Protein 8QLM (pdb70)

Solvent-accessible surface area: 47325 Å² total; per-residue (Å²): 125,100,46,18,33,30,12,16,18,35,19,13,63,21,0,17,2,0,22,23,12,22,8,7,2,11,70,6,0,0,0,0,0,1,0,0,2,4,3,23,47,49,24,16,67,43,64,0,0,0,72,67,30,47,16,15,152,90,14,51,26,13,22,0,106,3,38,163,85,2,75,1,8,35,12,127,20,99,100,80,26,71,4,32,0,92,5,2,18,16,0,3,63,24,0,0,66,105,114,7,82,8,13,51,5,0,37,100,5,1,27,26,0,59,62,29,16,69,59,153,48,111,73,21,72,75,0,8,1,83,35,99,83,94,36,24,0,43,1,52,4,94,44,38,9,151,22,0,14,4,8,0,2,7,11,3,4,2,0,3,14,46,101,15,27,179,92,73,42,126,80,8,2,108,53,72,27,59,5,1,6,0,2,0,1,0,7,3,89,22,30,80,81,85,51,17,4,54,6,65,37,1,96,96,8,45,6,17,158,35,5,82,0,38,41,0,99,14,66,43,16,41,2,55,57,28,65,14,0,23,122,41,0,51,84,55,47,21,10,17,0,27,2,18,16,84,22,115,41,21,156,46,18,111,118,120,9,124,96,22,18,2,79,32,68,48,52,14,14,0,3,0,3,0,1,4,4,16,8,123,27,49,121,43,34,53,11,124,41,103,81,47,45,122,3,3,38,67,0,1,32,22,94,27,0,3,2,0,1,0,2,0,2,28,0,54,36,13,0,15,42,19,4,2,178,128,0,1,47,83,10,0,3,0,0,1,0,5,7,82,8,14,58,10,104,58,34,39,0,2,29,13,0,18,68,37,0,39,143,70,18,153,39,1,114,60,21,68,3,18,23,28,49,33,33,1,79,49,48,116,67,0,95,57,37,8,65,100,0,58,122,74,2,87,81,148,48,10,99,41,40,0,32,0,0,9,8,1,14,67,41,7,92,29,4,21,90,4,1,41,6,7,65,128,10,1,30,83,8,10,21,64,99,22,0,21,1,17,44,23,91,8,69,32,111,59,32,37,61,4,5,19,45,1,146,51,3,48,84,6,3,1,3,3,20,18,0,0,1,5,7,9,17,82,1,0,4,5,0,0,46,4,1,14,10,82,45,6,18,0,1,50,4,1,6,7,86,64,35,161,16,62,112,63,1,97,66,11,15,0,41,72,0,8,106,50,8,88,94,2,56,137,31,95,56,56,23,122,10,36,72,80,1,0,44,2,0,0,41,0,0,5,4,0,2,0,2,0,0,1,1,84,18,4,26,0,13,0,42,38,21,47,27,45,10,28,5,68,20,48,11,13,8,9,2,116,47,6,34,5,17,20,63,22,53,130,109,44,2,28,58,102,64,14,26,116,27,39,32,135,19,11,70,64,33,7,85,27,38,94,141,33,118,131,84,76,76,150,10,74,130,139,92,56,18,33,29,13,19,22,35,19,13,63,13,0,17,2,0,22,23,12,19,9,6,2,9,68,7,0,0,0,0,0,1,0,0,3,4,4,24,54,53,23,18,67,41,64,0,0,0,86,70,28,43,17,15,157,89,15,48,25,13,22,0,84,3,33,162,79,2,68,1,6,25,15,93,20,126,82,23,27,72,3,31,0,94,6,3,22,19,0,3,31,24,0,0,9,56,101,6,76,7,14,50,5,0,32,89,5,1,28,26,0,58,63,25,20,67,60,151,50,66,61,19,108,72,6,14,11,127,30,82,80,98,38,9,0,40,1,50,4,95,47,60,8,150,25,0,14,5,6,0,3,5,12,2,4,2,0,5,13,46,38,5,24,137,19,19,18,38,74,5,0,105,50,65,27,20,3,2,7,0,2,0,1,0,6,1,82,23,27,77,78,84,51,13,2,60,5,88,46,1,99,94,10,39,8,17,149,41,4,71,0,45,40,1,89,11,49,44,15,41,4,51,58,26,57,16,0,26,120,44,0,60,84,54,47,20,11,17,0,18,1,17,26,88,16,116,46,20,112,50,15,79,119,131,8,128,91,21,21,3,72,32,76,46,52,14,16,0,2,0,3,0,1,4,2,15,9,124,26,49,124,45,34,62,6,127,41,122,86,39,51,123,2,4,54,37,0,1,28,19,92,18,0,2,0,0,0,0,3,0,2,28,0,35,27,13,0,10,48,20,4,5,141,173,1,1,49,88,9,0,3,0,0,0,0,4,13,111,8,16,60,15,190,76,92,39,0,4,94,9,0,31,56,46,1,109,110,46,25,183,23,4,149,71,23,90,3,46,50,27,55,34,35,1,80,48,45,128,62,0,86,57,22,7,58,89,0,60,173,86,3,102,93,127,54,8,72,31,36,0,39,0,0,9,8,1,13,69,38,6,92,30,3,27,95,4,1,40,8,8,62,105,5,1,32,71,12,11,17,63,99,19,0,22,2,20,45,25,97,8,72,32,108,59,37,37,63,4,5,27,43,1,139,52,4,48,76,5,3,1,2,5,22,18,1,0,2,5,7,8,16,84,1,0,4,5,0,0,46,4,0,14,10,84,40,6,16,0,1,48,5,1,5,8,85,70,33,164,16,62,115,60,2,104,64,11,13,0,48,74,0,8,114,46,8,85,106,1,53,122,27,118,59,61,24,110,12,35,77,84,0,0,41,2,0,0,38,0,0,4,4,0,2,0,3,0,0,1,1,70,17,3,25,0,13,0,46,38,17,48,30,49,12,28,5,61,20,47,10,11,6,9,3,116,48,6,33,5,16,19,72,19,53,130,114,46,2,32,55,116,70,13,32,158,18,60,103,106,18,67,118,58,40,97,60,18,40,119,138,30,124,133,85,67,77,171,20,74,142,24,15,18,20,22,16,20,4,25,19,36,20,17,12,18,23,16,22,2,22,21,42

Secondary structure (DSSP, 8-state):
--EEEEEE----S---TTT--BHHHHHHHTTT---SEEE-TTS-EEESSEEEEEE-TTS-EEEEEE-TT-EEE-TTS-EEEE--THHHHHHHHHHHHTT-TTGGGTTTTBTTHHHHHHTS---GGGSSEEEEETTEEEEEBSS--TTHHHHTTSGGGS---HHHHHHHGGGTT-SSGGGS-B-SSEEEEEEETTTEEEEEE-TTSTTGGG---SEEEEEE--SS-THHHHHHHHTTS-SEEE--TTSTTHHHHHHHTTTT-EEPPP-S-EEEEEE-TT----SS----SHHHHHHHHHHTT-HHHHHHHHHH--HHHHHHHHHHHHHGGGGB--SSS-TTSSEETTEEHHHHHHHHHGGG-GGGTT----TTS-SS--HHHHHHHHHHHHHHHHTTT--SSEEEEEEEETT-HHHHHHHHHHHHHHHHHH-TTTEEEEEEEE-HHHHHHHTTT-SSGGG---SEEEEEE--SSSSTHHHHGGG-TTT-TTSGGGT--SSS--HHHHHTTHHHHHHHHHHHHT--SHHHHHHHHHHHHHHHHHHTSEEEEEES---EEEE-BPTT-S---SSSSSSTT--SS--B-SSPPPHHHHHHHHHHHHHHHHHHHHHHHHHHGGGB-/--EEEEEE----S---TTT--BHHHHHHHTTT---SEEE-TTS-EEESSEEEEEE-TTS-EEEEEE-TT-EEE-TTS-EEEE--THHHHHHHHHHHHTT-TTGGGTTTTBTTHHHHHTTS---GGGSSEEEEETTEEEEEBSS--TTHHHHTTSGGG----HHHHHHHGGGTT-SSGGGS-B-SSEEEEEEETTTEEEEEE-TTSTTGGG---SEEEEEE--SS-TTHHHHHHHTTS-SEEE--TTSTTHHHHHHHTTTT-EEPPP-S-EEEEEE-SS----SS-S--SHHHHHHHHHHHT-HHHHHHHHHH--HHHHHHHHHTTTTGGGGB--SSS-TTSSEETTEEHHHHHHHHGGGG-GGGTT----TTS-SS--HHHHHHHHHHHHHHHHTTT--SSEEEEEEEETT-HHHHHHHHHHHHHHHHHT-TTTEEEEEEEE-HHHHHHHTTT-SSGGG---SEEEEEE---SSSTHHHHGGG-TTT-TTSGGGT--SSS--HHHHHTTHHHHHHHHHHHHT--SHHHHHHHHHHHHHHHHHHTSEEEEEES---EEEE-BPTT-S---SSSSSSTT--SS--B-SSPPPHHHHHHHHHHHHHHHHHHHHHHHHHGGGGB-/-EE-SSSSS--/-EE-SSSSS--

Foldseek 3Di:
DFEAEAADAAADQWLPLQAEPDCNNLLVCLFFFAFQWFFALQFFTAGDQFNFWFAAPQQFKIKTFGDFQFFWAFLVQHTDGHQWLVQQLVLLVVSLVNVHLPCVLPCQWFFPNVCCSVVVDVDSVRTAWDRPDGGMIMTGTPHHDPFNSLLRLRSSRTGADVVLCVVCPPLATGQDQRNGIGRHQWRWPDRDPQFKTKTAGNCSHPVPVQFAHGMYIHTHDNQQCLVVQVVCVVVVNHQKHFDFCVDPVNVVVCVVFVFFKAFWAFAFKFKWKFFQQAEQDAPFFPDDDVLLVVLLNVQSLFQLSLLLLLQLFDQQQLQCLRFNNVLSQLFWFFFQGGQQLDAFVNHTLQVLLLVCQVVLDVVSPPAHGHGRDDRRHDLVSSQVSLVVSCVVSVVVVRADQREWEDEDEQSNVSVVSSVVSSQVRSCVRNNRRHYGYHYGHDHPVGVCCQADPPPALNSNHTGMYMDIDAASIRDLCSRLVLLAQQSRSCVSRNSHDHDDQDVSCVSLPNPVLNVLSVVLVPDDDRNSSSSSVSNSRSVCVSSSSINIHGGPTRGIMKRQKDASQFGDHSHHCNTPSYSRRIHGHDDTATNVNNVVVVVVSVVVSVVVVVVSVVVNVVSHD/DFEAEAADAAADQWLLLQAEPDCNNLLVCLAFFAFQWFFALQAFTAGDQFNFWFAAPQQFKIKGFGDFLFFWAFLVQHTDGHQFLVQQLVLLVVSLVSVHLPCVLPCQWFFPNVCCSVVVDPDSVRTAWDRPDGGMIMTGTPHHDPFNSLLRLRSSRTGADPVLCVVCPVLAGGQDQRNGIGRHQWRWDDRDPQFKTKTAGNCSRPVVVQFAHGMYIHTHDNQQCLVVQVVCVVVVNHQKGFDFCPDPCNVVVCVVFVFFKAFWAFAFKFKWKFFQQAEADAPFDPDDDPLLVVLLNVLNLFLLSLLLLLQLFDLLLLQCLGFNNVLSQLFFFFFQGGQQLDAFPNHGLQNLLLVQLVVLHPLSPPAGGHGRDDRRHDLVSSQVSLVVSCVVRVVVVHADQREWEDEDELSNVSVVSSLVSSQVRSCVSNNNRHYGYHYGHDHPVLVCCQADPPPALNSNHTGMYMDIDAASIRDLCSRLVLCAQQSRSCVSNNSHDHDPQDPSCVSLCSPVLNVLSVVLVVDDDVNSSSSSVSNSSSVCVSSSSINIHGGPTRGIMKRQKDASQFTDHSHHNNTPSYSRRIHGHDDTDTNVNNVVVVVVSVVVSVVVVVVSVVVNVVNHD/DDDDDPPDPDD/DDDDDPPDPDD

Sequence (1264 aa):
SKTYNYVYSSSDPSSLNYLAENRAATSDIVANLVDGLLENDQYGNIIPSLAEDWTTVSQDGLTYTYKLRKDAKWFTSEGEEYAPVTAQDFVTGLQYAADKKSEALYLVQDSVAGLDDYITGKTSDFSTVGVKALDDQTVQYTLVKPELYWNSKTLATILFPVNADFLKSKGDDFGKADPSSILYNGPFLMKALVSKSAIEYKKNPNYWDAKNVFVDDVKLTYYDGSDQESLERNFTAGAYTTARRLFPNSSSYEGIKEKYKNNIIYSMQNSTSYFFNFNLDRKSSYNYTSKTSDIEKKSTQEAVLNKNFRQAINFAFDRTSYGAQSEGKEGATKILRNLVVPPNFVSIKGKDFGEVVASKMVNYGKEWQGINFADGQDPYYNPEKAKAKFAEAKKELEAKGVQFPIHLDKTVEVTDKVGIQGVSSSSIKQSSIESVLGSDNVVIDIQQLTSSDEFDSSGYFAQTAAQKDYDLYHGGWGPDYQDPSTYLDIFNTNSGGFLQNLGLEPGEANDKAKAVGLDVYTQMLEEANKEQDPAKRYEKYADIQAWLIDSSLVLPSVSRGGTPSLRRTVPFAAAYGLTGTKGVESYKYLKVVQDKIVTTDDEYAKAREKWLKEKEESNKKAQEELAKHVKSKTYNYVYSSDPSSLNYLAENRAATSDIVANLVDGLLENDQYGNIIPSLAEDWTTVSQDGLTYTYKLRKDAKWFTSEGEEYAPVTAQDFVTGLQYAADKKSEALYLVQDSVAGLDDYITGKTSDFSTVGVKALDDQTVQYTLVKPELYWNSKTLATILFPVNADFLKSKGDDFGKADPSSILYNGPFLMKALVSKSAIEYKKNPNYWDAKNVFVDDVKLTYYDGSDQESLERNFTAGAYTTARRLFPNSSSYEGIKEK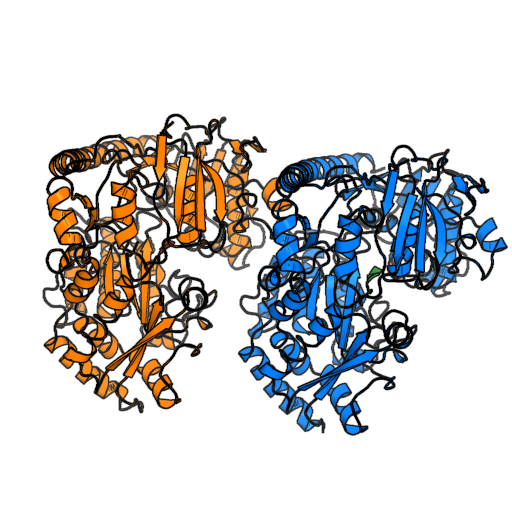YKNNIIYSMQNSTSYFFNFNLDRKSSYNYTSKTSDIEKKSTQEAVLNKNFRQAINFAFDRTSYGAQSEGKEGATKILRNLVVPPNFVSIKGKDFGEVVASKMVNYGKEWQGINFADGQDPYYNPEKAKAKFAEAKKELEAKGVQFPIHLDKTVEVTDKVGIQGVSSSSIKQQSSIESVLGSDNVVIDIQQLTSDEFDSSGYFAQTAAQKDYDLYHGGWGPDYQDPSTYLDIFNTNSGGFLQNLGLEPGEANDKAKAVGLDVYTQMLEEANKEQDPAKRYEKYADIQAWLIDSSLVLPSVSRGGTPSLRRTVPFAAAYGLTGTTKGVESYKYLKVVQDKIVTTDEYAKAREKWLKEKEESSNKKAQEELAKHVKPIVGGHEGAGVPIVGGHEGAGV

Nearest PDB structures (foldseek):
  8qlv-assembly1_A  TM=1.001E+00  e=0.000E+00  Streptococcus pneumoniae
  8qlg-assembly2_B  TM=9.903E-01  e=1.459E-97  Streptococcus pneumoniae
  8qlh-assembly1_A-2  TM=5.417E-01  e=5.094E-88  Streptococcus pneumoniae
  5kzt-assembly1_A  TM=8.736E-01  e=6.458E-39  Listeria monocytogenes 10403S
  4faj-assembly1_A  TM=8.588E-01  e=8.721E-36  Enterococcus faecalis

InterPro domains:
  IPR000914 Solute-binding protein family 5 domain [PF00496] (76-519)
  IPR023765 Solute-binding protein family 5, conserved site [PS01040] (81-103)
  IPR030678 Peptide/nickel binding protein, MppA-type [PIRSF002741] (32-581)
  IPR039424 Solute-binding protein family 5 [PTHR30290] (1-581)

Structure (mmCIF, N/CA/C/O backbone):
data_8QLM
#
_entry.id   8QLM
#
_cell.length_a   64.204
_cell.length_b   108.837
_cell.length_c   86.643
_cell.angle_alpha   90.000
_cell.angle_beta   100.050
_cell.angle_gamma   90.000
#
_symmetry.space_group_name_H-M   'P 1 21 1'
#
loop_
_entity.id
_entity.type
_entity.pdbx_description
1 polymer 'Oligopeptide-binding protein AliB'
2 polymer PRO-ILE-VAL-GLY-GLY-HIS-GLU-GLY-ALA-GLY-VAL
3 water water
#
loop_
_atom_site.group_PDB
_atom_site.id
_atom_site.type_symbol
_atom_site.label_atom_id
_atom_site.label_alt_id
_atom_site.label_comp_id
_atom_site.label_asym_id
_atom_site.label_entity_id
_atom_site.label_seq_id
_atom_site.pdbx_PDB_ins_code
_atom_site.Cartn_x
_atom_site.Cartn_y
_atom_site.Cartn_z
_atom_site.occupancy
_atom_site.B_iso_or_equiv
_atom_site.auth_seq_id
_atom_site.auth_comp_id
_atom_site.auth_asym_id
_atom_site.auth_atom_id
_atom_site.pdbx_PDB_model_num
ATOM 1 N N . SER A 1 6 ? 35.685 29.469 19.598 1.00 42.44 32 SER A N 1
ATOM 2 C CA . SER A 1 6 ? 34.485 29.123 20.360 1.00 49.18 32 SER A CA 1
ATOM 3 C C . SER A 1 6 ? 34.869 28.165 21.491 1.00 54.47 32 SER A C 1
ATOM 4 O O . SER A 1 6 ? 35.958 27.583 21.451 1.00 53.62 32 SER A O 1
ATOM 7 N N . LYS A 1 7 ? 34.001 28.009 22.498 1.00 37.33 33 LYS A N 1
ATOM 8 C CA . LYS A 1 7 ? 34.264 27.078 23.585 1.00 31.78 33 LYS A CA 1
ATOM 9 C C . LYS A 1 7 ? 33.159 26.037 23.668 1.00 22.73 33 LYS A C 1
ATOM 10 O O . LYS A 1 7 ? 32.014 26.280 23.271 1.00 22.14 33 LYS A O 1
ATOM 16 N N . THR A 1 8 ? 33.537 24.855 24.167 1.00 25.12 34 THR A N 1
ATOM 17 C CA . THR A 1 8 ? 32.707 23.663 24.048 1.00 24.56 34 THR A CA 1
ATOM 18 C C . THR A 1 8 ? 32.659 22.909 25.374 1.00 24.39 34 THR A C 1
ATOM 19 O O . THR A 1 8 ? 33.670 22.797 26.072 1.00 28.32 34 THR A O 1
ATOM 23 N N . TYR A 1 9 ? 31.477 22.409 25.729 1.00 20.05 35 TYR A N 1
ATOM 24 C CA . TYR A 1 9 ? 31.317 21.501 26.850 1.00 18.77 35 TYR A CA 1
ATOM 25 C C . TYR A 1 9 ? 31.028 20.129 26.263 1.00 22.88 35 TYR A C 1
ATOM 26 O O . TYR A 1 9 ? 30.113 19.994 25.443 1.00 24.49 35 TYR A O 1
ATOM 35 N N . ASN A 1 10 ? 31.812 19.122 26.659 1.00 21.62 36 ASN A N 1
ATOM 36 C CA . ASN A 1 10 ? 31.649 17.754 26.171 1.00 22.69 36 ASN A CA 1
ATOM 37 C C . ASN A 1 10 ? 31.523 16.805 27.355 1.00 24.39 36 ASN A C 1
ATOM 38 O O . ASN A 1 10 ? 32.416 16.749 28.207 1.00 24.85 36 ASN A O 1
ATOM 43 N N . TYR A 1 11 ? 30.443 16.039 27.392 1.00 20.28 37 TYR A N 1
ATOM 44 C CA . TYR A 1 11 ? 30.338 14.991 28.402 1.00 27.02 37 TYR A CA 1
ATOM 45 C C . TYR A 1 11 ? 29.429 13.888 27.870 1.00 22.97 37 TYR A C 1
ATOM 46 O O . TYR A 1 11 ? 29.518 13.549 26.685 1.00 23.88 37 TYR A O 1
ATOM 55 N N . VAL A 1 12 ? 28.577 13.317 28.728 1.00 24.02 38 VAL A N 1
ATOM 56 C CA . VAL A 1 12 ? 27.784 12.136 28.391 1.00 24.15 38 VAL A CA 1
ATOM 57 C C . VAL A 1 12 ? 26.346 12.317 28.862 1.00 26.87 38 VAL A C 1
ATOM 58 O O . VAL A 1 12 ? 26.011 13.214 29.639 1.00 23.99 38 VAL A O 1
ATOM 62 N N . TYR A 1 13 ? 25.480 11.435 28.374 1.00 23.77 39 TYR A N 1
ATOM 63 C CA . TYR A 1 13 ? 24.115 11.349 28.861 1.00 22.04 39 TYR A CA 1
ATOM 64 C C . TYR A 1 13 ? 23.743 9.877 28.838 1.00 20.97 39 TYR A C 1
ATOM 65 O O . TYR A 1 13 ? 24.382 9.079 28.155 1.00 21.48 39 TYR A O 1
ATOM 74 N N . SER A 1 14 ? 22.692 9.530 29.577 1.00 23.81 40 SER A N 1
ATOM 75 C CA A SER A 1 14 ? 22.281 8.135 29.677 0.63 29.25 40 SER A CA 1
ATOM 76 C CA B SER A 1 14 ? 22.276 8.136 29.695 0.37 29.39 40 SER A CA 1
ATOM 77 C C . SER A 1 14 ? 20.812 7.918 29.324 1.00 27.54 40 SER A C 1
ATOM 78 O O . SER A 1 14 ? 20.428 6.817 28.923 1.00 31.81 40 SER A O 1
ATOM 83 N N . SER A 1 15 ? 19.979 8.937 29.460 1.00 25.55 41 SER A N 1
ATOM 84 C CA . SER A 1 15 ? 18.538 8.779 29.241 1.00 31.01 41 SER A CA 1
ATOM 85 C C . SER A 1 15 ? 18.125 9.477 27.952 1.00 24.46 41 SER A C 1
ATOM 86 O O . SER A 1 15 ? 18.136 10.713 27.882 1.00 24.14 41 SER A O 1
ATOM 89 N N . ASP A 1 16 ? 17.716 8.682 26.965 1.00 23.22 42 ASP A N 1
ATOM 90 C CA . ASP A 1 16 ? 17.013 9.208 25.803 1.00 25.45 42 ASP A CA 1
ATOM 91 C C . ASP A 1 16 ? 15.596 9.620 26.190 1.00 21.30 42 ASP A C 1
ATOM 92 O O . ASP A 1 16 ? 14.906 8.879 26.897 1.00 24.71 42 ASP A O 1
ATOM 97 N N . PRO A 1 17 ? 15.129 10.773 25.726 1.00 21.81 43 PRO A N 1
ATOM 98 C CA . PRO A 1 17 ? 13.749 11.178 26.011 1.00 21.23 43 PRO A CA 1
ATOM 99 C C . PRO A 1 17 ? 12.746 10.336 25.239 1.00 19.71 43 PRO A C 1
ATOM 100 O O . PRO A 1 17 ? 12.997 9.916 24.106 1.00 25.17 43 PRO A O 1
ATOM 104 N N . SER A 1 18 ? 11.577 10.112 25.852 1.00 18.87 44 SER A N 1
ATOM 105 C CA . SER A 1 18 ? 10.483 9.529 25.091 1.00 23.01 44 SER A CA 1
ATOM 106 C C . SER A 1 18 ? 9.848 10.545 24.149 1.00 24.37 44 SER A C 1
ATOM 107 O O . SER A 1 18 ? 9.295 10.155 23.118 1.00 23.67 44 SER A O 1
ATOM 110 N N . SER A 1 19 ? 9.956 11.835 24.456 1.00 23.24 45 SER A N 1
ATOM 111 C CA . SER A 1 19 ? 9.437 12.900 23.600 1.00 21.89 45 SER A CA 1
ATOM 112 C C . SER A 1 19 ? 10.048 14.199 24.086 1.00 21.37 45 SER A C 1
ATOM 113 O O . SER A 1 19 ? 10.690 14.242 25.138 1.00 17.92 45 SER A O 1
ATOM 116 N N . LEU A 1 20 ? 9.824 15.266 23.318 1.00 16.87 46 LEU A N 1
ATOM 117 C CA . LEU A 1 20 ? 10.186 16.605 23.745 1.00 15.23 46 LEU A CA 1
ATOM 118 C C . LEU A 1 20 ? 8.978 17.389 24.231 1.00 15.60 46 LEU A C 1
ATOM 119 O O . LEU A 1 20 ? 9.024 18.624 24.266 1.00 17.37 46 LEU A O 1
ATOM 124 N N . ASN A 1 21 ? 7.901 16.700 24.586 1.00 15.10 47 ASN A N 1
ATOM 125 C CA . ASN A 1 21 ? 6.657 17.381 24.914 1.00 13.62 47 ASN A CA 1
ATOM 126 C C . ASN A 1 21 ? 6.733 17.878 26.348 1.00 17.48 47 ASN A C 1
ATOM 127 O O . ASN A 1 21 ? 6.322 17.208 27.299 1.00 17.48 47 ASN A O 1
ATOM 132 N N . TYR A 1 22 ? 7.266 19.090 26.498 1.00 15.88 48 TYR A N 1
ATOM 133 C CA . TYR A 1 22 ? 7.438 19.673 27.821 1.00 14.03 48 TYR A CA 1
ATOM 134 C C . TYR A 1 22 ? 6.110 20.032 28.486 1.00 19.24 48 TYR A C 1
ATOM 135 O O . TYR A 1 22 ? 6.083 20.230 29.708 1.00 17.48 48 TYR A O 1
ATOM 144 N N . LEU A 1 23 ? 5.005 20.083 27.737 1.00 13.53 49 LEU A N 1
ATOM 145 C CA . LEU A 1 23 ? 3.712 20.385 28.339 1.00 14.58 49 LEU A CA 1
ATOM 146 C C . LEU A 1 23 ? 3.000 19.141 28.829 1.00 16.38 49 LEU A C 1
ATOM 147 O O . LEU A 1 23 ? 2.152 19.253 29.712 1.00 20.32 49 LEU A O 1
ATOM 152 N N . ALA A 1 24 ? 3.366 17.960 28.319 1.00 16.78 50 ALA A N 1
ATOM 153 C CA . ALA A 1 24 ? 2.682 16.726 28.665 1.00 14.51 50 ALA A CA 1
ATOM 154 C C . ALA A 1 24 ? 3.479 15.757 29.539 1.00 16.33 50 ALA A C 1
ATOM 155 O O . ALA A 1 24 ? 2.858 14.908 30.187 1.00 17.36 50 ALA A O 1
ATOM 157 N N . GLU A 1 25 ? 4.810 15.858 29.576 1.00 16.70 51 GLU A N 1
ATOM 158 C CA . GLU A 1 25 ? 5.630 14.874 30.276 1.00 13.04 51 GLU A CA 1
ATOM 159 C C . GLU A 1 25 ? 5.954 15.352 31.680 1.00 17.32 51 GLU A C 1
ATOM 160 O O . GLU A 1 25 ? 6.190 16.544 31.901 1.00 21.61 51 GLU A O 1
ATOM 166 N N . ASN A 1 26 ? 6.047 14.403 32.623 1.00 16.68 52 ASN A N 1
ATOM 167 C CA . ASN A 1 26 ? 6.651 14.695 33.922 1.00 15.52 52 ASN A CA 1
ATOM 168 C C . ASN A 1 26 ? 7.964 13.948 34.158 1.00 19.43 52 ASN A C 1
ATOM 169 O O . ASN A 1 26 ? 8.450 13.930 35.287 1.00 18.41 52 ASN A O 1
ATOM 174 N N . ARG A 1 27 ? 8.552 13.330 33.129 1.00 16.65 53 ARG A N 1
ATOM 175 C CA . ARG A 1 27 ? 9.843 12.661 33.266 1.00 16.43 53 ARG A CA 1
ATOM 176 C C . ARG A 1 27 ? 10.985 13.644 33.043 1.00 19.43 53 ARG A C 1
ATOM 177 O O . ARG A 1 27 ? 10.949 14.455 32.101 1.00 19.17 53 ARG A O 1
ATOM 185 N N . ALA A 1 28 ? 12.018 13.552 33.904 1.00 15.13 54 ALA A N 1
ATOM 186 C CA . ALA A 1 28 ? 13.193 14.409 33.741 1.00 13.91 54 ALA A CA 1
ATOM 187 C C . ALA A 1 28 ? 13.934 14.105 32.455 1.00 15.67 54 ALA A C 1
ATOM 188 O O . ALA A 1 28 ? 14.689 14.952 31.986 1.00 17.33 54 ALA A O 1
ATOM 190 N N . ALA A 1 29 ? 13.698 12.927 31.849 1.00 16.96 55 ALA A N 1
ATOM 191 C CA . ALA A 1 29 ? 14.325 12.633 30.565 1.00 18.70 55 ALA A CA 1
ATOM 192 C C . ALA A 1 29 ? 13.925 13.660 29.522 1.00 18.76 55 ALA A C 1
ATOM 193 O O . ALA A 1 29 ? 14.712 13.961 28.618 1.00 21.53 55 ALA A O 1
ATOM 195 N N . THR A 1 30 ? 12.741 14.256 29.669 1.00 14.50 56 THR A N 1
ATOM 196 C CA . THR A 1 30 ? 12.323 15.325 28.773 1.00 17.53 56 THR A CA 1
ATOM 197 C C . THR A 1 30 ? 12.758 16.696 29.282 1.00 15.58 56 THR A C 1
ATOM 198 O O . THR A 1 30 ? 13.299 17.484 28.509 1.00 17.57 56 THR A O 1
ATOM 202 N N . SER A 1 31 ? 12.491 17.017 30.556 1.00 15.64 57 SER A N 1
ATOM 203 C CA . SER A 1 31 ? 12.719 18.394 30.990 1.00 15.40 57 SER A CA 1
ATOM 204 C C . SER A 1 31 ? 14.206 18.700 31.105 1.00 17.27 57 SER A C 1
ATOM 205 O O . SER A 1 31 ? 14.584 19.856 30.975 1.00 17.28 57 SER A O 1
ATOM 208 N N . ASP A 1 32 ? 15.059 17.694 31.349 1.00 15.49 58 ASP A N 1
ATOM 209 C CA . ASP A 1 32 ? 16.507 17.939 31.364 1.00 15.93 58 ASP A CA 1
ATOM 210 C C . ASP A 1 32 ? 16.997 18.475 30.025 1.00 17.08 58 ASP A C 1
ATOM 211 O O . ASP A 1 32 ? 17.993 19.215 29.970 1.00 19.41 58 ASP A O 1
ATOM 216 N N . ILE A 1 33 ? 16.342 18.082 28.939 1.00 14.39 59 ILE A N 1
ATOM 217 C CA . ILE A 1 33 ? 16.670 18.596 27.620 1.00 13.96 59 ILE A CA 1
ATOM 218 C C . ILE A 1 33 ? 16.009 19.946 27.397 1.00 11.99 59 ILE A C 1
ATOM 219 O O . ILE A 1 33 ? 16.660 20.910 26.989 1.00 15.18 59 ILE A O 1
ATOM 224 N N . VAL A 1 34 ? 14.696 20.025 27.602 1.00 16.86 60 VAL A N 1
ATOM 225 C CA . VAL A 1 34 ? 13.973 21.230 27.198 1.00 14.42 60 VAL A CA 1
ATOM 226 C C . VAL A 1 34 ? 14.390 22.445 28.026 1.00 18.82 60 VAL A C 1
ATOM 227 O O . VAL A 1 34 ? 14.275 23.586 27.563 1.00 14.78 60 VAL A O 1
ATOM 231 N N . ALA A 1 35 ? 14.866 22.219 29.253 1.00 18.06 61 ALA A N 1
ATOM 232 C CA . ALA A 1 35 ? 15.485 23.286 30.054 1.00 17.24 61 ALA A CA 1
ATOM 233 C C . ALA A 1 35 ? 16.431 24.157 29.243 1.00 14.48 61 ALA A C 1
ATOM 234 O O . ALA A 1 35 ? 16.564 25.350 29.525 1.00 15.35 61 ALA A O 1
ATOM 236 N N . ASN A 1 36 ? 17.145 23.574 28.279 1.00 15.50 62 ASN A N 1
ATOM 237 C CA . ASN A 1 36 ? 18.122 24.307 27.462 1.00 14.51 62 ASN A CA 1
ATOM 238 C C . ASN A 1 36 ? 17.518 24.948 26.225 1.00 15.57 62 ASN A C 1
ATOM 239 O O . ASN A 1 36 ? 18.208 25.719 25.548 1.00 15.09 62 ASN A O 1
ATOM 244 N N . LEU A 1 37 ? 16.260 24.643 25.916 1.00 15.71 63 LEU A N 1
ATOM 245 C CA . LEU A 1 37 ? 15.643 24.998 24.652 1.00 14.77 63 LEU A CA 1
ATOM 246 C C . LEU A 1 37 ? 14.471 25.943 24.779 1.00 15.11 63 LEU A C 1
ATOM 247 O O . LEU A 1 37 ? 14.169 26.648 23.819 1.00 16.51 63 LEU A O 1
ATOM 252 N N . VAL A 1 38 ? 13.797 25.962 25.923 1.00 14.16 64 VAL A N 1
ATOM 253 C CA . VAL A 1 38 ? 12.568 26.720 26.109 1.00 14.98 64 VAL A CA 1
ATOM 254 C C . VAL A 1 38 ? 12.681 27.376 27.469 1.00 17.84 64 VAL A C 1
ATOM 255 O O . VAL A 1 38 ? 13.006 26.702 28.450 1.00 19.50 64 VAL A O 1
ATOM 259 N N . ASP A 1 39 ? 12.436 28.689 27.520 1.00 13.11 65 ASP A N 1
ATOM 260 C CA . ASP A 1 39 ? 12.351 29.447 28.761 1.00 11.52 65 ASP A CA 1
ATOM 261 C C . ASP A 1 39 ? 10.887 29.635 29.168 1.00 16.96 65 ASP A C 1
ATOM 262 O O . ASP A 1 39 ? 9.985 29.673 28.322 1.00 18.27 65 ASP A O 1
ATOM 267 N N . GLY A 1 40 ? 10.670 29.784 30.479 1.00 15.85 66 GLY A N 1
ATOM 268 C CA . GLY A 1 40 ? 9.415 30.221 31.028 1.00 16.21 66 GLY A CA 1
ATOM 269 C C . GLY A 1 40 ? 9.510 31.632 31.580 1.00 13.92 66 GLY A C 1
ATOM 270 O O . GLY A 1 40 ? 10.389 32.427 31.201 1.00 15.46 66 GLY A O 1
ATOM 271 N N . LEU A 1 41 ? 8.616 31.933 32.532 1.00 13.85 67 LEU A N 1
ATOM 272 C CA . LEU A 1 41 ? 8.498 33.312 33.024 1.00 11.94 67 LEU A CA 1
ATOM 273 C C . LEU A 1 41 ? 9.713 33.726 33.830 1.00 15.87 67 LEU A C 1
ATOM 274 O O . LEU A 1 41 ? 10.200 34.868 33.700 1.00 16.51 67 LEU A O 1
ATOM 279 N N . LEU A 1 42 ? 10.203 32.825 34.690 1.00 13.26 68 LEU A N 1
ATOM 280 C CA . LEU A 1 42 ? 11.279 33.134 35.634 1.00 11.70 68 LEU A CA 1
ATOM 281 C C . LEU A 1 42 ? 12.356 32.057 35.551 1.00 14.01 68 LEU A C 1
ATOM 282 O O . LEU A 1 42 ? 12.133 30.986 34.992 1.00 16.29 68 LEU A O 1
ATOM 287 N N . GLU A 1 43 ? 13.549 32.348 36.075 1.00 14.61 69 GLU A N 1
ATOM 288 C CA . GLU A 1 43 ? 14.616 31.333 36.078 1.00 12.27 69 GLU A CA 1
ATOM 289 C C . GLU A 1 43 ? 15.431 31.509 37.356 1.00 14.72 69 GLU A C 1
ATOM 290 O O . GLU A 1 43 ? 14.976 32.145 38.307 1.00 14.62 69 GLU A O 1
ATOM 296 N N . ASN A 1 44 ? 16.603 30.855 37.426 1.00 13.69 70 ASN A N 1
ATOM 297 C CA . ASN A 1 44 ? 17.497 30.951 38.578 1.00 17.86 70 ASN A CA 1
ATOM 298 C C . ASN A 1 44 ? 18.777 31.714 38.257 1.00 16.35 70 ASN A C 1
ATOM 299 O O . ASN A 1 44 ? 19.299 31.653 37.142 1.00 17.34 70 ASN A O 1
ATOM 304 N N . ASP A 1 45 ? 19.324 32.375 39.268 1.00 15.27 71 ASP A N 1
ATOM 305 C CA . ASP A 1 45 ? 20.715 32.800 39.184 1.00 13.84 71 ASP A CA 1
ATOM 306 C C . ASP A 1 45 ? 21.621 31.732 39.812 1.00 15.91 71 ASP A C 1
ATOM 307 O O . ASP A 1 45 ? 21.178 30.635 40.146 1.00 18.25 71 ASP A O 1
ATOM 312 N N . GLN A 1 46 ? 22.901 32.058 40.001 1.00 15.42 72 GLN A N 1
ATOM 313 C CA . GLN A 1 46 ? 23.850 31.108 40.580 1.00 16.36 72 GLN A CA 1
ATOM 314 C C . GLN A 1 46 ? 23.553 30.774 42.043 1.00 19.02 72 GLN A C 1
ATOM 315 O O . GLN A 1 46 ? 24.166 29.845 42.588 1.00 19.67 72 GLN A O 1
ATOM 321 N N . TYR A 1 47 ? 22.666 31.515 42.701 1.00 21.23 73 TYR A N 1
ATOM 322 C CA . TYR A 1 47 ? 22.458 31.376 44.133 1.00 18.92 73 TYR A CA 1
ATOM 323 C C . TYR A 1 47 ? 21.115 30.780 44.506 1.00 19.49 73 TYR A C 1
ATOM 324 O O . TYR A 1 47 ? 20.792 30.717 45.698 1.00 19.55 73 TYR A O 1
ATOM 333 N N . GLY A 1 48 ? 20.319 30.364 43.530 1.00 17.94 74 GLY A N 1
ATOM 334 C CA . GLY A 1 48 ? 19.002 29.834 43.808 1.00 17.92 74 GLY A CA 1
ATOM 335 C C . GLY A 1 48 ? 17.908 30.861 43.954 1.00 15.80 74 GLY A C 1
ATOM 336 O O . GLY A 1 48 ? 16.770 30.489 44.245 1.00 18.75 74 GLY A O 1
ATOM 337 N N . ASN A 1 49 ? 18.207 32.141 43.751 1.00 17.63 75 ASN A N 1
ATOM 338 C CA . ASN A 1 49 ? 17.149 33.129 43.665 1.00 14.68 75 ASN A CA 1
ATOM 339 C C . ASN A 1 49 ? 16.342 32.915 42.395 1.00 16.58 75 ASN A C 1
ATOM 340 O O . ASN A 1 49 ? 16.876 32.471 41.373 1.00 16.68 75 ASN A O 1
ATOM 345 N N . ILE A 1 50 ? 15.060 33.271 42.465 1.00 18.08 76 ILE A N 1
ATOM 346 C CA . ILE A 1 50 ? 14.163 33.293 41.318 1.00 16.45 76 ILE A CA 1
ATOM 347 C C . ILE A 1 50 ? 14.255 34.672 40.682 1.00 17.46 76 ILE A C 1
ATOM 348 O O . ILE A 1 50 ? 14.007 35.685 41.343 1.00 21.32 76 ILE A O 1
ATOM 353 N N . ILE A 1 51 ? 14.624 34.711 39.405 1.00 15.81 77 ILE A N 1
ATOM 354 C CA . ILE A 1 51 ? 14.988 35.959 38.736 1.00 19.95 77 ILE A CA 1
ATOM 355 C C . ILE A 1 51 ? 14.241 36.063 37.408 1.00 15.98 77 ILE A C 1
ATOM 356 O O . ILE A 1 51 ? 13.700 35.064 36.921 1.00 16.87 77 ILE A O 1
ATOM 361 N N . PRO A 1 52 ? 14.207 37.236 36.778 1.00 18.36 78 PRO A N 1
ATOM 362 C CA . PRO A 1 52 ? 13.500 37.369 35.495 1.00 16.47 78 PRO A CA 1
ATOM 363 C C . PRO A 1 52 ? 14.037 36.438 34.419 1.00 20.25 78 PRO A C 1
ATOM 364 O O . PRO A 1 52 ? 15.243 36.188 34.311 1.00 17.80 78 PRO A O 1
ATOM 368 N N . SER A 1 53 ? 13.114 35.845 33.679 1.00 15.01 79 SER A N 1
ATOM 369 C CA . SER A 1 53 ? 13.425 35.131 32.449 1.00 13.59 79 SER A CA 1
ATOM 370 C C . SER A 1 53 ? 12.663 35.808 31.313 1.00 17.68 79 SER A C 1
ATOM 371 O O . SER A 1 53 ? 12.953 36.960 31.000 1.00 17.40 79 SER A O 1
ATOM 374 N N . LEU A 1 54 ? 11.660 35.143 30.718 1.00 15.90 80 LEU A N 1
ATOM 375 C CA . LEU A 1 54 ? 10.843 35.851 29.738 1.00 14.82 80 LEU A CA 1
ATOM 376 C C . LEU A 1 54 ? 10.115 37.027 30.373 1.00 16.71 80 LEU A C 1
ATOM 377 O O . LEU A 1 54 ? 9.889 38.052 29.716 1.00 20.81 80 LEU A O 1
ATOM 382 N N . ALA A 1 55 ? 9.730 36.902 31.641 1.00 17.82 81 ALA A N 1
ATOM 383 C CA . ALA A 1 55 ? 9.101 38.012 32.351 1.00 16.60 81 ALA A CA 1
ATOM 384 C C . ALA A 1 55 ? 10.163 38.945 32.905 1.00 15.28 81 ALA A C 1
ATOM 385 O O . ALA A 1 55 ? 11.005 38.517 33.707 1.00 21.27 81 ALA A O 1
ATOM 387 N N . GLU A 1 56 ? 10.124 40.220 32.496 1.00 15.02 82 GLU A N 1
ATOM 388 C CA . GLU A 1 56 ? 11.087 41.181 33.011 1.00 22.76 82 GLU A CA 1
ATOM 389 C C . GLU A 1 56 ? 10.650 41.754 34.353 1.00 25.28 82 GLU A C 1
ATOM 390 O O . GLU A 1 56 ? 11.466 42.337 35.068 1.00 24.21 82 GLU A O 1
ATOM 396 N N . ASP A 1 57 ? 9.390 41.585 34.715 1.00 20.33 83 ASP A N 1
ATOM 397 C CA . ASP A 1 57 ? 8.846 42.120 35.957 1.00 20.17 83 ASP A CA 1
ATOM 398 C C . ASP A 1 57 ? 7.549 41.373 36.222 1.00 23.70 83 ASP A C 1
ATOM 399 O O . ASP A 1 57 ? 6.993 40.740 35.321 1.00 19.16 83 ASP A O 1
ATOM 404 N N . TRP A 1 58 ? 7.085 41.447 37.469 1.00 22.70 84 TRP A N 1
ATOM 405 C CA . TRP A 1 58 ? 5.877 40.745 37.878 1.00 24.57 84 TRP A CA 1
ATOM 406 C C . TRP A 1 58 ? 5.343 41.404 39.139 1.00 23.62 84 TRP A C 1
ATOM 407 O O . TRP A 1 58 ? 6.070 42.110 39.845 1.00 24.84 84 TRP A O 1
ATOM 418 N N . THR A 1 59 ? 4.068 41.158 39.417 1.00 22.14 85 THR A N 1
ATOM 419 C CA A THR A 1 59 ? 3.437 41.634 40.645 1.00 21.46 85 THR A CA 1
ATOM 420 C CA B THR A 1 59 ? 3.446 41.630 40.643 0.00 24.62 85 THR A CA 1
ATOM 421 C C . THR A 1 59 ? 2.471 40.574 41.140 1.00 22.77 85 THR A C 1
ATOM 422 O O . THR A 1 59 ? 2.038 39.695 40.387 1.00 22.09 85 THR A O 1
ATOM 429 N N . VAL A 1 60 ? 2.134 40.669 42.428 1.00 23.28 86 VAL A N 1
ATOM 430 C CA . VAL A 1 60 ? 1.123 39.820 43.041 1.00 22.11 86 VAL A CA 1
ATOM 431 C C . VAL A 1 60 ? 0.130 40.717 43.781 1.00 26.44 86 VAL A C 1
ATOM 432 O O . VAL A 1 60 ? 0.504 41.765 44.323 1.00 26.41 86 VAL A O 1
ATOM 436 N N . SER A 1 61 ? -1.148 40.350 43.752 1.00 20.51 87 SER A N 1
ATOM 437 C CA . SER A 1 61 ? -2.136 41.171 44.442 1.00 22.90 87 SER A CA 1
ATOM 438 C C . SER A 1 61 ? -1.997 41.014 45.955 1.00 21.44 87 SER A C 1
ATOM 439 O O . SER A 1 61 ? -1.444 40.029 46.462 1.00 25.37 87 SER A O 1
ATOM 442 N N . GLN A 1 62 ? -2.541 41.995 46.683 1.00 25.92 88 GLN A N 1
ATOM 443 C CA . GLN A 1 62 ? -2.456 41.955 48.138 1.00 32.04 88 GLN A CA 1
ATOM 444 C C . GLN A 1 62 ? -3.127 40.724 48.729 1.00 29.31 88 GLN A C 1
ATOM 445 O O . GLN A 1 62 ? -2.726 40.272 49.803 1.00 29.86 88 GLN A O 1
ATOM 451 N N . ASP A 1 63 ? -4.151 40.170 48.067 1.00 32.49 89 ASP A N 1
ATOM 452 C CA . ASP A 1 63 ? -4.765 38.955 48.590 1.00 23.75 89 ASP A CA 1
ATOM 453 C C . ASP A 1 63 ? -4.042 37.688 48.148 1.00 23.72 89 ASP A C 1
ATOM 454 O O . ASP A 1 63 ? -4.466 36.591 48.533 1.00 26.72 89 ASP A O 1
ATOM 459 N N . GLY A 1 64 ? -2.981 37.824 47.355 1.00 26.63 90 GLY A N 1
ATOM 460 C CA . GLY A 1 64 ? -2.158 36.714 46.919 1.00 24.32 90 GLY A CA 1
ATOM 461 C C . GLY A 1 64 ? -2.782 35.810 45.880 1.00 18.77 90 GLY A C 1
ATOM 462 O O . GLY A 1 64 ? -2.254 34.719 45.636 1.00 23.45 90 GLY A O 1
ATOM 463 N N . LEU A 1 65 ? -3.889 36.217 45.256 1.00 22.41 91 LEU A N 1
ATOM 464 C CA . LEU A 1 65 ? -4.542 35.346 44.292 1.00 17.39 91 LEU A CA 1
ATOM 465 C C . LEU A 1 65 ? -4.182 35.669 42.848 1.00 21.63 91 LEU A C 1
ATOM 466 O O . LEU A 1 65 ? -4.343 34.804 41.983 1.00 24.24 91 LEU A O 1
ATOM 471 N N . THR A 1 66 ? -3.682 36.869 42.554 1.00 16.80 92 THR A N 1
ATOM 472 C CA . THR A 1 66 ? -3.492 37.286 41.167 1.00 17.53 92 THR A CA 1
ATOM 473 C C . THR A 1 66 ? -2.022 37.609 40.918 1.00 24.34 92 THR A C 1
ATOM 474 O O . THR A 1 66 ? -1.457 38.480 41.587 1.00 21.85 92 THR A O 1
ATOM 478 N N . TYR A 1 67 ? -1.395 36.879 39.986 1.00 17.87 93 TYR A N 1
ATOM 479 C CA . TYR A 1 67 ? -0.014 37.133 39.579 1.00 17.50 93 TYR A CA 1
ATOM 480 C C . TYR A 1 67 ? -0.022 37.688 38.169 1.00 21.07 93 TYR A C 1
ATOM 481 O O . TYR A 1 67 ? -0.685 37.132 37.287 1.00 19.04 93 TYR A O 1
ATOM 490 N N . THR A 1 68 ? 0.683 38.795 37.959 1.00 17.30 94 THR A N 1
ATOM 491 C CA . THR A 1 68 ? 0.733 39.437 36.657 1.00 20.95 94 THR A CA 1
ATOM 492 C C . THR A 1 68 ? 2.187 39.549 36.221 1.00 17.37 94 THR A C 1
ATOM 493 O O . THR A 1 68 ? 3.036 39.985 37.005 1.00 22.27 94 THR A O 1
ATOM 497 N N . TYR A 1 69 ? 2.478 39.158 34.979 1.00 21.67 95 TYR A N 1
ATOM 498 C CA . TYR A 1 69 ? 3.848 39.105 34.470 1.00 18.96 95 TYR A CA 1
ATOM 499 C C . TYR A 1 69 ? 3.971 39.961 33.219 1.00 21.90 95 TYR A C 1
ATOM 500 O O . TYR A 1 69 ? 3.097 39.910 32.345 1.00 21.12 95 TYR A O 1
ATOM 509 N N . LYS A 1 70 ? 5.042 40.767 33.152 1.00 17.86 96 LYS A N 1
ATOM 510 C CA . LYS A 1 70 ? 5.337 41.601 31.989 1.00 18.70 96 LYS A CA 1
ATOM 511 C C . LYS A 1 70 ? 6.463 40.955 31.188 1.00 20.37 96 LYS A C 1
ATOM 512 O O . LYS A 1 70 ? 7.589 40.807 31.687 1.00 21.18 96 LYS A O 1
ATOM 518 N N . LEU A 1 71 ? 6.143 40.553 29.957 1.00 17.99 97 LEU A N 1
ATOM 519 C CA . LEU A 1 71 ? 7.093 39.862 29.091 1.00 20.17 97 LEU A CA 1
ATOM 520 C C . LEU A 1 71 ? 8.002 40.858 28.380 1.00 22.42 97 LEU A C 1
ATOM 521 O O . LEU A 1 71 ? 7.549 41.906 27.915 1.00 24.51 97 LEU A O 1
ATOM 526 N N . ARG A 1 72 ? 9.295 40.527 28.290 1.00 18.62 98 ARG A N 1
ATOM 527 C CA . ARG A 1 72 ? 10.215 41.412 27.584 1.00 21.23 98 ARG A CA 1
ATOM 528 C C . ARG A 1 72 ? 9.914 41.391 26.091 1.00 22.89 98 ARG A C 1
ATOM 529 O O . ARG A 1 72 ? 9.577 40.352 25.517 1.00 23.68 98 ARG A O 1
ATOM 537 N N . LYS A 1 73 ? 10.029 42.560 25.463 1.00 24.41 99 LYS A N 1
ATOM 538 C CA . LYS A 1 73 ? 9.619 42.725 24.078 1.00 29.70 99 LYS A CA 1
ATOM 539 C C . LYS A 1 73 ? 10.532 42.030 23.080 1.00 26.71 99 LYS A C 1
ATOM 540 O O . LYS A 1 73 ? 10.100 41.761 21.957 1.00 30.26 99 LYS A O 1
ATOM 546 N N . ASP A 1 74 ? 11.774 41.736 23.448 1.00 23.55 100 ASP A N 1
ATOM 547 C CA . ASP A 1 74 ? 12.756 41.235 22.501 1.00 27.16 100 ASP A CA 1
ATOM 548 C C . ASP A 1 74 ? 12.912 39.721 22.554 1.00 29.09 100 ASP A C 1
ATOM 549 O O . ASP A 1 74 ? 13.872 39.194 21.983 1.00 34.65 100 ASP A O 1
ATOM 554 N N . ALA A 1 75 ? 11.986 39.001 23.208 1.00 21.81 101 ALA A N 1
ATOM 555 C CA . ALA A 1 75 ? 12.072 37.549 23.248 1.00 26.56 101 ALA A CA 1
ATOM 556 C C . ALA A 1 75 ? 11.302 36.968 22.071 1.00 23.03 101 ALA A C 1
ATOM 557 O O . ALA A 1 75 ? 10.139 37.330 21.831 1.00 21.21 101 ALA A O 1
ATOM 559 N N . LYS A 1 76 ? 11.951 36.064 21.340 1.00 18.93 102 LYS A N 1
ATOM 560 C CA . LYS A 1 76 ? 11.356 35.467 20.156 1.00 17.91 102 LYS A CA 1
ATOM 561 C C . LYS A 1 76 ? 11.418 33.950 20.219 1.00 19.11 102 LYS A C 1
ATOM 562 O O . LYS A 1 76 ? 12.270 33.360 20.894 1.00 16.31 102 LYS A O 1
ATOM 568 N N . TRP A 1 77 ? 10.472 33.337 19.499 1.00 17.14 103 TRP A N 1
ATOM 569 C CA . TRP A 1 77 ? 10.571 31.936 19.098 1.00 16.32 103 TRP A CA 1
ATOM 570 C C . TRP A 1 77 ? 11.412 31.769 17.830 1.00 16.35 103 TRP A C 1
ATOM 571 O O . TRP A 1 77 ? 11.312 32.566 16.894 1.00 19.84 103 TRP A O 1
ATOM 582 N N . PHE A 1 78 ? 12.192 30.681 17.782 1.00 16.24 104 PHE A N 1
ATOM 583 C CA . PHE A 1 78 ? 12.936 30.295 16.594 1.00 17.05 104 PHE A CA 1
ATOM 584 C C . PHE A 1 78 ? 12.664 28.839 16.236 1.00 17.18 104 PHE A C 1
ATOM 585 O O . PHE A 1 78 ? 12.361 28.029 17.105 1.00 17.57 104 PHE A O 1
ATOM 593 N N . THR A 1 79 ? 12.870 28.491 14.962 1.00 19.49 105 THR A N 1
ATOM 594 C CA . THR A 1 79 ? 12.829 27.081 14.576 1.00 22.30 105 THR A CA 1
ATOM 595 C C . THR A 1 79 ? 14.121 26.363 15.004 1.00 20.72 105 THR A C 1
ATOM 596 O O . THR A 1 79 ? 15.124 26.979 15.361 1.00 18.78 105 THR A O 1
ATOM 600 N N . SER A 1 80 ? 14.104 25.027 14.936 1.00 22.70 106 SER A N 1
ATOM 601 C CA . SER A 1 80 ? 15.308 24.274 15.298 1.00 21.03 106 SER A CA 1
ATOM 602 C C . SER A 1 80 ? 16.499 24.623 14.414 1.00 24.97 106 SER A C 1
ATOM 603 O O . SER A 1 80 ? 17.651 24.426 14.827 1.00 23.95 106 SER A O 1
ATOM 606 N N . GLU A 1 81 ? 16.264 25.163 13.225 1.00 23.01 107 GLU A N 1
ATOM 607 C CA . GLU A 1 81 ? 17.362 25.576 12.364 1.00 27.53 107 GLU A CA 1
ATOM 608 C C . GLU A 1 81 ? 17.841 26.989 12.661 1.00 28.19 107 GLU A C 1
ATOM 609 O O . GLU A 1 81 ? 18.806 27.448 12.038 1.00 28.07 107 GLU A O 1
ATOM 615 N N . GLY A 1 82 ? 17.187 27.680 13.583 1.00 23.28 108 GLY A N 1
ATOM 616 C CA . GLY A 1 82 ? 17.593 28.993 14.027 1.00 24.45 108 GLY A CA 1
ATOM 617 C C . GLY A 1 82 ? 16.800 30.140 13.438 1.00 24.81 108 GLY A C 1
ATOM 618 O O . GLY A 1 82 ? 17.013 31.293 13.849 1.00 24.21 108 GLY A O 1
ATOM 619 N N . GLU A 1 83 ? 15.918 29.878 12.477 1.00 22.71 109 GLU A N 1
ATOM 620 C CA . GLU A 1 83 ? 15.176 30.971 11.860 1.00 21.63 109 GLU A CA 1
ATOM 621 C C . GLU A 1 83 ? 14.146 31.545 12.816 1.00 20.30 109 GLU A C 1
ATOM 622 O O . GLU A 1 83 ? 13.564 30.846 13.636 1.00 19.83 109 GLU A O 1
ATOM 628 N N . GLU A 1 84 ? 13.885 32.834 12.660 1.00 22.74 110 GLU A N 1
ATOM 629 C CA . GLU A 1 84 ? 12.870 33.466 13.484 1.00 23.55 110 GLU A CA 1
ATOM 630 C C . GLU A 1 84 ? 11.476 32.953 13.104 1.00 20.19 110 GLU A C 1
ATOM 631 O O . GLU A 1 84 ? 11.149 32.794 11.923 1.00 22.91 110 GLU A O 1
ATOM 637 N N . TYR A 1 85 ? 10.672 32.649 14.118 1.00 19.78 111 TYR A N 1
ATOM 638 C CA . TYR A 1 85 ? 9.292 32.233 13.911 1.00 21.27 111 TYR A CA 1
ATOM 639 C C . TYR A 1 85 ? 8.310 33.346 14.255 1.00 22.54 111 TYR A C 1
ATOM 640 O O . TYR A 1 85 ? 7.576 33.806 13.388 1.00 24.17 111 TYR A O 1
ATOM 649 N N . ALA A 1 86 ? 8.317 33.815 15.497 1.00 23.06 112 ALA A N 1
ATOM 650 C CA . ALA A 1 86 ? 7.443 34.890 15.943 1.00 26.37 112 ALA A CA 1
ATOM 651 C C . ALA A 1 86 ? 7.961 35.396 17.287 1.00 20.21 112 ALA A C 1
ATOM 652 O O . ALA A 1 86 ? 8.671 34.678 17.984 1.00 20.96 112 ALA A O 1
ATOM 654 N N . PRO A 1 87 ? 7.633 36.626 17.663 1.00 20.47 113 PRO A N 1
ATOM 655 C CA . PRO A 1 87 ? 7.890 37.048 19.041 1.00 18.25 113 PRO A CA 1
ATOM 656 C C . PRO A 1 87 ? 7.071 36.210 20.015 1.00 22.41 113 PRO A C 1
ATOM 657 O O . PRO A 1 87 ? 5.975 35.734 19.694 1.00 21.97 113 PRO A O 1
ATOM 661 N N . VAL A 1 88 ? 7.624 36.028 21.214 1.00 19.42 114 VAL A N 1
ATOM 662 C CA . VAL A 1 88 ? 6.856 35.439 22.311 1.00 17.19 114 VAL A CA 1
ATOM 663 C C . VAL A 1 88 ? 5.795 36.438 22.742 1.00 19.14 114 VAL A C 1
ATOM 664 O O . VAL A 1 88 ? 6.071 37.640 22.861 1.00 26.14 114 VAL A O 1
ATOM 668 N N . THR A 1 89 ? 4.570 35.955 22.986 1.00 19.48 115 THR A N 1
ATOM 669 C CA . THR A 1 89 ? 3.483 36.809 23.448 1.00 21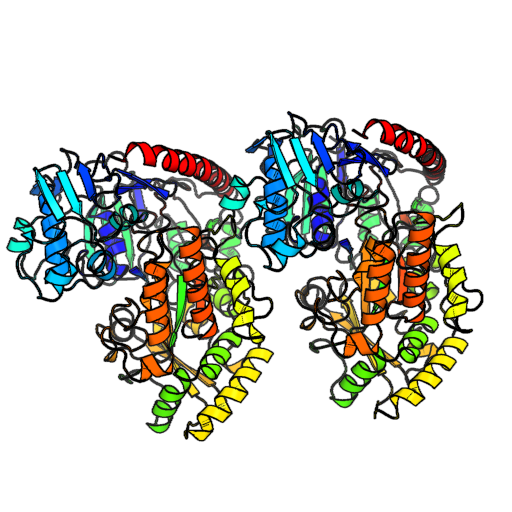.14 115 THR A CA 1
ATOM 670 C C . THR A 1 89 ? 2.817 36.184 24.669 1.00 21.18 115 THR A C 1
ATOM 671 O O . THR A 1 89 ? 2.953 34.987 24.954 1.00 17.38 115 THR A O 1
ATOM 675 N N . ALA A 1 90 ? 2.025 37.004 25.361 1.00 21.54 116 ALA A N 1
ATOM 676 C CA . ALA A 1 90 ? 1.323 36.492 26.533 1.00 18.75 116 ALA A CA 1
ATOM 677 C C . ALA A 1 90 ? 0.325 35.397 26.167 1.00 20.69 116 ALA A C 1
ATOM 678 O O . ALA A 1 90 ? 0.017 34.550 27.009 1.00 19.27 116 ALA A O 1
ATOM 680 N N . GLN A 1 91 ? -0.195 35.402 24.937 1.00 18.71 117 GLN A N 1
ATOM 681 C CA . GLN A 1 91 ? -1.156 34.372 24.539 1.00 16.95 117 GLN A CA 1
ATOM 682 C C . GLN A 1 91 ? -0.512 33.001 24.568 1.00 17.73 117 GLN A C 1
ATOM 683 O O . GLN A 1 91 ? -1.197 31.992 24.791 1.00 18.62 117 GLN A O 1
ATOM 689 N N . ASP A 1 92 ? 0.807 32.945 24.357 1.00 15.91 118 ASP A N 1
ATOM 690 C CA . ASP A 1 92 ? 1.497 31.653 24.369 1.00 16.92 118 ASP A CA 1
ATOM 691 C C . ASP A 1 92 ? 1.375 30.970 25.723 1.00 16.19 118 ASP A C 1
ATOM 692 O O . ASP A 1 92 ? 1.549 29.747 25.819 1.00 16.62 118 ASP A O 1
ATOM 697 N N . PHE A 1 93 ? 1.127 31.729 26.781 1.00 13.12 119 PHE A N 1
ATOM 698 C CA . PHE A 1 93 ? 0.979 31.097 28.083 1.00 15.70 119 PHE A CA 1
ATOM 699 C C . PHE A 1 93 ? -0.439 30.610 28.304 1.00 19.61 119 PHE A C 1
ATOM 700 O O . PHE A 1 93 ? -0.650 29.615 29.009 1.00 17.55 119 PHE A O 1
ATOM 708 N N . VAL A 1 94 ? -1.408 31.310 27.733 1.00 16.68 120 VAL A N 1
ATOM 709 C CA . VAL A 1 94 ? -2.768 30.778 27.714 1.00 13.54 120 VAL A CA 1
ATOM 710 C C . VAL A 1 94 ? -2.802 29.479 26.915 1.00 20.64 120 VAL A C 1
ATOM 711 O O . VAL A 1 94 ? -3.417 28.485 27.326 1.00 21.52 120 VAL A O 1
ATOM 715 N N . THR A 1 95 ? -2.130 29.481 25.760 1.00 19.77 121 THR A N 1
ATOM 716 C CA . THR A 1 95 ? -2.084 28.320 24.885 1.00 15.93 121 THR A CA 1
ATOM 717 C C . THR A 1 95 ? -1.422 27.151 25.589 1.00 15.88 121 THR A C 1
ATOM 718 O O . THR A 1 95 ? -1.890 26.008 25.484 1.00 17.58 121 THR A O 1
ATOM 722 N N . GLY A 1 96 ? -0.308 27.420 26.285 1.00 16.23 122 GLY A N 1
ATOM 723 C CA . GLY A 1 96 ? 0.404 26.343 26.956 1.00 16.96 122 GLY A CA 1
ATOM 724 C C . GLY A 1 96 ? -0.449 25.650 27.998 1.00 17.84 122 GLY A C 1
ATOM 725 O O . GLY A 1 96 ? -0.452 24.414 28.099 1.00 15.99 122 GLY A O 1
ATOM 726 N N . LEU A 1 97 ? -1.168 26.431 28.803 1.00 15.47 123 LEU A N 1
ATOM 727 C CA . LEU A 1 97 ? -1.919 25.821 29.885 1.00 14.51 123 LEU A CA 1
ATOM 728 C C . LEU A 1 97 ? -3.104 25.057 29.332 1.00 17.02 123 LEU A C 1
ATOM 729 O O . LEU A 1 97 ? -3.426 23.974 29.829 1.00 17.72 123 LEU A O 1
ATOM 734 N N . GLN A 1 98 ? -3.751 25.598 28.287 1.00 16.02 124 GLN A N 1
ATOM 735 C CA . GLN A 1 98 ? -4.878 24.884 27.697 1.00 17.26 124 GLN A CA 1
ATOM 736 C C . GLN A 1 98 ? -4.421 23.590 27.043 1.00 19.81 124 GLN A C 1
ATOM 737 O O . GLN A 1 98 ? -5.120 22.577 27.121 1.00 18.24 124 GLN A O 1
ATOM 743 N N . TYR A 1 99 ? -3.242 23.596 26.410 1.00 15.45 125 TYR A N 1
ATOM 744 C CA . TYR A 1 99 ? -2.756 22.365 25.800 1.00 17.36 125 TYR A CA 1
ATOM 745 C C . TYR A 1 99 ? -2.434 21.341 26.880 1.00 16.40 125 TYR A C 1
ATOM 746 O O . TYR A 1 99 ? -2.782 20.158 26.754 1.00 16.63 125 TYR A O 1
ATOM 755 N N . ALA A 1 100 ? -1.767 21.781 27.947 1.00 16.63 126 ALA A N 1
ATOM 756 C CA . ALA A 1 100 ? -1.469 20.850 29.037 1.00 17.62 126 ALA A CA 1
ATOM 757 C C . ALA A 1 100 ? -2.763 20.225 29.558 1.00 17.08 126 ALA A C 1
ATOM 758 O O . ALA A 1 100 ? -2.816 19.028 29.850 1.00 15.58 126 ALA A O 1
ATOM 760 N N . ALA A 1 101 ? -3.829 21.024 29.650 1.00 15.19 127 ALA A N 1
ATOM 761 C CA . ALA A 1 101 ? -5.105 20.520 30.150 1.00 20.51 127 ALA A CA 1
ATOM 762 C C . ALA A 1 101 ? -5.764 19.556 29.157 1.00 19.96 127 ALA A C 1
ATOM 763 O O . ALA A 1 101 ? -6.225 18.469 29.537 1.00 18.41 127 ALA A O 1
ATOM 765 N N . ASP A 1 102 ? -5.842 19.961 27.879 1.00 17.25 128 ASP A N 1
ATOM 766 C CA . ASP A 1 102 ? -6.445 19.132 26.841 1.00 15.95 128 ASP A CA 1
ATOM 767 C C . ASP A 1 102 ? -5.733 17.799 26.680 1.00 18.46 128 ASP A C 1
ATOM 768 O O . ASP A 1 102 ? -6.377 16.780 26.384 1.00 21.84 128 ASP A O 1
ATOM 773 N N . LYS A 1 103 ? -4.401 17.800 26.795 1.00 17.22 129 LYS A N 1
ATOM 774 C CA . LYS A 1 103 ? -3.629 16.582 26.610 1.00 17.64 129 LYS A CA 1
ATOM 775 C C . LYS A 1 103 ? -3.499 15.760 27.883 1.00 20.71 129 LYS A C 1
ATOM 776 O O . LYS A 1 103 ? -2.828 14.711 27.862 1.00 22.57 129 LYS A O 1
ATOM 782 N N . LYS A 1 104 ? -4.130 16.192 28.974 1.00 19.46 130 LYS A N 1
ATOM 783 C CA . LYS A 1 104 ? -4.052 15.494 30.262 1.00 20.51 130 LYS A CA 1
ATOM 784 C C . LYS A 1 104 ? -2.592 15.284 30.671 1.00 22.87 130 LYS A C 1
ATOM 785 O O . LYS A 1 104 ? -2.132 14.158 30.898 1.00 24.11 130 LYS A O 1
ATOM 791 N N . SER A 1 105 ? -1.853 16.396 30.755 1.00 19.06 131 SER A N 1
ATOM 792 C CA . SER A 1 105 ? -0.430 16.324 30.998 1.00 17.68 131 SER A CA 1
ATOM 793 C C . SER A 1 105 ? -0.176 15.523 32.263 1.00 17.26 131 SER A C 1
ATOM 794 O O . SER A 1 105 ? -0.924 15.617 33.242 1.00 15.90 131 SER A O 1
ATOM 797 N N . GLU A 1 106 ? 0.914 14.759 32.244 1.00 15.94 132 GLU A N 1
ATOM 798 C CA . GLU A 1 106 ? 1.280 13.992 33.425 1.00 22.91 132 GLU A CA 1
ATOM 799 C C . GLU A 1 106 ? 1.713 14.865 34.594 1.00 17.16 132 GLU A C 1
ATOM 800 O O . GLU A 1 106 ? 1.826 14.349 35.713 1.00 18.37 132 GLU A O 1
ATOM 806 N N . ALA A 1 107 ? 1.967 16.154 34.379 1.00 14.59 133 ALA A N 1
ATOM 807 C CA . ALA A 1 107 ? 2.357 17.051 35.468 1.00 13.35 133 ALA A CA 1
ATOM 808 C C . ALA A 1 107 ? 1.219 17.986 35.865 1.00 16.54 133 ALA A C 1
ATOM 809 O O . ALA A 1 107 ? 1.461 19.021 36.492 1.00 15.95 133 ALA A O 1
ATOM 811 N N . LEU A 1 108 ? -0.023 17.628 35.534 1.00 14.49 134 LEU A N 1
ATOM 812 C CA . LEU A 1 108 ? -1.138 18.543 35.812 1.00 15.34 134 LEU A CA 1
ATOM 813 C C . LEU A 1 108 ? -1.314 18.815 37.307 1.00 15.10 134 LEU A C 1
ATOM 814 O O . LEU A 1 108 ? -1.891 19.850 37.665 1.00 15.39 134 LEU A O 1
ATOM 819 N N . TYR A 1 109 ? -0.822 17.929 38.196 1.00 12.24 135 TYR A N 1
ATOM 820 C CA . TYR A 1 109 ? -0.980 18.192 39.627 1.00 14.91 135 TYR A CA 1
ATOM 821 C C . TYR A 1 109 ? -0.363 19.521 40.026 1.00 14.77 135 TYR A C 1
ATOM 822 O O . TYR A 1 109 ? -0.754 20.074 41.063 1.00 19.48 135 TYR A O 1
ATOM 831 N N . LEU A 1 110 ? 0.590 20.047 39.226 1.00 15.71 136 LEU A N 1
ATOM 832 C CA . LEU A 1 110 ? 1.235 21.324 39.542 1.00 13.58 136 LEU A CA 1
ATOM 833 C C . LEU A 1 110 ? 0.253 22.485 39.448 1.00 16.19 136 LEU A C 1
ATOM 834 O O . LEU A 1 110 ? 0.435 23.492 40.134 1.00 16.86 136 LEU A O 1
ATOM 839 N N . VAL A 1 111 ? -0.776 22.364 38.612 1.00 15.16 137 VAL A N 1
ATOM 840 C CA . VAL A 1 111 ? -1.679 23.491 38.348 1.00 14.06 137 VAL A CA 1
ATOM 841 C C . VAL A 1 111 ? -3.153 23.168 38.522 1.00 15.78 137 VAL A C 1
ATOM 842 O O . VAL A 1 111 ? -3.962 24.102 38.723 1.00 17.88 137 VAL A O 1
ATOM 846 N N . GLN A 1 112 ? -3.584 21.909 38.415 1.00 15.96 138 GLN A N 1
ATOM 847 C CA . GLN A 1 112 ? -5.016 21.614 38.315 1.00 17.71 138 GLN A CA 1
ATOM 848 C C . GLN A 1 112 ? -5.806 22.094 39.526 1.00 17.24 138 GLN A C 1
ATOM 849 O O . GLN A 1 112 ? -6.990 22.461 39.396 1.00 21.26 138 GLN A O 1
ATOM 855 N N . ASP A 1 113 ? -5.189 22.076 40.704 1.00 18.60 139 ASP A N 1
ATOM 856 C CA . ASP A 1 113 ? -5.840 22.480 41.942 1.00 19.17 139 ASP A CA 1
ATOM 857 C C . ASP A 1 113 ? -5.471 23.889 42.353 1.00 22.56 139 ASP A C 1
ATOM 858 O O . ASP A 1 113 ? -5.993 24.385 43.356 1.00 30.64 139 ASP A O 1
ATOM 863 N N . SER A 1 114 ? -4.591 24.544 41.597 1.00 18.46 140 SER A N 1
ATOM 864 C CA . SER A 1 114 ? -4.097 25.876 41.923 1.00 17.65 140 SER A CA 1
ATOM 865 C C . SER A 1 114 ? -4.734 26.969 41.069 1.00 16.20 140 SER A C 1
ATOM 866 O O . SER A 1 114 ? -5.112 28.012 41.587 1.00 19.46 140 SER A O 1
ATOM 869 N N . VAL A 1 115 ? -4.805 26.776 39.763 1.00 15.61 141 VAL A N 1
ATOM 870 C CA . VAL A 1 115 ? -5.321 27.816 38.872 1.00 15.44 141 VAL A CA 1
ATOM 871 C C . VAL A 1 115 ? -6.847 27.775 38.883 1.00 16.31 141 VAL A C 1
ATOM 872 O O . VAL A 1 115 ? -7.452 26.716 38.686 1.00 18.38 141 VAL A O 1
ATOM 876 N N . ALA A 1 116 ? -7.477 28.923 39.129 1.00 14.57 142 ALA A N 1
ATOM 877 C CA . ALA A 1 116 ? -8.946 28.969 39.198 1.00 16.50 142 ALA A CA 1
ATOM 878 C C . ALA A 1 116 ? -9.591 28.459 37.912 1.00 16.94 142 ALA A C 1
ATOM 879 O O . ALA A 1 116 ? -9.127 28.754 36.807 1.00 18.69 142 ALA A O 1
ATOM 881 N N . GLY A 1 117 ? -10.682 27.689 38.057 1.00 18.57 143 GLY A N 1
ATOM 882 C CA . GLY A 1 117 ? -11.403 27.163 36.907 1.00 15.63 143 GLY A CA 1
ATOM 883 C C . GLY A 1 117 ? -10.739 26.006 36.179 1.00 19.58 143 GLY A C 1
ATOM 884 O O . GLY A 1 117 ? -11.380 25.385 35.321 1.00 15.39 143 GLY A O 1
ATOM 885 N N . LEU A 1 118 ? -9.477 25.700 36.476 1.00 18.59 144 LEU A N 1
ATOM 886 C CA . LEU A 1 118 ? -8.752 24.727 35.669 1.00 19.94 144 LEU A CA 1
ATOM 887 C C . LEU A 1 118 ? -9.245 23.306 35.926 1.00 19.16 144 LEU A C 1
ATOM 888 O O . LEU A 1 118 ? -9.423 22.519 34.985 1.00 16.53 144 LEU A O 1
ATOM 893 N N . ASP A 1 119 ? -9.470 22.950 37.189 1.00 19.64 145 ASP A N 1
ATOM 894 C CA . ASP A 1 119 ? -10.000 21.614 37.473 1.00 17.44 145 ASP A CA 1
ATOM 895 C C . ASP A 1 119 ? -11.362 21.391 36.800 1.00 17.47 145 ASP A C 1
ATOM 896 O O . ASP A 1 119 ? -11.612 20.312 36.237 1.00 20.25 145 ASP A O 1
ATOM 901 N N . ASP A 1 120 ? -12.241 22.406 36.799 1.00 18.06 146 ASP A N 1
ATOM 902 C CA . ASP A 1 120 ? -13.520 22.269 36.100 1.00 22.23 146 ASP A CA 1
ATOM 903 C C . ASP A 1 120 ? -13.294 22.013 34.620 1.00 17.26 146 ASP A C 1
ATOM 904 O O . ASP A 1 120 ? -13.967 21.177 34.017 1.00 17.90 146 ASP A O 1
ATOM 909 N N . TYR A 1 121 ? -12.308 22.690 34.028 1.00 16.90 147 TYR A N 1
ATOM 910 C CA . TYR A 1 121 ? -12.092 22.533 32.595 1.00 19.51 147 TYR A CA 1
ATOM 911 C C . TYR A 1 121 ? -11.516 21.158 32.275 1.00 21.12 147 TYR A C 1
ATOM 912 O O . TYR A 1 121 ? -12.036 20.455 31.394 1.00 19.88 147 TYR A O 1
ATOM 921 N N . ILE A 1 122 ? -10.496 20.733 33.029 1.00 21.82 148 ILE A N 1
ATOM 922 C CA . ILE A 1 122 ? -9.848 19.442 32.784 1.00 20.79 148 ILE A CA 1
ATOM 923 C C . ILE A 1 122 ? -10.860 18.312 32.908 1.00 23.75 148 ILE A C 1
ATOM 924 O O . ILE A 1 122 ? -10.873 17.382 32.089 1.00 23.29 148 ILE A O 1
ATOM 929 N N . THR A 1 123 ? -11.703 18.352 33.951 1.00 18.25 149 THR A N 1
ATOM 930 C CA . THR A 1 123 ? -12.615 17.237 34.210 1.00 21.91 149 THR A CA 1
ATOM 931 C C . THR A 1 123 ? -13.927 17.335 33.439 1.00 24.30 149 THR A C 1
ATOM 932 O O . THR A 1 123 ? -14.788 16.459 33.598 1.00 26.57 149 THR A O 1
ATOM 936 N N . GLY A 1 124 ? -14.106 18.349 32.592 1.00 23.36 150 GLY A N 1
ATOM 937 C CA . GLY A 1 124 ? -15.305 18.432 31.777 1.00 24.07 150 GLY A CA 1
ATOM 938 C C . GLY A 1 124 ? -16.496 19.081 32.438 1.00 23.80 150 GLY A C 1
ATOM 939 O O . GLY A 1 124 ? -17.595 19.031 31.871 1.00 30.86 150 GLY A O 1
ATOM 940 N N . LYS A 1 125 ? -16.326 19.685 33.620 1.00 23.95 151 LYS A N 1
ATOM 941 C CA . LYS A 1 125 ? -17.444 20.410 34.215 1.00 20.41 151 LYS A CA 1
ATOM 942 C C . LYS A 1 125 ? -17.787 21.641 33.395 1.00 22.26 151 LYS A C 1
ATOM 943 O O . LYS A 1 125 ? -18.948 22.063 33.349 1.00 24.47 151 LYS A O 1
ATOM 949 N N . THR A 1 126 ? -16.787 22.242 32.771 1.00 20.65 152 THR A N 1
ATOM 950 C CA . THR A 1 126 ? -16.950 23.359 31.856 1.00 20.61 152 THR A CA 1
ATOM 951 C C . THR A 1 126 ? -16.231 23.015 30.561 1.00 23.61 152 THR A C 1
ATOM 952 O O . THR A 1 126 ? -15.353 22.146 30.532 1.00 29.10 152 THR A O 1
ATOM 956 N N . SER A 1 127 ? -16.575 23.729 29.494 1.00 23.19 153 SER A N 1
ATOM 957 C CA . SER A 1 127 ? -15.945 23.493 28.205 1.00 23.38 153 SER A CA 1
ATOM 958 C C . SER A 1 127 ? -15.242 24.730 27.683 1.00 31.71 153 SER A C 1
ATOM 959 O O . SER A 1 127 ? -14.640 24.675 26.611 1.00 30.10 153 SER A O 1
ATOM 962 N N . ASP A 1 128 ? -15.313 25.834 28.414 1.00 27.09 154 ASP A N 1
ATOM 963 C CA . ASP A 1 128 ? -14.907 27.162 27.963 1.00 27.44 154 ASP A CA 1
ATOM 964 C C . ASP A 1 128 ? -13.617 27.553 28.674 1.00 19.99 154 ASP A C 1
ATOM 965 O O . ASP A 1 128 ? -13.648 27.880 29.867 1.00 19.97 154 ASP A O 1
ATOM 970 N N . PHE A 1 129 ? -12.481 27.534 27.952 1.00 19.67 155 PHE A N 1
ATOM 971 C CA . PHE A 1 129 ? -11.221 27.921 28.582 1.00 17.03 155 PHE A CA 1
ATOM 972 C C . PHE A 1 129 ? -11.175 29.392 28.971 1.00 16.46 155 PHE A C 1
ATOM 973 O O . PHE A 1 129 ? -10.351 29.757 29.803 1.00 19.42 155 PHE A O 1
ATOM 981 N N . SER A 1 130 ? -12.108 30.214 28.493 1.00 19.03 156 SER A N 1
ATOM 982 C CA . SER A 1 130 ? -12.123 31.567 29.018 1.00 23.74 156 SER A CA 1
ATOM 983 C C . SER A 1 130 ? -12.540 31.631 30.487 1.00 17.94 156 SER A C 1
ATOM 984 O O . SER A 1 130 ? -12.331 32.668 31.124 1.00 21.34 156 SER A O 1
ATOM 987 N N . THR A 1 131 ? -13.041 30.544 31.063 1.00 17.11 157 THR A N 1
ATOM 988 C CA . THR A 1 131 ? -13.311 30.506 32.495 1.00 20.95 157 THR A CA 1
ATOM 989 C C . THR A 1 131 ? -12.104 30.063 33.331 1.00 20.99 157 THR A C 1
ATOM 990 O O . THR A 1 131 ? -12.231 29.912 34.553 1.00 19.65 157 THR A O 1
ATOM 994 N N . VAL A 1 132 ? -10.954 29.839 32.717 1.00 15.67 158 VAL A N 1
ATOM 995 C CA . VAL A 1 132 ? -9.766 29.371 33.423 1.00 15.07 158 VAL A CA 1
ATOM 996 C C . VAL A 1 132 ? -8.885 30.576 33.707 1.00 16.24 158 VAL A C 1
ATOM 997 O O . VAL A 1 132 ? -8.773 31.494 32.873 1.00 18.58 158 VAL A O 1
ATOM 1001 N N . GLY A 1 133 ? -8.248 30.567 34.885 1.00 21.26 159 GLY A N 1
ATOM 1002 C CA . GLY A 1 133 ? -7.487 31.699 35.373 1.00 20.10 159 GLY A CA 1
ATOM 1003 C C . GLY A 1 133 ? -6.114 31.913 34.770 1.00 19.00 159 GLY A C 1
ATOM 1004 O O . GLY A 1 133 ? -5.142 32.099 35.507 1.00 19.10 159 GLY A O 1
ATOM 1005 N N . VAL A 1 134 ? -6.008 31.906 33.441 1.00 16.10 160 VAL A N 1
ATOM 1006 C CA . VAL A 1 134 ? -4.849 32.481 32.762 1.00 16.74 160 VAL A CA 1
ATOM 1007 C C . VAL A 1 134 ? -5.370 33.343 31.627 1.00 15.68 160 VAL A C 1
ATOM 1008 O O . VAL A 1 134 ? -6.290 32.936 30.906 1.00 19.94 160 VAL A O 1
ATOM 1012 N N . LYS A 1 135 ? -4.841 34.564 31.514 1.00 17.11 161 LYS A N 1
ATOM 1013 C CA . LYS A 1 135 ? -5.357 35.532 30.556 1.00 16.06 161 LYS A CA 1
ATOM 1014 C C . LYS A 1 135 ? -4.197 36.339 29.992 1.00 19.75 161 LYS A C 1
ATOM 1015 O O . LYS A 1 135 ? -3.285 36.717 30.728 1.00 21.21 161 LYS A O 1
ATOM 1021 N N . ALA A 1 136 ? -4.236 36.592 28.689 1.00 17.73 162 ALA A N 1
ATOM 1022 C CA . ALA A 1 136 ? -3.332 37.564 28.069 1.00 18.17 162 ALA A CA 1
ATOM 1023 C C . ALA A 1 136 ? -4.023 38.921 28.124 1.00 21.47 162 ALA A C 1
ATOM 1024 O O . ALA A 1 136 ? -4.975 39.185 27.366 1.00 22.51 162 ALA A O 1
ATOM 1026 N N . LEU A 1 137 ? -3.597 39.786 29.048 1.00 19.48 163 LEU A N 1
ATOM 1027 C CA . LEU A 1 137 ? -4.282 41.082 29.135 1.00 22.79 163 LEU A CA 1
ATOM 1028 C C . LEU A 1 137 ? -3.923 41.968 27.952 1.00 25.46 163 LEU A C 1
ATOM 1029 O O . LEU A 1 137 ? -4.727 42.804 27.530 1.00 22.08 163 LEU A O 1
ATOM 1034 N N . ASP A 1 138 ? -2.700 41.839 27.450 1.00 23.67 164 ASP A N 1
ATOM 1035 C CA . ASP A 1 138 ? -2.299 42.339 26.146 1.00 26.66 164 ASP A CA 1
ATOM 1036 C C . ASP A 1 138 ? -1.148 41.455 25.681 1.00 23.02 164 ASP A C 1
ATOM 1037 O O . ASP A 1 138 ? -0.864 40.420 26.290 1.00 24.01 164 ASP A O 1
ATOM 1042 N N . ASP A 1 139 ? -0.467 41.862 24.611 1.00 23.21 165 ASP A N 1
ATOM 1043 C CA . ASP A 1 139 ? 0.566 40.988 24.059 1.00 21.60 165 ASP A CA 1
ATOM 1044 C C . ASP A 1 139 ? 1.745 40.778 25.007 1.00 20.33 165 ASP A C 1
ATOM 1045 O O . ASP A 1 139 ? 2.416 39.742 24.924 1.00 24.43 165 ASP A O 1
ATOM 1050 N N . GLN A 1 140 ? 2.033 41.731 25.905 1.00 21.66 166 GLN A N 1
ATOM 1051 C CA . GLN A 1 140 ? 3.164 41.570 26.813 1.00 24.10 166 GLN A CA 1
ATOM 1052 C C . GLN A 1 140 ? 2.767 41.206 28.239 1.00 21.63 166 GLN A C 1
ATOM 1053 O O . GLN A 1 140 ? 3.633 41.172 29.104 1.00 22.38 166 GLN A O 1
ATOM 1059 N N . THR A 1 141 ? 1.498 40.926 28.524 1.00 19.28 167 THR A N 1
ATOM 1060 C CA . THR A 1 141 ? 1.070 40.811 29.917 1.00 16.73 167 THR A CA 1
ATOM 1061 C C . THR A 1 141 ? 0.209 39.570 30.120 1.00 17.45 167 THR A C 1
ATOM 1062 O O . THR A 1 141 ? -0.900 39.491 29.577 1.00 18.95 167 THR A O 1
ATOM 1066 N N . VAL A 1 142 ? 0.714 38.624 30.949 1.00 18.63 168 VAL A N 1
ATOM 1067 C CA . VAL A 1 142 ? 0.008 37.406 31.360 1.00 16.76 168 VAL A CA 1
ATOM 1068 C C . VAL A 1 142 ? -0.472 37.573 32.788 1.00 22.15 168 VAL A C 1
ATOM 1069 O O . VAL A 1 142 ? 0.291 37.987 33.669 1.00 21.54 168 VAL A O 1
ATOM 1073 N N . GLN A 1 143 ? -1.706 37.166 33.048 1.00 15.85 169 GLN A N 1
ATOM 1074 C CA . GLN A 1 143 ? -2.207 37.214 34.409 1.00 15.24 169 GLN A CA 1
ATOM 1075 C C . GLN A 1 143 ? -2.782 35.863 34.797 1.00 17.32 169 GLN A C 1
ATOM 1076 O O . GLN A 1 143 ? -3.673 35.341 34.118 1.00 19.90 169 GLN A O 1
ATOM 1082 N N . TYR A 1 144 ? -2.309 35.321 35.912 1.00 18.82 170 TYR A N 1
ATOM 1083 C CA . TYR A 1 144 ? -2.845 34.086 36.466 1.00 16.48 170 TYR A CA 1
ATOM 1084 C C . TYR A 1 144 ? -3.682 34.397 37.691 1.00 18.30 170 TYR A C 1
ATOM 1085 O O . TYR A 1 144 ? -3.314 35.262 38.498 1.00 20.02 170 TYR A O 1
ATOM 1094 N N . THR A 1 145 ? -4.794 33.684 37.827 1.00 16.91 171 THR A N 1
ATOM 1095 C CA . THR A 1 145 ? -5.670 33.795 38.988 1.00 18.11 171 THR A CA 1
ATOM 1096 C C . THR A 1 145 ? -5.752 32.444 39.686 1.00 20.72 171 THR A C 1
ATOM 1097 O O . THR A 1 145 ? -6.114 31.442 39.058 1.00 19.11 171 THR A O 1
ATOM 1101 N N . LEU A 1 146 ? -5.450 32.430 40.982 1.00 19.73 172 LEU A N 1
ATOM 1102 C CA . LEU A 1 146 ? -5.358 31.210 41.776 1.00 18.79 172 LEU A CA 1
ATOM 1103 C C . LEU A 1 146 ? -6.577 31.027 42.680 1.00 18.67 172 LEU A C 1
ATOM 1104 O O . LEU A 1 146 ? -7.313 31.968 42.999 1.00 20.34 172 LEU A O 1
ATOM 1109 N N . VAL A 1 147 ? -6.770 29.768 43.090 1.00 21.07 173 VAL A N 1
ATOM 1110 C CA . VAL A 1 147 ? -7.856 29.401 43.990 1.00 23.15 173 VAL A CA 1
ATOM 1111 C C . VAL A 1 147 ? -7.554 29.852 45.419 1.00 21.41 173 VAL A C 1
ATOM 1112 O O . VAL A 1 147 ? -8.446 30.308 46.150 1.00 23.41 173 VAL A O 1
ATOM 1116 N N . LYS A 1 148 ? -6.298 29.757 45.829 1.00 24.54 174 LYS A N 1
ATOM 1117 C CA . LYS A 1 148 ? -5.852 30.187 47.144 1.00 24.90 174 LYS A CA 1
ATOM 1118 C C . LYS A 1 148 ? -4.407 30.658 47.014 1.00 20.97 174 LYS A C 1
ATOM 1119 O O . LYS A 1 148 ? -3.715 30.293 46.053 1.00 20.35 174 LYS A O 1
ATOM 1125 N N . PRO A 1 149 ? -3.914 31.442 47.968 1.00 18.31 175 PRO A N 1
ATOM 1126 C CA . PRO A 1 149 ? -2.528 31.907 47.875 1.00 18.23 175 PRO A CA 1
ATOM 1127 C C . PRO A 1 149 ? -1.536 30.754 47.925 1.00 21.58 175 PRO A C 1
ATOM 1128 O O . PRO A 1 149 ? -1.729 29.756 48.634 1.00 21.71 175 PRO A O 1
ATOM 1132 N N . GLU A 1 150 ? -0.454 30.911 47.159 1.00 19.93 176 GLU A N 1
ATOM 1133 C CA . GLU A 1 150 ? 0.653 29.951 47.144 1.00 22.10 176 GLU A CA 1
ATOM 1134 C C . GLU A 1 150 ? 1.937 30.775 47.148 1.00 18.66 176 GLU A C 1
ATOM 1135 O O . GLU A 1 150 ? 2.303 31.353 46.119 1.00 19.66 176 GLU A O 1
ATOM 1141 N N . LEU A 1 151 ? 2.602 30.862 48.306 1.00 22.03 177 LEU A N 1
ATOM 1142 C CA . LEU A 1 151 ? 3.896 31.545 48.351 1.00 21.13 177 LEU A CA 1
ATOM 1143 C C . LEU A 1 151 ? 4.915 30.903 47.418 1.00 22.65 177 LEU A C 1
ATOM 1144 O O . LEU A 1 151 ? 5.873 31.564 46.999 1.00 23.84 177 LEU A O 1
ATOM 1149 N N . TYR A 1 152 ? 4.721 29.636 47.084 1.00 19.09 178 TYR A N 1
ATOM 1150 C CA . TYR A 1 152 ? 5.580 28.898 46.183 1.00 16.00 178 TYR A CA 1
ATOM 1151 C C . TYR A 1 152 ? 5.103 28.953 44.738 1.00 16.32 178 TYR A C 1
ATOM 1152 O O . TYR A 1 152 ? 5.654 28.240 43.902 1.00 18.61 178 TYR A O 1
ATOM 1161 N N . TRP A 1 153 ? 4.095 29.790 44.417 1.00 12.81 179 TRP A N 1
ATOM 1162 C CA . TRP A 1 153 ? 3.603 29.846 43.042 1.00 15.91 179 TRP A CA 1
ATOM 1163 C C . TRP A 1 153 ? 4.709 30.251 42.062 1.00 16.79 179 TRP A C 1
ATOM 1164 O O . TRP A 1 153 ? 4.894 29.609 41.018 1.00 16.36 179 TRP A O 1
ATOM 1175 N N . ASN A 1 154 ? 5.463 31.321 42.365 1.00 14.96 180 ASN A N 1
ATOM 1176 C CA . ASN A 1 154 ? 6.495 31.715 41.409 1.00 13.36 180 ASN A CA 1
ATOM 1177 C C . ASN A 1 154 ? 7.510 30.603 41.178 1.00 13.20 180 ASN A C 1
ATOM 1178 O O . ASN A 1 154 ? 7.978 30.427 40.052 1.00 15.19 180 ASN A O 1
ATOM 1183 N N . SER A 1 155 ? 7.815 29.804 42.200 1.00 11.76 181 SER A N 1
ATOM 1184 C CA . SER A 1 155 ? 8.764 28.724 41.944 1.00 16.54 181 SER A CA 1
ATOM 1185 C C . SER A 1 155 ? 8.189 27.706 40.957 1.00 15.91 181 SER A C 1
ATOM 1186 O O . SER A 1 155 ? 8.952 27.056 40.228 1.00 14.22 181 SER A O 1
ATOM 1189 N N . LYS A 1 156 ? 6.852 27.568 40.889 1.00 17.51 182 LYS A N 1
ATOM 1190 C CA . LYS A 1 156 ? 6.256 26.643 39.926 1.00 12.92 182 LYS A CA 1
ATOM 1191 C C . LYS A 1 156 ? 6.475 27.062 38.478 1.00 13.25 182 LYS A C 1
ATOM 1192 O O . LYS A 1 156 ? 6.395 26.206 37.581 1.00 13.95 182 LYS A O 1
ATOM 1198 N N . THR A 1 157 ? 6.745 28.351 38.221 1.00 12.72 183 THR A N 1
ATOM 1199 C CA . THR A 1 157 ? 6.931 28.804 36.840 1.00 14.46 183 THR A CA 1
ATOM 1200 C C . THR A 1 157 ? 8.249 28.291 36.257 1.00 17.04 183 THR A C 1
ATOM 1201 O O . THR A 1 157 ? 8.477 28.409 35.041 1.00 16.06 183 THR A O 1
ATOM 1205 N N . LEU A 1 158 ? 9.105 27.695 37.091 1.00 13.02 184 LEU A N 1
ATOM 1206 C CA . LEU A 1 158 ? 10.336 27.064 36.658 1.00 16.94 184 LEU A CA 1
ATOM 1207 C C . LEU A 1 158 ? 10.109 25.606 36.265 1.00 17.67 184 LEU A C 1
ATOM 1208 O O . LEU A 1 158 ? 11.070 24.921 35.907 1.00 17.85 184 LEU A O 1
ATOM 1213 N N . ALA A 1 159 ? 8.867 25.125 36.320 1.00 15.30 185 ALA A N 1
ATOM 1214 C CA . ALA A 1 159 ? 8.537 23.792 35.834 1.00 16.93 185 ALA A CA 1
ATOM 1215 C C . ALA A 1 159 ? 7.905 23.886 34.451 1.00 12.99 185 ALA A C 1
ATOM 1216 O O . ALA A 1 159 ? 7.199 24.849 34.133 1.00 15.24 185 ALA A O 1
ATOM 1218 N N . THR A 1 160 ? 8.174 22.882 33.598 1.00 15.07 186 THR A N 1
ATOM 1219 C CA . THR A 1 160 ? 7.881 23.083 32.173 1.00 13.36 186 THR A CA 1
ATOM 1220 C C . THR A 1 160 ? 6.387 23.112 31.840 1.00 17.88 186 THR A C 1
ATOM 1221 O O . THR A 1 160 ? 6.018 23.606 30.767 1.00 15.60 186 THR A O 1
ATOM 1225 N N . ILE A 1 161 ? 5.509 22.619 32.713 1.00 13.63 187 ILE A N 1
ATOM 1226 C CA . ILE A 1 161 ? 4.087 22.704 32.389 1.00 13.06 187 ILE A CA 1
ATOM 1227 C C . ILE A 1 161 ? 3.603 24.149 32.366 1.00 10.84 187 ILE A C 1
ATOM 1228 O O . ILE A 1 161 ? 2.547 24.428 31.799 1.00 18.05 187 ILE A O 1
ATOM 1233 N N . LEU A 1 162 ? 4.362 25.088 32.957 1.00 13.19 188 LEU A N 1
ATOM 1234 C CA . LEU A 1 162 ? 4.023 26.510 32.866 1.00 11.31 188 LEU A CA 1
ATOM 1235 C C . LEU A 1 162 ? 4.848 27.256 31.822 1.00 16.20 188 LEU A C 1
ATOM 1236 O O . LEU A 1 162 ? 4.853 28.500 31.808 1.00 14.00 188 LEU A O 1
ATOM 1241 N N . PHE A 1 163 ? 5.523 26.531 30.921 1.00 14.05 189 PHE A N 1
ATOM 1242 C CA . PHE A 1 163 ? 6.224 27.175 29.814 1.00 15.03 189 PHE A CA 1
ATOM 1243 C C . PHE A 1 163 ? 5.267 27.489 28.670 1.00 15.12 189 PHE A C 1
ATOM 1244 O O . PHE A 1 163 ? 4.212 26.861 28.523 1.00 14.73 189 PHE A O 1
ATOM 1252 N N . PRO A 1 164 ? 5.613 28.451 27.824 1.00 13.42 190 PRO A N 1
ATOM 1253 C CA . PRO A 1 164 ? 4.701 28.866 26.754 1.00 14.15 190 PRO A CA 1
ATOM 1254 C C . PRO A 1 164 ? 4.850 27.974 25.525 1.00 16.84 190 PRO A C 1
ATOM 1255 O O . PRO A 1 164 ? 5.827 27.230 25.375 1.00 14.78 190 PRO A O 1
ATOM 1259 N N . VAL A 1 165 ? 3.848 28.066 24.650 1.00 15.11 191 VAL A N 1
ATOM 1260 C CA . VAL A 1 165 ? 3.900 27.472 23.319 1.00 13.35 191 VAL A CA 1
ATOM 1261 C C . VAL A 1 165 ? 3.082 28.328 22.364 1.00 15.33 191 VAL A C 1
ATOM 1262 O O . VAL A 1 165 ? 2.029 28.875 22.728 1.00 18.10 191 VAL A O 1
ATOM 1266 N N . ASN A 1 166 ? 3.557 28.420 21.116 1.00 16.54 192 ASN A N 1
ATOM 1267 C CA . ASN A 1 166 ? 2.881 29.235 20.113 1.00 18.70 192 ASN A CA 1
ATOM 1268 C C . ASN A 1 166 ? 1.703 28.471 19.509 1.00 18.96 192 ASN A C 1
ATOM 1269 O O . ASN A 1 166 ? 1.859 27.349 19.016 1.00 20.55 192 ASN A O 1
ATOM 1274 N N . ALA A 1 167 ? 0.512 29.081 19.556 1.00 18.69 193 ALA A N 1
ATOM 1275 C CA . ALA A 1 167 ? -0.703 28.375 19.149 1.00 22.25 193 ALA A CA 1
ATOM 1276 C C . ALA A 1 167 ? -0.706 28.041 17.659 1.00 24.23 193 ALA A C 1
ATOM 1277 O O . ALA A 1 167 ? -1.236 27.003 17.252 1.00 24.06 193 ALA A O 1
ATOM 1279 N N . ASP A 1 168 ? -0.158 28.924 16.823 1.00 22.64 194 ASP A N 1
ATOM 1280 C CA . ASP A 1 168 ? -0.132 28.634 15.391 1.00 24.90 194 ASP A CA 1
ATOM 1281 C C . ASP A 1 168 ? 0.780 27.454 15.092 1.00 24.90 194 ASP A C 1
ATOM 1282 O O . ASP A 1 168 ? 0.438 26.592 14.273 1.00 24.05 194 ASP A O 1
ATOM 1287 N N . PHE A 1 169 ? 1.957 27.406 15.733 1.00 19.11 195 PHE A N 1
ATOM 1288 C CA . PHE A 1 169 ? 2.830 26.243 15.598 1.00 18.75 195 PHE A CA 1
ATOM 1289 C C . PHE A 1 169 ? 2.134 24.973 16.077 1.00 24.16 195 PHE A C 1
ATOM 1290 O O . PHE A 1 169 ? 2.100 23.956 15.370 1.00 25.14 195 PHE A O 1
ATOM 1298 N N . LEU A 1 170 ? 1.559 25.028 17.280 1.00 24.31 196 LEU A N 1
ATOM 1299 C CA . LEU A 1 170 ? 0.841 23.893 17.846 1.00 25.72 196 LEU A CA 1
ATOM 1300 C C . LEU A 1 170 ? -0.204 23.360 16.877 1.00 24.63 196 LEU A C 1
ATOM 1301 O O . LEU A 1 170 ? -0.252 22.156 16.600 1.00 34.94 196 LEU A O 1
ATOM 1306 N N . LYS A 1 171 ? -1.054 24.245 16.344 1.00 25.42 197 LYS A N 1
ATOM 1307 C CA . LYS A 1 171 ? -2.073 23.818 15.390 1.00 31.67 197 LYS A CA 1
ATOM 1308 C C . LYS A 1 171 ? -1.447 23.291 14.102 1.00 36.23 197 LYS A C 1
ATOM 1309 O O . LYS A 1 171 ? -1.929 22.303 13.527 1.00 38.01 197 LYS A O 1
ATOM 1315 N N . SER A 1 172 ? -0.376 23.937 13.631 1.00 28.19 198 SER A N 1
ATOM 1316 C CA . SER A 1 172 ? 0.272 23.493 12.403 1.00 27.16 198 SER A CA 1
ATOM 1317 C C . SER A 1 172 ? 0.814 22.082 12.550 1.00 26.57 198 SER A C 1
ATOM 1318 O O . SER A 1 172 ? 0.787 21.296 11.593 1.00 33.76 198 SER A O 1
ATOM 1321 N N . LYS A 1 173 ? 1.339 21.755 13.726 1.00 24.80 199 LYS A N 1
ATOM 1322 C CA . LYS A 1 173 ? 2.043 20.493 13.936 1.00 27.00 199 LYS A CA 1
ATOM 1323 C C . LYS A 1 173 ? 1.112 19.348 14.282 1.00 30.88 199 LYS A C 1
ATOM 1324 O O . LYS A 1 173 ? 1.467 18.192 14.033 1.00 29.23 199 LYS A O 1
ATOM 1330 N N . GLY A 1 174 ? -0.048 19.640 14.859 1.00 27.22 200 GLY A N 1
ATOM 1331 C CA . GLY A 1 174 ? -0.967 18.580 15.245 1.00 35.58 200 GLY A CA 1
ATOM 1332 C C . GLY A 1 174 ? -0.308 17.587 16.182 1.00 30.45 200 GLY A C 1
ATOM 1333 O O . GLY A 1 174 ? 0.384 17.956 17.140 1.00 30.50 200 GLY A O 1
ATOM 1334 N N . ASP A 1 175 ? -0.493 16.298 15.884 1.00 28.17 201 ASP A N 1
ATOM 1335 C CA . ASP A 1 175 ? 0.069 15.253 16.730 1.00 30.42 201 ASP A CA 1
ATOM 1336 C C . ASP A 1 175 ? 1.574 15.080 16.551 1.00 28.09 201 ASP A C 1
ATOM 1337 O O . ASP A 1 175 ? 2.173 14.309 17.302 1.00 31.14 201 ASP A O 1
ATOM 1342 N N . ASP A 1 176 ? 2.186 15.746 15.571 1.00 26.73 202 ASP A N 1
ATOM 1343 C CA . ASP A 1 176 ? 3.639 15.761 15.452 1.00 28.22 202 ASP A CA 1
ATOM 1344 C C . ASP A 1 176 ? 4.306 16.676 16.472 1.00 25.41 202 ASP A C 1
ATOM 1345 O O . ASP A 1 176 ? 5.538 16.654 16.583 1.00 25.69 202 ASP A O 1
ATOM 1350 N N . PHE A 1 177 ? 3.550 17.501 17.193 1.00 25.43 203 PHE A N 1
ATOM 1351 C CA . PHE A 1 177 ? 4.173 18.405 18.157 1.00 23.86 203 PHE A CA 1
ATOM 1352 C C . PHE A 1 177 ? 4.831 17.619 19.285 1.00 23.13 203 PHE A C 1
ATOM 1353 O O . PHE A 1 177 ? 4.230 16.697 19.848 1.00 20.78 203 PHE A O 1
ATOM 1361 N N . GLY A 1 178 ? 6.062 17.992 19.626 1.00 22.47 204 GLY A N 1
ATOM 1362 C CA . GLY A 1 178 ? 6.749 17.426 20.769 1.00 24.27 204 GLY A CA 1
ATOM 1363 C C . GLY A 1 178 ? 7.278 16.014 20.625 1.00 23.22 204 GLY A C 1
ATOM 1364 O O . GLY A 1 178 ? 7.679 15.428 21.632 1.00 24.11 204 GLY A O 1
ATOM 1365 N N . LYS A 1 179 ? 7.320 15.452 19.422 1.00 22.17 205 LYS A N 1
ATOM 1366 C CA . LYS A 1 179 ? 7.969 14.159 19.261 1.00 22.03 205 LYS A CA 1
ATOM 1367 C C . LYS A 1 179 ? 9.484 14.286 19.455 1.00 25.69 205 LYS A C 1
ATOM 1368 O O . LYS A 1 179 ? 10.029 15.383 19.591 1.00 23.83 205 LYS A O 1
ATOM 1374 N N . ALA A 1 180 ? 10.174 13.139 19.491 1.00 27.34 206 ALA A N 1
ATOM 1375 C CA . ALA A 1 180 ? 11.624 13.113 19.734 1.00 25.81 206 ALA A CA 1
ATOM 1376 C C . ALA A 1 180 ? 12.365 13.381 18.421 1.00 25.47 206 ALA A C 1
ATOM 1377 O O . ALA A 1 180 ? 12.972 12.506 17.800 1.00 29.88 206 ALA A O 1
ATOM 1379 N N . ASP A 1 181 ? 12.296 14.633 18.009 1.00 26.77 207 ASP A N 1
ATOM 1380 C CA . ASP A 1 181 ? 12.835 15.169 16.764 1.00 26.49 207 ASP A CA 1
ATOM 1381 C C . ASP A 1 181 ? 12.951 16.671 16.991 1.00 20.68 207 ASP A C 1
ATOM 1382 O O . ASP A 1 181 ? 11.972 17.294 17.419 1.00 22.61 207 ASP A O 1
ATOM 1387 N N . PRO A 1 182 ? 14.124 17.278 16.760 1.00 20.99 208 PRO A N 1
ATOM 1388 C CA . PRO A 1 182 ? 14.292 18.707 17.100 1.00 20.83 208 PRO A CA 1
ATOM 1389 C C . PRO A 1 182 ? 13.271 19.624 16.440 1.00 22.49 208 PRO A C 1
ATOM 1390 O O . PRO A 1 182 ? 12.929 20.664 17.011 1.00 22.86 208 PRO A O 1
ATOM 1394 N N . SER A 1 183 ? 12.767 19.271 15.264 1.00 19.46 209 SER A N 1
ATOM 1395 C CA . SER A 1 183 ? 11.828 20.130 14.555 1.00 20.85 209 SER A CA 1
ATOM 1396 C C . SER A 1 183 ? 10.410 20.108 15.136 1.00 21.95 209 SER A C 1
ATOM 1397 O O . SER A 1 183 ? 9.540 20.839 14.632 1.00 25.13 209 SER A O 1
ATOM 1400 N N . SER A 1 184 ? 10.163 19.344 16.215 1.00 21.34 210 SER A N 1
ATOM 1401 C CA . SER A 1 184 ? 8.822 19.151 16.762 1.00 24.25 210 SER A CA 1
ATOM 1402 C C . SER A 1 184 ? 8.397 20.242 17.733 1.00 17.01 210 SER A C 1
ATOM 1403 O O . SER A 1 184 ? 7.248 20.255 18.172 1.00 17.87 210 SER A O 1
ATOM 1406 N N . ILE A 1 185 ? 9.293 21.144 18.109 1.00 16.46 211 ILE A N 1
ATOM 1407 C CA . ILE A 1 185 ? 8.993 22.228 19.039 1.00 15.62 211 ILE A CA 1
ATOM 1408 C C . ILE A 1 185 ? 9.667 23.473 18.487 1.00 18.72 211 ILE A C 1
ATOM 1409 O O . ILE A 1 185 ? 10.522 23.387 17.602 1.00 18.51 211 ILE A O 1
ATOM 1414 N N . LEU A 1 186 ? 9.271 24.635 19.016 1.00 16.33 212 LEU A N 1
ATOM 1415 C CA . LEU A 1 186 ? 10.012 25.871 18.787 1.00 17.27 212 LEU A CA 1
ATOM 1416 C C . LEU A 1 186 ? 10.873 26.226 19.992 1.00 17.62 212 LEU A C 1
ATOM 1417 O O . LEU A 1 186 ? 10.671 25.745 21.116 1.00 17.55 212 LEU A O 1
ATOM 1422 N N . TYR A 1 187 ? 11.826 27.115 19.744 1.00 15.46 213 TYR A N 1
ATOM 1423 C CA . TYR A 1 187 ? 12.929 27.386 20.661 1.00 16.86 213 TYR A CA 1
ATOM 1424 C C . TYR A 1 187 ? 12.897 28.847 21.079 1.00 14.86 213 TYR A C 1
ATOM 1425 O O . TYR A 1 187 ? 12.917 29.724 20.226 1.00 19.46 213 TYR A O 1
ATOM 1434 N N . ASN A 1 188 ? 12.863 29.118 22.383 1.00 15.85 214 ASN A N 1
ATOM 1435 C CA . ASN A 1 188 ? 13.081 30.495 22.816 1.00 16.06 214 ASN A CA 1
ATOM 1436 C C . ASN A 1 188 ? 14.127 30.582 23.925 1.00 15.94 214 ASN A C 1
ATOM 1437 O O . ASN A 1 188 ? 14.272 31.651 24.552 1.00 18.90 214 ASN A O 1
ATOM 1442 N N . GLY A 1 189 ? 14.866 29.498 24.164 1.00 13.27 215 GLY A N 1
ATOM 1443 C CA . GLY A 1 189 ? 15.843 29.419 25.228 1.00 16.10 215 GLY A CA 1
ATOM 1444 C C . GLY A 1 189 ? 17.273 29.596 24.747 1.00 14.11 215 GLY A C 1
ATOM 1445 O O . GLY A 1 189 ? 17.533 30.029 23.616 1.00 16.22 215 GLY A O 1
ATOM 1446 N N . PRO A 1 190 ? 18.234 29.261 25.614 1.00 16.45 216 PRO A N 1
ATOM 1447 C CA . PRO A 1 190 ? 19.641 29.572 25.295 1.00 13.78 216 PRO A CA 1
ATOM 1448 C C . PRO A 1 190 ? 20.219 28.788 24.122 1.00 15.15 216 PRO A C 1
ATOM 1449 O O . PRO A 1 190 ? 21.132 29.300 23.456 1.00 18.00 216 PRO A O 1
ATOM 1453 N N . PHE A 1 191 ? 19.697 27.588 23.829 1.00 17.55 217 PHE A N 1
ATOM 1454 C CA . PHE A 1 191 ? 20.289 26.715 22.827 1.00 17.69 217 PHE A CA 1
ATOM 1455 C C . PHE A 1 191 ? 19.251 26.270 21.809 1.00 16.17 217 PHE A C 1
ATOM 1456 O O . PHE A 1 191 ? 18.047 26.240 22.075 1.00 17.89 217 PHE A O 1
ATOM 1464 N N . LEU A 1 192 ? 19.755 25.934 20.629 1.00 16.90 218 LEU A N 1
ATOM 1465 C CA . LEU A 1 192 ? 19.007 25.155 19.656 1.00 16.88 218 LEU A CA 1
ATOM 1466 C C . LEU A 1 192 ? 19.516 23.724 19.729 1.00 24.48 218 LEU A C 1
ATOM 1467 O O . LEU A 1 192 ? 20.682 23.479 20.063 1.00 20.05 218 LEU A O 1
ATOM 1472 N N . MET A 1 193 ? 18.644 22.781 19.413 1.00 19.31 219 MET A N 1
ATOM 1473 C CA . MET A 1 193 ? 19.031 21.377 19.427 1.00 26.36 219 MET A CA 1
ATOM 1474 C C . MET A 1 193 ? 19.466 20.950 18.030 1.00 28.41 219 MET A C 1
ATOM 1475 O O . MET A 1 193 ? 18.634 20.809 17.124 1.00 28.05 219 MET A O 1
ATOM 1480 N N . LYS A 1 194 ? 20.763 20.715 17.870 1.00 22.41 220 LYS A N 1
ATOM 1481 C CA . LYS A 1 194 ? 21.320 20.380 16.568 1.00 27.59 220 LYS A CA 1
ATOM 1482 C C . LYS A 1 194 ? 21.370 18.886 16.307 1.00 29.96 220 LYS A C 1
ATOM 1483 O O . LYS A 1 194 ? 21.398 18.478 15.136 1.00 30.81 220 LYS A O 1
ATOM 1489 N N . ALA A 1 195 ? 21.397 18.062 17.353 1.00 23.92 221 ALA A N 1
ATOM 1490 C CA . ALA A 1 195 ? 21.392 16.618 17.142 1.00 27.53 221 ALA A CA 1
ATOM 1491 C C . ALA A 1 195 ? 20.650 15.949 18.282 1.00 21.94 221 ALA A C 1
ATOM 1492 O O . ALA A 1 195 ? 20.880 16.263 19.452 1.00 23.66 221 ALA A O 1
ATOM 1494 N N . LEU A 1 196 ? 19.783 15.005 17.943 1.00 23.26 222 LEU A N 1
ATOM 1495 C CA . LEU A 1 196 ? 19.121 14.183 18.953 1.00 18.61 222 LEU A CA 1
ATOM 1496 C C . LEU A 1 196 ? 19.064 12.791 18.342 1.00 27.08 222 LEU A C 1
ATOM 1497 O O . LEU A 1 196 ? 18.133 12.470 17.600 1.00 26.23 222 LEU A O 1
ATOM 1502 N N . VAL A 1 197 ? 20.063 11.972 18.639 1.00 20.97 223 VAL A N 1
ATOM 1503 C CA . VAL A 1 197 ? 20.164 10.647 18.036 1.00 25.96 223 VAL A CA 1
ATOM 1504 C C . VAL A 1 197 ? 20.114 9.610 19.148 1.00 24.51 223 VAL A C 1
ATOM 1505 O O . VAL A 1 197 ? 20.978 9.602 20.034 1.00 23.86 223 VAL A O 1
ATOM 1509 N N . SER A 1 198 ? 19.114 8.727 19.082 1.00 21.32 224 SER A N 1
ATOM 1510 C CA . SER A 1 198 ? 18.889 7.716 20.110 1.00 23.70 224 SER A CA 1
ATOM 1511 C C . SER A 1 198 ? 20.122 6.840 20.323 1.00 25.86 224 SER A C 1
ATOM 1512 O O . SER A 1 198 ? 20.771 6.416 19.363 1.00 28.07 224 SER A O 1
ATOM 1515 N N . LYS A 1 199 ? 20.439 6.570 21.599 1.00 22.87 225 LYS A N 1
ATOM 1516 C CA . LYS A 1 199 ? 21.597 5.744 21.984 1.00 22.10 225 LYS A CA 1
ATOM 1517 C C . LYS A 1 199 ? 22.884 6.214 21.300 1.00 23.03 225 LYS A C 1
ATOM 1518 O O . LYS A 1 199 ? 23.755 5.418 20.928 1.00 26.51 225 LYS A O 1
ATOM 1524 N N . SER A 1 200 ? 23.020 7.533 21.139 1.00 22.56 226 SER A N 1
ATOM 1525 C CA . SER A 1 200 ? 24.189 8.074 20.460 1.00 25.93 226 SER A CA 1
ATOM 1526 C C . SER A 1 200 ? 24.581 9.473 20.926 1.00 23.01 226 SER A C 1
ATOM 1527 O O . SER A 1 200 ? 25.679 9.663 21.458 1.00 24.75 226 SER A O 1
ATOM 1530 N N . ALA A 1 201 ? 23.710 10.468 20.755 1.00 24.64 227 ALA A N 1
ATOM 1531 C CA . ALA A 1 201 ? 24.180 11.824 20.985 1.00 18.61 227 ALA A CA 1
ATOM 1532 C C . ALA A 1 201 ? 23.037 12.786 21.271 1.00 23.70 227 ALA A C 1
ATOM 1533 O O . ALA A 1 201 ? 21.947 12.653 20.713 1.00 24.39 227 ALA A O 1
ATOM 1535 N N . ILE A 1 202 ? 23.307 13.761 22.137 1.00 20.35 228 ILE A N 1
ATOM 1536 C CA . ILE A 1 202 ? 22.488 14.964 22.253 1.00 22.54 228 ILE A CA 1
ATOM 1537 C C . ILE A 1 202 ? 23.435 16.132 22.035 1.00 21.00 228 ILE A C 1
ATOM 1538 O O . ILE A 1 202 ? 24.483 16.190 22.680 1.00 23.32 228 ILE A O 1
ATOM 1543 N N . GLU A 1 203 ? 23.119 17.019 21.086 1.00 19.83 229 GLU A N 1
ATOM 1544 C CA . GLU A 1 203 ? 24.018 18.139 20.818 1.00 19.94 229 GLU A CA 1
ATOM 1545 C C . GLU A 1 203 ? 23.243 19.444 20.754 1.00 20.22 229 GLU A C 1
ATOM 1546 O O . GLU A 1 203 ? 22.215 19.530 20.073 1.00 22.57 229 GLU A O 1
ATOM 1552 N N . TYR A 1 204 ? 23.745 20.448 21.473 1.00 22.56 230 TYR A N 1
ATOM 1553 C CA . TYR A 1 204 ? 23.184 21.791 21.508 1.00 17.78 230 TYR A CA 1
ATOM 1554 C C . TYR A 1 204 ? 24.137 22.788 20.876 1.00 24.56 230 TYR A C 1
ATOM 1555 O O . TYR A 1 204 ? 25.362 22.676 21.021 1.00 20.97 230 TYR A O 1
ATOM 1564 N N . LYS A 1 205 ? 23.570 23.807 20.226 1.00 18.20 231 LYS A N 1
ATOM 1565 C CA . LYS A 1 205 ? 24.364 24.929 19.732 1.00 19.88 231 LYS A CA 1
ATOM 1566 C C . LYS A 1 205 ? 23.796 26.211 20.331 1.00 15.46 231 LYS A C 1
ATOM 1567 O O . LYS A 1 205 ? 22.578 26.380 20.405 1.00 17.56 231 LYS A O 1
ATOM 1573 N N . LYS A 1 206 ? 24.675 27.096 20.781 1.00 17.45 232 LYS A N 1
ATOM 1574 C CA . LYS A 1 206 ? 24.199 28.365 21.317 1.00 18.42 232 LYS A CA 1
ATOM 1575 C C . LYS A 1 206 ? 23.366 29.065 20.259 1.00 17.85 232 LYS A C 1
ATOM 1576 O O . LYS A 1 206 ? 23.777 29.143 19.097 1.00 21.02 232 LYS A O 1
ATOM 1582 N N . ASN A 1 207 ? 22.207 29.594 20.675 1.00 16.95 233 ASN A N 1
ATOM 1583 C CA . ASN A 1 207 ? 21.354 30.434 19.835 1.00 19.12 233 ASN A CA 1
ATOM 1584 C C . ASN A 1 207 ? 21.854 31.870 19.936 1.00 14.96 233 ASN A C 1
ATOM 1585 O O . ASN A 1 207 ? 21.645 32.518 20.970 1.00 20.13 233 ASN A O 1
ATOM 1590 N N . PRO A 1 208 ? 22.500 32.404 18.895 1.00 17.44 234 PRO A N 1
ATOM 1591 C CA . PRO A 1 208 ? 23.100 33.733 19.030 1.00 22.93 234 PRO A CA 1
ATOM 1592 C C . PRO A 1 208 ? 22.065 34.827 19.145 1.00 21.87 234 PRO A C 1
ATOM 1593 O O . PRO A 1 208 ? 22.416 35.945 19.555 1.00 22.58 234 PRO A O 1
ATOM 1597 N N . ASN A 1 209 ? 20.813 34.536 18.792 1.00 22.56 235 ASN A N 1
ATOM 1598 C CA . ASN A 1 209 ? 19.728 35.510 18.795 1.00 22.37 235 ASN A CA 1
ATOM 1599 C C . ASN A 1 209 ? 18.813 35.381 20.004 1.00 18.61 235 ASN A C 1
ATOM 1600 O O . ASN A 1 209 ? 17.812 36.106 20.086 1.00 26.62 235 ASN A O 1
ATOM 1605 N N . TYR A 1 210 ? 19.136 34.487 20.940 1.00 19.49 236 TYR A N 1
ATOM 1606 C CA . TYR A 1 210 ? 18.431 34.377 22.214 1.00 18.13 236 TYR A CA 1
ATOM 1607 C C . TYR A 1 210 ? 18.470 35.710 22.961 1.00 17.31 236 TYR A C 1
ATOM 1608 O O . TYR A 1 210 ? 19.468 36.423 22.902 1.00 22.10 236 TYR A O 1
ATOM 1617 N N . TRP A 1 211 ? 17.374 36.046 23.673 1.00 23.11 237 TRP A N 1
ATOM 1618 C CA . TRP A 1 211 ? 17.318 37.338 24.371 1.00 23.89 237 TRP A CA 1
ATOM 1619 C C . TRP A 1 211 ? 18.471 37.517 25.368 1.00 27.90 237 TRP A C 1
ATOM 1620 O O . TRP A 1 211 ? 18.937 38.644 25.579 1.00 27.42 237 TRP A O 1
ATOM 1631 N N . ASP A 1 212 ? 18.964 36.438 25.978 1.00 19.77 238 ASP A N 1
ATOM 1632 C CA . ASP A 1 212 ? 20.040 36.519 26.968 1.00 18.25 238 ASP A CA 1
ATOM 1633 C C . ASP A 1 212 ? 21.299 35.786 26.484 1.00 15.34 238 ASP A C 1
ATOM 1634 O O . ASP A 1 212 ? 22.005 35.138 27.261 1.00 18.30 238 ASP A O 1
ATOM 1639 N N . ALA A 1 213 ? 21.614 35.914 25.188 1.00 19.49 239 ALA A N 1
ATOM 1640 C CA . ALA A 1 213 ? 22.819 35.276 24.647 1.00 19.42 239 ALA A CA 1
ATOM 1641 C C . ALA A 1 213 ? 24.087 35.689 25.387 1.00 24.08 239 ALA A C 1
ATOM 1642 O O . ALA A 1 213 ? 25.054 34.913 25.456 1.00 20.23 239 ALA A O 1
ATOM 1644 N N . LYS A 1 214 ? 24.113 36.903 25.949 1.00 20.94 240 LYS A N 1
ATOM 1645 C CA . LYS A 1 214 ? 25.283 37.373 26.666 1.00 16.67 240 LYS A CA 1
ATOM 1646 C C . LYS A 1 214 ? 25.632 36.526 27.883 1.00 17.29 240 LYS A C 1
ATOM 1647 O O . LYS A 1 214 ? 26.768 36.620 28.376 1.00 20.25 240 LYS A O 1
ATOM 1653 N N . ASN A 1 215 ? 24.701 35.691 28.354 1.00 16.75 241 ASN A N 1
ATOM 1654 C CA . ASN A 1 215 ? 24.924 34.825 29.502 1.00 14.49 241 ASN A CA 1
ATOM 1655 C C . ASN A 1 215 ? 25.100 33.373 29.091 1.00 16.16 241 ASN A C 1
ATOM 1656 O O . ASN A 1 215 ? 24.978 32.480 29.938 1.00 18.06 241 ASN A O 1
ATOM 1661 N N . VAL A 1 216 ? 25.359 33.125 27.809 1.00 13.85 242 VAL A N 1
ATOM 1662 C CA . VAL A 1 216 ? 25.668 31.782 27.312 1.00 15.81 242 VAL A CA 1
ATOM 1663 C C . VAL A 1 216 ? 27.136 31.770 26.887 1.00 19.71 242 VAL A C 1
ATOM 1664 O O . VAL A 1 216 ? 27.532 32.442 25.927 1.00 19.99 242 VAL A O 1
ATOM 1668 N N . PHE A 1 217 ? 27.959 31.016 27.611 1.00 17.57 243 PHE A N 1
ATOM 1669 C CA . PHE A 1 217 ? 29.406 31.097 27.478 1.00 18.31 243 PHE A CA 1
ATOM 1670 C C . PHE A 1 217 ? 30.006 29.868 26.813 1.00 18.55 243 PHE A C 1
ATOM 1671 O O . PHE A 1 217 ? 31.227 29.799 26.651 1.00 20.21 243 PHE A O 1
ATOM 1679 N N . VAL A 1 218 ? 29.192 28.893 26.432 1.00 15.20 244 VAL A N 1
ATOM 1680 C CA . VAL A 1 218 ? 29.656 27.809 25.579 1.00 21.93 244 VAL A CA 1
ATOM 1681 C C . VAL A 1 218 ? 28.875 27.881 24.280 1.00 24.39 244 VAL A C 1
ATOM 1682 O O . VAL A 1 218 ? 27.655 28.113 24.276 1.00 22.72 244 VAL A O 1
ATOM 1686 N N . ASP A 1 219 ? 29.585 27.705 23.169 1.00 20.68 245 ASP A N 1
ATOM 1687 C CA . ASP A 1 219 ? 28.924 27.722 21.871 1.00 19.99 245 ASP A CA 1
ATOM 1688 C C . ASP A 1 219 ? 28.375 26.368 21.477 1.00 19.37 245 ASP A C 1
ATOM 1689 O O . ASP A 1 219 ? 27.423 26.307 20.691 1.00 21.56 245 ASP A O 1
ATOM 1694 N N . ASP A 1 220 ? 28.932 25.289 22.020 1.00 16.29 246 ASP A N 1
ATOM 1695 C CA . ASP A 1 220 ? 28.491 23.950 21.672 1.00 22.08 246 ASP A CA 1
ATOM 1696 C C . ASP A 1 220 ? 28.476 23.089 22.921 1.00 22.08 246 ASP A C 1
ATOM 1697 O O . ASP A 1 220 ? 29.344 23.232 23.780 1.00 20.63 246 ASP A O 1
ATOM 1702 N N . VAL A 1 221 ? 27.479 22.216 23.022 1.00 18.69 247 VAL A N 1
ATOM 1703 C CA . VAL A 1 221 ? 27.380 21.220 24.081 1.00 20.76 247 VAL A CA 1
ATOM 1704 C C . VAL A 1 221 ? 27.191 19.878 23.386 1.00 22.14 247 VAL A C 1
ATOM 1705 O O . VAL A 1 221 ? 26.256 19.714 22.595 1.00 22.56 247 VAL A O 1
ATOM 1709 N N . LYS A 1 222 ? 28.096 18.934 23.637 1.00 21.96 248 LYS A N 1
ATOM 1710 C CA . LYS A 1 222 ? 28.001 17.615 23.017 1.00 23.18 248 LYS A CA 1
ATOM 1711 C C . LYS A 1 222 ? 27.955 16.561 24.115 1.00 19.82 248 LYS A C 1
ATOM 1712 O O . LYS A 1 222 ? 28.899 16.455 24.908 1.00 25.89 248 LYS A O 1
ATOM 1718 N N . LEU A 1 223 ? 26.866 15.780 24.150 1.00 19.82 249 LEU A N 1
ATOM 1719 C CA . LEU A 1 223 ? 26.702 14.684 25.107 1.00 21.90 249 LEU A CA 1
ATOM 1720 C C . LEU A 1 223 ? 26.707 13.344 24.368 1.00 28.34 249 LEU A C 1
ATOM 1721 O O . LEU A 1 223 ? 25.887 13.116 23.472 1.00 22.08 249 LEU A O 1
ATOM 1726 N N . THR A 1 224 ? 27.647 12.472 24.735 1.00 22.19 250 THR A N 1
ATOM 1727 C CA . THR A 1 224 ? 27.775 11.145 24.140 1.00 22.58 250 THR A CA 1
ATOM 1728 C C . THR A 1 224 ? 26.986 10.160 24.975 1.00 24.82 250 THR A C 1
ATOM 1729 O O . THR A 1 224 ? 27.030 10.225 26.203 1.00 22.21 250 THR A O 1
ATOM 1733 N N . TYR A 1 225 ? 26.274 9.242 24.311 1.00 21.54 251 TYR A N 1
ATOM 1734 C CA . TYR A 1 225 ? 25.515 8.225 25.031 1.00 27.18 251 TYR A CA 1
ATOM 1735 C C . TYR A 1 225 ? 26.428 7.312 25.841 1.00 23.59 251 TYR A C 1
ATOM 1736 O O . TYR A 1 225 ? 27.430 6.810 25.335 1.00 28.30 251 TYR A O 1
ATOM 1745 N N . TYR A 1 226 ? 26.020 7.050 27.088 1.00 23.50 252 TYR A N 1
ATOM 1746 C CA . TYR A 1 226 ? 26.786 6.283 28.073 1.00 22.70 252 TYR A CA 1
ATOM 1747 C C . TYR A 1 226 ? 25.856 5.226 28.658 1.00 23.21 252 TYR A C 1
ATOM 1748 O O . TYR A 1 226 ? 24.897 5.565 29.360 1.00 26.82 252 TYR A O 1
ATOM 1757 N N . ASP A 1 227 ? 26.122 3.954 28.364 1.00 25.45 253 ASP A N 1
ATOM 1758 C CA . ASP A 1 227 ? 25.234 2.873 28.788 1.00 22.32 253 ASP A CA 1
ATOM 1759 C C . ASP A 1 227 ? 25.694 2.197 30.074 1.00 30.68 253 ASP A C 1
ATOM 1760 O O . ASP A 1 227 ? 25.026 1.273 30.539 1.00 24.71 253 ASP A O 1
ATOM 1765 N N . GLY A 1 228 ? 26.835 2.601 30.628 1.00 28.51 254 GLY A N 1
ATOM 1766 C CA . GLY A 1 228 ? 27.288 2.093 31.900 1.00 26.44 254 GLY A CA 1
ATOM 1767 C C . GLY A 1 228 ? 28.264 0.948 31.794 1.00 29.56 254 GLY A C 1
ATOM 1768 O O . GLY A 1 228 ? 28.795 0.507 32.823 1.00 28.35 254 GLY A O 1
ATOM 1769 N N . SER A 1 229 ? 28.538 0.472 30.581 1.00 28.13 255 SER A N 1
ATOM 1770 C CA . SER A 1 229 ? 29.416 -0.667 30.373 1.00 31.28 255 SER A CA 1
ATOM 1771 C C . SER A 1 229 ? 30.887 -0.286 30.358 1.00 33.68 255 SER A C 1
ATOM 1772 O O . SER A 1 229 ? 31.733 -1.182 30.366 1.00 33.20 255 SER A O 1
ATOM 1775 N N . ASP A 1 230 ? 31.215 1.019 30.337 1.00 28.37 256 ASP A N 1
ATOM 1776 C CA . ASP A 1 230 ? 32.602 1.464 30.224 1.00 32.98 256 ASP A CA 1
ATOM 1777 C C . ASP A 1 230 ? 32.791 2.667 31.154 1.00 31.31 256 ASP A C 1
ATOM 1778 O O . ASP A 1 230 ? 32.983 3.805 30.725 1.00 30.02 256 ASP A O 1
ATOM 1783 N N . GLN A 1 231 ? 32.713 2.401 32.463 1.00 28.13 257 GLN A N 1
ATOM 1784 C CA . GLN A 1 231 ? 32.802 3.482 33.438 1.00 27.37 257 GLN A CA 1
ATOM 1785 C C . GLN A 1 231 ? 34.158 4.178 33.369 1.00 34.17 257 GLN A C 1
ATOM 1786 O O . GLN A 1 231 ? 34.250 5.388 33.619 1.00 30.67 257 GLN A O 1
ATOM 1792 N N . GLU A 1 232 ? 35.212 3.436 33.006 1.00 33.44 258 GLU A N 1
ATOM 1793 C CA . GLU A 1 232 ? 36.546 4.016 32.899 1.00 32.35 258 GLU A CA 1
ATOM 1794 C C . GLU A 1 232 ? 36.663 5.000 31.746 1.00 34.29 258 GLU A C 1
ATOM 1795 O O . GLU A 1 232 ? 37.604 5.796 31.739 1.00 31.99 258 GLU A O 1
ATOM 1801 N N . SER A 1 233 ? 35.733 4.968 30.783 1.00 29.38 259 SER A N 1
ATOM 1802 C CA . SER A 1 233 ? 35.801 5.886 29.643 1.00 29.41 259 SER A CA 1
ATOM 1803 C C . SER A 1 233 ? 35.667 7.339 30.062 1.00 29.87 259 SER A C 1
ATOM 1804 O O . SER A 1 233 ? 36.185 8.230 29.373 1.00 30.68 259 SER A O 1
ATOM 1807 N N . LEU A 1 234 ? 34.951 7.614 31.154 1.00 25.66 260 LEU A N 1
ATOM 1808 C CA . LEU A 1 234 ? 34.774 8.999 31.576 1.00 21.20 260 LEU A CA 1
ATOM 1809 C C . LEU A 1 234 ? 36.125 9.642 31.860 1.00 23.66 260 LEU A C 1
ATOM 1810 O O . LEU A 1 234 ? 36.489 10.656 31.250 1.00 28.23 260 LEU A O 1
ATOM 1815 N N . GLU A 1 235 ? 36.904 9.035 32.762 1.00 27.31 261 GLU A N 1
ATOM 1816 C CA . GLU A 1 235 ? 38.235 9.566 33.050 1.00 25.36 261 GLU A CA 1
ATOM 1817 C C . GLU A 1 235 ? 39.148 9.461 31.837 1.00 27.39 261 GLU A C 1
ATOM 1818 O O . GLU A 1 235 ? 39.949 10.364 31.585 1.00 29.32 261 GLU A O 1
ATOM 1824 N N . ARG A 1 236 ? 39.075 8.351 31.095 1.00 28.68 262 ARG A N 1
ATOM 1825 C CA . ARG A 1 236 ? 39.901 8.202 29.900 1.00 31.41 262 ARG A CA 1
ATOM 1826 C C . ARG A 1 236 ? 39.705 9.372 28.941 1.00 32.00 262 ARG A C 1
ATOM 1827 O O . ARG A 1 236 ? 40.679 9.980 28.474 1.00 33.21 262 ARG A O 1
ATOM 1835 N N . ASN A 1 237 ? 38.446 9.711 28.642 1.00 26.97 263 ASN A N 1
ATOM 1836 C CA . ASN A 1 237 ? 38.200 10.783 27.687 1.00 30.40 263 ASN A CA 1
ATOM 1837 C C . ASN A 1 237 ? 38.544 12.146 28.280 1.00 26.99 263 ASN A C 1
ATOM 1838 O O . ASN A 1 237 ? 39.034 13.028 27.567 1.00 32.41 263 ASN A O 1
ATOM 1843 N N . PHE A 1 238 ? 38.289 12.341 29.577 1.00 24.78 264 PHE A N 1
ATOM 1844 C CA . PHE A 1 238 ? 38.692 13.586 30.223 1.00 25.00 264 PHE A CA 1
ATOM 1845 C C . PHE A 1 238 ? 40.202 13.783 30.123 1.00 24.82 264 PHE A C 1
ATOM 1846 O O . PHE A 1 238 ? 40.676 14.865 29.751 1.00 32.39 264 PHE A O 1
ATOM 1854 N N . THR A 1 239 ? 40.980 12.748 30.461 1.00 23.76 265 THR A N 1
ATOM 1855 C CA . THR A 1 239 ? 42.427 12.914 30.396 1.00 25.99 265 THR A CA 1
ATOM 1856 C C . THR A 1 239 ? 42.914 13.158 28.969 1.00 37.27 265 THR A C 1
ATOM 1857 O O . THR A 1 239 ? 43.900 13.881 28.771 1.00 39.17 265 THR A O 1
ATOM 1861 N N . ALA A 1 240 ? 42.247 12.586 27.964 1.00 31.84 266 ALA A N 1
ATOM 1862 C CA . ALA A 1 240 ? 42.626 12.830 26.575 1.00 30.41 266 ALA A CA 1
ATOM 1863 C C . ALA A 1 240 ? 42.157 14.184 26.062 1.00 34.43 266 ALA A C 1
ATOM 1864 O O . ALA A 1 240 ? 42.379 14.499 24.886 1.00 38.33 266 ALA A O 1
ATOM 1866 N N . GLY A 1 241 ? 41.538 14.998 26.907 1.00 31.44 267 GLY A N 1
ATOM 1867 C CA . GLY A 1 241 ? 41.052 16.291 26.474 1.00 30.69 267 GLY A CA 1
ATOM 1868 C C . GLY A 1 241 ? 39.708 16.267 25.772 1.00 33.58 267 GLY A C 1
ATOM 1869 O O . GLY A 1 241 ? 39.262 17.313 25.294 1.00 32.29 267 GLY A O 1
ATOM 1870 N N . ALA A 1 242 ? 39.051 15.111 25.692 1.00 31.22 268 ALA A N 1
ATOM 1871 C CA . ALA A 1 242 ? 37.802 14.965 24.958 1.00 30.74 268 ALA A CA 1
ATOM 1872 C C . ALA A 1 242 ? 36.568 15.305 25.784 1.00 32.52 268 ALA A C 1
ATOM 1873 O O . ALA A 1 242 ? 35.551 15.725 25.219 1.00 40.13 268 ALA A O 1
ATOM 1875 N N . TYR A 1 243 ? 36.608 15.104 27.097 1.00 23.56 269 TYR A N 1
ATOM 1876 C CA . TYR A 1 243 ? 35.509 15.492 27.967 1.00 21.64 269 TYR A CA 1
ATOM 1877 C C . TYR A 1 243 ? 35.913 16.645 28.874 1.00 19.17 269 TYR A C 1
ATOM 1878 O O . TYR A 1 243 ? 37.072 16.760 29.293 1.00 24.03 269 TYR A O 1
ATOM 1887 N N . THR A 1 244 ? 34.909 17.478 29.205 1.00 18.30 270 THR A N 1
ATOM 1888 C CA . THR A 1 244 ? 35.100 18.623 30.088 1.00 24.85 270 THR A CA 1
ATOM 1889 C C . THR A 1 244 ? 35.061 18.218 31.544 1.00 25.35 270 THR A C 1
ATOM 1890 O O . THR A 1 244 ? 35.585 18.948 32.393 1.00 24.42 270 THR A O 1
ATOM 1894 N N . THR A 1 245 ? 34.479 17.059 31.848 1.00 20.54 271 THR A N 1
ATOM 1895 C CA . THR A 1 245 ? 34.399 16.600 33.224 1.00 21.70 271 THR A CA 1
ATOM 1896 C C . THR A 1 245 ? 34.385 15.083 33.223 1.00 27.03 271 THR A C 1
ATOM 1897 O O . THR A 1 245 ? 34.265 14.448 32.172 1.00 24.30 271 THR A O 1
ATOM 1901 N N . ALA A 1 246 ? 34.498 14.501 34.419 1.00 23.74 272 ALA A N 1
ATOM 1902 C CA . ALA A 1 246 ? 34.481 13.046 34.527 1.00 18.95 272 ALA A CA 1
ATOM 1903 C C . ALA A 1 246 ? 34.128 12.631 35.946 1.00 22.64 272 ALA A C 1
ATOM 1904 O O . ALA A 1 246 ? 34.814 13.024 36.893 1.00 24.36 272 ALA A O 1
ATOM 1906 N N . ARG A 1 247 ? 33.087 11.817 36.097 1.00 21.63 273 ARG A N 1
ATOM 1907 C CA A ARG A 1 247 ? 32.827 11.179 37.378 0.57 22.92 273 ARG A CA 1
ATOM 1908 C CA B ARG A 1 247 ? 32.832 11.183 37.381 0.43 23.26 273 ARG A CA 1
ATOM 1909 C C . ARG A 1 247 ? 33.840 10.061 37.605 1.00 23.05 273 ARG A C 1
ATOM 1910 O O . ARG A 1 247 ? 34.173 9.306 36.683 1.00 25.29 273 ARG A O 1
ATOM 1925 N N . LEU A 1 248 ? 34.353 9.967 38.835 1.00 24.33 274 LEU A N 1
ATOM 1926 C CA . LEU A 1 248 ? 35.335 8.953 39.205 1.00 27.33 274 LEU A CA 1
ATOM 1927 C C . LEU A 1 248 ? 34.649 7.823 39.944 1.00 26.90 274 LEU A C 1
ATOM 1928 O O . LEU A 1 248 ? 33.666 8.048 40.652 1.00 24.14 274 LEU A O 1
ATOM 1933 N N . PHE A 1 249 ? 35.183 6.611 39.770 1.00 29.06 275 PHE A N 1
ATOM 1934 C CA . PHE A 1 249 ? 34.646 5.386 40.370 1.00 23.38 275 PHE A CA 1
ATOM 1935 C C . PHE A 1 249 ? 35.731 4.730 41.209 1.00 22.80 275 PHE A C 1
ATOM 1936 O O . PHE A 1 249 ? 36.517 3.929 40.694 1.00 29.50 275 PHE A O 1
ATOM 1944 N N . PRO A 1 250 ? 35.786 5.015 42.508 1.00 27.98 276 PRO A N 1
ATOM 1945 C CA . PRO A 1 250 ? 36.902 4.511 43.328 1.00 28.17 276 PRO A CA 1
ATOM 1946 C C . PRO A 1 250 ? 37.000 2.991 43.416 1.00 31.13 276 PRO A C 1
ATOM 1947 O O . PRO A 1 250 ? 38.085 2.480 43.710 1.00 37.22 276 PRO A O 1
ATOM 1951 N N . ASN A 1 251 ? 35.920 2.251 43.160 1.00 34.43 277 ASN A N 1
ATOM 1952 C CA . ASN A 1 251 ? 36.000 0.793 43.190 1.00 37.62 277 ASN A CA 1
ATOM 1953 C C . ASN A 1 251 ? 36.879 0.229 42.081 1.00 39.50 277 ASN A C 1
ATOM 1954 O O . ASN A 1 251 ? 37.381 -0.892 42.209 1.00 51.54 277 ASN A O 1
ATOM 1959 N N . SER A 1 252 ? 37.059 0.967 40.994 1.00 43.56 278 SER A N 1
ATOM 1960 C CA . SER A 1 252 ? 37.694 0.417 39.810 1.00 42.57 278 SER A CA 1
ATOM 1961 C C . SER A 1 252 ? 39.150 0.049 40.092 1.00 50.81 278 SER A C 1
ATOM 1962 O O . SER A 1 252 ? 39.795 0.597 40.992 1.00 40.07 278 SER A O 1
ATOM 1965 N N . SER A 1 253 ? 39.655 -0.922 39.328 1.00 51.46 279 SER A N 1
ATOM 1966 C CA . SER A 1 253 ? 41.086 -1.195 39.327 1.00 54.37 279 SER A CA 1
ATOM 1967 C C . SER A 1 253 ? 41.875 -0.004 38.808 1.00 57.89 279 SER A C 1
ATOM 1968 O O . SER A 1 253 ? 43.051 0.149 39.153 1.00 55.98 279 SER A O 1
ATOM 1971 N N . SER A 1 254 ? 41.240 0.841 38.002 1.00 42.94 280 SER A N 1
ATOM 1972 C CA . SER A 1 254 ? 41.834 2.044 37.457 1.00 44.83 280 SER A CA 1
ATOM 1973 C C . SER A 1 254 ? 42.090 3.109 38.518 1.00 46.87 280 SER A C 1
ATOM 1974 O O . SER A 1 254 ? 42.939 3.982 38.300 1.00 43.61 280 SER A O 1
ATOM 1977 N N . TYR A 1 255 ? 41.408 3.046 39.666 1.00 40.76 281 TYR A N 1
ATOM 1978 C CA . TYR A 1 255 ? 41.387 4.197 40.562 1.00 42.34 281 TYR A CA 1
ATOM 1979 C C . TYR A 1 255 ? 42.740 4.447 41.211 1.00 37.50 281 TYR A C 1
ATOM 1980 O O . TYR A 1 255 ? 43.088 5.606 41.464 1.00 33.56 281 TYR A O 1
ATOM 1989 N N . GLU A 1 256 ? 43.486 3.376 41.511 1.00 38.94 282 GLU A N 1
ATOM 1990 C CA . GLU A 1 256 ? 44.828 3.493 42.068 1.00 42.20 282 GLU A CA 1
ATOM 1991 C C . GLU A 1 256 ? 45.645 4.550 41.340 1.00 40.78 282 GLU A C 1
ATOM 1992 O O . GLU A 1 256 ? 46.132 5.512 41.948 1.00 42.06 282 GLU A O 1
ATOM 1998 N N . GLY A 1 257 ? 45.828 4.368 40.030 1.00 42.38 283 GLY A N 1
ATOM 1999 C CA . GLY A 1 257 ? 46.694 5.258 39.278 1.00 41.37 283 GLY A CA 1
ATOM 2000 C C . GLY A 1 257 ? 46.075 6.608 39.034 1.00 41.84 283 GLY A C 1
ATOM 2001 O O . GLY A 1 257 ? 46.793 7.613 38.891 1.00 34.15 283 GLY A O 1
ATOM 2002 N N . ILE A 1 258 ? 44.743 6.651 38.979 1.00 29.07 284 ILE A N 1
ATOM 2003 C CA . ILE A 1 258 ? 44.040 7.907 38.768 1.00 28.35 284 ILE A CA 1
ATOM 2004 C C . ILE A 1 258 ? 44.228 8.827 39.961 1.00 33.95 284 ILE A C 1
ATOM 2005 O O . ILE A 1 258 ? 44.507 10.022 39.808 1.00 36.09 284 ILE A O 1
ATOM 2010 N N . LYS A 1 259 ? 44.069 8.293 41.169 1.00 32.42 285 LYS A N 1
ATOM 2011 C CA . LYS A 1 259 ? 44.246 9.135 42.342 1.00 38.40 285 LYS A CA 1
ATOM 2012 C C . LYS A 1 259 ? 45.697 9.565 42.484 1.00 41.68 285 LYS A C 1
ATOM 2013 O O . LYS A 1 259 ? 45.966 10.664 42.978 1.00 45.45 285 LYS A O 1
ATOM 2019 N N . GLU A 1 260 ? 46.643 8.741 42.021 1.00 34.11 286 GLU A N 1
ATOM 2020 C CA . GLU A 1 260 ? 48.019 9.204 41.921 1.00 41.47 286 GLU A CA 1
ATOM 2021 C C . GLU A 1 260 ? 48.115 10.372 40.949 1.00 43.83 286 GLU A C 1
ATOM 2022 O O . GLU A 1 260 ? 48.626 11.439 41.293 1.00 44.46 286 GLU A O 1
ATOM 2028 N N . LYS A 1 261 ? 47.586 10.199 39.741 1.00 32.45 287 LYS A N 1
ATOM 2029 C CA . LYS A 1 261 ? 47.719 11.231 38.728 1.00 29.06 287 LYS A CA 1
ATOM 2030 C C . LYS A 1 261 ? 46.986 12.508 39.135 1.00 30.65 287 LYS A C 1
ATOM 2031 O O . LYS A 1 261 ? 47.456 13.613 38.829 1.00 35.11 287 LYS A O 1
ATOM 2037 N N . TYR A 1 262 ? 45.877 12.375 39.869 1.00 32.04 288 TYR A N 1
ATOM 2038 C CA . TYR A 1 262 ? 44.997 13.496 40.195 1.00 29.93 288 TYR A CA 1
ATOM 2039 C C . TYR A 1 262 ? 44.877 13.725 41.703 1.00 34.39 288 TYR A C 1
ATOM 2040 O O . TYR A 1 262 ? 43.833 14.175 42.187 1.00 31.21 288 TYR A O 1
ATOM 2049 N N . LYS A 1 263 ? 45.955 13.450 42.443 1.00 42.20 289 LYS A N 1
ATOM 2050 C CA . LYS A 1 263 ? 45.994 13.621 43.895 1.00 51.51 289 LYS A CA 1
ATOM 2051 C C . LYS A 1 263 ? 45.318 14.913 44.335 1.00 53.30 289 LYS A C 1
ATOM 2052 O O . LYS A 1 263 ? 44.490 14.916 45.256 1.00 53.55 289 LYS A O 1
ATOM 2058 N N . ASN A 1 264 ? 45.633 16.016 43.653 1.00 39.97 290 ASN A N 1
ATOM 2059 C CA . ASN A 1 264 ? 45.172 17.338 44.047 1.00 34.58 290 ASN A CA 1
ATOM 2060 C C . ASN A 1 264 ? 43.998 17.852 43.216 1.00 31.14 290 ASN A C 1
ATOM 2061 O O . ASN A 1 264 ? 43.717 19.049 43.263 1.00 29.78 290 ASN A O 1
ATOM 2066 N N . ASN A 1 265 ? 43.299 16.983 42.470 1.00 24.18 291 ASN A N 1
ATOM 2067 C CA . ASN A 1 265 ? 42.206 17.438 41.605 1.00 26.42 291 ASN A CA 1
ATOM 2068 C C . ASN A 1 265 ? 40.854 16.798 41.897 1.00 23.70 291 ASN A C 1
ATOM 2069 O O . ASN A 1 265 ? 39.868 17.153 41.240 1.00 27.05 291 ASN A O 1
ATOM 2074 N N . ILE A 1 266 ? 40.766 15.865 42.833 1.00 26.00 292 ILE A N 1
ATOM 2075 C CA . ILE A 1 266 ? 39.497 15.181 43.060 1.00 31.59 292 ILE A CA 1
ATOM 2076 C C . ILE A 1 266 ? 38.568 16.109 43.824 1.00 23.32 292 ILE A C 1
ATOM 2077 O O . ILE A 1 266 ? 38.925 16.626 44.893 1.00 31.37 292 ILE A O 1
ATOM 2082 N N . ILE A 1 267 ? 37.387 16.338 43.262 1.00 21.62 293 ILE A N 1
ATOM 2083 C CA . ILE A 1 267 ? 36.391 17.278 43.775 1.00 19.82 293 ILE A CA 1
ATOM 2084 C C . ILE A 1 267 ? 35.121 16.508 44.108 1.00 25.85 293 ILE A C 1
ATOM 2085 O O . ILE A 1 267 ? 34.618 15.746 43.274 1.00 24.92 293 ILE A O 1
ATOM 2090 N N . TYR A 1 268 ? 34.599 16.726 45.314 1.00 21.93 294 TYR A N 1
ATOM 2091 C CA . TYR A 1 268 ? 33.341 16.133 45.751 1.00 23.91 294 TYR A CA 1
ATOM 2092 C C . TYR A 1 268 ? 32.228 17.171 45.697 1.00 26.30 294 TYR A C 1
ATOM 2093 O O . TYR A 1 268 ? 32.396 18.299 46.171 1.00 28.91 294 TYR A O 1
ATOM 2102 N N . SER A 1 269 ? 31.104 16.790 45.126 1.00 23.55 295 SER A N 1
ATOM 2103 C CA . SER A 1 269 ? 29.974 17.706 45.031 1.00 22.00 295 SER A CA 1
ATOM 2104 C C . SER A 1 269 ? 29.150 17.642 46.315 1.00 22.61 295 SER A C 1
ATOM 2105 O O . SER A 1 269 ? 29.257 16.703 47.102 1.00 23.37 295 SER A O 1
ATOM 2108 N N . MET A 1 270 ? 28.326 18.664 46.520 1.00 21.02 296 MET A N 1
ATOM 2109 C CA . MET A 1 270 ? 27.349 18.633 47.599 1.00 25.20 296 MET A CA 1
ATOM 2110 C C . MET A 1 270 ? 26.180 17.739 47.224 1.00 19.99 296 MET A C 1
ATOM 2111 O O . MET A 1 270 ? 25.786 17.657 46.057 1.00 19.89 296 MET A O 1
ATOM 2116 N N . GLN A 1 271 ? 25.599 17.084 48.227 1.00 17.27 297 GLN A N 1
ATOM 2117 C CA . GLN A 1 271 ? 24.311 16.423 47.985 1.00 17.01 297 GLN A CA 1
ATOM 2118 C C . GLN A 1 271 ? 23.229 17.441 47.630 1.00 19.61 297 GLN A C 1
ATOM 2119 O O . GLN A 1 271 ? 23.206 18.558 48.147 1.00 21.74 297 GLN A O 1
ATOM 2125 N N . ASN A 1 272 ? 22.338 17.073 46.725 1.00 16.29 298 ASN A N 1
ATOM 2126 C CA . ASN A 1 272 ? 21.340 18.054 46.286 1.00 14.24 298 ASN A CA 1
ATOM 2127 C C . ASN A 1 272 ? 19.926 17.563 46.624 1.00 13.09 298 ASN A C 1
ATOM 2128 O O . ASN A 1 272 ? 19.744 16.586 47.340 1.00 15.61 298 ASN A O 1
ATOM 2133 N N . SER A 1 273 ? 18.929 18.287 46.128 1.00 17.48 299 SER A N 1
ATOM 2134 C CA . SER A 1 273 ? 17.543 18.069 46.542 1.00 16.95 299 SER A CA 1
ATOM 2135 C C . SER A 1 273 ? 16.852 16.943 45.796 1.00 15.99 299 SER A C 1
ATOM 2136 O O . SER A 1 273 ? 15.671 16.673 46.068 1.00 15.02 299 SER A O 1
ATOM 2139 N N . THR A 1 274 ? 17.534 16.250 44.886 1.00 14.55 300 THR A N 1
ATOM 2140 C CA . THR A 1 274 ? 16.908 15.092 44.258 1.00 12.84 300 THR A CA 1
ATOM 2141 C C . THR A 1 274 ? 17.085 13.889 45.175 1.00 13.62 300 THR A C 1
ATOM 2142 O O . THR A 1 274 ? 18.203 13.598 45.619 1.00 16.83 300 THR A O 1
ATOM 2146 N N . SER A 1 275 ? 15.970 13.232 45.509 1.00 16.65 301 SER A N 1
ATOM 2147 C CA . SER A 1 275 ? 15.949 12.139 46.479 1.00 17.68 301 SER A CA 1
ATOM 2148 C C . SER A 1 275 ? 15.543 10.837 45.822 1.00 14.88 301 SER A C 1
ATOM 2149 O O . SER A 1 275 ? 14.503 10.777 45.168 1.00 15.19 301 SER A O 1
ATOM 2152 N N . TYR A 1 276 ? 16.314 9.783 46.072 1.00 14.51 302 TYR A N 1
ATOM 2153 C CA . TYR A 1 276 ? 15.969 8.451 45.598 1.00 14.96 302 TYR A CA 1
ATOM 2154 C C . TYR A 1 276 ? 15.507 7.569 46.749 1.00 15.95 302 TYR A C 1
ATOM 2155 O O . TYR A 1 276 ? 15.861 7.800 47.908 1.00 16.04 302 TYR A O 1
ATOM 2164 N N . PHE A 1 277 ? 14.704 6.554 46.424 1.00 13.74 303 PHE A N 1
ATOM 2165 C CA . PHE A 1 277 ? 14.177 5.647 47.437 1.00 15.55 303 PHE A CA 1
ATOM 2166 C C . PHE A 1 277 ? 13.741 4.378 46.723 1.00 14.93 303 PHE A C 1
ATOM 2167 O O . PHE A 1 277 ? 13.416 4.418 45.539 1.00 16.60 303 PHE A O 1
ATOM 2175 N N . PHE A 1 278 ? 13.756 3.255 47.439 1.00 14.37 304 PHE A N 1
ATOM 2176 C CA . PHE A 1 278 ? 13.149 2.036 46.928 1.00 14.77 304 PHE A CA 1
ATOM 2177 C C . PHE A 1 278 ? 11.665 2.018 47.270 1.00 21.36 304 PHE A C 1
ATOM 2178 O O . PHE A 1 278 ? 11.242 2.504 48.321 1.00 20.48 304 PHE A O 1
ATOM 2186 N N . ASN A 1 279 ? 10.875 1.401 46.403 1.00 17.30 305 ASN A N 1
ATOM 2187 C CA . ASN A 1 279 ? 9.482 1.173 46.747 1.00 14.63 305 ASN A CA 1
ATOM 2188 C C . ASN A 1 279 ? 9.088 -0.211 46.263 1.00 16.75 305 ASN A C 1
ATOM 2189 O O . ASN A 1 279 ? 9.826 -0.879 45.520 1.00 15.46 305 ASN A O 1
ATOM 2194 N N . PHE A 1 280 ? 7.934 -0.661 46.732 1.00 14.85 306 PHE A N 1
ATOM 2195 C CA . PHE A 1 280 ? 7.398 -1.950 46.331 1.00 16.13 306 PHE A CA 1
ATOM 2196 C C . PHE A 1 280 ? 6.315 -1.783 45.284 1.00 19.77 306 PHE A C 1
ATOM 2197 O O . PHE A 1 280 ? 5.617 -0.766 45.248 1.00 17.61 306 PHE A O 1
ATOM 2205 N N . ASN A 1 281 ? 6.179 -2.797 44.432 1.00 16.89 307 ASN A N 1
ATOM 2206 C CA . ASN A 1 281 ? 5.039 -2.882 43.527 1.00 17.36 307 ASN A CA 1
ATOM 2207 C C . ASN A 1 281 ? 3.861 -3.493 44.289 1.00 18.02 307 ASN A C 1
ATOM 2208 O O . ASN A 1 281 ? 3.854 -4.690 44.582 1.00 19.12 307 ASN A O 1
ATOM 2213 N N . LEU A 1 282 ? 2.883 -2.663 44.643 1.00 14.48 308 LEU A N 1
ATOM 2214 C CA . LEU A 1 282 ? 1.778 -3.094 45.494 1.00 17.33 308 LEU A CA 1
ATOM 2215 C C . LEU A 1 282 ? 0.676 -3.818 44.737 1.00 19.05 308 LEU A C 1
ATOM 2216 O O . LEU A 1 282 ? -0.243 -4.345 45.376 1.00 21.59 308 LEU A O 1
ATOM 2221 N N . ASP A 1 283 ? 0.716 -3.842 43.407 1.00 21.09 309 ASP A N 1
ATOM 2222 C CA . ASP A 1 283 ? -0.355 -4.514 42.660 1.00 18.26 309 ASP A CA 1
ATOM 2223 C C . ASP A 1 283 ? 0.207 -5.027 41.335 1.00 20.87 309 ASP A C 1
ATOM 2224 O O . ASP A 1 283 ? -0.199 -4.641 40.254 1.00 21.16 309 ASP A O 1
ATOM 2229 N N . ARG A 1 284 ? 1.169 -5.945 41.408 1.00 17.36 310 ARG A N 1
ATOM 2230 C CA . ARG A 1 284 ? 1.883 -6.369 40.207 1.00 19.16 310 ARG A CA 1
ATOM 2231 C C . ARG A 1 284 ? 0.969 -7.127 39.257 1.00 20.28 310 ARG A C 1
ATOM 2232 O O . ARG A 1 2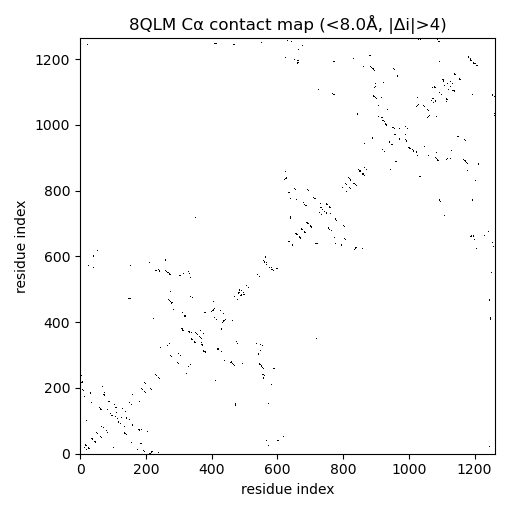84 ? 0.251 -8.043 39.666 1.00 22.65 310 ARG A O 1
ATOM 2240 N N . LYS A 1 285 ? 1.048 -6.782 37.971 1.00 19.18 311 LYS A N 1
ATOM 2241 C CA . LYS A 1 285 ? 0.302 -7.468 36.923 1.00 19.33 311 LYS A CA 1
ATOM 2242 C C . LYS A 1 285 ? 1.162 -8.143 35.860 1.00 27.98 311 LYS A C 1
ATOM 2243 O O . LYS A 1 285 ? 0.664 -9.054 35.188 1.00 30.75 311 LYS A O 1
ATOM 2249 N N . SER A 1 286 ? 2.422 -7.732 35.685 1.00 22.65 312 SER A N 1
ATOM 2250 C CA A SER A 1 286 ? 3.278 -8.220 34.609 0.48 20.22 312 SER A CA 1
ATOM 2251 C CA B SER A 1 286 ? 3.283 -8.212 34.608 0.52 20.26 312 SER A CA 1
ATOM 2252 C C . SER A 1 286 ? 4.445 -9.011 35.184 1.00 19.97 312 SER A C 1
ATOM 2253 O O . SER A 1 286 ? 5.182 -8.503 36.045 1.00 22.01 312 SER A O 1
ATOM 2258 N N . TYR A 1 287 ? 4.622 -10.237 34.677 1.00 20.49 313 TYR A N 1
ATOM 2259 C CA . TYR A 1 287 ? 5.627 -11.194 35.153 1.00 22.26 313 TYR A CA 1
ATOM 2260 C C . TYR A 1 287 ? 6.515 -11.687 34.018 1.00 25.47 313 TYR A C 1
ATOM 2261 O O . TYR A 1 287 ? 6.946 -12.842 34.001 1.00 25.87 313 TYR A O 1
ATOM 2270 N N . ASN A 1 288 ? 6.828 -10.817 33.055 1.00 22.89 314 ASN A N 1
ATOM 2271 C CA . ASN A 1 288 ? 7.796 -11.202 32.028 1.00 28.61 314 ASN A CA 1
ATOM 2272 C C . ASN A 1 288 ? 9.209 -11.364 32.583 1.00 26.67 314 ASN A C 1
ATOM 2273 O O . ASN A 1 288 ? 10.014 -12.093 31.995 1.00 24.33 314 ASN A O 1
ATOM 2278 N N . TYR A 1 289 ? 9.550 -10.677 33.669 1.00 19.80 315 TYR A N 1
ATOM 2279 C CA . TYR A 1 289 ? 10.902 -10.711 34.236 1.00 19.78 315 TYR A CA 1
ATOM 2280 C C . TYR A 1 289 ? 10.832 -11.147 35.698 1.00 21.79 315 TYR A C 1
ATOM 2281 O O . TYR A 1 289 ? 10.697 -10.330 36.611 1.00 23.16 315 TYR A O 1
ATOM 2290 N N . THR A 1 290 ? 10.919 -12.453 35.925 1.00 20.20 316 THR A N 1
ATOM 2291 C CA . THR A 1 290 ? 10.769 -12.956 37.279 1.00 20.02 316 THR A CA 1
ATOM 2292 C C . THR A 1 290 ? 11.521 -14.266 37.388 1.00 23.10 316 THR A C 1
ATOM 2293 O O . THR A 1 290 ? 11.737 -14.959 36.389 1.00 25.18 316 THR A O 1
ATOM 2297 N N . SER A 1 291 ? 11.959 -14.567 38.601 1.00 20.70 317 SER A N 1
ATOM 2298 C CA . SER A 1 291 ? 12.525 -15.871 38.900 1.00 21.40 317 SER A CA 1
ATOM 2299 C C . SER A 1 291 ? 11.540 -16.756 39.640 1.00 24.71 317 SER A C 1
ATOM 2300 O O . SER A 1 291 ? 11.867 -17.912 39.950 1.00 27.27 317 SER A O 1
ATOM 2303 N N . LYS A 1 292 ? 10.335 -16.258 39.904 1.00 22.95 318 LYS A N 1
ATOM 2304 C CA . LYS A 1 292 ? 9.310 -17.092 40.507 1.00 22.47 318 LYS A CA 1
ATOM 2305 C C . LYS A 1 292 ? 8.771 -18.073 39.467 1.00 28.56 318 LYS A C 1
ATOM 2306 O O . LYS A 1 292 ? 8.609 -17.738 38.289 1.00 27.94 318 LYS A O 1
ATOM 2312 N N . THR A 1 293 ? 8.507 -19.299 39.906 1.00 23.98 319 THR A N 1
ATOM 2313 C CA . THR A 1 293 ? 8.123 -20.367 38.999 1.00 26.01 319 THR A CA 1
ATOM 2314 C C . THR A 1 293 ? 6.690 -20.848 39.190 1.00 29.81 319 THR A C 1
ATOM 2315 O O . THR A 1 293 ? 6.269 -21.791 38.509 1.00 32.30 319 THR A O 1
ATOM 2319 N N . SER A 1 294 ? 5.925 -20.232 40.087 1.00 25.92 320 SER A N 1
ATOM 2320 C CA . SER A 1 294 ? 4.597 -20.737 40.374 1.00 27.82 320 SER A CA 1
ATOM 2321 C C . SER A 1 294 ? 3.708 -19.577 40.765 1.00 25.87 320 SER A C 1
ATOM 2322 O O . SER A 1 294 ? 4.175 -18.509 41.173 1.00 25.01 320 SER A O 1
ATOM 2325 N N . ASP A 1 295 ? 2.403 -19.817 40.666 1.00 32.00 321 ASP A N 1
ATOM 2326 C CA . ASP A 1 295 ? 1.474 -18.775 41.069 1.00 28.44 321 ASP A CA 1
ATOM 2327 C C . ASP A 1 295 ? 1.441 -18.616 42.583 1.00 23.72 321 ASP A C 1
ATOM 2328 O O . ASP A 1 295 ? 1.172 -17.521 43.079 1.00 26.56 321 ASP A O 1
ATOM 2333 N N . ILE A 1 296 ? 1.736 -19.676 43.338 1.00 24.77 322 ILE A N 1
ATOM 2334 C CA . ILE A 1 296 ? 1.746 -19.502 44.789 1.00 24.68 322 ILE A CA 1
ATOM 2335 C C . ILE A 1 296 ? 2.892 -18.588 45.218 1.00 27.13 322 ILE A C 1
ATOM 2336 O O . ILE A 1 296 ? 2.734 -17.788 46.149 1.00 23.40 322 ILE A O 1
ATOM 2341 N N . GLU A 1 297 ? 4.050 -18.653 44.549 1.00 22.49 323 GLU A N 1
ATOM 2342 C CA . GLU A 1 297 ? 5.113 -17.703 44.894 1.00 21.43 323 GLU A CA 1
ATOM 2343 C C . GLU A 1 297 ? 4.684 -16.278 44.572 1.00 21.67 323 GLU A C 1
ATOM 2344 O O . GLU A 1 297 ? 4.947 -15.349 45.347 1.00 22.12 323 GLU A O 1
ATOM 2350 N N . LYS A 1 298 ? 4.026 -16.083 43.427 1.00 23.39 324 LYS A N 1
ATOM 2351 C CA . LYS A 1 298 ? 3.600 -14.741 43.027 1.00 24.02 324 LYS A CA 1
ATOM 2352 C C . LYS A 1 298 ? 2.544 -14.185 43.976 1.00 20.91 324 LYS A C 1
ATOM 2353 O O . LYS A 1 298 ? 2.602 -13.004 44.363 1.00 23.33 324 LYS A O 1
ATOM 2359 N N . LYS A 1 299 ? 1.558 -15.009 44.361 1.00 20.46 325 LYS A N 1
ATOM 2360 C CA . LYS A 1 299 ? 0.588 -14.521 45.339 1.00 20.99 325 LYS A CA 1
ATOM 2361 C C . LYS A 1 299 ? 1.228 -14.297 46.704 1.00 21.84 325 LYS A C 1
ATOM 2362 O O . LYS A 1 299 ? 0.823 -13.381 47.426 1.00 23.18 325 LYS A O 1
ATOM 2368 N N . SER A 1 300 ? 2.232 -15.102 47.076 1.00 24.99 326 SER A N 1
ATOM 2369 C CA . SER A 1 300 ? 2.898 -14.873 48.356 1.00 19.20 326 SER A CA 1
ATOM 2370 C C . SER A 1 300 ? 3.587 -13.512 48.378 1.00 22.01 326 SER A C 1
ATOM 2371 O O . SER A 1 300 ? 3.529 -12.790 49.386 1.00 19.13 326 SER A O 1
ATOM 2374 N N . THR A 1 301 ? 4.270 -13.154 47.291 1.00 19.03 327 THR A N 1
ATOM 2375 C CA . THR A 1 301 ? 4.932 -11.855 47.267 1.00 17.77 327 THR A CA 1
ATOM 2376 C C . THR A 1 301 ? 3.913 -10.726 47.240 1.00 20.53 327 THR A C 1
ATOM 2377 O O . THR A 1 301 ? 4.117 -9.684 47.880 1.00 17.90 327 THR A O 1
ATOM 2381 N N . GLN A 1 302 ? 2.814 -10.915 46.507 1.00 21.75 328 GLN A N 1
ATOM 2382 C CA . GLN A 1 302 ? 1.743 -9.918 46.475 1.00 22.99 328 GLN A CA 1
ATOM 2383 C C . GLN A 1 302 ? 1.207 -9.618 47.870 1.00 23.38 328 GLN A C 1
ATOM 2384 O O . GLN A 1 302 ? 0.914 -8.461 48.192 1.00 21.69 328 GLN A O 1
ATOM 2390 N N . GLU A 1 303 ? 1.053 -10.649 48.702 1.00 21.45 329 GLU A N 1
ATOM 2391 C CA . GLU A 1 303 ? 0.619 -10.451 50.082 1.00 22.33 329 GLU A CA 1
ATOM 2392 C C . GLU A 1 303 ? 1.702 -9.803 50.931 1.00 19.74 329 GLU A C 1
ATOM 2393 O O . GLU A 1 303 ? 1.414 -8.924 51.755 1.00 19.40 329 GLU A O 1
ATOM 2399 N N . ALA A 1 304 ? 2.949 -10.267 50.788 1.00 17.30 330 ALA A N 1
ATOM 2400 C CA . ALA A 1 304 ? 4.040 -9.759 51.621 1.00 18.35 330 ALA A CA 1
ATOM 2401 C C . ALA A 1 304 ? 4.219 -8.247 51.487 1.00 18.38 330 ALA A C 1
ATOM 2402 O O . ALA A 1 304 ? 4.374 -7.545 52.490 1.00 17.71 330 ALA A O 1
ATOM 2404 N N . VAL A 1 305 ? 4.184 -7.719 50.264 1.00 16.62 331 VAL A N 1
ATOM 2405 C CA . VAL A 1 305 ? 4.494 -6.298 50.108 1.00 17.70 331 VAL A CA 1
ATOM 2406 C C . VAL A 1 305 ? 3.393 -5.436 50.708 1.00 23.15 331 VAL A C 1
ATOM 2407 O O . VAL A 1 305 ? 3.626 -4.256 50.989 1.00 20.03 331 VAL A O 1
ATOM 2411 N N . LEU A 1 306 ? 2.204 -6.000 50.940 1.00 16.33 332 LEU A N 1
ATOM 2412 C CA . LEU A 1 306 ? 1.135 -5.264 51.597 1.00 17.20 332 LEU A CA 1
ATOM 2413 C C . LEU A 1 306 ? 1.234 -5.304 53.117 1.00 20.79 332 LEU A C 1
ATOM 2414 O O . LEU A 1 306 ? 0.429 -4.640 53.786 1.00 26.23 332 LEU A O 1
ATOM 2419 N N . ASN A 1 307 ? 2.183 -6.074 53.670 1.00 17.38 333 ASN A N 1
ATOM 2420 C CA . ASN A 1 307 ? 2.323 -6.260 55.111 1.00 16.58 333 ASN A CA 1
ATOM 2421 C C . ASN A 1 307 ? 3.332 -5.251 55.657 1.00 22.37 333 ASN A C 1
ATOM 2422 O O . ASN A 1 307 ? 4.471 -5.197 55.194 1.00 15.85 333 ASN A O 1
ATOM 2427 N N . LYS A 1 308 ? 2.899 -4.437 56.624 1.00 17.65 334 LYS A N 1
ATOM 2428 C CA . LYS A 1 308 ? 3.762 -3.368 57.124 1.00 17.14 334 LYS A CA 1
ATOM 2429 C C . LYS A 1 308 ? 5.006 -3.919 57.820 1.00 19.67 334 LYS A C 1
ATOM 2430 O O . LYS A 1 308 ? 6.105 -3.394 57.630 1.00 18.13 334 LYS A O 1
ATOM 2436 N N . ASN A 1 309 ? 4.853 -4.961 58.649 1.00 19.64 335 ASN A N 1
ATOM 2437 C CA . ASN A 1 309 ? 6.021 -5.541 59.312 1.00 19.46 335 ASN A CA 1
ATOM 2438 C C . ASN A 1 309 ? 7.037 -6.044 58.302 1.00 16.69 335 ASN A C 1
ATOM 2439 O O . ASN A 1 309 ? 8.251 -5.933 58.525 1.00 17.35 335 ASN A O 1
ATOM 2444 N N . PHE A 1 310 ? 6.565 -6.606 57.184 1.00 16.49 336 PHE A N 1
ATOM 2445 C CA . PHE A 1 310 ? 7.475 -7.112 56.161 1.00 17.92 336 PHE A CA 1
ATOM 2446 C C . PHE A 1 310 ? 8.272 -5.976 55.526 1.00 15.35 336 PHE A C 1
ATOM 2447 O O . PHE A 1 310 ? 9.502 -6.054 55.406 1.00 15.85 336 PHE A O 1
ATOM 2455 N N . ARG A 1 311 ? 7.584 -4.909 55.099 1.00 14.78 337 ARG A N 1
ATOM 2456 C CA . ARG A 1 311 ? 8.300 -3.764 54.545 1.00 16.91 337 ARG A CA 1
ATOM 2457 C C . ARG A 1 311 ? 9.288 -3.180 55.547 1.00 17.12 337 ARG A C 1
ATOM 2458 O O . ARG A 1 311 ? 10.386 -2.749 55.168 1.00 15.54 337 ARG A O 1
ATOM 2466 N N . GLN A 1 312 ? 8.901 -3.090 56.819 1.00 17.27 338 GLN A N 1
ATOM 2467 C CA . GLN A 1 312 ? 9.835 -2.567 57.819 1.00 16.29 338 GLN A CA 1
ATOM 2468 C C . GLN A 1 312 ? 11.043 -3.480 57.979 1.00 18.46 338 GLN A C 1
ATOM 2469 O O . GLN A 1 312 ? 12.175 -3.003 58.161 1.00 17.02 338 GLN A O 1
ATOM 2475 N N . ALA A 1 313 ? 10.816 -4.793 57.941 1.00 17.54 339 ALA A N 1
ATOM 2476 C CA . ALA A 1 313 ? 11.933 -5.727 58.010 1.00 18.98 339 ALA A CA 1
ATOM 2477 C C . ALA A 1 313 ? 12.909 -5.504 56.868 1.00 19.63 339 ALA A C 1
ATOM 2478 O O . ALA A 1 313 ? 14.130 -5.525 57.083 1.00 18.13 339 ALA A O 1
ATOM 2480 N N . ILE A 1 314 ? 12.399 -5.318 55.644 1.00 15.09 340 ILE A N 1
ATOM 2481 C CA . ILE A 1 314 ? 13.288 -5.026 54.518 1.00 15.60 340 ILE A CA 1
ATOM 2482 C C . ILE A 1 314 ? 14.054 -3.741 54.785 1.00 17.65 340 ILE A C 1
ATOM 2483 O O . ILE A 1 314 ? 15.266 -3.660 54.548 1.00 16.33 340 ILE A O 1
ATOM 2488 N N . ASN A 1 315 ? 13.344 -2.708 55.261 1.00 16.46 341 ASN A N 1
ATOM 2489 C CA . ASN A 1 315 ? 13.955 -1.410 55.541 1.00 16.31 341 ASN A CA 1
ATOM 2490 C C . ASN A 1 315 ? 15.150 -1.542 56.483 1.00 17.24 341 ASN A C 1
ATOM 2491 O O . ASN A 1 315 ? 16.235 -1.007 56.206 1.00 19.05 341 ASN A O 1
ATOM 2496 N N . PHE A 1 316 ? 14.983 -2.269 57.602 1.00 15.22 342 PHE A N 1
ATOM 2497 C CA . PHE A 1 316 ? 16.077 -2.386 58.574 1.00 16.07 342 PHE A CA 1
ATOM 2498 C C . PHE A 1 316 ? 17.162 -3.342 58.123 1.00 16.91 342 PHE A C 1
ATOM 2499 O O . PHE A 1 316 ? 18.264 -3.315 58.680 1.00 16.07 342 PHE A O 1
ATOM 2507 N N . ALA A 1 317 ? 16.883 -4.177 57.131 1.00 18.81 343 ALA A N 1
ATOM 2508 C CA . ALA A 1 317 ? 17.879 -5.124 56.658 1.00 14.63 343 ALA A CA 1
ATOM 2509 C C . ALA A 1 317 ? 18.712 -4.570 55.516 1.00 19.75 343 ALA A C 1
ATOM 2510 O O . ALA A 1 317 ? 19.723 -5.184 55.145 1.00 19.04 343 ALA A O 1
ATOM 2512 N N . PHE A 1 318 ? 18.334 -3.412 54.987 1.00 16.18 344 PHE A N 1
ATOM 2513 C CA . PHE A 1 318 ? 18.947 -2.822 53.807 1.00 17.65 344 PHE A CA 1
ATOM 2514 C C . PHE A 1 318 ? 20.127 -1.956 54.253 1.00 18.26 344 PHE A C 1
ATOM 2515 O O . PHE A 1 318 ? 19.953 -0.863 54.803 1.00 18.71 344 PHE A O 1
ATOM 2523 N N . ASP A 1 319 ? 21.329 -2.444 54.000 1.00 17.48 345 ASP A N 1
ATOM 2524 C CA . ASP A 1 319 ? 22.560 -1.781 54.426 1.00 14.73 345 ASP A CA 1
ATOM 2525 C C . ASP A 1 319 ? 22.900 -0.688 53.421 1.00 17.07 345 ASP A C 1
ATOM 2526 O O . ASP A 1 319 ? 23.438 -0.973 52.347 1.00 20.30 345 ASP A O 1
ATOM 2531 N N . ARG A 1 320 ? 22.587 0.579 53.771 1.00 17.69 346 ARG A N 1
ATOM 2532 C CA . ARG A 1 320 ? 22.828 1.685 52.840 1.00 17.45 346 ARG A CA 1
ATOM 2533 C C . ARG A 1 320 ? 24.317 1.957 52.653 1.00 17.39 346 ARG A C 1
ATOM 2534 O O . ARG A 1 320 ? 24.742 2.382 51.571 1.00 18.58 346 ARG A O 1
ATOM 2542 N N . THR A 1 321 ? 25.116 1.743 53.696 1.00 15.47 347 THR A N 1
ATOM 2543 C CA . THR A 1 321 ? 26.566 1.952 53.566 1.00 22.23 347 THR A CA 1
ATOM 2544 C C . THR A 1 321 ? 27.173 1.020 52.523 1.00 19.04 347 THR A C 1
ATOM 2545 O O . THR A 1 321 ? 27.897 1.457 51.625 1.00 19.62 347 THR A O 1
ATOM 2549 N N . SER A 1 322 ? 26.890 -0.278 52.631 1.00 20.39 348 SER A N 1
ATOM 2550 C CA . SER A 1 322 ? 27.405 -1.224 51.656 1.00 20.94 348 SER A CA 1
ATOM 2551 C C . SER A 1 322 ? 26.934 -0.883 50.249 1.00 18.95 348 SER A C 1
ATOM 2552 O O . SER A 1 322 ? 27.707 -1.005 49.291 1.00 19.78 348 SER A O 1
ATOM 2555 N N . TYR A 1 323 ? 25.666 -0.457 50.104 1.00 17.22 349 TYR A N 1
ATOM 2556 C CA . TYR A 1 323 ? 25.128 -0.077 48.797 1.00 15.69 349 TYR A CA 1
ATOM 2557 C C . TYR A 1 323 ? 25.881 1.116 48.216 1.00 19.57 349 TYR A C 1
ATOM 2558 O O . TYR A 1 323 ? 26.304 1.098 47.055 1.00 20.38 349 TYR A O 1
ATOM 2567 N N . GLY A 1 324 ? 26.027 2.180 49.003 1.00 17.76 350 GLY A N 1
ATOM 2568 C CA . GLY A 1 324 ? 26.775 3.337 48.530 1.00 17.44 350 GLY A CA 1
ATOM 2569 C C . GLY A 1 324 ? 28.218 3.005 48.198 1.00 21.73 350 GLY A C 1
ATOM 2570 O O . GLY A 1 324 ? 28.799 3.577 47.268 1.00 23.06 350 GLY A O 1
ATOM 2571 N N . ALA A 1 325 ? 28.816 2.064 48.931 1.00 21.56 351 ALA A N 1
ATOM 2572 C CA . ALA A 1 325 ? 30.210 1.729 48.669 1.00 20.91 351 ALA A CA 1
ATOM 2573 C C . ALA A 1 325 ? 30.411 1.162 47.272 1.00 24.02 351 ALA A C 1
ATOM 2574 O O . ALA A 1 325 ? 31.519 1.252 46.732 1.00 25.19 351 ALA A O 1
ATOM 2576 N N . GLN A 1 326 ? 29.363 0.584 46.674 1.00 22.53 352 GLN A N 1
ATOM 2577 C CA . GLN A 1 326 ? 29.536 -0.045 45.369 1.00 26.46 352 GLN A CA 1
ATOM 2578 C C . GLN A 1 326 ? 29.863 0.970 44.280 1.00 25.50 352 GLN A C 1
ATOM 2579 O O . GLN A 1 326 ? 30.544 0.630 43.303 1.00 28.94 352 GLN A O 1
ATOM 2585 N N . SER A 1 327 ? 29.382 2.203 44.416 1.00 25.69 353 SER A N 1
ATOM 2586 C CA . SER A 1 327 ? 29.720 3.241 43.453 1.00 20.49 353 SER A CA 1
ATOM 2587 C C . SER A 1 327 ? 30.722 4.254 43.992 1.00 27.68 353 SER A C 1
ATOM 2588 O O . SER A 1 327 ? 31.457 4.843 43.200 1.00 31.59 353 SER A O 1
ATOM 2591 N N . GLU A 1 328 ? 30.792 4.449 45.314 1.00 22.44 354 GLU A N 1
ATOM 2592 C CA . GLU A 1 328 ? 31.648 5.489 45.899 1.00 19.47 354 GLU A CA 1
ATOM 2593 C C . GLU A 1 328 ? 32.918 4.960 46.540 1.00 23.61 354 GLU A C 1
ATOM 2594 O O . GLU A 1 328 ? 33.768 5.764 46.946 1.00 25.03 354 GLU A O 1
ATOM 2600 N N . GLY A 1 329 ? 33.074 3.648 46.644 1.00 25.28 355 GLY A N 1
ATOM 2601 C CA . GLY A 1 329 ? 34.138 3.069 47.428 1.00 27.69 355 GLY A CA 1
ATOM 2602 C C . GLY A 1 329 ? 33.860 3.111 48.921 1.00 25.53 355 GLY A C 1
ATOM 2603 O O . GLY A 1 329 ? 32.972 3.818 49.420 1.00 21.07 355 GLY A O 1
ATOM 2604 N N . LYS A 1 330 ? 34.685 2.336 49.640 1.00 35.45 356 LYS A N 1
ATOM 2605 C CA . LYS A 1 330 ? 34.624 2.239 51.098 1.00 39.29 356 LYS A CA 1
ATOM 2606 C C . LYS A 1 330 ? 34.680 3.607 51.755 1.00 32.80 356 LYS A C 1
ATOM 2607 O O . LYS A 1 330 ? 33.873 3.917 52.639 1.00 40.20 356 LYS A O 1
ATOM 2613 N N . GLU A 1 331 ? 35.626 4.438 51.333 1.00 34.02 357 GLU A N 1
ATOM 2614 C CA . GLU A 1 331 ? 35.851 5.712 52.001 1.00 41.54 357 GLU A CA 1
ATOM 2615 C C . GLU A 1 331 ? 34.626 6.604 51.888 1.00 41.66 357 GLU A C 1
ATOM 2616 O O . GLU A 1 331 ? 34.148 7.157 52.886 1.00 42.04 357 GLU A O 1
ATOM 2622 N N . GLY A 1 332 ? 34.096 6.738 50.680 1.00 30.35 358 GLY A N 1
ATOM 2623 C CA . GLY A 1 332 ? 33.035 7.663 50.384 1.00 22.98 358 GLY A CA 1
ATOM 2624 C C . GLY A 1 332 ? 31.640 7.069 50.409 1.00 22.87 358 GLY A C 1
ATOM 2625 O O . GLY A 1 332 ? 30.703 7.741 49.975 1.00 26.48 358 GLY A O 1
ATOM 2626 N N . ALA A 1 333 ? 31.476 5.844 50.919 1.00 21.22 359 ALA A N 1
ATOM 2627 C CA . ALA A 1 333 ? 30.196 5.134 50.806 1.00 22.97 359 ALA A CA 1
ATOM 2628 C C . ALA A 1 333 ? 29.027 5.955 51.328 1.00 25.70 359 ALA A C 1
ATOM 2629 O O . ALA A 1 333 ? 27.919 5.904 50.767 1.00 24.19 359 ALA A O 1
ATOM 2631 N N . THR A 1 334 ? 29.240 6.696 52.417 1.00 21.47 360 THR A N 1
ATOM 2632 C CA . THR A 1 334 ? 28.126 7.377 53.055 1.00 18.54 360 THR A CA 1
ATOM 2633 C C . THR A 1 334 ? 27.878 8.767 52.489 1.00 21.70 360 THR A C 1
ATOM 2634 O O . THR A 1 334 ? 26.859 9.376 52.831 1.00 23.54 360 THR A O 1
ATOM 2638 N N . LYS A 1 335 ? 28.747 9.263 51.600 1.00 18.38 361 LYS A N 1
ATOM 2639 C CA . LYS A 1 335 ? 28.621 10.641 51.121 1.00 17.92 361 LYS A CA 1
ATOM 2640 C C . LYS A 1 335 ? 27.341 10.895 50.314 1.00 22.57 361 LYS A C 1
ATOM 2641 O O . LYS A 1 335 ? 26.999 12.062 50.068 1.00 21.42 361 LYS A O 1
ATOM 2647 N N . ILE A 1 336 ? 26.637 9.849 49.881 1.00 18.07 362 ILE A N 1
ATOM 2648 C CA . ILE A 1 336 ? 25.474 10.020 49.016 1.00 18.31 362 ILE A CA 1
ATOM 2649 C C . ILE A 1 336 ? 24.161 9.671 49.720 1.00 16.66 362 ILE A C 1
ATOM 2650 O O . ILE A 1 336 ? 23.089 9.752 49.090 1.00 19.55 362 ILE A O 1
ATOM 2655 N N . LEU A 1 337 ? 24.191 9.342 51.011 1.00 17.18 363 LEU A N 1
ATOM 2656 C CA . LEU A 1 337 ? 23.005 8.783 51.654 1.00 15.59 363 LEU A CA 1
ATOM 2657 C C . LEU A 1 337 ? 21.950 9.855 51.969 1.00 18.59 363 LEU A C 1
ATOM 2658 O O . LEU A 1 337 ? 22.260 10.941 52.461 1.00 18.17 363 LEU A O 1
ATOM 2663 N N . ARG A 1 338 ? 20.691 9.516 51.715 1.00 14.31 364 ARG A N 1
ATOM 2664 C CA . ARG A 1 338 ? 19.586 10.434 51.916 1.00 12.37 364 ARG A CA 1
ATOM 2665 C C . ARG A 1 338 ? 18.490 9.656 52.628 1.00 20.65 364 ARG A C 1
ATOM 2666 O O . ARG A 1 338 ? 18.107 8.575 52.167 1.00 16.41 364 ARG A O 1
ATOM 2674 N N . ASN A 1 339 ? 18.016 10.163 53.773 1.00 16.09 365 ASN A N 1
ATOM 2675 C CA . ASN A 1 339 ? 17.203 9.327 54.650 1.00 15.66 365 ASN A CA 1
ATOM 2676 C C . ASN A 1 339 ? 15.746 9.740 54.746 1.00 13.34 365 ASN A C 1
ATOM 2677 O O . ASN A 1 339 ? 14.977 9.118 55.497 1.00 16.95 365 ASN A O 1
ATOM 2682 N N . LEU A 1 340 ? 15.359 10.749 53.988 1.00 12.92 366 LEU A N 1
ATOM 2683 C CA . LEU A 1 340 ? 13.986 11.197 53.862 1.00 14.28 366 LEU A CA 1
ATOM 2684 C C . LEU A 1 340 ? 13.726 11.397 52.386 1.00 15.91 366 LEU A C 1
ATOM 2685 O O . LEU A 1 340 ? 14.667 11.444 51.584 1.00 17.20 366 LEU A O 1
ATOM 2690 N N . VAL A 1 341 ? 12.446 11.536 52.021 1.00 15.03 367 VAL A N 1
ATOM 2691 C CA . VAL A 1 341 ? 12.150 11.967 50.665 1.00 16.19 367 VAL A CA 1
ATOM 2692 C C . VAL A 1 341 ? 12.361 13.473 50.553 1.00 15.41 367 VAL A C 1
ATOM 2693 O O . VAL A 1 341 ? 13.047 13.966 49.655 1.00 13.91 367 VAL A O 1
ATOM 2697 N N . VAL A 1 342 ? 11.748 14.230 51.455 1.00 16.31 368 VAL A N 1
ATOM 2698 C CA . VAL A 1 342 ? 12.046 15.655 51.584 1.00 16.67 368 VAL A CA 1
ATOM 2699 C C . VAL A 1 342 ? 13.460 15.795 52.163 1.00 15.88 368 VAL A C 1
ATOM 2700 O O . VAL A 1 342 ? 13.741 15.263 53.243 1.00 15.39 368 VAL A O 1
ATOM 2704 N N . PRO A 1 343 ? 14.379 16.502 51.513 1.00 16.09 369 PRO A N 1
ATOM 2705 C CA . PRO A 1 343 ? 15.723 16.690 52.097 1.00 16.52 369 PRO A CA 1
ATOM 2706 C C . PRO A 1 343 ? 15.617 17.294 53.489 1.00 15.08 369 PRO A C 1
ATOM 2707 O O . PRO A 1 343 ? 14.701 18.089 53.763 1.00 16.87 369 PRO A O 1
ATOM 2711 N N . PRO A 1 344 ? 16.506 16.903 54.403 1.00 15.84 370 PRO A N 1
ATOM 2712 C CA . PRO A 1 344 ? 16.357 17.305 55.818 1.00 19.41 370 PRO A CA 1
ATOM 2713 C C . PRO A 1 344 ? 16.380 18.801 56.063 1.00 20.03 370 PRO A C 1
ATOM 2714 O O . PRO A 1 344 ? 15.816 19.251 57.068 1.00 20.02 370 PRO A O 1
ATOM 2718 N N . ASN A 1 345 ? 17.057 19.577 55.218 1.00 17.32 371 ASN A N 1
ATOM 2719 C CA . ASN A 1 345 ? 17.067 21.035 55.329 1.00 17.60 371 ASN A CA 1
ATOM 2720 C C . ASN A 1 345 ? 16.257 21.724 54.233 1.00 14.35 371 ASN A C 1
ATOM 2721 O O . ASN A 1 345 ? 16.450 22.922 53.982 1.00 17.13 371 ASN A O 1
ATOM 2726 N N . PHE A 1 346 ? 15.344 21.004 53.573 1.00 17.63 372 PHE A N 1
ATOM 2727 C CA . PHE A 1 346 ? 14.562 21.601 52.476 1.00 15.60 372 PHE A CA 1
ATOM 2728 C C . PHE A 1 346 ? 13.756 22.818 52.939 1.00 16.59 372 PHE A C 1
ATOM 2729 O O . PHE A 1 346 ? 13.633 23.810 52.210 1.00 18.98 372 PHE A O 1
ATOM 2737 N N . VAL A 1 347 ? 13.193 22.757 54.142 1.00 16.09 373 VAL A N 1
ATOM 2738 C CA . VAL A 1 347 ? 12.588 23.905 54.791 1.00 19.13 373 VAL A CA 1
ATOM 2739 C C . VAL A 1 347 ? 12.979 23.846 56.253 1.00 18.87 373 VAL A C 1
ATOM 2740 O O . VAL A 1 347 ? 13.523 22.855 56.731 1.00 20.50 373 VAL A O 1
ATOM 2744 N N . SER A 1 348 ? 12.690 24.926 56.962 1.00 18.60 374 SER A N 1
ATOM 2745 C CA . SER A 1 348 ? 12.880 24.932 58.397 1.00 20.07 374 SER A CA 1
ATOM 2746 C C . SER A 1 348 ? 11.598 25.405 59.071 1.00 21.19 374 SER A C 1
ATOM 2747 O O . SER A 1 348 ? 10.734 26.036 58.458 1.00 20.68 374 SER A O 1
ATOM 2750 N N . ILE A 1 349 ? 11.483 25.055 60.349 1.00 22.44 375 ILE A N 1
ATOM 2751 C CA . ILE A 1 349 ? 10.308 25.327 61.166 1.00 19.95 375 ILE A CA 1
ATOM 2752 C C . ILE A 1 349 ? 10.827 25.993 62.422 1.00 23.74 375 ILE A C 1
ATOM 2753 O O . ILE A 1 349 ? 11.414 25.317 63.279 1.00 21.42 375 ILE A O 1
ATOM 2758 N N . LYS A 1 350 ? 10.619 27.310 62.536 1.00 22.18 376 LYS A N 1
ATOM 2759 C CA . LYS A 1 350 ? 11.131 28.091 63.663 1.00 25.50 376 LYS A CA 1
ATOM 2760 C C . LYS A 1 350 ? 12.613 27.802 63.895 1.00 27.65 376 LYS A C 1
ATOM 2761 O O . LYS A 1 350 ? 13.055 27.609 65.029 1.00 25.63 376 LYS A O 1
ATOM 2767 N N . GLY A 1 351 ? 13.380 27.755 62.798 1.00 23.49 377 GLY A N 1
ATOM 2768 C CA . GLY A 1 351 ? 14.805 27.523 62.857 1.00 28.23 377 GLY A CA 1
ATOM 2769 C C . GLY A 1 351 ? 15.209 26.071 62.906 1.00 30.06 377 GLY A C 1
ATOM 2770 O O . GLY A 1 351 ? 16.396 25.770 62.753 1.00 30.66 377 GLY A O 1
ATOM 2771 N N . LYS A 1 352 ? 14.267 25.151 63.097 1.00 20.39 378 LYS A N 1
ATOM 2772 C CA . LYS A 1 352 ? 14.608 23.739 63.189 1.00 19.94 378 LYS A CA 1
ATOM 2773 C C . LYS A 1 352 ? 14.467 23.100 61.818 1.00 21.72 378 LYS A C 1
ATOM 2774 O O . LYS A 1 352 ? 13.449 23.296 61.149 1.00 22.06 378 LYS A O 1
ATOM 2780 N N . ASP A 1 353 ? 15.479 22.329 61.400 1.00 19.61 379 ASP A N 1
ATOM 2781 C CA . ASP A 1 353 ? 15.387 21.703 60.085 1.00 19.82 379 ASP A CA 1
ATOM 2782 C C . ASP A 1 353 ? 14.204 20.731 60.027 1.00 18.67 379 ASP A C 1
ATOM 2783 O O . ASP A 1 353 ? 13.866 20.060 61.011 1.00 20.45 379 ASP A O 1
ATOM 2788 N N . PHE A 1 354 ? 13.573 20.668 58.849 1.00 17.00 380 PHE A N 1
ATOM 2789 C CA . PHE A 1 354 ? 12.479 19.730 58.621 1.00 15.83 380 PHE A CA 1
ATOM 2790 C C . PHE A 1 354 ? 12.836 18.324 59.109 1.00 17.36 380 PHE A C 1
ATOM 2791 O O . PHE A 1 354 ? 12.034 17.659 59.782 1.00 19.86 380 PHE A O 1
ATOM 2799 N N . GLY A 1 355 ? 14.036 17.852 58.784 1.00 18.20 381 GLY A N 1
ATOM 2800 C CA . GLY A 1 355 ? 14.387 16.486 59.153 1.00 18.55 381 GLY A CA 1
ATOM 2801 C C . GLY A 1 355 ? 14.502 16.269 60.652 1.00 21.34 381 GLY A C 1
ATOM 2802 O O . GLY A 1 355 ? 14.238 15.169 61.150 1.00 19.26 381 GLY A O 1
ATOM 2803 N N . GLU A 1 356 ? 14.890 17.300 61.400 1.00 19.77 382 GLU A N 1
ATOM 2804 C CA . GLU A 1 356 ? 14.914 17.143 62.849 1.00 25.55 382 GLU A CA 1
ATOM 2805 C C . GLU A 1 356 ? 13.504 17.128 63.418 1.00 21.95 382 GLU A C 1
ATOM 2806 O O . GLU A 1 356 ? 13.252 16.453 64.425 1.00 25.24 382 GLU A O 1
ATOM 2812 N N . VAL A 1 357 ? 12.573 17.859 62.793 1.00 21.22 383 VAL A N 1
ATOM 2813 C CA . VAL A 1 357 ? 11.172 17.774 63.209 1.00 20.95 383 VAL A CA 1
ATOM 2814 C C . VAL A 1 357 ? 10.610 16.385 62.914 1.00 24.58 383 VAL A C 1
ATOM 2815 O O . VAL A 1 357 ? 9.952 15.783 63.769 1.00 22.42 383 VAL A O 1
ATOM 2819 N N . VAL A 1 358 ? 10.871 15.847 61.713 1.00 21.08 384 VAL A N 1
ATOM 2820 C CA . VAL A 1 358 ? 10.405 14.488 61.418 1.00 17.26 384 VAL A CA 1
ATOM 2821 C C . VAL A 1 358 ? 10.985 13.515 62.433 1.00 22.02 384 VAL A C 1
ATOM 2822 O O . VAL A 1 358 ? 10.276 12.648 62.967 1.00 22.06 384 VAL A O 1
ATOM 2826 N N . ALA A 1 359 ? 12.289 13.634 62.708 1.00 18.76 385 ALA A N 1
ATOM 2827 C CA . ALA A 1 359 ? 12.923 12.734 63.676 1.00 17.80 385 ALA A CA 1
ATOM 2828 C C . ALA A 1 359 ? 12.229 12.813 65.027 1.00 27.16 385 ALA A C 1
ATOM 2829 O O . ALA A 1 359 ? 12.000 11.783 65.677 1.00 27.42 385 ALA A O 1
ATOM 2831 N N . SER A 1 360 ? 11.867 14.029 65.457 1.00 24.30 386 SER A N 1
ATOM 2832 C CA . SER A 1 360 ? 11.226 14.188 66.749 1.00 25.89 386 SER A CA 1
ATOM 2833 C C . SER A 1 360 ? 9.842 13.554 66.775 1.00 33.25 386 SER A C 1
ATOM 2834 O O . SER A 1 360 ? 9.331 13.274 67.863 1.00 33.51 386 SER A O 1
ATOM 2837 N N . LYS A 1 361 ? 9.244 13.287 65.605 1.00 27.69 387 LYS A N 1
ATOM 2838 C CA . LYS A 1 361 ? 7.914 12.696 65.532 1.00 27.62 387 LYS A CA 1
ATOM 2839 C C . LYS A 1 361 ? 7.913 11.178 65.347 1.00 24.23 387 LYS A C 1
ATOM 2840 O O . LYS A 1 361 ? 6.835 10.581 65.360 1.00 27.58 387 LYS A O 1
ATOM 2846 N N . MET A 1 362 ? 9.081 10.536 65.226 1.00 21.72 388 MET A N 1
ATOM 2847 C CA . MET A 1 362 ? 9.112 9.117 64.851 1.00 23.46 388 MET A CA 1
ATOM 2848 C C . MET A 1 362 ? 8.795 8.177 66.013 1.00 27.28 388 MET A C 1
ATOM 2849 O O . MET A 1 362 ? 8.087 7.181 65.817 1.00 25.71 388 MET A O 1
ATOM 2854 N N . VAL A 1 363 ? 9.332 8.441 67.212 1.00 29.43 389 VAL A N 1
ATOM 2855 C CA . VAL A 1 363 ? 9.130 7.520 68.338 1.00 33.90 389 VAL A CA 1
ATOM 2856 C C . VAL A 1 363 ? 7.648 7.318 68.609 1.00 35.35 389 VAL A C 1
ATOM 2857 O O . VAL A 1 363 ? 7.220 6.230 69.012 1.00 33.84 389 VAL A O 1
ATOM 2861 N N . ASN A 1 364 ? 6.845 8.357 68.370 1.00 29.09 390 ASN A N 1
ATOM 2862 C CA . ASN A 1 364 ? 5.394 8.256 68.459 1.00 32.01 390 ASN A CA 1
ATOM 2863 C C . ASN A 1 364 ? 4.827 7.120 67.601 1.00 33.84 390 ASN A C 1
ATOM 2864 O O . ASN A 1 364 ? 3.789 6.539 67.949 1.00 31.01 390 ASN A O 1
ATOM 2869 N N . TYR A 1 365 ? 5.482 6.792 66.478 1.00 25.50 391 TYR A N 1
ATOM 2870 C CA . TYR A 1 365 ? 4.999 5.739 65.589 1.00 27.77 391 TYR A CA 1
ATOM 2871 C C . TYR A 1 365 ? 5.447 4.354 66.021 1.00 33.57 391 TYR A C 1
ATOM 2872 O O . TYR A 1 365 ? 4.883 3.362 65.546 1.00 31.81 391 TYR A O 1
ATOM 2881 N N . GLY A 1 366 ? 6.434 4.264 66.910 1.00 30.12 392 GLY A N 1
ATOM 2882 C CA . GLY A 1 366 ? 6.849 2.988 67.454 1.00 29.00 392 GLY A CA 1
ATOM 2883 C C . GLY A 1 366 ? 8.236 3.076 68.047 1.00 35.24 392 GLY A C 1
ATOM 2884 O O . GLY A 1 366 ? 9.072 3.865 67.589 1.00 31.39 392 GLY A O 1
ATOM 2885 N N . LYS A 1 367 ? 8.496 2.269 69.072 1.00 31.98 393 LYS A N 1
ATOM 2886 C CA . LYS A 1 367 ? 9.782 2.352 69.748 1.00 34.99 393 LYS A CA 1
ATOM 2887 C C . LYS A 1 367 ? 10.938 1.878 68.878 1.00 29.89 393 LYS A C 1
ATOM 2888 O O . LYS A 1 367 ? 12.093 2.180 69.202 1.00 31.55 393 LYS A O 1
ATOM 2894 N N . GLU A 1 368 ? 10.667 1.174 67.780 1.00 27.09 394 GLU A N 1
ATOM 2895 C CA . GLU A 1 368 ? 11.743 0.777 66.878 1.00 30.29 394 GLU A CA 1
ATOM 2896 C C . GLU A 1 368 ? 12.448 1.970 66.251 1.00 34.16 394 GLU A C 1
ATOM 2897 O O . GLU A 1 368 ? 13.547 1.808 65.700 1.00 33.80 394 GLU A O 1
ATOM 2903 N N . TRP A 1 369 ? 11.841 3.156 66.315 1.00 30.68 395 TRP A N 1
ATOM 2904 C CA . TRP A 1 369 ? 12.410 4.357 65.726 1.00 29.67 395 TRP A CA 1
ATOM 2905 C C . TRP A 1 369 ? 13.184 5.203 66.728 1.00 29.55 395 TRP A C 1
ATOM 2906 O O . TRP A 1 369 ? 13.707 6.253 66.349 1.00 27.09 395 TRP A O 1
ATOM 2917 N N . GLN A 1 370 ? 13.260 4.780 67.987 1.00 23.00 396 GLN A N 1
ATOM 2918 C CA . GLN A 1 370 ? 13.896 5.591 69.014 1.00 32.20 396 GLN A CA 1
ATOM 2919 C C . GLN A 1 370 ? 15.303 5.991 68.588 1.00 30.44 396 GLN A C 1
ATOM 2920 O O . GLN A 1 370 ? 16.098 5.152 68.156 1.00 29.15 396 GLN A O 1
ATOM 2926 N N . GLY A 1 371 ? 15.586 7.287 68.683 1.00 31.95 397 GLY A N 1
ATOM 2927 C CA . GLY A 1 371 ? 16.893 7.824 68.384 1.00 37.83 397 GLY A CA 1
ATOM 2928 C C . GLY A 1 371 ? 17.219 8.009 66.918 1.00 34.89 397 GLY A C 1
ATOM 2929 O O . GLY A 1 371 ? 18.368 8.348 66.604 1.00 28.80 397 GLY A O 1
ATOM 2930 N N . ILE A 1 372 ? 16.258 7.810 66.010 1.00 25.73 398 ILE A N 1
ATOM 2931 C CA . ILE A 1 372 ? 16.575 7.884 64.588 1.00 25.52 398 ILE A CA 1
ATOM 2932 C C . ILE A 1 372 ? 17.029 9.302 64.237 1.00 24.65 398 ILE A C 1
ATOM 2933 O O . ILE A 1 372 ? 16.507 10.297 64.754 1.00 28.20 398 ILE A O 1
ATOM 2938 N N . ASN A 1 373 ? 18.046 9.392 63.386 1.00 25.26 399 ASN A N 1
ATOM 2939 C CA . ASN A 1 373 ? 18.631 10.655 62.943 1.00 22.53 399 ASN A CA 1
ATOM 2940 C C . ASN A 1 373 ? 18.515 10.674 61.430 1.00 20.64 399 ASN A C 1
ATOM 2941 O O . ASN A 1 373 ? 18.958 9.733 60.769 1.00 24.09 399 ASN A O 1
ATOM 2946 N N . PHE A 1 374 ? 17.877 11.708 60.876 1.00 20.59 400 PHE A N 1
ATOM 2947 C CA . PHE A 1 374 ? 17.625 11.737 59.442 1.00 22.29 400 PHE A CA 1
ATOM 2948 C C . PHE A 1 374 ? 18.635 12.577 58.667 1.00 18.80 400 PHE A C 1
ATOM 2949 O O . PHE A 1 374 ? 18.407 12.851 57.482 1.00 19.32 400 PHE A O 1
ATOM 2957 N N . ALA A 1 375 ? 19.745 12.993 59.295 1.00 19.36 401 ALA A N 1
ATOM 2958 C CA . ALA A 1 375 ? 20.743 13.768 58.571 1.00 19.34 401 ALA A CA 1
ATOM 2959 C C . ALA A 1 375 ? 21.266 13.035 57.338 1.00 20.55 401 ALA A C 1
ATOM 2960 O O . ALA A 1 375 ? 21.471 11.814 57.343 1.00 21.36 401 ALA A O 1
ATOM 2962 N N . ASP A 1 376 ? 21.507 13.797 56.276 1.00 18.81 402 ASP A N 1
ATOM 2963 C CA . ASP A 1 376 ? 22.233 13.268 55.127 1.00 20.26 402 ASP A CA 1
ATOM 2964 C C . ASP A 1 376 ? 23.553 12.647 55.569 1.00 24.65 402 ASP A C 1
ATOM 2965 O O . ASP A 1 376 ? 24.144 13.037 56.585 1.00 20.66 402 ASP A O 1
ATOM 2970 N N . GLY A 1 377 ? 24.030 11.680 54.789 1.00 17.90 403 GLY A N 1
ATOM 2971 C CA . GLY A 1 377 ? 25.418 11.248 54.901 1.00 20.41 403 GLY A CA 1
ATOM 2972 C C . GLY A 1 377 ? 25.724 10.221 55.967 1.00 24.56 403 GLY A C 1
ATOM 2973 O O . GLY A 1 377 ? 26.885 10.108 56.388 1.00 22.92 403 GLY A O 1
ATOM 2974 N N . GLN A 1 378 ? 24.727 9.461 56.408 1.00 19.87 404 GLN A N 1
ATOM 2975 C CA . GLN A 1 378 ? 24.893 8.404 57.393 1.00 18.25 404 GLN A CA 1
ATOM 2976 C C . GLN A 1 378 ? 23.700 7.461 57.239 1.00 20.28 404 GLN A C 1
ATOM 2977 O O . GLN A 1 378 ? 22.688 7.836 56.656 1.00 21.94 404 GLN A O 1
ATOM 2983 N N . ASP A 1 379 ? 23.837 6.214 57.732 1.00 21.49 405 ASP A N 1
ATOM 2984 C CA . ASP A 1 379 ? 22.757 5.223 57.613 1.00 21.27 405 ASP A CA 1
ATOM 2985 C C . ASP A 1 379 ? 22.105 4.998 58.971 1.00 20.19 405 ASP A C 1
ATOM 2986 O O . ASP A 1 379 ? 22.672 4.289 59.822 1.00 19.52 405 ASP A O 1
ATOM 2991 N N . PRO A 1 380 ? 20.923 5.565 59.215 1.00 17.87 406 PRO A N 1
ATOM 2992 C CA . PRO A 1 380 ? 20.206 5.349 60.475 1.00 17.30 406 PRO A CA 1
ATOM 2993 C C . PRO A 1 380 ? 19.240 4.175 60.437 1.00 20.21 406 PRO A C 1
ATOM 2994 O O . PRO A 1 380 ? 18.648 3.858 61.473 1.00 21.66 406 PRO A O 1
ATOM 2998 N N . TYR A 1 381 ? 19.087 3.517 59.285 1.00 18.78 407 TYR A N 1
ATOM 2999 C CA . TYR A 1 381 ? 18.091 2.453 59.130 1.00 18.11 407 TYR A CA 1
ATOM 3000 C C . TYR A 1 381 ? 18.659 1.078 59.450 1.00 16.93 407 TYR A C 1
ATOM 3001 O O . TYR A 1 381 ? 18.046 0.315 60.198 1.00 19.45 407 TYR A O 1
ATOM 3010 N N . TYR A 1 382 ? 19.844 0.763 58.913 1.00 20.95 408 TYR A N 1
ATOM 3011 C CA . TYR A 1 382 ? 20.368 -0.600 58.998 1.00 18.21 408 TYR A CA 1
ATOM 3012 C C . TYR A 1 382 ? 20.499 -1.069 60.444 1.00 21.97 408 TYR A C 1
ATOM 3013 O O . TYR A 1 382 ? 21.212 -0.473 61.250 1.00 20.95 408 TYR A O 1
ATOM 3022 N N . ASN A 1 383 ? 19.813 -2.143 60.764 1.00 21.31 409 ASN A N 1
ATOM 3023 C CA . ASN A 1 383 ? 19.839 -2.690 62.107 1.00 19.75 409 ASN A CA 1
ATOM 3024 C C . ASN A 1 383 ? 19.355 -4.130 62.023 1.00 17.07 409 ASN A C 1
ATOM 3025 O O . ASN A 1 383 ? 18.146 -4.383 61.990 1.00 18.99 409 ASN A O 1
ATOM 3030 N N . PRO A 1 384 ? 20.276 -5.096 61.985 1.00 20.34 410 PRO A N 1
ATOM 3031 C CA . PRO A 1 384 ? 19.852 -6.492 61.809 1.00 17.54 410 PRO A CA 1
ATOM 3032 C C . PRO A 1 384 ? 18.936 -7.003 62.900 1.00 18.70 410 PRO A C 1
ATOM 3033 O O . PRO A 1 384 ? 18.005 -7.769 62.604 1.00 20.38 410 PRO A O 1
ATOM 3037 N N . GLU A 1 385 ? 19.138 -6.605 64.153 1.00 21.00 411 GLU A N 1
ATOM 3038 C CA . GLU A 1 385 ? 18.277 -7.169 65.185 1.00 22.05 411 GLU A CA 1
ATOM 3039 C C . GLU A 1 385 ? 16.845 -6.653 65.059 1.00 20.76 411 GLU A C 1
ATOM 3040 O O . GLU A 1 385 ? 15.895 -7.424 65.238 1.00 22.76 411 GLU A O 1
ATOM 3046 N N . LYS A 1 386 ? 16.671 -5.364 64.740 1.00 18.56 412 LYS A N 1
ATOM 3047 C CA . LYS A 1 386 ? 15.331 -4.832 64.501 1.00 21.11 412 LYS A CA 1
ATOM 3048 C C . LYS A 1 386 ? 14.695 -5.486 63.283 1.00 21.44 412 LYS A C 1
ATOM 3049 O O . LYS A 1 386 ? 13.497 -5.792 63.287 1.00 21.09 412 LYS A O 1
ATOM 3055 N N . ALA A 1 387 ? 15.484 -5.696 62.228 1.00 19.70 413 ALA A N 1
ATOM 3056 C CA . ALA A 1 387 ? 14.971 -6.329 61.021 1.00 19.97 413 ALA A CA 1
ATOM 3057 C C . ALA A 1 387 ? 14.470 -7.737 61.307 1.00 19.09 413 ALA A C 1
ATOM 3058 O O . ALA A 1 387 ? 13.378 -8.113 60.864 1.00 20.09 413 ALA A O 1
ATOM 3060 N N . LYS A 1 388 ? 15.260 -8.533 62.032 1.00 17.62 414 LYS A N 1
ATOM 3061 C CA . LYS A 1 388 ? 14.841 -9.906 62.309 1.00 20.16 414 LYS A CA 1
ATOM 3062 C C . LYS A 1 388 ? 13.572 -9.932 63.153 1.00 24.35 414 LYS A C 1
ATOM 3063 O O . LYS A 1 388 ? 12.712 -10.814 62.979 1.00 19.17 414 LYS A O 1
ATOM 3069 N N . ALA A 1 389 ? 13.443 -8.985 64.090 1.00 23.72 415 ALA A N 1
ATOM 3070 C CA . ALA A 1 389 ? 12.260 -8.975 64.948 1.00 23.83 415 ALA A CA 1
ATOM 3071 C C . ALA A 1 389 ? 11.016 -8.588 64.161 1.00 23.82 415 ALA A C 1
ATOM 3072 O O . ALA A 1 389 ? 9.953 -9.194 64.353 1.00 25.64 415 ALA A O 1
ATOM 3074 N N . LYS A 1 390 ? 11.127 -7.582 63.279 1.00 22.99 416 LYS A N 1
ATOM 3075 C CA . LYS A 1 390 ? 10.003 -7.233 62.413 1.00 20.17 416 LYS A CA 1
ATOM 3076 C C . LYS A 1 390 ? 9.646 -8.395 61.503 1.00 23.57 416 LYS A C 1
ATOM 3077 O O . LYS A 1 390 ? 8.463 -8.666 61.263 1.00 20.47 416 LYS A O 1
ATOM 3083 N N . PHE A 1 391 ? 10.658 -9.106 60.987 1.00 18.26 417 PHE A N 1
ATOM 3084 C CA . PHE A 1 391 ? 10.336 -10.178 60.057 1.00 20.04 417 PHE A CA 1
ATOM 3085 C C . PHE A 1 391 ? 9.595 -11.308 60.753 1.00 23.80 417 PHE A C 1
ATOM 3086 O O . PHE A 1 391 ? 8.705 -11.927 60.154 1.00 21.12 417 PHE A O 1
ATOM 3094 N N . ALA A 1 392 ? 9.977 -11.625 61.997 1.00 21.00 418 ALA A N 1
ATOM 3095 C CA . ALA A 1 392 ? 9.307 -12.698 62.716 1.00 22.85 418 ALA A CA 1
ATOM 3096 C C . ALA A 1 392 ? 7.832 -12.382 62.908 1.00 20.25 418 ALA A C 1
ATOM 3097 O O . ALA A 1 392 ? 6.988 -13.284 62.874 1.00 23.10 418 ALA A O 1
ATOM 3099 N N . GLU A 1 393 ? 7.500 -11.106 63.105 1.00 21.58 419 GLU A N 1
ATOM 3100 C CA . GLU A 1 393 ? 6.096 -10.742 63.237 1.00 24.55 419 GLU A CA 1
ATOM 3101 C C . GLU A 1 393 ? 5.381 -10.797 61.889 1.00 24.28 419 GLU A C 1
ATOM 3102 O O . GLU A 1 393 ? 4.225 -11.248 61.811 1.00 26.46 419 GLU A O 1
ATOM 3108 N N . ALA A 1 394 ? 6.058 -10.359 60.821 1.00 19.01 420 ALA A N 1
ATOM 3109 C CA . ALA A 1 394 ? 5.506 -10.463 59.470 1.00 20.11 420 ALA A CA 1
ATOM 3110 C C . ALA A 1 394 ? 5.213 -11.910 59.115 1.00 20.44 420 ALA A C 1
ATOM 3111 O O . ALA A 1 394 ? 4.140 -12.237 58.588 1.00 25.51 420 ALA A O 1
ATOM 3113 N N . LYS A 1 395 ? 6.163 -12.804 59.417 1.00 21.07 421 LYS A N 1
ATOM 3114 C CA . LYS A 1 395 ? 6.014 -14.190 58.994 1.00 25.18 421 LYS A CA 1
ATOM 3115 C C . LYS A 1 395 ? 4.823 -14.849 59.672 1.00 28.80 421 LYS A C 1
ATOM 3116 O O . LYS A 1 395 ? 4.090 -15.621 59.040 1.00 26.42 421 LYS A O 1
ATOM 3122 N N . LYS A 1 396 ? 4.602 -14.561 60.958 1.00 21.21 422 LYS A N 1
ATOM 3123 C CA . LYS A 1 396 ? 3.423 -15.133 61.609 1.00 25.44 422 LYS A CA 1
ATOM 3124 C C . LYS A 1 396 ? 2.132 -14.595 60.998 1.00 25.20 422 LYS A C 1
ATOM 3125 O O . LYS A 1 396 ? 1.176 -15.358 60.789 1.00 29.14 422 LYS A O 1
ATOM 3131 N N . GLU A 1 397 ? 2.083 -13.288 60.711 1.00 22.45 423 GLU A N 1
ATOM 3132 C CA . GLU A 1 397 ? 0.879 -12.710 60.107 1.00 25.34 423 GLU A CA 1
ATOM 3133 C C . GLU A 1 397 ? 0.630 -13.289 58.717 1.00 24.16 423 GLU A C 1
ATOM 3134 O O . GLU A 1 397 ? -0.506 -13.641 58.371 1.00 25.33 423 GLU A O 1
ATOM 3140 N N . LEU A 1 398 ? 1.693 -13.416 57.922 1.00 22.16 424 LEU A N 1
ATOM 3141 C CA . LEU A 1 398 ? 1.575 -13.844 56.534 1.00 22.86 424 LEU A CA 1
ATOM 3142 C C . LEU A 1 398 ? 1.306 -15.345 56.433 1.00 24.38 424 LEU A C 1
ATOM 3143 O O . LEU A 1 398 ? 0.439 -15.773 55.661 1.00 27.02 424 LEU A O 1
ATOM 3148 N N . GLU A 1 399 ? 2.022 -16.166 57.214 1.00 25.02 425 GLU A N 1
ATOM 3149 C CA . GLU A 1 399 ? 1.785 -17.609 57.166 1.00 27.69 425 GLU A CA 1
ATOM 3150 C C . GLU A 1 399 ? 0.316 -17.950 57.400 1.00 29.68 425 GLU A C 1
ATOM 3151 O O . GLU A 1 399 ? -0.207 -18.899 56.804 1.00 26.31 425 GLU A O 1
ATOM 3157 N N . ALA A 1 400 ? -0.366 -17.197 58.272 1.00 26.77 426 ALA A N 1
ATOM 3158 C CA . ALA A 1 400 ? -1.775 -17.478 58.548 1.00 27.72 426 ALA A CA 1
ATOM 3159 C C . ALA A 1 400 ? -2.675 -17.203 57.344 1.00 24.90 426 ALA A C 1
ATOM 3160 O O . ALA A 1 400 ? -3.805 -17.726 57.295 1.00 26.57 426 ALA A O 1
ATOM 3162 N N . LYS A 1 401 ? -2.198 -16.428 56.378 1.00 26.05 427 LYS A N 1
ATOM 3163 C CA . LYS A 1 401 ? -2.902 -16.157 55.131 1.00 28.19 427 LYS A CA 1
ATOM 3164 C C . LYS A 1 401 ? -2.513 -17.120 54.017 1.00 29.77 427 LYS A C 1
ATOM 3165 O O . LYS A 1 401 ? -2.945 -16.933 52.878 1.00 32.82 427 LYS A O 1
ATOM 3171 N N . GLY A 1 402 ? -1.709 -18.136 54.318 1.00 27.44 428 GLY A N 1
ATOM 3172 C CA . GLY A 1 402 ? -1.268 -19.090 53.326 1.00 32.04 428 GLY A CA 1
ATOM 3173 C C . GLY A 1 402 ? -0.007 -18.699 52.599 1.00 25.25 428 GLY A C 1
ATOM 3174 O O . GLY A 1 402 ? 0.402 -19.405 51.667 1.00 29.42 428 GLY A O 1
ATOM 3175 N N . VAL A 1 403 ? 0.655 -17.624 53.029 1.00 24.96 429 VAL A N 1
ATOM 3176 C CA . VAL A 1 403 ? 1.831 -17.142 52.335 1.00 24.66 429 VAL A CA 1
ATOM 3177 C C . VAL A 1 403 ? 2.986 -18.114 52.517 1.00 25.72 429 VAL A C 1
ATOM 3178 O O . VAL A 1 403 ? 3.252 -18.599 53.628 1.00 27.01 429 VAL A O 1
ATOM 3182 N N . GLN A 1 404 ? 3.708 -18.374 51.430 1.00 24.79 430 GLN A N 1
ATOM 3183 C CA . GLN A 1 404 ? 4.823 -19.306 51.450 1.00 25.00 430 GLN A CA 1
ATOM 3184 C C . GLN A 1 404 ? 6.143 -18.548 51.395 1.00 26.09 430 GLN A C 1
ATOM 3185 O O . GLN A 1 404 ? 6.258 -17.507 50.736 1.00 23.25 430 GLN A O 1
ATOM 3191 N N . PHE A 1 405 ? 7.146 -19.101 52.073 1.00 23.84 431 PHE A N 1
ATOM 3192 C CA . PHE A 1 405 ? 8.441 -18.450 52.200 1.00 25.96 431 PHE A CA 1
ATOM 3193 C C . PHE A 1 405 ? 9.527 -19.333 51.596 1.00 25.58 431 PHE A C 1
ATOM 3194 O O . PHE A 1 405 ? 9.384 -20.556 51.588 1.00 28.96 431 PHE A O 1
ATOM 3202 N N . PRO A 1 406 ? 10.634 -18.755 51.086 1.00 21.97 432 PRO A N 1
ATOM 3203 C CA . PRO A 1 406 ? 10.984 -17.329 51.102 1.00 18.81 432 PRO A CA 1
ATOM 3204 C C . PRO A 1 406 ? 10.093 -16.494 50.207 1.00 21.55 432 PRO A C 1
ATOM 3205 O O . PRO A 1 406 ? 9.522 -16.985 49.235 1.00 23.38 432 PRO A O 1
ATOM 3209 N N . ILE A 1 407 ? 9.978 -15.219 50.566 1.00 17.81 433 ILE A N 1
ATOM 3210 C CA . ILE A 1 407 ? 9.408 -14.217 49.679 1.00 18.86 433 ILE A CA 1
ATOM 3211 C C . ILE A 1 407 ? 10.452 -13.839 48.639 1.00 18.52 433 ILE A C 1
ATOM 3212 O O . ILE A 1 407 ? 11.506 -13.294 48.983 1.00 20.25 433 ILE A O 1
ATOM 3217 N N . HIS A 1 408 ? 10.142 -14.085 47.365 1.00 18.84 434 HIS A N 1
ATOM 3218 C CA . HIS A 1 408 ? 10.989 -13.654 46.257 1.00 17.07 434 HIS A CA 1
ATOM 3219 C C . HIS A 1 408 ? 10.609 -12.246 45.830 1.00 19.50 434 HIS A C 1
ATOM 3220 O O . HIS A 1 408 ? 9.432 -11.978 45.595 1.00 19.42 434 HIS A O 1
ATOM 3227 N N . LEU A 1 409 ? 11.605 -11.356 45.709 1.00 15.44 435 LEU A N 1
ATOM 3228 C CA . LEU A 1 409 ? 11.386 -9.988 45.246 1.00 14.92 435 LEU A CA 1
ATOM 3229 C C . LEU A 1 409 ? 12.252 -9.736 44.020 1.00 20.77 435 LEU A C 1
ATOM 3230 O O . LEU A 1 409 ? 13.487 -9.768 44.107 1.00 18.89 435 LEU A O 1
ATOM 3235 N N . ASP A 1 410 ? 11.616 -9.433 42.894 1.00 15.37 436 ASP A N 1
ATOM 3236 C CA . ASP A 1 410 ? 12.356 -9.121 41.673 1.00 19.80 436 ASP A CA 1
ATOM 3237 C C . ASP A 1 410 ? 12.811 -7.672 41.677 1.00 17.90 436 ASP A C 1
ATOM 3238 O O . ASP A 1 410 ? 12.019 -6.769 41.952 1.00 18.29 436 ASP A O 1
ATOM 3243 N N . LYS A 1 411 ? 14.073 -7.459 41.335 1.00 16.74 437 LYS A N 1
ATOM 3244 C CA . LYS A 1 411 ? 14.641 -6.125 41.124 1.00 16.08 437 LYS A CA 1
ATOM 3245 C C . LYS A 1 411 ? 15.310 -6.119 39.763 1.00 16.61 437 LYS A C 1
ATOM 3246 O O . LYS A 1 411 ? 16.103 -7.018 39.465 1.00 18.32 437 LYS A O 1
ATOM 3252 N N . THR A 1 412 ? 14.984 -5.138 38.927 1.00 16.87 438 THR A N 1
ATOM 3253 C CA . THR A 1 412 ? 15.614 -5.081 37.617 1.00 18.53 438 THR A CA 1
ATOM 3254 C C . THR A 1 412 ? 16.887 -4.240 37.658 1.00 22.41 438 THR A C 1
ATOM 3255 O O . THR A 1 412 ? 17.109 -3.429 38.554 1.00 20.69 438 THR A O 1
ATOM 3259 N N . VAL A 1 413 ? 17.709 -4.439 36.636 1.00 19.04 439 VAL A N 1
ATOM 3260 C CA . VAL A 1 413 ? 18.897 -3.630 36.405 1.00 17.22 439 VAL A CA 1
ATOM 3261 C C . VAL A 1 413 ? 19.233 -3.788 34.936 1.00 17.50 439 VAL A C 1
ATOM 3262 O O . VAL A 1 413 ? 18.950 -4.821 34.333 1.00 18.93 439 VAL A O 1
ATOM 3266 N N . GLU A 1 414 ? 19.830 -2.755 34.349 1.00 19.36 440 GLU A N 1
ATOM 3267 C CA . GLU A 1 414 ? 20.306 -2.881 32.977 1.00 23.73 440 GLU A CA 1
ATOM 3268 C C . GLU A 1 414 ? 21.558 -3.754 32.907 1.00 21.94 440 GLU A C 1
ATOM 3269 O O . GLU A 1 414 ? 22.485 -3.608 33.708 1.00 24.47 440 GLU A O 1
ATOM 3275 N N . VAL A 1 415 ? 21.598 -4.648 31.909 1.00 20.01 441 VAL A N 1
ATOM 3276 C CA . VAL A 1 415 ? 22.712 -5.586 31.768 1.00 20.40 441 VAL A CA 1
ATOM 3277 C C . VAL A 1 415 ? 24.029 -4.862 31.508 1.00 26.57 441 VAL A C 1
ATOM 3278 O O . VAL A 1 415 ? 25.100 -5.380 31.839 1.00 24.71 441 VAL A O 1
ATOM 3282 N N . THR A 1 416 ? 23.983 -3.672 30.915 1.00 24.07 442 THR A N 1
ATOM 3283 C CA . THR A 1 416 ? 25.209 -2.926 30.655 1.00 27.73 442 THR A CA 1
ATOM 3284 C C . THR A 1 416 ? 25.661 -2.088 31.843 1.00 30.05 442 THR A C 1
ATOM 3285 O O . THR A 1 416 ? 26.802 -1.599 31.840 1.00 26.46 442 THR A O 1
ATOM 3289 N N . ASP A 1 417 ? 24.800 -1.923 32.848 1.00 20.58 443 ASP A N 1
ATOM 3290 C CA . ASP A 1 417 ? 25.041 -1.001 33.961 1.00 19.58 443 ASP A CA 1
ATOM 3291 C C . ASP A 1 417 ? 25.862 -1.720 35.034 1.00 21.48 443 ASP A C 1
ATOM 3292 O O . ASP A 1 417 ? 25.355 -2.142 36.074 1.00 21.79 443 ASP A O 1
ATOM 3297 N N . LYS A 1 418 ? 27.168 -1.815 34.787 1.00 21.48 444 LYS A N 1
ATOM 3298 C CA . LYS A 1 418 ? 28.029 -2.603 35.672 1.00 23.49 444 LYS A CA 1
ATOM 3299 C C . LYS A 1 418 ? 28.014 -2.082 37.111 1.00 24.57 444 LYS A C 1
ATOM 3300 O O . LYS A 1 418 ? 27.965 -2.876 38.058 1.00 24.12 444 LYS A O 1
ATOM 3306 N N . VAL A 1 419 ? 28.069 -0.759 37.310 1.00 20.00 445 VAL A N 1
ATOM 3307 C CA . VAL A 1 419 ? 28.029 -0.246 38.679 1.00 24.24 445 VAL A CA 1
ATOM 3308 C C . VAL A 1 419 ? 26.672 -0.528 39.310 1.00 25.91 445 VAL A C 1
ATOM 3309 O O . VAL A 1 419 ? 26.575 -0.924 40.483 1.00 22.10 445 VAL A O 1
ATOM 3313 N N . GLY A 1 420 ? 25.598 -0.336 38.539 1.00 20.02 446 GLY A N 1
ATOM 3314 C CA . GLY A 1 420 ? 24.272 -0.628 39.048 1.00 18.28 446 GLY A CA 1
ATOM 3315 C C . GLY A 1 420 ? 24.120 -2.080 39.447 1.00 19.08 446 GLY A C 1
ATOM 3316 O O . GLY A 1 420 ? 23.450 -2.392 40.436 1.00 21.09 446 GLY A O 1
ATOM 3317 N N . ILE A 1 421 ? 24.778 -2.973 38.710 1.00 18.69 447 ILE A N 1
ATOM 3318 C CA . ILE A 1 421 ? 24.682 -4.394 39.025 1.00 17.42 447 ILE A CA 1
ATOM 3319 C C . ILE A 1 421 ? 25.353 -4.679 40.360 1.00 20.09 447 ILE A C 1
ATOM 3320 O O . ILE A 1 421 ? 24.853 -5.477 41.162 1.00 24.52 447 ILE A O 1
ATOM 3325 N N . GLN A 1 422 ? 26.470 -4.001 40.643 1.00 22.85 448 GLN A N 1
ATOM 3326 C CA . GLN A 1 422 ? 27.111 -4.181 41.940 1.00 23.44 448 GLN A CA 1
ATOM 3327 C C . GLN A 1 422 ? 26.228 -3.627 43.049 1.00 22.74 448 GLN A C 1
ATOM 3328 O O . GLN A 1 422 ? 26.129 -4.225 44.127 1.00 23.21 448 GLN A O 1
ATOM 3334 N N . GLY A 1 423 ? 25.557 -2.499 42.790 1.00 21.63 449 GLY A N 1
ATOM 3335 C CA . GLY A 1 423 ? 24.629 -1.952 43.769 1.00 21.38 449 GLY A CA 1
ATOM 3336 C C . GLY A 1 423 ? 23.496 -2.907 44.109 1.00 20.12 449 GLY A C 1
ATOM 3337 O O . GLY A 1 423 ? 23.174 -3.119 45.282 1.00 21.30 449 GLY A O 1
ATOM 3338 N N . VAL A 1 424 ? 22.844 -3.471 43.092 1.00 19.65 450 VAL A N 1
ATOM 3339 C CA . VAL A 1 424 ? 21.713 -4.351 43.423 1.00 20.91 450 VAL A CA 1
ATOM 3340 C C . VAL A 1 424 ? 22.221 -5.659 44.024 1.00 17.50 450 VAL A C 1
ATOM 3341 O O . VAL A 1 424 ? 21.541 -6.257 44.872 1.00 19.03 450 VAL A O 1
ATOM 3345 N N . SER A 1 425 ? 23.440 -6.085 43.657 1.00 19.97 451 SER A N 1
ATOM 3346 C CA . SER A 1 425 ? 24.046 -7.251 44.299 1.00 19.29 451 SER A CA 1
ATOM 3347 C C . SER A 1 425 ? 24.251 -7.017 45.787 1.00 20.97 451 SER A C 1
ATOM 3348 O O . SER A 1 425 ? 24.077 -7.936 46.596 1.00 20.88 451 SER A O 1
ATOM 3351 N N . SER A 1 426 ? 24.633 -5.791 46.165 1.00 19.86 452 SER A N 1
ATOM 3352 C CA A SER A 1 426 ? 24.826 -5.479 47.577 0.35 20.42 452 SER A CA 1
ATOM 3353 C CA B SER A 1 426 ? 24.824 -5.461 47.575 0.63 20.10 452 SER A CA 1
ATOM 3354 C CA C SER A 1 426 ? 24.826 -5.473 47.577 0.02 20.65 452 SER A CA 1
ATOM 3355 C C . SER A 1 426 ? 23.509 -5.508 48.350 1.00 19.30 452 SER A C 1
ATOM 3356 O O . SER A 1 426 ? 23.471 -5.958 49.504 1.00 20.86 452 SER A O 1
ATOM 3363 N N . ILE A 1 427 ? 22.421 -5.014 47.748 1.00 18.12 453 ILE A N 1
ATOM 3364 C CA . ILE A 1 427 ? 21.123 -5.079 48.404 1.00 17.28 453 ILE A CA 1
ATOM 3365 C C . ILE A 1 427 ? 20.691 -6.523 48.611 1.00 17.20 453 ILE A C 1
ATOM 3366 O O . ILE A 1 427 ? 20.188 -6.883 49.683 1.00 19.52 453 ILE A O 1
ATOM 3371 N N . LYS A 1 428 ? 20.868 -7.366 47.588 1.00 17.50 454 LYS A N 1
ATOM 3372 C CA . LYS A 1 428 ? 20.606 -8.798 47.730 1.00 17.75 454 LYS A CA 1
ATOM 3373 C C . LYS A 1 428 ? 21.411 -9.387 48.882 1.00 19.71 454 LYS A C 1
ATOM 3374 O O . LYS A 1 428 ? 20.867 -10.043 49.778 1.00 20.33 454 LYS A O 1
ATOM 3380 N N . GLN A 1 429 ? 22.710 -9.115 48.899 1.00 17.67 455 GLN A N 1
ATOM 3381 C CA . GLN A 1 429 ? 23.562 -9.673 49.935 1.00 20.91 455 GLN A CA 1
ATOM 3382 C C . GLN A 1 429 ? 23.152 -9.206 51.331 1.00 20.56 455 GLN A C 1
ATOM 3383 O O . GLN A 1 429 ? 23.112 -10.010 52.266 1.00 22.85 455 GLN A O 1
ATOM 3389 N N . SER A 1 430 ? 22.867 -7.909 51.518 1.00 17.66 456 SER A N 1
ATOM 3390 C CA A SER A 1 430 ? 22.549 -7.412 52.858 0.32 21.73 456 SER A CA 1
ATOM 3391 C CA B SER A 1 430 ? 22.577 -7.463 52.878 0.68 21.00 456 SER A CA 1
ATOM 3392 C C . SER A 1 430 ? 21.215 -7.958 53.356 1.00 22.95 456 SER A C 1
ATOM 3393 O O . SER A 1 430 ? 21.104 -8.445 54.487 1.00 21.00 456 SER A O 1
ATOM 3398 N N . ILE A 1 431 ? 20.180 -7.855 52.524 1.00 16.89 457 ILE A N 1
ATOM 3399 C CA . ILE A 1 431 ? 18.856 -8.310 52.938 1.00 16.96 457 ILE A CA 1
ATOM 3400 C C . ILE A 1 431 ? 18.876 -9.801 53.257 1.00 19.68 457 ILE A C 1
ATOM 3401 O O . ILE A 1 431 ? 18.378 -10.235 54.308 1.00 20.20 457 ILE A O 1
ATOM 3406 N N . GLU A 1 432 ? 19.467 -10.607 52.367 1.00 18.86 458 GLU A N 1
ATOM 3407 C CA . GLU A 1 432 ? 19.498 -12.056 52.595 1.00 20.76 458 GLU A CA 1
ATOM 3408 C C . GLU A 1 432 ? 20.402 -12.429 53.766 1.00 20.83 458 GLU A C 1
ATOM 3409 O O . GLU A 1 432 ? 20.120 -13.401 54.479 1.00 21.75 458 GLU A O 1
ATOM 3415 N N . SER A 1 433 ? 21.498 -11.691 53.975 1.00 18.36 459 SER A N 1
ATOM 3416 C CA . SER A 1 433 ? 22.359 -11.978 55.126 1.00 20.60 459 SER A CA 1
ATOM 3417 C C . SER A 1 433 ? 21.637 -11.748 56.448 1.00 23.48 459 SER A C 1
ATOM 3418 O O . SER A 1 433 ? 21.825 -12.508 57.403 1.00 23.60 459 SER A O 1
ATOM 3421 N N . VAL A 1 434 ? 20.838 -10.682 56.530 1.00 17.79 460 VAL A N 1
ATOM 3422 C CA . VAL A 1 434 ? 20.185 -10.332 57.785 1.00 16.91 460 VAL A CA 1
ATOM 3423 C C . VAL A 1 434 ? 18.935 -11.183 58.005 1.00 17.54 460 VAL A C 1
ATOM 3424 O O . VAL A 1 434 ? 18.720 -11.713 59.101 1.00 19.84 460 VAL A O 1
ATOM 3428 N N . LEU A 1 435 ? 18.087 -11.324 56.982 1.00 16.99 461 LEU A N 1
ATOM 3429 C CA . LEU A 1 435 ? 16.796 -11.992 57.183 1.00 16.79 461 LEU A CA 1
ATOM 3430 C C . LEU A 1 435 ? 16.848 -13.477 56.897 1.00 21.77 461 LEU A C 1
ATOM 3431 O O . LEU A 1 435 ? 15.986 -14.225 57.391 1.00 20.70 461 LEU A O 1
ATOM 3436 N N . GLY A 1 436 ? 17.842 -13.918 56.138 1.00 20.79 462 GLY A N 1
ATOM 3437 C CA . GLY A 1 436 ? 17.996 -15.323 55.834 1.00 18.14 462 GLY A CA 1
ATOM 3438 C C . GLY A 1 436 ? 17.416 -15.620 54.470 1.00 20.51 462 GLY A C 1
ATOM 3439 O O . GLY A 1 436 ? 16.284 -15.209 54.156 1.00 20.93 462 GLY A O 1
ATOM 3440 N N . SER A 1 437 ? 18.170 -16.335 53.636 1.00 18.72 463 SER A N 1
ATOM 3441 C CA . SER A 1 437 ? 17.640 -16.612 52.306 1.00 20.30 463 SER A CA 1
ATOM 3442 C C . SER A 1 437 ? 16.565 -17.691 52.310 1.00 23.29 463 SER A C 1
ATOM 3443 O O . SER A 1 437 ? 16.010 -18.000 51.248 1.00 24.40 463 SER A O 1
ATOM 3446 N N . ASP A 1 438 ? 16.244 -18.261 53.469 1.00 22.90 464 ASP A N 1
ATOM 3447 C CA . ASP A 1 438 ? 15.043 -19.081 53.555 1.00 20.17 464 ASP A CA 1
ATOM 3448 C C . ASP A 1 438 ? 13.805 -18.244 53.832 1.00 22.69 464 ASP A C 1
ATOM 3449 O O . ASP A 1 438 ? 12.689 -18.777 53.821 1.00 22.37 464 ASP A O 1
ATOM 3454 N N . ASN A 1 439 ? 13.987 -16.949 54.061 1.00 20.63 465 ASN A N 1
ATOM 3455 C CA . ASN A 1 439 ? 12.913 -16.013 54.343 1.00 20.65 465 ASN A CA 1
ATOM 3456 C C . ASN A 1 439 ? 12.688 -15.009 53.231 1.00 20.80 465 ASN A C 1
ATOM 3457 O O . ASN A 1 439 ? 11.529 -14.707 52.903 1.00 20.83 465 ASN A O 1
ATOM 3462 N N . VAL A 1 440 ? 13.756 -14.460 52.660 1.00 18.71 466 VAL A N 1
ATOM 3463 C CA . VAL A 1 440 ? 13.644 -13.467 51.593 1.00 18.76 466 VAL A CA 1
ATOM 3464 C C . VAL A 1 440 ? 14.736 -13.759 50.581 1.00 23.77 466 VAL A C 1
ATOM 3465 O O . VAL A 1 440 ? 15.891 -13.969 50.957 1.00 20.19 466 VAL A O 1
ATOM 3469 N N . VAL A 1 441 ? 14.387 -13.713 49.300 1.00 18.35 467 VAL A N 1
ATOM 3470 C CA . VAL A 1 441 ? 15.353 -13.825 48.209 1.00 18.50 467 VAL A CA 1
ATOM 3471 C C . VAL A 1 441 ? 15.168 -12.628 47.300 1.00 19.61 467 VAL A C 1
ATOM 3472 O O . VAL A 1 441 ? 14.042 -12.327 46.882 1.00 22.02 467 VAL A O 1
ATOM 3476 N N . ILE A 1 442 ? 16.256 -11.908 47.034 1.00 17.23 468 ILE A N 1
ATOM 3477 C CA . ILE A 1 442 ? 16.222 -10.817 46.067 1.00 16.70 468 ILE A CA 1
ATOM 3478 C C . ILE A 1 442 ? 16.697 -11.395 44.746 1.00 20.70 468 ILE A C 1
ATOM 3479 O O . ILE A 1 442 ? 17.848 -11.838 44.641 1.00 22.57 468 ILE A O 1
ATOM 3484 N N . ASP A 1 443 ? 15.806 -11.411 43.748 1.00 17.22 469 ASP A N 1
ATOM 3485 C CA . ASP A 1 443 ? 16.088 -11.987 42.440 1.00 18.01 469 ASP A CA 1
ATOM 3486 C C . ASP A 1 443 ? 16.378 -10.852 41.469 1.00 19.21 469 ASP A C 1
ATOM 3487 O O . ASP A 1 443 ? 15.478 -10.079 41.113 1.00 19.59 469 ASP A O 1
ATOM 3492 N N . ILE A 1 444 ? 17.634 -10.760 41.055 1.00 19.89 470 ILE A N 1
ATOM 3493 C CA . ILE A 1 444 ? 18.085 -9.698 40.165 1.00 24.08 470 ILE A CA 1
ATOM 3494 C C . ILE A 1 444 ? 17.804 -10.102 38.724 1.00 22.97 470 ILE A C 1
ATOM 3495 O O . ILE A 1 444 ? 18.203 -11.183 38.275 1.00 23.25 470 ILE A O 1
ATOM 3500 N N . GLN A 1 445 ? 17.094 -9.235 37.997 1.00 20.03 471 GLN A N 1
ATOM 3501 C CA . GLN A 1 445 ? 16.742 -9.474 36.601 1.00 20.67 471 GLN A CA 1
ATOM 3502 C C . GLN A 1 445 ? 17.543 -8.510 35.740 1.00 20.58 471 GLN A C 1
ATOM 3503 O O . GLN A 1 445 ? 17.277 -7.301 35.737 1.00 21.18 471 GLN A O 1
ATOM 3509 N N . GLN A 1 446 ? 18.520 -9.037 35.002 1.00 20.02 472 GLN A N 1
ATOM 3510 C CA . GLN A 1 446 ? 19.346 -8.195 34.135 1.00 18.87 472 GLN A CA 1
ATOM 3511 C C . GLN A 1 446 ? 18.680 -8.085 32.772 1.00 21.15 472 GLN A C 1
ATOM 3512 O O . GLN A 1 446 ? 18.436 -9.097 32.111 1.00 23.36 472 GLN A O 1
ATOM 3518 N N . LEU A 1 447 ? 18.371 -6.863 32.363 1.00 22.98 473 LEU A N 1
ATOM 3519 C CA . LEU A 1 447 ? 17.503 -6.644 31.224 1.00 19.73 473 LEU A CA 1
ATOM 3520 C C . LEU A 1 447 ? 18.211 -5.842 30.146 1.00 23.65 473 LEU A C 1
ATOM 3521 O O . LEU A 1 447 ? 19.077 -5.001 30.436 1.00 21.98 473 LEU A O 1
ATOM 3526 N N . THR A 1 448 ? 17.811 -6.083 28.900 1.00 21.86 474 THR A N 1
ATOM 3527 C CA . THR A 1 448 ? 18.225 -5.195 27.828 1.00 23.38 474 THR A CA 1
ATOM 3528 C C . THR A 1 448 ? 17.667 -3.797 28.067 1.00 22.96 474 THR A C 1
ATOM 3529 O O . THR A 1 448 ? 16.836 -3.566 28.944 1.00 23.58 474 THR A O 1
ATOM 3533 N N . SER A 1 449 ? 18.150 -2.849 27.260 1.00 22.92 475 SER A N 1
ATOM 3534 C CA A SER A 1 449 ? 17.677 -1.474 27.380 0.62 25.95 475 SER A CA 1
ATOM 3535 C CA B SER A 1 449 ? 17.677 -1.478 27.391 0.38 25.89 475 SER A CA 1
ATOM 3536 C C . SER A 1 449 ? 16.180 -1.394 27.120 1.00 21.43 475 SER A C 1
ATOM 3537 O O . SER A 1 449 ? 15.433 -0.787 27.894 1.00 27.78 475 SER A O 1
ATOM 3542 N N . ASP A 1 450 ? 15.723 -2.012 26.026 1.00 29.14 476 ASP A N 1
ATOM 3543 C CA . ASP A 1 450 ? 14.296 -1.998 25.724 1.00 29.62 476 ASP A CA 1
ATOM 3544 C C . ASP A 1 450 ? 13.499 -2.663 26.841 1.00 28.70 476 ASP A C 1
ATOM 3545 O O . ASP A 1 450 ? 12.444 -2.162 27.241 1.00 30.57 476 ASP A O 1
ATOM 3550 N N . GLU A 1 451 ? 13.993 -3.794 27.357 1.00 27.16 477 GLU A N 1
ATOM 3551 C CA . GLU A 1 451 ? 13.306 -4.474 28.455 1.00 24.66 477 GLU A CA 1
ATOM 3552 C C . GLU A 1 451 ? 13.255 -3.618 29.712 1.00 27.99 477 GLU A C 1
ATOM 3553 O O . GLU A 1 451 ? 12.218 -3.555 30.389 1.00 21.69 477 GLU A O 1
ATOM 3559 N N . PHE A 1 452 ? 14.385 -2.993 30.059 1.00 20.95 478 PHE A N 1
ATOM 3560 C CA . PHE A 1 452 ? 14.488 -2.194 31.272 1.00 22.24 478 PHE A CA 1
ATOM 3561 C C . PHE A 1 452 ? 13.617 -0.947 31.183 1.00 20.14 478 PHE A C 1
ATOM 3562 O O . PHE A 1 452 ? 12.959 -0.569 32.163 1.00 20.12 478 PHE A O 1
ATOM 3570 N N . ASP A 1 453 ? 13.623 -0.289 30.019 1.00 19.11 479 ASP A N 1
ATOM 3571 C CA . ASP A 1 453 ? 12.800 0.909 29.833 1.00 19.89 479 ASP A CA 1
ATOM 3572 C C . ASP A 1 453 ? 11.307 0.591 29.933 1.00 25.94 479 ASP A C 1
ATOM 3573 O O . ASP A 1 453 ? 10.543 1.315 30.592 1.00 22.95 479 ASP A O 1
ATOM 3578 N N . SER A 1 454 ? 10.863 -0.456 29.236 1.00 29.18 480 SER A N 1
ATOM 3579 C CA . SER A 1 454 ? 9.436 -0.720 29.095 1.00 26.55 480 SER A CA 1
ATOM 3580 C C . SER A 1 454 ? 8.810 -1.283 30.362 1.00 23.15 480 SER A C 1
ATOM 3581 O O . SER A 1 454 ? 7.590 -1.186 30.530 1.00 27.44 480 SER A O 1
ATOM 3584 N N . SER A 1 455 ? 9.613 -1.859 31.253 1.00 20.41 481 SER A N 1
ATOM 3585 C CA . SER A 1 455 ? 9.116 -2.430 32.494 1.00 24.73 481 SER A CA 1
ATOM 3586 C C . SER A 1 455 ? 9.203 -1.474 33.671 1.00 21.44 481 SER A C 1
ATOM 3587 O O . SER A 1 455 ? 8.727 -1.809 34.766 1.00 19.66 481 SER A O 1
ATOM 3590 N N . GLY A 1 456 ? 9.801 -0.301 33.474 1.00 19.68 482 GLY A N 1
ATOM 3591 C CA . GLY A 1 456 ? 10.043 0.602 34.574 1.00 21.02 482 GLY A CA 1
ATOM 3592 C C . GLY A 1 456 ? 9.796 2.044 34.201 1.00 17.03 482 GLY A C 1
ATOM 3593 O O . GLY A 1 456 ? 8.638 2.466 34.088 1.00 18.87 482 GLY A O 1
ATOM 3594 N N . TYR A 1 457 ? 10.875 2.805 33.984 1.00 17.62 483 TYR A N 1
ATOM 3595 C CA . TYR A 1 457 ? 10.754 4.254 33.892 1.00 19.52 483 TYR A CA 1
ATOM 3596 C C . TYR A 1 457 ? 9.815 4.677 32.779 1.00 19.58 483 TYR A C 1
ATOM 3597 O O . TYR A 1 457 ? 9.050 5.636 32.943 1.00 20.95 483 TYR A O 1
ATOM 3606 N N . PHE A 1 458 ? 9.852 3.986 31.637 1.00 20.60 484 PHE A N 1
ATOM 3607 C CA . PHE A 1 458 ? 9.036 4.379 30.493 1.00 21.37 484 PHE A CA 1
ATOM 3608 C C . PHE A 1 458 ? 7.786 3.525 30.323 1.00 21.22 484 PHE A C 1
ATOM 3609 O O . PHE A 1 458 ? 7.116 3.621 29.290 1.00 26.83 484 PHE A O 1
ATOM 3617 N N . ALA A 1 459 ? 7.466 2.683 31.297 1.00 20.74 485 ALA A N 1
ATOM 3618 C CA . ALA A 1 459 ? 6.178 2.002 31.276 1.00 19.44 485 ALA A CA 1
ATOM 3619 C C . ALA A 1 459 ? 5.077 3.051 31.339 1.00 22.41 485 ALA A C 1
ATOM 3620 O O . ALA A 1 459 ? 5.189 4.044 32.066 1.00 22.19 485 ALA A O 1
ATOM 3622 N N . GLN A 1 460 ? 4.018 2.842 30.568 1.00 23.90 486 GLN A N 1
ATOM 3623 C CA . GLN A 1 460 ? 2.965 3.844 30.489 1.00 33.27 486 GLN A CA 1
ATOM 3624 C C . GLN A 1 460 ? 1.769 3.540 31.384 1.00 29.53 486 GLN A C 1
ATOM 3625 O O . GLN A 1 460 ? 0.872 4.384 31.506 1.00 27.97 486 GLN A O 1
ATOM 3631 N N . THR A 1 461 ? 1.716 2.365 32.005 1.00 21.46 487 THR A N 1
ATOM 3632 C CA . THR A 1 461 ? 0.636 2.063 32.934 1.00 24.74 487 THR A CA 1
ATOM 3633 C C . THR A 1 461 ? 1.219 1.319 34.124 1.00 19.88 487 THR A C 1
ATOM 3634 O O . THR A 1 461 ? 2.296 0.724 34.044 1.00 23.15 487 THR A O 1
ATOM 3638 N N . ALA A 1 462 ? 0.489 1.361 35.237 1.00 19.15 488 ALA A N 1
ATOM 3639 C CA . ALA A 1 462 ? 0.860 0.552 36.394 1.00 20.87 488 ALA A CA 1
ATOM 3640 C C . ALA A 1 462 ? 0.912 -0.933 36.043 1.00 21.85 488 ALA A C 1
ATOM 3641 O O . ALA A 1 462 ? 1.786 -1.663 36.530 1.00 17.63 488 ALA A O 1
ATOM 3643 N N . ALA A 1 463 ? -0.021 -1.407 35.213 1.00 23.31 489 ALA A N 1
ATOM 3644 C CA . ALA A 1 463 ? -0.026 -2.838 34.923 1.00 25.96 489 ALA A CA 1
ATOM 3645 C C . ALA A 1 463 ? 1.229 -3.292 34.179 1.00 25.99 489 ALA A C 1
ATOM 3646 O O . ALA A 1 463 ? 1.580 -4.480 34.244 1.00 24.14 489 ALA A O 1
ATOM 3648 N N . GLN A 1 464 ? 1.904 -2.392 33.473 1.00 21.70 490 GLN A N 1
ATOM 3649 C CA . GLN A 1 464 ? 3.122 -2.748 32.740 1.00 24.65 490 GLN A CA 1
ATOM 3650 C C . GLN A 1 464 ? 4.364 -2.811 33.624 1.00 22.03 490 GLN A C 1
ATOM 3651 O O . GLN A 1 464 ? 5.417 -3.256 33.149 1.00 24.47 490 GLN A O 1
ATOM 3657 N N . LYS A 1 465 ? 4.291 -2.355 34.872 1.00 20.03 491 LYS A N 1
ATOM 3658 C CA . LYS A 1 465 ? 5.462 -2.385 35.744 1.00 17.28 491 LYS A CA 1
ATOM 3659 C C . LYS A 1 465 ? 5.769 -3.831 36.092 1.00 18.63 491 LYS A C 1
ATOM 3660 O O . LYS A 1 465 ? 4.879 -4.577 36.514 1.00 27.33 491 LYS A O 1
ATOM 3666 N N . ASP A 1 466 ? 7.022 -4.242 35.872 1.00 17.78 492 ASP A N 1
ATOM 3667 C CA . ASP A 1 466 ? 7.390 -5.658 35.858 1.00 16.65 492 ASP A CA 1
ATOM 3668 C C . ASP A 1 466 ? 8.570 -5.817 36.814 1.00 20.14 492 ASP A C 1
ATOM 3669 O O . ASP A 1 466 ? 9.733 -5.879 36.397 1.00 20.87 492 ASP A O 1
ATOM 3674 N N . TYR A 1 467 ? 8.252 -5.864 38.105 1.00 19.30 493 TYR A N 1
ATOM 3675 C CA . TYR A 1 467 ? 9.225 -5.921 39.193 1.00 15.89 493 TYR A CA 1
ATOM 3676 C C . TYR A 1 467 ? 8.418 -5.972 40.482 1.00 19.28 493 TYR A C 1
ATOM 3677 O O . TYR A 1 467 ? 7.225 -5.655 40.495 1.00 17.75 493 TYR A O 1
ATOM 3686 N N . ASP A 1 468 ? 9.094 -6.322 41.575 1.00 16.27 494 ASP A N 1
ATOM 3687 C CA . ASP A 1 468 ? 8.538 -6.191 42.919 1.00 14.67 494 ASP A CA 1
ATOM 3688 C C . ASP A 1 468 ? 9.140 -5.037 43.698 1.00 15.94 494 ASP A C 1
ATOM 3689 O O . ASP A 1 468 ? 8.483 -4.492 44.595 1.00 17.00 494 ASP A O 1
ATOM 3694 N N . LEU A 1 469 ? 10.379 -4.675 43.367 1.00 17.29 495 LEU A N 1
ATOM 3695 C CA . LEU A 1 469 ? 11.145 -3.608 43.996 1.00 15.91 495 LEU A CA 1
ATOM 3696 C C . LEU A 1 469 ? 11.577 -2.635 42.909 1.00 17.00 495 LEU A C 1
ATOM 3697 O O . LEU A 1 469 ? 11.987 -3.046 41.821 1.00 21.36 495 LEU A O 1
ATOM 3702 N N . TYR A 1 470 ? 11.482 -1.352 43.198 1.00 20.32 496 TYR A N 1
ATOM 3703 C CA . TYR A 1 470 ? 11.812 -0.324 42.230 1.00 16.84 496 TYR A CA 1
ATOM 3704 C C . TYR A 1 470 ? 12.686 0.695 42.924 1.00 14.65 496 TYR A C 1
ATOM 3705 O O . TYR A 1 470 ? 12.499 0.958 44.113 1.00 17.38 496 TYR A O 1
ATOM 3714 N N . HIS A 1 471 ? 13.626 1.279 42.183 1.00 17.35 497 HIS A N 1
ATOM 3715 C CA . HIS A 1 471 ? 14.504 2.324 42.731 1.00 13.76 497 HIS A CA 1
ATOM 3716 C C . HIS A 1 471 ? 14.352 3.567 41.864 1.00 17.71 497 HIS A C 1
ATOM 3717 O O . HIS A 1 471 ? 14.945 3.663 40.791 1.00 26.64 497 HIS A O 1
ATOM 3724 N N . GLY A 1 472 ? 13.539 4.509 42.298 1.00 20.63 498 GLY A N 1
ATOM 3725 C CA . GLY A 1 472 ? 13.390 5.687 41.486 1.00 22.69 498 GLY A CA 1
ATOM 3726 C C . GLY A 1 472 ? 13.605 6.892 42.356 1.00 16.24 498 GLY A C 1
ATOM 3727 O O . GLY A 1 472 ? 13.993 6.758 43.525 1.00 16.64 498 GLY A O 1
ATOM 3728 N N . GLY A 1 473 ? 13.337 8.069 41.814 1.00 16.66 499 GLY A N 1
ATOM 3729 C CA . GLY A 1 473 ? 13.572 9.253 42.605 1.00 16.24 499 GLY A CA 1
ATOM 3730 C C . GLY A 1 473 ? 12.691 10.389 42.162 1.00 19.81 499 GLY A C 1
ATOM 3731 O O . GLY A 1 473 ? 11.963 10.306 41.164 1.00 17.07 499 GLY A O 1
ATOM 3732 N N . TRP A 1 474 ? 12.770 11.460 42.939 1.00 14.33 500 TRP A N 1
ATOM 3733 C CA . TRP A 1 474 ? 11.961 12.639 42.692 1.00 11.34 500 TRP A CA 1
ATOM 3734 C C . TRP A 1 474 ? 12.842 13.874 42.750 1.00 17.90 500 TRP A C 1
ATOM 3735 O O . TRP A 1 474 ? 13.603 14.074 43.707 1.00 18.79 500 TRP A O 1
ATOM 3746 N N . GLY A 1 475 ? 12.750 14.694 41.715 1.00 17.06 501 GLY A N 1
ATOM 3747 C CA . GLY A 1 475 ? 13.358 16.007 41.776 1.00 15.35 501 GLY A CA 1
ATOM 3748 C C . GLY A 1 475 ? 12.249 17.015 42.024 1.00 16.79 501 GLY A C 1
ATOM 3749 O O . GLY A 1 475 ? 11.205 17.001 41.365 1.00 17.12 501 GLY A O 1
ATOM 3750 N N . PRO A 1 476 ? 12.434 17.894 43.001 1.00 14.93 502 PRO A N 1
ATOM 3751 C CA . PRO A 1 476 ? 11.341 18.811 43.379 1.00 13.29 502 PRO A CA 1
ATOM 3752 C C . PRO A 1 476 ? 10.980 19.779 42.266 1.00 17.73 502 PRO A C 1
ATOM 3753 O O . PRO A 1 476 ? 11.848 20.329 41.584 1.00 14.66 502 PRO A O 1
ATOM 3757 N N . ASP A 1 477 ? 9.670 20.017 42.122 1.00 14.66 503 ASP A N 1
ATOM 3758 C CA . ASP A 1 477 ? 9.145 20.916 41.099 1.00 16.23 503 ASP A CA 1
ATOM 3759 C C . ASP A 1 477 ? 8.904 22.342 41.596 1.00 17.60 503 ASP A C 1
ATOM 3760 O O . ASP A 1 477 ? 8.878 23.274 40.770 1.00 15.00 503 ASP A O 1
ATOM 3765 N N . TYR A 1 478 ? 8.744 22.534 42.909 1.00 13.05 504 TYR A N 1
ATOM 3766 C CA . TYR A 1 478 ? 8.452 23.842 43.480 1.00 13.97 504 TYR A CA 1
ATOM 3767 C C . TYR A 1 478 ? 8.755 23.800 44.974 1.00 14.92 504 TYR A C 1
ATOM 3768 O O . TYR A 1 478 ? 8.938 22.730 45.564 1.00 16.93 504 TYR A O 1
ATOM 3777 N N . GLN A 1 479 ? 8.803 24.984 45.594 1.00 15.40 505 GLN A N 1
ATOM 3778 C CA . GLN A 1 479 ? 9.464 25.124 46.896 1.00 16.33 505 GLN A CA 1
ATOM 3779 C C . GLN A 1 479 ? 8.468 24.934 48.032 1.00 16.90 505 GLN A C 1
ATOM 3780 O O . GLN A 1 479 ? 8.067 25.877 48.710 1.00 18.07 505 GLN A O 1
ATOM 3786 N N . ASP A 1 480 ? 8.081 23.667 48.258 1.00 14.19 506 ASP A N 1
ATOM 3787 C CA . ASP A 1 480 ? 7.148 23.308 49.331 1.00 14.33 506 ASP A CA 1
ATOM 3788 C C . ASP A 1 480 ? 7.226 21.808 49.535 1.00 14.87 506 ASP A C 1
ATOM 3789 O O . ASP A 1 480 ? 7.382 21.091 48.544 1.00 14.80 506 ASP A O 1
ATOM 3794 N N . PRO A 1 481 ? 7.137 21.282 50.792 1.00 16.15 507 PRO A N 1
ATOM 3795 C CA . PRO A 1 481 ? 7.284 19.833 50.992 1.00 13.16 507 PRO A CA 1
ATOM 3796 C C . PRO A 1 481 ? 6.314 19.003 50.169 1.00 15.02 507 PRO A C 1
ATOM 3797 O O . PRO A 1 481 ? 6.593 17.847 49.852 1.00 14.56 507 PRO A O 1
ATOM 3801 N N . SER A 1 482 ? 5.193 19.609 49.787 1.00 14.55 508 SER A N 1
ATOM 3802 C CA . SER A 1 482 ? 4.184 18.863 49.048 1.00 14.62 508 SER A CA 1
ATOM 3803 C C . SER A 1 482 ? 4.679 18.389 47.686 1.00 15.19 508 SER A C 1
ATOM 3804 O O . SER A 1 482 ? 4.173 17.390 47.176 1.00 15.53 508 SER A O 1
ATOM 3807 N N . THR A 1 483 ? 5.670 19.061 47.079 1.00 15.04 509 THR A N 1
ATOM 3808 C CA . THR A 1 483 ? 6.165 18.557 45.795 1.00 12.82 509 THR A CA 1
ATOM 3809 C C . THR A 1 483 ? 6.638 17.113 45.921 1.00 16.42 509 THR A C 1
ATOM 3810 O O . THR A 1 483 ? 6.391 16.296 45.028 1.00 14.18 509 THR A O 1
ATOM 3814 N N . TYR A 1 484 ? 7.279 16.779 47.030 1.00 15.35 510 TYR A N 1
ATOM 3815 C CA . TYR A 1 484 ? 7.705 15.401 47.268 1.00 13.88 510 TYR A CA 1
ATOM 3816 C C . TYR A 1 484 ? 6.557 14.573 47.811 1.00 14.69 510 TYR A C 1
ATOM 3817 O O . TYR A 1 484 ? 6.328 13.437 47.384 1.00 19.15 510 TYR A O 1
ATOM 3826 N N . LEU A 1 485 ? 5.902 15.073 48.840 1.00 12.62 511 LEU A N 1
ATOM 3827 C CA . LEU A 1 485 ? 5.036 14.155 49.562 1.00 16.31 511 LEU A CA 1
ATOM 3828 C C . LEU A 1 485 ? 3.732 13.882 48.804 1.00 14.40 511 LEU A C 1
ATOM 3829 O O . LEU A 1 485 ? 3.092 12.844 49.035 1.00 15.66 511 LEU A O 1
ATOM 3834 N N . ASP A 1 486 ? 3.346 14.745 47.863 1.00 15.34 512 ASP A N 1
ATOM 3835 C CA . ASP A 1 486 ? 2.131 14.480 47.098 1.00 16.67 512 ASP A CA 1
ATOM 3836 C C . ASP A 1 486 ? 2.255 13.288 46.147 1.00 16.00 512 ASP A C 1
ATOM 3837 O O . ASP A 1 486 ? 1.222 12.793 45.672 1.00 18.40 512 ASP A O 1
ATOM 3842 N N . ILE A 1 487 ? 3.463 12.799 45.864 1.00 15.55 513 ILE A N 1
ATOM 3843 C CA . ILE A 1 487 ? 3.622 11.891 44.726 1.00 15.39 513 ILE A CA 1
ATOM 3844 C C . ILE A 1 487 ? 3.039 10.512 44.991 1.00 13.76 513 ILE A C 1
ATOM 3845 O O . ILE A 1 487 ? 2.900 9.717 44.054 1.00 15.67 513 ILE A O 1
ATOM 3850 N N . PHE A 1 488 ? 2.650 10.261 46.228 1.00 14.20 514 PHE A N 1
ATOM 3851 C CA . PHE A 1 488 ? 2.072 8.962 46.634 1.00 15.69 514 PHE A CA 1
ATOM 3852 C C . PHE A 1 488 ? 0.572 9.092 46.920 1.00 19.43 514 PHE A C 1
ATOM 3853 O O . PHE A 1 488 ? -0.023 8.152 47.360 1.00 17.89 514 PHE A O 1
ATOM 3861 N N . ASN A 1 489 ? 0.004 10.257 46.649 1.00 19.24 515 ASN A N 1
ATOM 3862 C CA . ASN A 1 489 ? -1.446 10.451 46.904 1.00 19.49 515 ASN A CA 1
ATOM 3863 C C . ASN A 1 489 ? -2.283 9.648 45.901 1.00 17.65 515 ASN A C 1
ATOM 3864 O O . ASN A 1 489 ? -1.941 9.583 44.776 1.00 17.59 515 ASN A O 1
ATOM 3869 N N . THR A 1 490 ? -3.393 9.089 46.364 1.00 19.38 516 THR A N 1
ATOM 3870 C CA . THR A 1 490 ? -4.160 8.187 45.508 1.00 18.20 516 THR A CA 1
ATOM 3871 C C . THR A 1 490 ? -4.980 8.903 44.441 1.00 21.22 516 THR A C 1
ATOM 3872 O O . THR A 1 490 ? -5.339 8.268 43.450 1.00 23.62 516 THR A O 1
ATOM 3876 N N . ASN A 1 491 ? -5.259 10.204 44.592 1.00 18.38 517 ASN A N 1
ATOM 3877 C CA . ASN A 1 491 ? -6.019 10.916 43.563 1.00 22.84 517 ASN A CA 1
ATOM 3878 C C . ASN A 1 491 ? -5.180 11.203 42.324 1.00 23.77 517 ASN A C 1
ATOM 3879 O O . ASN A 1 491 ? -5.678 11.108 41.188 1.00 20.32 517 ASN A O 1
ATOM 3884 N N . SER A 1 492 ? -3.932 11.622 42.526 1.00 15.20 518 SER A N 1
ATOM 3885 C CA . SER A 1 492 ? -3.144 12.165 41.424 1.00 18.92 518 SER A CA 1
ATOM 3886 C C . SER A 1 492 ? -1.630 12.035 41.596 1.00 18.11 518 SER A C 1
ATOM 3887 O O . SER A 1 492 ? -0.892 12.674 40.832 1.00 19.76 518 SER A O 1
ATOM 3890 N N . GLY A 1 493 ? -1.137 11.233 42.541 1.00 14.86 519 GLY A N 1
ATOM 3891 C CA . GLY A 1 493 ? 0.289 11.117 42.825 1.00 17.24 519 GLY A CA 1
ATOM 3892 C C . GLY A 1 493 ? 1.100 10.733 41.602 1.00 20.79 519 GLY A C 1
ATOM 3893 O O . GLY A 1 493 ? 0.816 9.738 40.927 1.00 18.53 519 GLY A O 1
ATOM 3894 N N . GLY A 1 494 ? 2.111 11.535 41.304 1.00 17.13 520 GLY A N 1
ATOM 3895 C CA . GLY A 1 494 ? 2.976 11.300 40.159 1.00 14.06 520 GLY A CA 1
ATOM 3896 C C . GLY A 1 494 ? 3.769 10.007 40.219 1.00 18.01 520 GLY A C 1
ATOM 3897 O O . GLY A 1 494 ? 4.146 9.480 39.172 1.00 19.97 520 GLY A O 1
ATOM 3898 N N . PHE A 1 495 ? 3.927 9.460 41.429 1.00 15.09 521 PHE A N 1
ATOM 3899 C CA . PHE A 1 495 ? 4.694 8.201 41.621 1.00 16.52 521 PHE A CA 1
ATOM 3900 C C . PHE A 1 495 ? 3.761 7.029 41.961 1.00 16.64 521 PHE A C 1
ATOM 3901 O O . PHE A 1 495 ? 4.259 6.038 42.530 1.00 18.92 521 PHE A O 1
ATOM 3909 N N . LEU A 1 496 ? 2.466 7.126 41.633 1.00 17.30 522 LEU A N 1
ATOM 3910 C CA . LEU A 1 496 ? 1.560 6.015 41.925 1.00 18.80 522 LEU A CA 1
ATOM 3911 C C . LEU A 1 496 ? 1.825 4.834 41.008 1.00 18.28 522 LEU A C 1
ATOM 3912 O O . LEU A 1 496 ? 1.844 3.690 41.464 1.00 20.26 522 LEU A O 1
ATOM 3917 N N . GLN A 1 497 ? 2.042 5.081 39.715 1.00 16.00 523 GLN A N 1
ATOM 3918 C CA . GLN A 1 497 ? 2.184 3.946 38.805 1.00 16.53 523 GLN A CA 1
ATOM 3919 C C . GLN A 1 497 ? 3.407 3.097 39.135 1.00 15.23 523 GLN A C 1
ATOM 3920 O O . GLN A 1 497 ? 3.377 1.883 38.941 1.00 17.99 523 GLN A O 1
ATOM 3926 N N . ASN A 1 498 ? 4.462 3.706 39.689 1.00 15.57 524 ASN A N 1
ATOM 3927 C CA . ASN A 1 498 ? 5.639 2.953 40.116 1.00 13.08 524 ASN A CA 1
ATOM 3928 C C . ASN A 1 498 ? 5.361 2.071 41.317 1.00 16.00 524 ASN A C 1
ATOM 3929 O O . ASN A 1 498 ? 6.116 1.123 41.570 1.00 17.78 524 ASN A O 1
ATOM 3934 N N . LEU A 1 499 ? 4.334 2.388 42.089 1.00 17.02 525 LEU A N 1
ATOM 3935 C CA . LEU A 1 499 ? 3.855 1.498 43.133 1.00 16.80 525 LEU A CA 1
ATOM 3936 C C . LEU A 1 499 ? 2.798 0.517 42.629 1.00 15.31 525 LEU A C 1
ATOM 3937 O O . LEU A 1 499 ? 2.199 -0.185 43.440 1.00 18.65 525 LEU A O 1
ATOM 3942 N N . GLY A 1 500 ? 2.541 0.461 41.323 1.00 17.60 526 GLY A N 1
ATOM 3943 C CA . GLY A 1 500 ? 1.524 -0.459 40.804 1.00 18.74 526 GLY A CA 1
ATOM 3944 C C . GLY A 1 500 ? 0.091 0.013 40.926 1.00 18.90 526 GLY A C 1
ATOM 3945 O O . GLY A 1 500 ? -0.838 -0.770 40.666 1.00 20.26 526 GLY A O 1
ATOM 3946 N N . LEU A 1 501 ? -0.115 1.275 41.290 1.00 19.98 527 LEU A N 1
ATOM 3947 C CA . LEU A 1 501 ? -1.416 1.871 41.524 1.00 22.70 527 LEU A CA 1
ATOM 3948 C C . LEU A 1 501 ? -1.715 2.904 40.443 1.00 20.78 527 LEU A C 1
ATOM 3949 O O . LEU A 1 501 ? -0.806 3.492 39.849 1.00 23.14 527 LEU A O 1
ATOM 3954 N N . GLU A 1 502 ? -2.996 3.106 40.191 1.00 22.81 528 GLU A N 1
ATOM 3955 C CA . GLU A 1 502 ? -3.422 4.120 39.233 1.00 25.14 528 GLU A CA 1
ATOM 3956 C C . GLU A 1 502 ? -4.131 5.258 39.950 1.00 28.06 528 GLU A C 1
ATOM 3957 O O . GLU A 1 502 ? -4.988 5.013 40.812 1.00 27.15 528 GLU A O 1
ATOM 3963 N N . PRO A 1 503 ? -3.803 6.508 39.630 1.00 29.41 529 PRO A N 1
ATOM 3964 C CA . PRO A 1 503 ? -4.567 7.626 40.197 1.00 29.38 529 PRO A CA 1
ATOM 3965 C C . PRO A 1 503 ? -6.054 7.479 39.901 1.00 24.84 529 PRO A C 1
ATOM 3966 O O . PRO A 1 503 ? -6.462 6.965 38.856 1.00 30.05 529 PRO A O 1
ATOM 3970 N N . GLY A 1 504 ? -6.873 7.931 40.846 1.00 26.53 530 GLY A N 1
ATOM 3971 C CA . GLY A 1 504 ? -8.307 7.681 40.799 1.00 30.26 530 GLY A CA 1
ATOM 3972 C C . GLY A 1 504 ? -8.784 7.191 42.152 1.00 30.36 530 GLY A C 1
ATOM 3973 O O . GLY A 1 504 ? -8.139 7.483 43.161 1.00 39.12 530 GLY A O 1
ATOM 3974 N N . GLU A 1 505 ? -9.882 6.449 42.233 1.00 32.97 531 GLU A N 1
ATOM 3975 C CA . GLU A 1 505 ? -10.284 5.977 43.550 1.00 39.42 531 GLU A CA 1
ATOM 3976 C C . GLU A 1 505 ? -9.304 4.911 44.029 1.00 37.85 531 GLU A C 1
ATOM 3977 O O . GLU A 1 505 ? -8.880 4.043 43.256 1.00 35.24 531 GLU A O 1
ATOM 3983 N N . ALA A 1 506 ? -8.930 5.004 45.307 1.00 30.74 532 ALA A N 1
ATOM 3984 C CA . ALA A 1 506 ? -7.987 4.056 45.896 1.00 30.35 532 ALA A CA 1
ATOM 3985 C C . ALA A 1 506 ? -8.583 2.656 45.914 1.00 32.37 532 ALA A C 1
ATOM 3986 O O . ALA A 1 506 ? -9.701 2.458 46.394 1.00 30.55 532 ALA A O 1
ATOM 3988 N N . ASN A 1 507 ? -7.825 1.671 45.414 1.00 27.72 533 ASN A N 1
ATOM 3989 C CA . ASN A 1 507 ? -8.366 0.319 45.369 1.00 27.21 533 ASN A CA 1
ATOM 3990 C C . ASN A 1 507 ? -8.048 -0.378 46.691 1.00 27.01 533 ASN A C 1
ATOM 3991 O O . ASN A 1 507 ? -7.497 0.221 47.615 1.00 24.87 533 ASN A O 1
ATOM 3996 N N . ASP A 1 508 ? -8.416 -1.655 46.804 1.00 27.87 534 ASP A N 1
ATOM 3997 C CA . ASP A 1 508 ? -8.288 -2.296 48.106 1.00 29.40 534 ASP A CA 1
ATOM 3998 C C . ASP A 1 508 ? -6.825 -2.418 48.545 1.00 25.65 534 ASP A C 1
ATOM 3999 O O . ASP A 1 508 ? -6.546 -2.409 49.747 1.00 24.78 534 ASP A O 1
ATOM 4004 N N . LYS A 1 509 ? -5.884 -2.514 47.601 1.00 25.13 535 LYS A N 1
ATOM 4005 C CA . LYS A 1 509 ? -4.473 -2.593 47.976 1.00 24.60 535 LYS A CA 1
ATOM 4006 C C . LYS A 1 509 ? -3.956 -1.255 48.487 1.00 20.50 535 LYS A C 1
ATOM 4007 O O . LYS A 1 509 ? -3.177 -1.212 49.445 1.00 23.73 535 LYS A O 1
ATOM 4013 N N . ALA A 1 510 ? -4.360 -0.153 47.850 1.00 24.17 536 ALA A N 1
ATOM 4014 C CA . ALA A 1 510 ? -4.023 1.163 48.382 1.00 20.93 536 ALA A CA 1
ATOM 4015 C C . ALA A 1 510 ? -4.561 1.338 49.796 1.00 21.24 536 ALA A C 1
ATOM 4016 O O . ALA A 1 510 ? -3.892 1.910 50.662 1.00 22.47 536 ALA A O 1
ATOM 4018 N N . LYS A 1 511 ? -5.785 0.871 50.042 1.00 19.92 537 LYS A N 1
ATOM 4019 C CA . LYS A 1 511 ? -6.369 1.011 51.372 1.00 23.54 537 LYS A CA 1
ATOM 4020 C C . LYS A 1 511 ? -5.725 0.053 52.365 1.00 23.74 537 LYS A C 1
ATOM 4021 O O . LYS A 1 511 ? -5.595 0.383 53.549 1.00 26.26 537 LYS A O 1
ATOM 4027 N N . ALA A 1 512 ? -5.292 -1.119 51.901 1.00 23.52 538 ALA A N 1
ATOM 4028 C CA . ALA A 1 512 ? -4.628 -2.070 52.789 1.00 24.11 538 ALA A CA 1
ATOM 4029 C C . ALA A 1 512 ? -3.354 -1.486 53.401 1.00 23.96 538 ALA A C 1
ATOM 4030 O O . ALA A 1 512 ? -3.014 -1.793 54.547 1.00 26.61 538 ALA A O 1
ATOM 4032 N N . VAL A 1 513 ? -2.627 -0.652 52.653 1.00 20.83 539 VAL A N 1
ATOM 4033 C CA . VAL A 1 513 ? -1.394 -0.064 53.162 1.00 19.85 539 VAL A CA 1
ATOM 4034 C C . VAL A 1 513 ? -1.615 1.326 53.724 1.00 20.71 539 VAL A C 1
ATOM 4035 O O . VAL A 1 513 ? -0.651 1.968 54.159 1.00 19.93 539 VAL A O 1
ATOM 4039 N N . GLY A 1 514 ? -2.839 1.835 53.675 1.00 19.50 540 GLY A N 1
ATOM 4040 C CA . GLY A 1 514 ? -3.159 3.104 54.302 1.00 22.89 540 GLY A CA 1
ATOM 4041 C C . GLY A 1 514 ? -2.929 4.327 53.451 1.00 25.63 540 GLY A C 1
ATOM 4042 O O . GLY A 1 514 ? -2.882 5.438 53.997 1.00 21.08 540 GLY A O 1
ATOM 4043 N N . LEU A 1 515 ? -2.781 4.176 52.132 1.00 21.71 541 LEU A N 1
ATOM 4044 C CA . LEU A 1 515 ? -2.510 5.369 51.332 1.00 20.33 541 LEU A CA 1
ATOM 4045 C C . LEU A 1 515 ? -3.719 6.264 51.213 1.00 20.91 541 LEU A C 1
ATOM 4046 O O . LEU A 1 515 ? -3.555 7.446 50.880 1.00 19.31 541 LEU A O 1
ATOM 4051 N N . ASP A 1 516 ? -4.924 5.748 51.490 1.00 22.15 542 ASP A N 1
ATOM 4052 C CA . ASP A 1 516 ? -6.075 6.636 51.557 1.00 22.44 542 ASP A CA 1
ATOM 4053 C C . ASP A 1 516 ? -5.962 7.577 52.751 1.00 25.26 542 ASP A C 1
ATOM 4054 O O . ASP A 1 516 ? -6.239 8.777 52.626 1.00 23.50 542 ASP A O 1
ATOM 4059 N N . VAL A 1 517 ? -5.563 7.055 53.913 1.00 23.23 543 VAL A N 1
ATOM 4060 C CA . VAL A 1 517 ? -5.336 7.906 55.078 1.00 25.45 543 VAL A CA 1
ATOM 4061 C C . VAL A 1 517 ? -4.228 8.919 54.794 1.00 23.07 543 VAL A C 1
ATOM 4062 O O . VAL A 1 517 ? -4.340 10.096 55.152 1.00 24.42 543 VAL A O 1
ATOM 4066 N N . TYR A 1 518 ? -3.129 8.468 54.177 1.00 17.88 544 TYR A N 1
ATOM 4067 C CA . TYR A 1 518 ? -2.034 9.355 53.782 1.00 15.40 544 TYR A CA 1
ATOM 4068 C C . TYR A 1 518 ? -2.552 10.504 52.925 1.00 21.18 544 TYR A C 1
ATOM 4069 O O . TYR A 1 518 ? -2.178 11.670 53.109 1.00 18.84 544 TYR A O 1
ATOM 4078 N N . THR A 1 519 ? -3.413 10.170 51.969 1.00 19.85 545 THR A N 1
ATOM 4079 C CA . THR A 1 519 ? -3.961 11.165 51.055 1.00 17.11 545 THR A CA 1
ATOM 4080 C C . THR A 1 519 ? -4.845 12.169 51.786 1.00 20.42 545 THR A C 1
ATOM 4081 O O . THR A 1 519 ? -4.797 13.370 51.494 1.00 17.58 545 THR A O 1
ATOM 4085 N N . GLN A 1 520 ? -5.666 11.695 52.737 1.00 20.09 546 GLN A N 1
ATOM 4086 C CA . GLN A 1 520 ? -6.478 12.619 53.535 1.00 19.83 546 GLN A CA 1
ATOM 4087 C C . GLN A 1 520 ? -5.595 13.538 54.379 1.00 24.99 546 GLN A C 1
ATOM 4088 O O . GLN A 1 520 ? -5.936 14.710 54.590 1.00 25.07 546 GLN A O 1
ATOM 4094 N N . MET A 1 521 ? -4.461 13.016 54.884 1.00 17.41 547 MET A N 1
ATOM 4095 C CA . MET A 1 521 ? -3.525 13.861 55.628 1.00 20.14 547 MET A CA 1
ATOM 4096 C C . MET A 1 521 ? -2.967 14.957 54.732 1.00 23.28 547 MET A C 1
ATOM 4097 O O . MET A 1 521 ? -2.826 16.109 55.162 1.00 19.46 547 MET A O 1
ATOM 4102 N N . LEU A 1 522 ? -2.622 14.607 53.487 1.00 18.89 548 LEU A N 1
ATOM 4103 C CA . LEU A 1 522 ? -2.115 15.603 52.547 1.00 18.46 548 LEU A CA 1
ATOM 4104 C C . LEU A 1 522 ? -3.137 16.704 52.318 1.00 19.67 548 LEU A C 1
ATOM 4105 O O . LEU A 1 522 ? -2.794 17.898 52.305 1.00 19.54 548 LEU A O 1
ATOM 4110 N N . GLU A 1 523 ? -4.401 16.321 52.137 1.00 20.99 549 GLU A N 1
ATOM 4111 C CA . GLU A 1 523 ? -5.419 17.320 51.845 1.00 18.89 549 GLU A CA 1
ATOM 4112 C C . GLU A 1 523 ? -5.570 18.297 52.999 1.00 25.40 549 GLU A C 1
ATOM 4113 O O . GLU A 1 523 ? -5.751 19.501 52.779 1.00 23.30 549 GLU A O 1
ATOM 4119 N N . GLU A 1 524 ? -5.477 17.806 54.236 1.00 21.70 550 GLU A N 1
ATOM 4120 C CA . GLU A 1 524 ? -5.623 18.693 55.387 1.00 22.36 550 GLU A CA 1
ATOM 4121 C C . GLU A 1 524 ? -4.400 19.577 55.554 1.00 24.75 550 GLU A C 1
ATOM 4122 O O . GLU A 1 524 ? -4.518 20.766 55.874 1.00 23.87 550 GLU A O 1
ATOM 4128 N N . ALA A 1 525 ? -3.210 19.020 55.356 1.00 21.44 551 ALA A N 1
ATOM 4129 C CA . ALA A 1 525 ? -2.015 19.844 55.485 1.00 20.72 551 ALA A CA 1
ATOM 4130 C C . ALA A 1 525 ? -1.988 20.947 54.444 1.00 21.42 551 ALA A C 1
ATOM 4131 O O . ALA A 1 525 ? -1.525 22.062 54.722 1.00 21.82 551 ALA A O 1
ATOM 4133 N N . ASN A 1 526 ? -2.438 20.641 53.225 1.00 19.11 552 ASN A N 1
ATOM 4134 C CA . ASN A 1 526 ? -2.407 21.624 52.147 1.00 20.94 552 ASN A CA 1
ATOM 4135 C C . ASN A 1 526 ? -3.255 22.852 52.445 1.00 21.29 552 ASN A C 1
ATOM 4136 O O . ASN A 1 526 ? -3.003 23.918 51.860 1.00 22.92 552 ASN A O 1
ATOM 4141 N N . LYS A 1 527 ? -4.235 22.747 53.353 1.00 20.66 553 LYS A N 1
ATOM 4142 C CA . LYS A 1 527 ? -5.072 23.896 53.701 1.00 20.04 553 LYS A CA 1
ATOM 4143 C C . LYS A 1 527 ? -4.350 24.927 54.562 1.00 27.21 553 LYS A C 1
ATOM 4144 O O . LYS A 1 527 ? -4.821 26.066 54.670 1.00 26.68 553 LYS A O 1
ATOM 4150 N N . GLU A 1 528 ? -3.257 24.549 55.211 1.00 21.53 554 GLU A N 1
ATOM 4151 C CA . GLU A 1 528 ? -2.545 25.453 56.107 1.00 21.92 554 GLU A CA 1
ATOM 4152 C C . GLU A 1 528 ? -1.715 26.444 55.306 1.00 23.88 554 GLU A C 1
ATOM 4153 O O . GLU A 1 528 ? -0.912 26.047 54.461 1.00 27.40 554 GLU A O 1
ATOM 4159 N N . GLN A 1 529 ? -1.892 27.741 55.576 1.00 25.82 555 GLN A N 1
ATOM 4160 C CA . GLN A 1 529 ? -1.104 28.747 54.870 1.00 27.03 555 GLN A CA 1
ATOM 4161 C C . GLN A 1 529 ? 0.057 29.301 55.685 1.00 30.81 555 GLN A C 1
ATOM 4162 O O . GLN A 1 529 ? 1.028 29.787 55.087 1.00 29.82 555 GLN A O 1
ATOM 4168 N N . ASP A 1 530 ? -0.006 29.239 57.012 1.00 31.33 556 ASP A N 1
ATOM 4169 C CA . ASP A 1 530 ? 1.141 29.663 57.814 1.00 30.47 556 ASP A CA 1
ATOM 4170 C C . ASP A 1 530 ? 2.289 28.684 57.611 1.00 26.18 556 ASP A C 1
ATOM 4171 O O . ASP A 1 530 ? 2.124 27.490 57.889 1.00 29.95 556 ASP A O 1
ATOM 4176 N N . PRO A 1 531 ? 3.460 29.139 57.161 1.00 24.12 557 PRO A N 1
ATOM 4177 C CA . PRO A 1 531 ? 4.525 28.187 56.802 1.00 27.10 557 PRO A CA 1
ATOM 4178 C C . PRO A 1 531 ? 4.958 27.264 57.944 1.00 29.58 557 PRO A C 1
ATOM 4179 O O . PRO A 1 531 ? 5.133 26.059 57.713 1.00 25.80 557 PRO A O 1
ATOM 4183 N N . ALA A 1 532 ? 5.121 27.772 59.168 1.00 27.62 558 ALA A N 1
ATOM 4184 C CA . ALA A 1 532 ? 5.597 26.916 60.255 1.00 29.98 558 ALA A CA 1
ATOM 4185 C C . ALA A 1 532 ? 4.597 25.804 60.560 1.00 32.60 558 ALA A C 1
ATOM 4186 O O . ALA A 1 532 ? 4.973 24.632 60.678 1.00 26.18 558 ALA A O 1
ATOM 4188 N N . LYS A 1 533 ? 3.311 26.153 60.663 1.00 20.28 559 LYS A N 1
ATOM 4189 C CA . LYS A 1 533 ? 2.274 25.152 60.919 1.00 27.28 559 LYS A CA 1
ATOM 4190 C C . LYS A 1 533 ? 2.120 24.196 59.744 1.00 21.48 559 LYS A C 1
ATOM 4191 O O . LYS A 1 533 ? 1.900 22.993 59.937 1.00 27.77 559 LYS A O 1
ATOM 4197 N N . ARG A 1 534 ? 2.189 24.728 58.524 1.00 19.02 560 ARG A N 1
ATOM 4198 C CA . ARG A 1 534 ? 2.078 23.914 57.322 1.00 18.37 560 ARG A CA 1
ATOM 4199 C C . ARG A 1 534 ? 3.202 22.900 57.259 1.00 18.30 560 ARG A C 1
ATOM 4200 O O . ARG A 1 534 ? 2.982 21.708 57.000 1.00 18.67 560 ARG A O 1
ATOM 4208 N N . TYR A 1 535 ? 4.421 23.355 57.521 1.00 17.64 561 TYR A N 1
ATOM 4209 C CA . TYR A 1 535 ? 5.553 22.454 57.408 1.00 18.82 561 TYR A CA 1
ATOM 4210 C C . TYR A 1 535 ? 5.498 21.388 58.488 1.00 20.91 561 TYR A C 1
ATOM 4211 O O . TYR A 1 535 ? 5.890 20.242 58.248 1.00 20.07 561 TYR A O 1
ATOM 4220 N N . GLU A 1 536 ? 5.025 21.751 59.682 1.00 20.38 562 GLU A N 1
ATOM 4221 C CA . GLU A 1 536 ? 4.915 20.767 60.748 1.00 24.28 562 GLU A CA 1
ATOM 4222 C C . GLU A 1 536 ? 3.920 19.678 60.376 1.00 27.69 562 GLU A C 1
ATOM 4223 O O . GLU A 1 536 ? 4.153 18.497 60.656 1.00 21.81 562 GLU A O 1
ATOM 4229 N N . LYS A 1 537 ? 2.813 20.054 59.725 1.00 23.26 563 LYS A N 1
ATOM 4230 C CA . LYS A 1 537 ? 1.852 19.053 59.264 1.00 17.86 563 LYS A CA 1
ATOM 4231 C C . LYS A 1 537 ? 2.461 18.154 58.194 1.00 17.79 563 LYS A C 1
ATOM 4232 O O . LYS A 1 537 ? 2.225 16.944 58.190 1.00 19.90 563 LYS A O 1
ATOM 4238 N N . TYR A 1 538 ? 3.245 18.723 57.271 1.00 21.75 564 TYR A N 1
ATOM 4239 C CA . TYR A 1 538 ? 3.944 17.870 56.309 1.00 16.37 564 TYR A CA 1
ATOM 4240 C C . TYR A 1 538 ? 5.021 17.038 56.979 1.00 15.27 564 TYR A C 1
ATOM 4241 O O . TYR A 1 538 ? 5.339 15.953 56.482 1.00 16.88 564 TYR A O 1
ATOM 4250 N N . ALA A 1 539 ? 5.592 17.504 58.093 1.00 15.82 565 ALA A N 1
ATOM 4251 C CA . ALA A 1 539 ? 6.559 16.656 58.793 1.00 17.38 565 ALA A CA 1
ATOM 4252 C C . ALA A 1 539 ? 5.885 15.415 59.371 1.00 19.64 565 ALA A C 1
ATOM 4253 O O . ALA A 1 539 ? 6.484 14.328 59.372 1.00 20.88 565 ALA A O 1
ATOM 4255 N N . ASP A 1 540 ? 4.674 15.575 59.912 1.00 20.49 566 ASP A N 1
ATOM 4256 C CA . ASP A 1 540 ? 3.880 14.430 60.366 1.00 21.71 566 ASP A CA 1
ATOM 4257 C C . ASP A 1 540 ? 3.677 13.450 59.233 1.00 18.66 566 ASP A C 1
ATOM 4258 O O . ASP A 1 540 ? 3.805 12.235 59.413 1.00 20.62 566 ASP A O 1
ATOM 4263 N N . ILE A 1 541 ? 3.370 13.974 58.051 1.00 16.39 567 ILE A N 1
ATOM 4264 C CA . ILE A 1 541 ? 3.101 13.140 56.885 1.00 16.82 567 ILE A CA 1
ATOM 4265 C C . ILE A 1 541 ? 4.356 12.402 56.461 1.00 18.31 567 ILE A C 1
ATOM 4266 O O . ILE A 1 541 ? 4.305 11.207 56.161 1.00 16.91 567 ILE A O 1
ATOM 4271 N N . GLN A 1 542 ? 5.505 13.095 56.416 1.00 14.55 568 G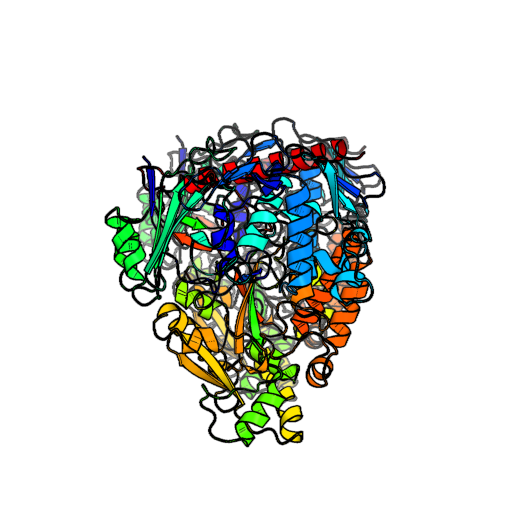LN A N 1
ATOM 4272 C CA . GLN A 1 542 ? 6.747 12.395 56.111 1.00 14.57 568 GLN A CA 1
ATOM 4273 C C . GLN A 1 542 ? 7.052 11.330 57.161 1.00 16.00 568 GLN A C 1
ATOM 4274 O O . GLN A 1 542 ? 7.480 10.233 56.813 1.00 15.95 568 GLN A O 1
ATOM 4280 N N . ALA A 1 543 ? 6.808 11.614 58.443 1.00 15.30 569 ALA A N 1
ATOM 4281 C CA . ALA A 1 543 ? 7.050 10.602 59.480 1.00 15.79 569 ALA A CA 1
ATOM 4282 C C . ALA A 1 543 ? 6.160 9.374 59.285 1.00 21.31 569 ALA A C 1
ATOM 4283 O O . ALA A 1 543 ? 6.618 8.230 59.406 1.00 20.00 569 ALA A O 1
ATOM 4285 N N . TRP A 1 544 ? 4.876 9.598 59.019 1.00 18.71 570 TRP A N 1
ATOM 4286 C CA . TRP A 1 544 ? 3.971 8.490 58.712 1.00 20.84 570 TRP A CA 1
ATOM 4287 C C . TRP A 1 544 ? 4.524 7.649 57.575 1.00 18.48 570 TRP A C 1
ATOM 4288 O O . TRP A 1 544 ? 4.484 6.407 57.613 1.00 16.88 570 TRP A O 1
ATOM 4299 N N . LEU A 1 545 ? 5.037 8.314 56.546 1.00 15.73 571 LEU A N 1
ATOM 4300 C CA . LEU A 1 545 ? 5.510 7.592 55.376 1.00 16.44 571 LEU A CA 1
ATOM 4301 C C . LEU A 1 545 ? 6.752 6.770 55.696 1.00 18.91 571 LEU A C 1
ATOM 4302 O O . LEU A 1 545 ? 6.880 5.635 55.222 1.00 16.50 571 LEU A O 1
ATOM 4307 N N . ILE A 1 546 ? 7.701 7.329 56.461 1.00 17.39 572 ILE A N 1
ATOM 4308 C CA . ILE A 1 546 ? 8.865 6.532 56.871 1.00 17.25 572 ILE A CA 1
ATOM 4309 C C . ILE A 1 546 ? 8.421 5.303 57.656 1.00 16.64 572 ILE A C 1
ATOM 4310 O O . ILE A 1 546 ? 8.868 4.181 57.397 1.00 16.64 572 ILE A O 1
ATOM 4315 N N . ASP A 1 547 ? 7.538 5.502 58.635 1.00 16.64 573 ASP A N 1
ATOM 4316 C CA . ASP A 1 547 ? 7.066 4.372 59.439 1.00 21.34 573 ASP A CA 1
ATOM 4317 C C . ASP A 1 547 ? 6.407 3.307 58.570 1.00 22.29 573 ASP A C 1
ATOM 4318 O O . ASP A 1 547 ? 6.614 2.108 58.787 1.00 20.55 573 ASP A O 1
ATOM 4323 N N . SER A 1 548 ? 5.602 3.731 57.588 1.00 17.07 574 SER A N 1
ATOM 4324 C CA . SER A 1 548 ? 4.902 2.789 56.707 1.00 16.70 574 SER A CA 1
ATOM 4325 C C . SER A 1 548 ? 5.863 1.911 55.923 1.00 17.96 574 SER A C 1
ATOM 4326 O O . SER A 1 548 ? 5.509 0.794 55.525 1.00 16.94 574 SER A O 1
ATOM 4329 N N . SER A 1 549 ? 7.069 2.417 55.679 1.00 15.47 575 SER A N 1
ATOM 4330 C CA . SER A 1 549 ? 8.096 1.747 54.892 1.00 17.50 575 SER A CA 1
ATOM 4331 C C . SER A 1 549 ? 7.587 1.420 53.484 1.00 15.61 575 SER A C 1
ATOM 4332 O O . SER A 1 549 ? 8.076 0.487 52.823 1.00 16.53 575 SER A O 1
ATOM 4335 N N . LEU A 1 550 ? 6.636 2.236 53.003 1.00 16.26 576 LEU A N 1
ATOM 4336 C CA . LEU A 1 550 ? 6.250 2.192 51.597 1.00 16.23 576 LEU A CA 1
ATOM 4337 C C . LEU A 1 550 ? 7.327 2.779 50.701 1.00 15.14 576 LEU A C 1
ATOM 4338 O O . LEU A 1 550 ? 7.343 2.487 49.495 1.00 16.16 576 LEU A O 1
ATOM 4343 N N . VAL A 1 551 ? 8.217 3.610 51.259 1.00 16.31 577 VAL A N 1
ATOM 4344 C CA . VAL A 1 551 ? 9.476 3.989 50.627 1.00 18.08 577 VAL A CA 1
ATOM 4345 C C . VAL A 1 551 ? 10.611 3.649 51.579 1.00 13.98 577 VAL A C 1
ATOM 4346 O O . VAL A 1 551 ? 10.444 3.670 52.805 1.00 17.73 577 VAL A O 1
ATOM 4350 N N . LEU A 1 552 ? 11.754 3.279 51.000 1.00 17.76 578 LEU A N 1
ATOM 4351 C CA . LEU A 1 552 ? 12.997 3.008 51.737 1.00 16.61 578 LEU A CA 1
ATOM 4352 C C . LEU A 1 552 ? 14.024 4.012 51.241 1.00 13.98 578 LEU A C 1
ATOM 4353 O O . LEU A 1 552 ? 14.604 3.816 50.164 1.00 15.21 578 LEU A O 1
ATOM 4358 N N . PRO A 1 553 ? 14.216 5.134 51.927 1.00 13.54 579 PRO A N 1
ATOM 4359 C CA . PRO A 1 553 ? 15.067 6.188 51.366 1.00 15.95 579 PRO A CA 1
ATOM 4360 C C . PRO A 1 553 ? 16.490 5.677 51.173 1.00 14.37 579 PRO A C 1
ATOM 4361 O O . PRO A 1 553 ? 17.003 4.904 51.984 1.00 17.02 579 PRO A O 1
ATOM 4365 N N . SER A 1 554 ? 17.117 6.085 50.065 1.00 13.08 580 SER A N 1
ATOM 4366 C CA . SER A 1 554 ? 18.436 5.549 49.742 1.00 14.62 580 SER A CA 1
ATOM 4367 C C . SER A 1 554 ? 19.485 6.647 49.611 1.00 16.11 580 SER A C 1
ATOM 4368 O O . SER A 1 554 ? 20.284 6.868 50.525 1.00 16.67 580 SER A O 1
ATOM 4371 N N . VAL A 1 555 ? 19.484 7.332 48.474 1.00 15.23 581 VAL A N 1
ATOM 4372 C CA . VAL A 1 555 ? 20.587 8.208 48.101 1.00 14.74 581 VAL A CA 1
ATOM 4373 C C . VAL A 1 555 ? 20.046 9.490 47.476 1.00 15.59 581 VAL A C 1
ATOM 4374 O O . VAL A 1 555 ? 18.878 9.596 47.109 1.00 16.72 581 VAL A O 1
ATOM 4378 N N . SER A 1 556 ? 20.921 10.486 47.390 1.00 14.10 582 SER A N 1
ATOM 4379 C CA . SER A 1 556 ? 20.680 11.709 46.643 1.00 15.28 582 SER A CA 1
ATOM 4380 C C . SER A 1 556 ? 21.539 11.750 45.390 1.00 14.33 582 SER A C 1
ATOM 4381 O O . SER A 1 556 ? 22.357 10.867 45.133 1.00 16.55 582 SER A O 1
ATOM 4384 N N . ARG A 1 557 ? 21.301 12.763 44.564 1.00 17.10 583 ARG A N 1
ATOM 4385 C CA . ARG A 1 557 ? 22.339 13.159 43.626 1.00 16.13 583 ARG A CA 1
ATOM 4386 C C . ARG A 1 557 ? 23.390 13.981 44.364 1.00 15.92 583 ARG A C 1
ATOM 4387 O O . ARG A 1 557 ? 23.163 14.461 45.479 1.00 18.29 583 ARG A O 1
ATOM 4395 N N . GLY A 1 558 ? 24.574 14.075 43.762 1.00 17.96 584 GLY A N 1
ATOM 4396 C CA . GLY A 1 558 ? 25.683 14.752 44.398 1.00 19.14 584 GLY A CA 1
ATOM 4397 C C . GLY A 1 558 ? 26.393 13.894 45.435 1.00 21.44 584 GLY A C 1
ATOM 4398 O O . GLY A 1 558 ? 26.034 12.749 45.702 1.00 23.22 584 GLY A O 1
ATOM 4399 N N . GLY A 1 559 ? 27.426 14.484 46.042 1.00 19.01 585 GLY A N 1
ATOM 4400 C CA . GLY A 1 559 ? 28.252 13.763 47.003 1.00 18.39 585 GLY A CA 1
ATOM 4401 C C . GLY A 1 559 ? 29.295 12.860 46.390 1.00 22.11 585 GLY A C 1
ATOM 4402 O O . GLY A 1 559 ? 29.848 12.002 47.089 1.00 23.17 585 GLY A O 1
ATOM 4403 N N . THR A 1 560 ? 29.586 13.040 45.106 1.00 17.48 586 THR A N 1
ATOM 4404 C CA . THR A 1 560 ? 30.378 12.148 44.285 1.00 19.06 586 THR A CA 1
ATOM 4405 C C . THR A 1 560 ? 31.656 12.833 43.804 1.00 19.90 586 THR A C 1
ATOM 4406 O O . THR A 1 560 ? 31.701 14.061 43.668 1.00 21.48 586 THR A O 1
ATOM 4410 N N . PRO A 1 561 ? 32.702 12.057 43.529 1.00 20.12 587 PRO A N 1
ATOM 4411 C CA . PRO A 1 561 ? 33.986 12.632 43.102 1.00 20.25 587 PRO A CA 1
ATOM 4412 C C . PRO A 1 561 ? 34.029 12.850 41.597 1.00 22.63 587 PRO A C 1
ATOM 4413 O O . PRO A 1 561 ? 33.491 12.073 40.806 1.00 20.07 587 PRO A O 1
ATOM 4417 N N . SER A 1 562 ? 34.678 13.935 41.197 1.00 20.16 588 SER A N 1
ATOM 4418 C CA . SER A 1 562 ? 34.819 14.260 39.785 1.00 18.54 588 SER A CA 1
ATOM 4419 C C . SER A 1 562 ? 36.149 14.943 39.530 1.00 22.55 588 SER A C 1
ATOM 4420 O O . SER A 1 562 ? 36.801 15.450 40.446 1.00 24.22 588 SER A O 1
ATOM 4423 N N . LEU A 1 563 ? 36.547 14.933 38.260 1.00 19.10 589 LEU A N 1
ATOM 4424 C CA . LEU A 1 563 ? 37.572 15.833 37.741 1.00 20.97 589 LEU A CA 1
ATOM 4425 C C . LEU A 1 563 ? 36.865 16.851 36.859 1.00 21.04 589 LEU A C 1
ATOM 4426 O O . LEU A 1 563 ? 35.896 16.515 36.177 1.00 20.95 589 LEU A O 1
ATOM 4431 N N . ARG A 1 564 ? 37.354 18.090 36.855 1.00 19.95 590 ARG A N 1
ATOM 4432 C CA . ARG A 1 564 ? 36.584 19.176 36.252 1.00 19.49 590 ARG A CA 1
ATOM 4433 C C . ARG A 1 564 ? 37.457 20.183 35.520 1.00 21.77 590 ARG A C 1
ATOM 4434 O O . ARG A 1 564 ? 38.513 20.586 36.014 1.00 19.06 590 ARG A O 1
ATOM 4442 N N . ARG A 1 565 ? 36.989 20.604 34.344 1.00 22.35 591 ARG A N 1
ATOM 4443 C CA . ARG A 1 565 ? 37.473 21.821 33.710 1.00 25.05 591 ARG A CA 1
ATOM 4444 C C . ARG A 1 565 ? 36.347 22.827 33.533 1.00 18.38 591 ARG A C 1
ATOM 4445 O O . ARG A 1 565 ? 36.505 23.786 32.767 1.00 21.33 591 ARG A O 1
ATOM 4453 N N . THR A 1 566 ? 35.215 22.621 34.204 1.00 17.14 592 THR A N 1
ATOM 4454 C CA . THR A 1 566 ? 34.180 23.651 34.323 1.00 17.88 592 THR A CA 1
ATOM 4455 C C . THR A 1 566 ? 34.585 24.657 35.395 1.00 23.48 592 THR A C 1
ATOM 4456 O O . THR A 1 566 ? 35.284 24.321 36.349 1.00 25.48 592 THR A O 1
ATOM 4460 N N . VAL A 1 567 ? 34.148 25.894 35.233 1.00 18.82 593 VAL A N 1
ATOM 4461 C CA . VAL A 1 567 ? 34.458 26.929 36.234 1.00 21.07 593 VAL A CA 1
ATOM 4462 C C . VAL A 1 567 ? 33.578 26.714 37.458 1.00 22.21 593 VAL A C 1
ATOM 4463 O O . VAL A 1 567 ? 32.348 26.639 37.315 1.00 20.03 593 VAL A O 1
ATOM 4467 N N . PRO A 1 568 ? 34.132 26.662 38.667 1.00 21.46 594 PRO A N 1
ATOM 4468 C CA . PRO A 1 568 ? 33.296 26.394 39.849 1.00 19.73 594 PRO A CA 1
ATOM 4469 C C . PRO A 1 568 ? 32.238 27.471 40.070 1.00 20.82 594 PRO A C 1
ATOM 4470 O O . PRO A 1 568 ? 32.526 28.676 40.031 1.00 22.03 594 PRO A O 1
ATOM 4474 N N . PHE A 1 569 ? 31.009 27.006 40.296 1.00 19.49 595 PHE A N 1
ATOM 4475 C CA . PHE A 1 569 ? 29.846 27.820 40.689 1.00 21.69 595 PHE A CA 1
ATOM 4476 C C . PHE A 1 569 ? 29.515 28.898 39.673 1.00 22.14 595 PHE A C 1
ATOM 4477 O O . PHE A 1 569 ? 28.931 29.927 40.017 1.00 25.05 595 PHE A O 1
ATOM 4485 N N . ALA A 1 570 ? 29.836 28.652 38.401 1.00 17.11 596 ALA A N 1
ATOM 4486 C CA . ALA A 1 570 ? 29.400 29.575 37.360 1.00 17.81 596 ALA A CA 1
ATOM 4487 C C . ALA A 1 570 ? 27.947 29.334 36.938 1.00 20.77 596 ALA A C 1
ATOM 4488 O O . ALA A 1 570 ? 27.254 30.285 36.548 1.00 21.22 596 ALA A O 1
ATOM 4490 N N . ALA A 1 571 ? 27.475 28.091 37.000 1.00 20.01 597 ALA A N 1
ATOM 4491 C CA . ALA A 1 571 ? 26.156 27.776 36.468 1.00 21.89 597 ALA A CA 1
ATOM 4492 C C . ALA A 1 571 ? 25.051 28.220 37.427 1.00 17.64 597 ALA A C 1
ATOM 4493 O O . ALA A 1 571 ? 25.286 28.531 38.602 1.00 19.96 597 ALA A O 1
ATOM 4495 N N . ALA A 1 572 ? 23.832 28.288 36.896 1.00 15.15 598 ALA A N 1
ATOM 4496 C CA . ALA A 1 572 ? 22.680 28.546 37.742 1.00 19.97 598 ALA A CA 1
ATOM 4497 C C . ALA A 1 572 ? 22.473 27.385 38.709 1.00 17.46 598 ALA A C 1
ATOM 4498 O O . ALA A 1 572 ? 22.889 26.249 38.453 1.00 19.93 598 ALA A O 1
ATOM 4500 N N . TYR A 1 573 ? 21.899 27.706 39.861 1.00 15.69 599 TYR A N 1
ATOM 4501 C CA . TYR A 1 573 ? 21.524 26.730 40.881 1.00 15.60 599 TYR A CA 1
ATOM 4502 C C . TYR A 1 573 ? 20.065 26.977 41.272 1.00 14.80 599 TYR A C 1
ATOM 4503 O O . TYR A 1 573 ? 19.646 28.126 41.430 1.00 16.89 599 TYR A O 1
ATOM 4512 N N . GLY A 1 574 ? 19.317 25.905 41.477 1.00 14.95 600 GLY A N 1
ATOM 4513 C CA . GLY A 1 574 ? 17.957 26.049 41.956 1.00 17.84 600 GLY A CA 1
ATOM 4514 C C . GLY A 1 574 ? 17.650 24.934 42.928 1.00 17.68 600 GLY A C 1
ATOM 4515 O O . GLY A 1 574 ? 17.952 23.769 42.660 1.00 18.47 600 GLY A O 1
ATOM 4516 N N . LEU A 1 575 ? 17.042 25.275 44.056 1.00 17.41 601 LEU A N 1
ATOM 4517 C CA . LEU A 1 575 ? 16.603 24.230 44.971 1.00 15.63 601 LEU A CA 1
ATOM 4518 C C . LEU A 1 575 ? 15.519 23.386 44.330 1.00 17.89 601 LEU A C 1
ATOM 4519 O O . LEU A 1 575 ? 15.437 22.188 44.590 1.00 17.19 601 LEU A O 1
ATOM 4524 N N . THR A 1 576 ? 14.677 23.994 43.490 1.00 13.24 602 THR A N 1
ATOM 4525 C CA . THR A 1 576 ? 13.591 23.294 42.814 1.00 12.71 602 THR A CA 1
ATOM 4526 C C . THR A 1 576 ? 13.509 23.760 41.365 1.00 17.51 602 THR A C 1
ATOM 4527 O O . THR A 1 576 ? 14.024 24.819 41.001 1.00 19.35 602 THR A O 1
ATOM 4531 N N . GLY A 1 577 ? 12.791 22.997 40.547 1.00 16.41 603 GLY A N 1
ATOM 4532 C CA . GLY A 1 577 ? 12.515 23.408 39.181 1.00 17.71 603 GLY A CA 1
ATOM 4533 C C . GLY A 1 577 ? 13.587 22.923 38.238 1.00 18.00 603 GLY A C 1
ATOM 4534 O O . GLY A 1 577 ? 14.469 22.151 38.612 1.00 21.20 603 GLY A O 1
ATOM 4535 N N . THR A 1 578 ? 13.528 23.399 36.989 1.00 15.12 604 THR A N 1
ATOM 4536 C CA . THR A 1 578 ? 14.449 22.862 35.990 1.00 16.00 604 THR A CA 1
ATOM 4537 C C . THR A 1 578 ? 15.319 23.919 35.314 1.00 14.93 604 THR A C 1
ATOM 4538 O O . THR A 1 578 ? 15.808 23.707 34.207 1.00 19.11 604 THR A O 1
ATOM 4542 N N . LYS A 1 579 ? 15.624 25.019 36.006 1.00 11.13 605 LYS A N 1
ATOM 4543 C CA . LYS A 1 579 ? 16.458 26.088 35.446 1.00 16.54 605 LYS A CA 1
ATOM 4544 C C . LYS A 1 579 ? 17.743 26.325 36.255 1.00 17.41 605 LYS A C 1
ATOM 4545 O O . LYS A 1 579 ? 18.311 27.429 36.235 1.00 21.31 605 LYS A O 1
ATOM 4551 N N . GLY A 1 580 ? 18.244 25.304 36.946 1.00 18.56 606 GLY A N 1
ATOM 4552 C CA . GLY A 1 580 ? 19.553 25.362 37.582 1.00 19.24 606 GLY A CA 1
ATOM 4553 C C . GLY A 1 580 ? 20.578 24.510 36.861 1.00 17.69 606 GLY A C 1
ATOM 4554 O O . GLY A 1 580 ? 20.947 24.795 35.716 1.00 17.93 606 GLY A O 1
ATOM 4555 N N . VAL A 1 581 ? 21.018 23.434 37.512 1.00 17.42 607 VAL A N 1
ATOM 4556 C CA . VAL A 1 581 ? 22.082 22.601 36.965 1.00 20.21 607 VAL A CA 1
ATOM 4557 C C . VAL A 1 581 ? 21.677 21.968 35.636 1.00 16.65 607 VAL A C 1
ATOM 4558 O O . VAL A 1 581 ? 22.545 21.626 34.819 1.00 19.93 607 VAL A O 1
ATOM 4562 N N . GLU A 1 582 ? 20.369 21.810 35.399 1.00 16.97 608 GLU A N 1
ATOM 4563 C CA . GLU A 1 582 ? 19.890 21.252 34.143 1.00 14.44 608 GLU A CA 1
ATOM 4564 C C . GLU A 1 582 ? 20.285 22.106 32.956 1.00 17.93 608 GLU A C 1
ATOM 4565 O O . GLU A 1 582 ? 20.398 21.599 31.830 1.00 18.33 608 GLU A O 1
ATOM 4571 N N . SER A 1 583 ? 20.430 23.406 33.169 1.00 15.57 609 SER A N 1
ATOM 4572 C CA . SER A 1 583 ? 20.651 24.335 32.071 1.00 21.59 609 SER A CA 1
ATOM 4573 C C . SER A 1 583 ? 22.147 24.573 31.855 1.00 17.82 609 SER A C 1
ATOM 4574 O O . SER A 1 583 ? 22.894 24.763 32.809 1.00 16.98 609 SER A O 1
ATOM 4577 N N . TYR A 1 584 ? 22.578 24.588 30.590 1.00 16.02 610 TYR A N 1
ATOM 4578 C CA . TYR A 1 584 ? 23.952 24.963 30.262 1.00 17.66 610 TYR A CA 1
ATOM 4579 C C . TYR A 1 584 ? 24.106 26.464 30.038 1.00 15.24 610 TYR A C 1
ATOM 4580 O O . TYR A 1 584 ? 25.213 26.918 29.684 1.00 17.93 610 TYR A O 1
ATOM 4589 N N . LYS A 1 585 ? 23.048 27.249 30.260 1.00 16.48 611 LYS A N 1
ATOM 4590 C CA . LYS A 1 585 ? 23.256 28.694 30.378 1.00 15.22 611 LYS A CA 1
ATOM 4591 C C . LYS A 1 585 ? 24.175 28.952 31.580 1.00 16.28 611 LYS A C 1
ATOM 4592 O O . LYS A 1 585 ? 24.211 28.158 32.528 1.00 17.69 611 LYS A O 1
ATOM 4598 N N . TYR A 1 586 ? 24.942 30.055 31.526 1.00 16.03 612 TYR A N 1
ATOM 4599 C CA . TYR A 1 586 ? 25.796 30.553 32.617 1.00 19.26 612 TYR A CA 1
ATOM 4600 C C . TYR A 1 586 ? 27.072 29.721 32.839 1.00 15.31 612 TYR A C 1
ATOM 4601 O O . TYR A 1 586 ? 28.097 30.268 33.241 1.00 17.77 612 TYR A O 1
ATOM 4610 N N . LEU A 1 587 ? 27.003 28.420 32.581 1.00 15.32 613 LEU A N 1
ATOM 4611 C CA . LEU A 1 587 ? 28.134 27.516 32.706 1.00 14.03 613 LEU A CA 1
ATOM 4612 C C . LEU A 1 587 ? 29.317 28.020 31.886 1.00 15.74 613 LEU A C 1
ATOM 4613 O O . LEU A 1 587 ? 29.149 28.518 30.764 1.00 17.87 613 LEU A O 1
ATOM 4618 N N . LYS A 1 588 ? 30.519 27.896 32.454 1.00 17.03 614 LYS A N 1
ATOM 4619 C CA . LYS A 1 588 ? 31.751 28.329 31.796 1.00 15.66 614 LYS A CA 1
ATOM 4620 C C . LYS A 1 588 ? 32.767 27.209 31.867 1.00 18.20 614 LYS A C 1
ATOM 4621 O O . LYS A 1 588 ? 32.765 26.419 32.809 1.00 19.25 614 LYS A O 1
ATOM 4627 N N . VAL A 1 589 ? 33.652 27.166 30.879 1.00 16.68 615 VAL A N 1
ATOM 4628 C CA A VAL A 1 589 ? 34.697 26.154 30.877 0.48 17.51 615 VAL A CA 1
ATOM 4629 C CA B VAL A 1 589 ? 34.694 26.149 30.756 0.52 16.99 615 VAL A CA 1
ATOM 4630 C C . VAL A 1 589 ? 36.034 26.862 30.780 1.00 17.70 615 VAL A C 1
ATOM 4631 O O . VAL A 1 589 ? 36.137 27.990 30.302 1.00 23.72 615 VAL A O 1
ATOM 4638 N N . GLN A 1 590 ? 37.067 26.188 31.289 1.00 21.37 616 GLN A N 1
ATOM 4639 C CA . GLN A 1 590 ? 38.380 26.806 31.376 1.00 21.43 616 GLN A CA 1
ATOM 4640 C C . GLN A 1 590 ? 39.425 25.784 30.941 1.00 24.99 616 GLN A C 1
ATOM 4641 O O . GLN A 1 590 ? 39.135 24.588 30.830 1.00 24.51 616 GLN A O 1
ATOM 4647 N N . ASP A 1 591 ? 40.661 26.261 30.691 1.00 23.00 617 ASP A N 1
ATOM 4648 C CA . ASP A 1 591 ? 41.739 25.347 30.296 1.00 23.57 617 ASP A CA 1
ATOM 4649 C C . ASP A 1 591 ? 42.277 24.524 31.466 1.00 30.54 617 ASP A C 1
ATOM 4650 O O . ASP A 1 591 ? 42.606 23.341 31.292 1.00 32.07 617 ASP A O 1
ATOM 4655 N N . LYS A 1 592 ? 42.357 25.101 32.659 1.00 24.79 618 LYS A N 1
ATOM 4656 C CA . LYS A 1 592 ? 42.991 24.418 33.781 1.00 27.15 618 LYS A CA 1
ATOM 4657 C C . LYS A 1 592 ? 42.066 23.400 34.442 1.00 20.78 618 LYS A C 1
ATOM 4658 O O . LYS A 1 592 ? 40.900 23.684 34.723 1.00 26.75 618 LYS A O 1
ATOM 4664 N N . ILE A 1 593 ? 42.620 22.225 34.740 1.00 23.71 619 ILE A N 1
ATOM 4665 C CA . ILE A 1 593 ? 41.936 21.262 35.597 1.00 20.66 619 ILE A CA 1
ATOM 4666 C C . ILE A 1 593 ? 41.877 21.845 37.005 1.00 29.88 619 ILE A C 1
ATOM 4667 O O . ILE A 1 593 ? 42.916 22.155 37.607 1.00 28.70 619 ILE A O 1
ATOM 4672 N N . VAL A 1 594 ? 40.655 22.017 37.522 1.00 23.79 620 VAL A N 1
ATOM 4673 C CA . VAL A 1 594 ? 40.447 22.651 38.819 1.00 20.94 620 VAL A CA 1
ATOM 4674 C C . VAL A 1 594 ? 41.065 21.802 39.915 1.00 21.67 620 VAL A C 1
ATOM 4675 O O . VAL A 1 594 ? 41.006 20.568 39.876 1.00 23.81 620 VAL A O 1
ATOM 4679 N N . THR A 1 595 ? 41.650 22.449 40.918 1.00 27.25 621 THR A N 1
ATOM 4680 C CA . THR A 1 595 ? 42.231 21.709 42.035 1.00 33.31 621 THR A CA 1
ATOM 4681 C C . THR A 1 595 ? 41.241 21.616 43.183 1.00 32.05 621 THR A C 1
ATOM 4682 O O . THR A 1 595 ? 40.303 22.406 43.294 1.00 27.01 621 THR A O 1
ATOM 4686 N N . THR A 1 596 ? 41.480 20.646 44.064 1.00 29.22 622 THR A N 1
ATOM 4687 C CA . THR A 1 596 ? 40.641 20.523 45.247 1.00 30.57 622 THR A CA 1
ATOM 4688 C C . THR A 1 596 ? 40.649 21.810 46.062 1.00 26.63 622 THR A C 1
ATOM 4689 O O . THR A 1 596 ? 39.591 22.296 46.479 1.00 23.77 622 THR A O 1
ATOM 4693 N N . ASP A 1 597 ? 41.839 22.391 46.280 1.00 31.00 623 ASP A N 1
ATOM 4694 C CA A ASP A 1 597 ? 41.928 23.615 47.076 0.49 32.80 623 ASP A CA 1
ATOM 4695 C CA B ASP A 1 597 ? 41.930 23.617 47.073 0.51 32.82 623 ASP A CA 1
ATOM 4696 C C . ASP A 1 597 ? 41.219 24.786 46.391 1.00 28.78 623 ASP A C 1
ATOM 4697 O O . ASP A 1 597 ? 40.529 25.570 47.053 1.00 25.93 623 ASP A O 1
ATOM 4706 N N . GLU A 1 598 ? 41.391 24.930 45.072 1.00 24.57 624 GLU A N 1
ATOM 4707 C CA . GLU A 1 598 ? 40.682 25.971 44.332 1.00 23.61 624 GLU A CA 1
ATOM 4708 C C . GLU A 1 598 ? 39.183 25.794 44.441 1.00 24.02 624 GLU A C 1
ATOM 4709 O O . GLU A 1 598 ? 38.435 26.775 44.560 1.00 26.15 624 GLU A O 1
ATOM 4715 N N . TYR A 1 599 ? 38.713 24.555 44.315 1.00 21.32 625 TYR A N 1
ATOM 4716 C CA . TYR A 1 599 ? 37.287 24.319 44.413 1.00 25.45 625 TYR A CA 1
ATOM 4717 C C . TYR A 1 599 ? 36.780 24.699 45.790 1.00 23.09 625 TYR A C 1
ATOM 4718 O O . TYR A 1 599 ? 35.734 25.353 45.918 1.00 22.18 625 TYR A O 1
ATOM 4727 N N . ALA A 1 600 ? 37.514 24.303 46.838 1.00 24.78 626 ALA A N 1
ATOM 4728 C CA . ALA A 1 600 ? 37.046 24.598 48.186 1.00 26.53 626 ALA A CA 1
ATOM 4729 C C . ALA A 1 600 ? 36.996 26.101 48.417 1.00 21.66 626 ALA A C 1
ATOM 4730 O O . ALA A 1 600 ? 36.020 26.614 48.977 1.00 26.77 626 ALA A O 1
ATOM 4732 N N . LYS A 1 601 ? 38.000 26.832 47.928 1.00 23.00 627 LYS A N 1
ATOM 4733 C CA . LYS A 1 601 ? 37.958 28.285 48.077 1.00 24.36 627 LYS A CA 1
ATOM 4734 C C . LYS A 1 601 ? 36.760 28.875 47.341 1.00 30.28 627 LYS A C 1
ATOM 4735 O O . LYS A 1 601 ? 36.057 29.747 47.870 1.00 25.99 627 LYS A O 1
ATOM 4741 N N . ALA A 1 602 ? 36.479 28.375 46.138 1.00 21.84 628 ALA A N 1
ATOM 4742 C CA . ALA A 1 602 ? 35.320 28.851 45.391 1.00 19.59 628 ALA A CA 1
ATOM 4743 C C . ALA A 1 602 ? 34.015 28.473 46.091 1.00 21.93 628 ALA A C 1
ATOM 4744 O O . ALA A 1 602 ? 33.056 29.259 46.102 1.00 21.08 628 ALA A O 1
ATOM 4746 N N . ARG A 1 603 ? 33.963 27.270 46.680 1.00 23.09 629 ARG A N 1
ATOM 4747 C CA . ARG A 1 603 ? 32.768 26.818 47.385 1.00 22.91 629 ARG A CA 1
ATOM 4748 C C . ARG A 1 603 ? 32.470 27.698 48.600 1.00 20.31 629 ARG A C 1
ATOM 4749 O O . ARG A 1 603 ? 31.324 28.123 48.807 1.00 23.35 629 ARG A O 1
ATOM 4757 N N . GLU A 1 604 ? 33.487 27.972 49.426 1.00 20.68 630 GLU A N 1
ATOM 4758 C CA . GLU A 1 604 ? 33.259 28.791 50.617 1.00 19.56 630 GLU A CA 1
ATOM 4759 C C . GLU A 1 604 ? 32.822 30.190 50.220 1.00 26.61 630 GLU A C 1
ATOM 4760 O O . GLU A 1 604 ? 31.979 30.808 50.884 1.00 24.55 630 GLU A O 1
ATOM 4766 N N . LYS A 1 605 ? 33.361 30.684 49.114 1.00 22.62 631 LYS A N 1
ATOM 4767 C CA . LYS A 1 605 ? 32.959 31.984 48.604 1.00 25.15 631 LYS A CA 1
ATOM 4768 C C . LYS A 1 605 ? 31.491 31.967 48.154 1.00 22.31 631 LYS A C 1
ATOM 4769 O O . LYS A 1 605 ? 30.705 32.852 48.517 1.00 23.45 631 LYS A O 1
ATOM 4775 N N . TRP A 1 606 ? 31.102 30.945 47.383 1.00 18.11 632 TRP A N 1
ATOM 4776 C CA . TRP A 1 606 ? 29.716 30.786 46.938 1.00 17.99 632 TRP A CA 1
ATOM 4777 C C . TRP A 1 606 ? 28.758 30.614 48.118 1.00 20.88 632 TRP A C 1
ATOM 4778 O O . TRP A 1 606 ? 27.701 31.255 48.164 1.00 19.72 632 TRP A O 1
ATOM 4789 N N . LEU A 1 607 ? 29.125 29.770 49.099 1.00 18.83 633 LEU A N 1
ATOM 4790 C CA . LEU A 1 607 ? 28.223 29.521 50.227 1.00 23.94 633 LEU A CA 1
ATOM 4791 C C . LEU A 1 607 ? 27.935 30.804 50.991 1.00 25.21 633 LEU A C 1
ATOM 4792 O O . LEU A 1 607 ? 26.790 31.065 51.381 1.00 21.64 633 LEU A O 1
ATOM 4797 N N . LYS A 1 608 ? 28.959 31.629 51.188 1.00 24.89 634 LYS A N 1
ATOM 4798 C CA . LYS A 1 608 ? 28.778 32.878 51.923 1.00 24.06 634 LYS A CA 1
ATOM 4799 C C . LYS A 1 608 ? 28.000 33.885 51.090 1.00 23.75 634 LYS A C 1
ATOM 4800 O O . LYS A 1 608 ? 27.102 34.565 51.601 1.00 24.26 634 LYS A O 1
ATOM 4806 N N . GLU A 1 609 ? 28.328 33.993 49.804 1.00 20.16 635 GLU A N 1
ATOM 4807 C CA . GLU A 1 609 ? 27.600 34.922 48.943 1.00 20.21 635 GLU A CA 1
ATOM 4808 C C . GLU A 1 609 ? 26.143 34.521 48.812 1.00 23.80 635 GLU A C 1
ATOM 4809 O O . GLU A 1 609 ? 25.268 35.387 48.666 1.00 24.14 635 GLU A O 1
ATOM 4815 N N . LYS A 1 610 ? 25.867 33.217 48.836 1.00 19.14 636 LYS A N 1
ATOM 4816 C CA . LYS A 1 610 ? 24.506 32.747 48.637 1.00 19.11 636 LYS A CA 1
ATOM 4817 C C . LYS A 1 610 ? 23.591 33.211 49.765 1.00 22.01 636 LYS A C 1
ATOM 4818 O O . LYS A 1 610 ? 22.477 33.691 49.515 1.00 21.36 636 LYS A O 1
ATOM 4824 N N . GLU A 1 611 ? 24.036 33.071 51.017 1.00 19.57 637 GLU A N 1
ATOM 4825 C CA . GLU A 1 611 ? 23.199 33.512 52.130 1.00 20.32 637 GLU A CA 1
ATOM 4826 C C . GLU A 1 611 ? 22.924 34.994 52.034 1.00 23.43 637 GLU A C 1
ATOM 4827 O O . GLU A 1 611 ? 21.781 35.427 52.207 1.00 21.71 637 GLU A O 1
ATOM 4833 N N . GLU A 1 612 ? 23.951 35.785 51.723 1.00 19.92 638 GLU A N 1
ATOM 4834 C CA . GLU A 1 612 ? 23.745 37.220 51.571 1.00 22.41 638 GLU A CA 1
ATOM 4835 C C . GLU A 1 612 ? 22.801 37.526 50.417 1.00 25.53 638 GLU A C 1
ATOM 4836 O O . GLU A 1 612 ? 21.946 38.408 50.533 1.00 26.43 638 GLU A O 1
ATOM 4842 N N . SER A 1 613 ? 22.981 36.818 49.298 1.00 22.67 639 SER A N 1
ATOM 4843 C CA . SER A 1 613 ? 22.150 37.038 48.083 1.00 22.08 639 SER A CA 1
ATOM 4844 C C . SER A 1 613 ? 20.684 36.683 48.360 1.00 21.58 639 SER A C 1
ATOM 4845 O O . SER A 1 613 ? 19.801 37.475 47.976 1.00 23.17 639 SER A O 1
ATOM 4848 N N . ASN A 1 614 ? 20.449 35.535 49.001 1.00 19.99 640 ASN A N 1
ATOM 4849 C CA . ASN A 1 614 ? 19.086 35.062 49.309 1.00 23.19 640 ASN A CA 1
ATOM 4850 C C . ASN A 1 614 ? 18.386 36.067 50.231 1.00 26.17 640 ASN A C 1
ATOM 4851 O O . ASN A 1 614 ? 17.228 36.259 50.092 1.00 25.02 640 ASN A O 1
ATOM 4856 N N . LYS A 1 615 ? 19.102 36.626 51.198 1.00 24.77 641 LYS A N 1
ATOM 4857 C CA . LYS A 1 615 ? 18.479 37.595 52.093 1.00 22.79 641 LYS A CA 1
ATOM 4858 C C . LYS A 1 615 ? 18.083 38.860 51.348 1.00 26.15 641 LYS A C 1
ATOM 4859 O O . LYS A 1 615 ? 17.033 39.447 51.624 1.00 32.26 641 LYS A O 1
ATOM 4865 N N . LYS A 1 616 ? 18.894 39.302 50.393 1.00 25.79 642 LYS A N 1
ATOM 4866 C CA . LYS A 1 616 ? 18.493 40.484 49.639 1.00 30.68 642 LYS A CA 1
ATOM 4867 C C . LYS A 1 616 ? 17.321 40.189 48.711 1.00 28.82 642 LYS A C 1
ATOM 4868 O O . LYS A 1 616 ? 16.473 41.061 48.480 1.00 29.25 642 LYS A O 1
ATOM 4874 N N . ALA A 1 617 ? 17.283 38.980 48.154 1.00 23.58 643 ALA A N 1
ATOM 4875 C CA . ALA A 1 617 ? 16.175 38.582 47.298 1.00 28.30 643 ALA A CA 1
ATOM 4876 C C . ALA A 1 617 ? 14.871 38.537 48.079 1.00 29.25 643 ALA A C 1
ATOM 4877 O O . ALA A 1 617 ? 13.811 38.908 47.556 1.00 28.62 643 ALA A O 1
ATOM 4879 N N . GLN A 1 618 ? 14.918 38.082 49.334 1.00 32.15 644 GLN A N 1
ATOM 4880 C CA . GLN A 1 618 ? 13.687 38.038 50.115 1.00 34.75 644 GLN A CA 1
ATOM 4881 C C . GLN A 1 618 ? 13.205 39.446 50.427 1.00 34.72 644 GLN A C 1
ATOM 4882 O O . GLN A 1 618 ? 11.997 39.712 50.412 1.00 42.76 644 GLN A O 1
ATOM 4888 N N . GLU A 1 619 ? 14.130 40.375 50.657 1.00 31.12 645 GLU A N 1
ATOM 4889 C CA . GLU A 1 619 ? 13.712 41.760 50.853 1.00 35.29 645 GLU A CA 1
ATOM 4890 C C . GLU A 1 619 ? 13.069 42.335 49.595 1.00 37.70 645 GLU A C 1
ATOM 4891 O O . GLU A 1 619 ? 12.073 43.065 49.682 1.00 42.22 645 GLU A O 1
ATOM 4897 N N . GLU A 1 620 ? 13.610 42.006 48.418 1.00 35.34 646 GLU A N 1
ATOM 4898 C CA . GLU A 1 620 ? 13.057 42.521 47.168 1.00 36.06 646 GLU A CA 1
ATOM 4899 C C . GLU A 1 620 ? 11.618 42.056 46.932 1.00 39.79 646 GLU A C 1
ATOM 4900 O O . GLU A 1 620 ? 10.880 42.721 46.195 1.00 37.21 646 GLU A O 1
ATOM 4906 N N . LEU A 1 621 ? 11.196 40.952 47.565 1.00 32.66 647 LEU A N 1
ATOM 4907 C CA . LEU A 1 621 ? 9.868 40.394 47.304 1.00 35.15 647 LEU A CA 1
ATOM 4908 C C . LEU A 1 621 ? 8.760 41.405 47.568 1.00 31.22 647 LEU A C 1
ATOM 4909 O O . LEU A 1 621 ? 7.808 41.501 46.787 1.00 35.30 647 LEU A O 1
ATOM 4914 N N . ALA A 1 622 ? 8.870 42.174 48.657 1.00 26.91 648 ALA A N 1
ATOM 4915 C CA . ALA A 1 622 ? 7.775 43.052 49.062 1.00 30.96 648 ALA A CA 1
ATOM 4916 C C . ALA A 1 622 ? 7.475 44.116 48.014 1.00 32.96 648 ALA A C 1
ATOM 4917 O O . ALA A 1 622 ? 6.327 44.553 47.883 1.00 32.31 648 ALA A O 1
ATOM 4919 N N . LYS A 1 623 ? 8.485 44.537 47.251 1.00 31.04 649 LYS A N 1
ATOM 4920 C CA . LYS A 1 623 ? 8.267 45.534 46.210 1.00 33.88 649 LYS A CA 1
ATOM 4921 C C . LYS A 1 623 ? 7.292 45.045 45.141 1.00 30.31 649 LYS A C 1
ATOM 4922 O O . LYS A 1 623 ? 6.699 45.865 44.439 1.00 27.10 649 LYS A O 1
ATOM 4928 N N . HIS A 1 624 ? 7.088 43.738 45.016 1.00 27.42 650 HIS A N 1
ATOM 4929 C CA . HIS A 1 624 ? 6.214 43.202 43.976 1.00 25.47 650 HIS A CA 1
ATOM 4930 C C . HIS A 1 624 ? 4.754 43.085 44.394 1.00 33.47 650 HIS A C 1
ATOM 4931 O O . HIS A 1 624 ? 3.917 42.706 43.565 1.00 26.09 650 HIS A O 1
ATOM 4938 N N . VAL A 1 625 ? 4.417 43.410 45.635 1.00 34.53 651 VAL A N 1
ATOM 4939 C CA . VAL A 1 625 ? 3.035 43.317 46.084 1.00 33.04 651 VAL A CA 1
ATOM 4940 C C . VAL A 1 625 ? 2.275 44.540 45.591 1.00 34.68 651 VAL A C 1
ATOM 4941 O O . VAL A 1 625 ? 2.622 45.680 45.925 1.00 40.54 651 VAL A O 1
ATOM 4945 N N . LYS A 1 626 ? 1.241 44.298 44.789 1.00 33.53 652 LYS A N 1
ATOM 4946 C CA . LYS A 1 626 ? 0.351 45.325 44.239 1.00 49.42 652 LYS A CA 1
ATOM 4947 C C . LYS A 1 626 ? -0.352 46.120 45.335 1.00 68.41 652 LYS A C 1
ATOM 4948 O O . LYS A 1 626 ? -1.015 47.122 45.071 1.00 77.83 652 LYS A O 1
ATOM 4955 N N . SER B 1 6 ? 60.384 32.359 63.775 1.00 53.49 32 SER B N 1
ATOM 4956 C CA . SER B 1 6 ? 59.112 31.639 64.049 1.00 49.72 32 SER B CA 1
ATOM 4957 C C . SER B 1 6 ? 59.337 30.580 65.135 1.00 49.83 32 SER B C 1
ATOM 4958 O O . SER B 1 6 ? 60.487 30.122 65.285 1.00 52.17 32 SER B O 1
ATOM 4961 N N . LYS B 1 7 ? 58.273 30.214 65.857 1.00 35.48 33 LYS B N 1
ATOM 4962 C CA . LYS B 1 7 ? 58.362 29.220 66.913 1.00 28.78 33 LYS B CA 1
ATOM 4963 C C . LYS B 1 7 ? 57.309 28.149 66.657 1.00 26.30 33 LYS B C 1
ATOM 4964 O O . LYS B 1 7 ? 56.168 28.459 66.307 1.00 22.43 33 LYS B O 1
ATOM 4970 N N . THR B 1 8 ? 57.700 26.888 66.819 1.00 28.19 34 THR B N 1
ATOM 4971 C CA . THR B 1 8 ? 56.850 25.754 66.487 1.00 21.67 34 THR B CA 1
ATOM 4972 C C . THR B 1 8 ? 56.772 24.823 67.690 1.00 21.24 34 THR B C 1
ATOM 4973 O O . THR B 1 8 ? 57.773 24.610 68.374 1.00 27.37 34 THR B O 1
ATOM 4977 N N . TYR B 1 9 ? 55.588 24.275 67.964 1.00 19.66 35 TYR B N 1
ATOM 4978 C CA . TYR B 1 9 ? 55.445 23.205 68.942 1.00 18.97 35 TYR B CA 1
ATOM 4979 C C . TYR B 1 9 ? 55.090 21.939 68.183 1.00 26.26 35 TYR B C 1
ATOM 4980 O O . TYR B 1 9 ? 54.137 21.938 67.392 1.00 23.67 35 TYR B O 1
ATOM 4989 N N . ASN B 1 10 ? 55.843 20.887 68.459 1.00 22.45 36 ASN B N 1
ATOM 4990 C CA . ASN B 1 10 ? 55.640 19.603 67.759 1.00 25.20 36 ASN B CA 1
ATOM 4991 C C . ASN B 1 10 ? 55.458 18.469 68.762 1.00 21.90 36 ASN B C 1
ATOM 4992 O O . ASN B 1 10 ? 56.256 18.341 69.596 1.00 20.10 36 ASN B O 1
ATOM 4997 N N . TYR B 1 11 ? 54.376 17.714 68.613 1.00 22.05 37 TYR B N 1
ATOM 4998 C CA . TYR B 1 11 ? 54.208 16.541 69.470 1.00 25.53 37 TYR B CA 1
ATOM 4999 C C . TYR B 1 11 ? 53.266 15.571 68.774 1.00 18.88 37 TYR B C 1
ATOM 5000 O O . TYR B 1 11 ? 53.321 15.444 67.549 1.00 22.32 37 TYR B O 1
ATOM 5009 N N . VAL B 1 12 ? 52.413 14.886 69.532 1.00 23.54 38 VAL B N 1
ATOM 5010 C CA . VAL B 1 12 ? 51.596 13.801 69.002 1.00 22.32 38 VAL B CA 1
ATOM 5011 C C . VAL B 1 12 ? 50.164 13.936 69.507 1.00 25.06 38 VAL B C 1
ATOM 5012 O O . VAL B 1 12 ? 49.860 14.676 70.442 1.00 20.19 38 VAL B O 1
ATOM 5016 N N . TYR B 1 13 ? 49.282 13.170 68.877 1.00 20.64 39 TYR B N 1
ATOM 5017 C CA . TYR B 1 13 ? 47.900 13.020 69.313 1.00 20.24 39 TYR B CA 1
ATOM 5018 C C . TYR B 1 13 ? 47.523 11.576 69.050 1.00 16.61 39 TYR B C 1
ATOM 5019 O O . TYR B 1 13 ? 48.101 10.916 68.186 1.00 19.41 39 TYR B O 1
ATOM 5028 N N . SER B 1 14 ? 46.555 11.073 69.792 1.00 24.41 40 SER B N 1
ATOM 5029 C CA . SER B 1 14 ? 46.176 9.685 69.577 1.00 25.37 40 SER B CA 1
ATOM 5030 C C . SER B 1 14 ? 44.704 9.485 69.268 1.00 28.41 40 SER B C 1
ATOM 5031 O O . SER B 1 14 ? 44.315 8.360 68.950 1.00 29.16 40 SER B O 1
ATOM 5034 N N . SER B 1 15 ? 43.882 10.527 69.329 1.00 25.57 41 SER B N 1
ATOM 5035 C CA . SER B 1 15 ? 42.442 10.395 69.168 1.00 29.43 41 SER B CA 1
ATOM 5036 C C . SER B 1 15 ? 42.001 11.236 67.978 1.00 29.09 41 SER B C 1
ATOM 5037 O O . SER B 1 15 ? 41.984 12.464 68.070 1.00 28.18 41 SER B O 1
ATOM 5040 N N . ASP B 1 16 ? 41.658 10.586 66.862 1.00 24.44 42 ASP B N 1
ATOM 5041 C CA . ASP B 1 16 ? 41.010 11.302 65.779 1.00 25.35 42 ASP B CA 1
ATOM 5042 C C . ASP B 1 16 ? 39.607 11.701 66.228 1.00 23.33 42 ASP B C 1
ATOM 5043 O O . ASP B 1 16 ? 38.918 10.906 66.865 1.00 24.32 42 ASP B O 1
ATOM 5048 N N . PRO B 1 17 ? 39.157 12.906 65.907 1.00 21.86 43 PRO B N 1
ATOM 5049 C CA . PRO B 1 17 ? 37.791 13.300 66.266 1.00 21.41 43 PRO B CA 1
ATOM 5050 C C . PRO B 1 17 ? 36.768 12.641 65.348 1.00 20.18 43 PRO B C 1
ATOM 5051 O O . PRO B 1 17 ? 37.030 12.386 64.168 1.00 25.33 43 PRO B O 1
ATOM 5055 N N . SER B 1 18 ? 35.595 12.331 65.908 1.00 16.65 44 SER B N 1
ATOM 5056 C CA . SER B 1 18 ? 34.531 11.868 65.039 1.00 19.68 44 SER B CA 1
ATOM 5057 C C . SER B 1 18 ? 33.953 13.024 64.245 1.00 19.04 44 SER B C 1
ATOM 5058 O O . SER B 1 18 ? 33.408 12.811 63.158 1.00 24.69 44 SER B O 1
ATOM 5061 N N . SER B 1 19 ? 34.083 14.235 64.764 1.00 20.55 45 SER B N 1
ATOM 5062 C CA . SER B 1 19 ? 33.546 15.426 64.116 1.00 20.93 45 SER B CA 1
ATOM 5063 C C . SER B 1 19 ? 34.173 16.621 64.811 1.00 24.30 45 SER B C 1
ATOM 5064 O O . SER B 1 19 ? 34.800 16.479 65.864 1.00 18.87 45 SER B O 1
ATOM 5067 N N . LEU B 1 20 ? 34.018 17.800 64.197 1.00 16.72 46 LEU B N 1
ATOM 5068 C CA . LEU B 1 20 ? 34.352 19.058 64.842 1.00 16.48 46 LEU B CA 1
ATOM 5069 C C . LEU B 1 20 ? 33.119 19.757 65.397 1.00 17.86 46 LEU B C 1
ATOM 5070 O O . LEU B 1 20 ? 33.151 20.978 65.591 1.00 17.65 46 LEU B O 1
ATOM 5075 N N . ASN B 1 21 ? 32.039 19.014 65.658 1.00 17.42 47 ASN B N 1
ATOM 5076 C CA . ASN B 1 21 ? 30.784 19.655 66.031 1.00 15.42 47 ASN B CA 1
ATOM 5077 C C . ASN B 1 21 ? 30.828 19.931 67.522 1.00 17.24 47 ASN B C 1
ATOM 5078 O O . ASN B 1 21 ? 30.313 19.164 68.342 1.00 17.47 47 ASN B O 1
ATOM 5083 N N . TYR B 1 22 ? 31.407 21.080 67.869 1.00 16.28 48 TYR B N 1
ATOM 5084 C CA . TYR B 1 22 ? 31.544 21.454 69.263 1.00 16.73 48 TYR B CA 1
ATOM 5085 C C . TYR B 1 22 ? 30.215 21.752 69.949 1.00 18.12 48 TYR B C 1
ATOM 5086 O O . TYR B 1 22 ? 30.163 21.804 71.187 1.00 17.61 48 TYR B O 1
ATOM 5095 N N . LEU B 1 23 ? 29.133 21.935 69.201 1.00 16.63 49 LEU B N 1
ATOM 5096 C CA . LEU B 1 23 ? 27.848 22.171 69.839 1.00 17.35 49 LEU B CA 1
ATOM 5097 C C . LEU B 1 23 ? 27.106 20.874 70.125 1.00 18.91 49 LEU B C 1
ATOM 5098 O O . LEU B 1 23 ? 26.188 20.878 70.948 1.00 22.60 49 LEU B O 1
ATOM 5103 N N . ALA B 1 24 ? 27.485 19.763 69.470 1.00 13.83 50 ALA B N 1
ATOM 5104 C CA . ALA B 1 24 ? 26.757 18.510 69.593 1.00 16.58 50 ALA B CA 1
ATOM 5105 C C . ALA B 1 24 ? 27.511 17.425 70.340 1.00 15.16 50 ALA B C 1
ATOM 5106 O O . ALA B 1 24 ? 26.871 16.486 70.832 1.00 19.64 50 ALA B O 1
ATOM 5108 N N . GLU B 1 25 ? 28.827 17.527 70.433 1.00 16.69 51 GLU B N 1
ATOM 5109 C CA . GLU B 1 25 ? 29.674 16.471 70.978 1.00 19.44 51 GLU B CA 1
ATOM 5110 C C . GLU B 1 25 ? 29.991 16.723 72.443 1.00 22.22 51 GLU B C 1
ATOM 5111 O O . GLU B 1 25 ? 30.227 17.868 72.842 1.00 23.69 51 GLU B O 1
ATOM 5117 N N . ASN B 1 26 ? 30.062 15.644 73.234 1.00 16.63 52 ASN B N 1
ATOM 5118 C CA . ASN B 1 26 ? 30.629 15.746 74.582 1.00 13.50 52 ASN B CA 1
ATOM 5119 C C . ASN B 1 26 ? 31.931 14.949 74.724 1.00 21.29 52 ASN B C 1
ATOM 5120 O O . ASN B 1 26 ? 32.392 14.709 75.847 1.00 23.90 52 ASN B O 1
ATOM 5125 N N . ARG B 1 27 ? 32.546 14.550 73.616 1.00 16.80 53 ARG B N 1
ATOM 5126 C CA . ARG B 1 27 ? 33.797 13.802 73.649 1.00 13.33 53 ARG B CA 1
ATOM 5127 C C . ARG B 1 27 ? 34.986 14.753 73.606 1.00 15.12 53 ARG B C 1
ATOM 5128 O O . ARG B 1 27 ? 35.053 15.640 72.742 1.00 16.35 53 ARG B O 1
ATOM 5136 N N . ALA B 1 28 ? 35.949 14.534 74.503 1.00 18.73 54 ALA B N 1
ATOM 5137 C CA . ALA B 1 28 ? 37.184 15.329 74.459 1.00 16.70 54 ALA B CA 1
ATOM 5138 C C . ALA B 1 28 ? 37.912 15.221 73.125 1.00 14.34 54 ALA B C 1
ATOM 5139 O O . ALA B 1 28 ? 38.691 16.116 72.794 1.00 18.78 54 ALA B O 1
ATOM 5141 N N . ALA B 1 29 ? 37.700 14.147 72.355 1.00 17.13 55 ALA B N 1
ATOM 5142 C CA . ALA B 1 29 ? 38.395 14.057 71.076 1.00 17.86 55 ALA B CA 1
ATOM 5143 C C . ALA B 1 29 ? 38.034 15.227 70.172 1.00 18.02 55 ALA B C 1
ATOM 5144 O O . ALA B 1 29 ? 38.836 15.624 69.329 1.00 18.84 55 ALA B O 1
ATOM 5146 N N . THR B 1 30 ? 36.833 15.781 70.333 1.00 16.34 56 THR B N 1
ATOM 5147 C CA . THR B 1 30 ? 36.427 16.992 69.627 1.00 16.22 56 THR B CA 1
ATOM 5148 C C . THR B 1 30 ? 36.876 18.258 70.353 1.00 15.20 56 THR B C 1
ATOM 5149 O O . THR B 1 30 ? 37.427 19.171 69.728 1.00 16.42 56 THR B O 1
ATOM 5153 N N . SER B 1 31 ? 36.600 18.365 71.657 1.00 17.95 57 SER B N 1
ATOM 5154 C CA . SER B 1 31 ? 36.877 19.641 72.318 1.00 18.28 57 SER B CA 1
ATOM 5155 C C . SER B 1 31 ? 38.370 19.899 72.474 1.00 19.57 57 SER B C 1
ATOM 5156 O O . SER B 1 31 ? 38.783 21.056 72.515 1.00 15.98 57 SER B O 1
ATOM 5159 N N . ASP B 1 32 ? 39.197 18.853 72.554 1.00 13.38 58 ASP B N 1
ATOM 5160 C CA . ASP B 1 32 ? 40.643 19.085 72.623 1.00 16.40 58 ASP B CA 1
ATOM 5161 C C . ASP B 1 32 ? 41.145 19.867 71.423 1.00 20.64 58 ASP B C 1
ATOM 5162 O O . ASP B 1 32 ? 42.092 20.651 71.542 1.00 22.88 58 ASP B O 1
ATOM 5167 N N . ILE B 1 33 ? 40.548 19.635 70.259 1.00 13.81 59 ILE B N 1
ATOM 5168 C CA . ILE B 1 33 ? 40.911 20.345 69.039 1.00 12.42 59 ILE B CA 1
ATOM 5169 C C . ILE B 1 33 ? 40.232 21.708 68.998 1.00 18.94 59 ILE B C 1
ATOM 5170 O O . ILE B 1 33 ? 40.892 22.730 68.806 1.00 17.16 59 ILE B O 1
ATOM 5175 N N . VAL B 1 34 ? 38.901 21.739 69.177 1.00 17.75 60 VAL B N 1
ATOM 5176 C CA . VAL B 1 34 ? 38.148 22.994 69.020 1.00 16.44 60 VAL B CA 1
ATOM 5177 C C . VAL B 1 34 ? 38.568 24.049 70.046 1.00 15.26 60 VAL B C 1
ATOM 5178 O O . VAL B 1 34 ? 38.473 25.255 69.772 1.00 15.52 60 VAL B O 1
ATOM 5182 N N . ALA B 1 35 ? 39.059 23.629 71.217 1.00 15.97 61 ALA B N 1
ATOM 5183 C CA . ALA B 1 35 ? 39.692 24.547 72.178 1.00 20.00 61 ALA B CA 1
ATOM 5184 C C . ALA B 1 35 ? 40.643 25.538 71.529 1.00 17.48 61 ALA B C 1
ATOM 5185 O O . ALA B 1 35 ? 40.782 26.670 71.999 1.00 16.98 61 ALA B O 1
ATOM 5187 N N . ASN B 1 36 ? 41.298 25.134 70.446 1.00 15.51 62 ASN B N 1
ATOM 5188 C CA . ASN B 1 36 ? 42.301 25.986 69.821 1.00 13.20 62 ASN B CA 1
ATOM 5189 C C . ASN B 1 36 ? 41.745 26.845 68.706 1.00 15.03 62 ASN B C 1
ATOM 5190 O O . ASN B 1 36 ? 42.478 27.695 68.184 1.00 17.31 62 ASN B O 1
ATOM 5195 N N . LEU B 1 37 ? 40.474 26.647 68.350 1.00 17.51 63 LEU B N 1
ATOM 5196 C CA . LEU B 1 37 ? 39.871 27.171 67.136 1.00 15.27 63 LEU B CA 1
ATOM 5197 C C . LEU B 1 37 ? 38.702 28.092 67.387 1.00 14.71 63 LEU B C 1
ATOM 5198 O O . LEU B 1 37 ? 38.479 29.007 66.588 1.00 17.64 63 LEU B O 1
ATOM 5203 N N . VAL B 1 38 ? 37.947 27.862 68.448 1.00 17.16 64 VAL B N 1
ATOM 5204 C CA . VAL B 1 38 ? 36.754 28.636 68.752 1.00 13.77 64 VAL B CA 1
ATOM 5205 C C . VAL B 1 38 ? 36.837 29.026 70.213 1.00 16.27 64 VAL B C 1
ATOM 5206 O O . VAL B 1 38 ? 37.120 28.179 71.069 1.00 19.13 64 VAL B O 1
ATOM 5210 N N . ASP B 1 39 ? 36.609 30.306 70.487 1.00 17.81 65 ASP B N 1
ATOM 5211 C CA . ASP B 1 39 ? 36.529 30.849 71.835 1.00 18.38 65 ASP B CA 1
ATOM 5212 C C . ASP B 1 39 ? 35.072 31.009 72.245 1.00 21.19 65 ASP B C 1
ATOM 5213 O O . ASP B 1 39 ? 34.189 31.178 71.401 1.00 22.14 65 ASP B O 1
ATOM 5218 N N . GLY B 1 40 ? 34.831 30.965 73.557 1.00 18.25 66 GLY B N 1
ATOM 5219 C CA . GLY B 1 40 ? 33.563 31.323 74.137 1.00 14.77 66 GLY B CA 1
ATOM 5220 C C . GLY B 1 40 ? 33.625 32.642 74.882 1.00 18.71 66 GLY B C 1
ATOM 5221 O O . GLY B 1 40 ? 34.523 33.470 74.664 1.00 18.40 66 GLY B O 1
ATOM 5222 N N . LEU B 1 41 ? 32.683 32.820 75.812 1.00 16.42 67 LEU B N 1
ATOM 5223 C CA . LEU B 1 41 ? 32.585 34.079 76.548 1.00 19.76 67 LEU B CA 1
ATOM 5224 C C . LEU B 1 41 ? 33.835 34.362 77.386 1.00 19.70 67 LEU B C 1
ATOM 5225 O O . LEU B 1 41 ? 34.345 35.496 77.394 1.00 19.03 67 LEU B O 1
ATOM 5230 N N . LEU B 1 42 ? 34.342 33.351 78.105 1.00 15.65 68 LEU B N 1
ATOM 5231 C CA . LEU B 1 42 ? 35.411 33.518 79.086 1.00 14.38 68 LEU B CA 1
ATOM 5232 C C . LEU B 1 42 ? 36.485 32.462 78.832 1.00 16.07 68 LEU B C 1
ATOM 5233 O O . LEU B 1 42 ? 36.295 31.529 78.047 1.00 19.59 68 LEU B O 1
ATOM 5238 N N . GLU B 1 43 ? 37.636 32.594 79.485 1.00 16.74 69 GLU B N 1
ATOM 5239 C CA . GLU B 1 43 ? 38.700 31.595 79.322 1.00 15.15 69 GLU B CA 1
ATOM 5240 C C . GLU B 1 43 ? 39.554 31.581 80.595 1.00 14.29 69 GLU B C 1
ATOM 5241 O O . GLU B 1 43 ? 39.158 32.121 81.633 1.00 17.83 69 GLU B O 1
ATOM 5247 N N . ASN B 1 44 ? 40.711 30.919 80.539 1.00 15.76 70 ASN B N 1
ATOM 5248 C CA . ASN B 1 44 ? 41.592 30.780 81.700 1.00 21.08 70 ASN B CA 1
ATOM 5249 C C . ASN B 1 44 ? 42.891 31.560 81.520 1.00 21.98 70 ASN B C 1
ATOM 5250 O O . ASN B 1 44 ? 43.404 31.687 80.405 1.00 19.18 70 ASN B O 1
ATOM 5255 N N . ASP B 1 45 ? 43.461 32.027 82.634 1.00 18.66 71 ASP B N 1
ATOM 5256 C CA . ASP B 1 45 ? 44.847 32.479 82.624 1.00 18.20 71 ASP B CA 1
ATOM 5257 C C . ASP B 1 45 ? 45.731 31.335 83.103 1.00 19.76 71 ASP B C 1
ATOM 5258 O O . ASP B 1 45 ? 45.291 30.191 83.224 1.00 24.64 71 ASP B O 1
ATOM 5263 N N . GLN B 1 46 ? 46.990 31.643 83.391 1.00 18.79 72 GLN B N 1
ATOM 5264 C CA . GLN B 1 46 ? 47.929 30.606 83.803 1.00 19.45 72 GLN B CA 1
ATOM 5265 C C . GLN B 1 46 ? 47.606 30.019 85.163 1.00 25.83 72 GLN B C 1
ATOM 5266 O O . GLN B 1 46 ? 48.187 28.990 85.517 1.00 23.85 72 GLN B O 1
ATOM 5272 N N . TYR B 1 47 ? 46.712 30.647 85.930 1.00 23.38 73 TYR B N 1
ATOM 5273 C CA . TYR B 1 47 ? 46.466 30.257 87.309 1.00 24.89 73 TYR B CA 1
ATOM 5274 C C . TYR B 1 47 ? 45.106 29.628 87.529 1.00 26.54 73 TYR B C 1
ATOM 5275 O O . TYR B 1 47 ? 44.762 29.338 88.679 1.00 25.29 73 TYR B O 1
ATOM 5284 N N . GLY B 1 48 ? 44.316 29.419 86.476 1.00 27.87 74 GLY B N 1
ATOM 5285 C CA . GLY B 1 48 ? 42.983 28.876 86.636 1.00 22.60 74 GLY B CA 1
ATOM 5286 C C . GLY B 1 48 ? 41.896 29.890 86.932 1.00 21.06 74 GLY B C 1
ATOM 5287 O O . GLY B 1 48 ? 40.763 29.489 87.205 1.00 23.14 74 GLY B O 1
ATOM 5288 N N . ASN B 1 49 ? 42.226 31.176 86.949 1.00 20.68 75 ASN B N 1
ATOM 5289 C CA . ASN B 1 49 ? 41.217 32.214 87.026 1.00 22.41 75 ASN B CA 1
ATOM 5290 C C . ASN B 1 49 ? 40.399 32.244 85.746 1.00 22.28 75 ASN B C 1
ATOM 5291 O O . ASN B 1 49 ? 40.890 31.922 84.660 1.00 20.59 75 ASN B O 1
ATOM 5296 N N . ILE B 1 50 ? 39.133 32.620 85.887 1.00 19.31 76 ILE B N 1
ATOM 5297 C CA . ILE B 1 50 ? 38.265 32.841 84.741 1.00 22.90 76 ILE B CA 1
ATOM 5298 C C . ILE B 1 50 ? 38.405 34.294 84.323 1.00 25.54 76 ILE B C 1
ATOM 5299 O O . ILE B 1 50 ? 38.169 35.209 85.123 1.00 28.18 76 ILE B O 1
ATOM 5304 N N . ILE B 1 51 ? 38.778 34.513 83.068 1.00 18.61 77 ILE B N 1
ATOM 5305 C CA . ILE B 1 51 ? 39.204 35.838 82.624 1.00 21.41 77 ILE B CA 1
ATOM 5306 C C . ILE B 1 51 ? 38.466 36.158 81.328 1.00 20.76 77 ILE B C 1
ATOM 5307 O O . ILE B 1 51 ? 37.816 35.273 80.762 1.00 19.96 77 ILE B O 1
ATOM 5312 N N . PRO B 1 52 ? 38.512 37.389 80.830 1.00 20.84 78 PRO B N 1
ATOM 5313 C CA . PRO B 1 52 ? 37.771 37.709 79.603 1.00 24.78 78 PRO B CA 1
ATOM 5314 C C . PRO B 1 52 ? 38.269 36.909 78.413 1.00 22.10 78 PRO B C 1
ATOM 5315 O O . PRO B 1 52 ? 39.462 36.659 78.262 1.00 20.87 78 PRO B O 1
ATOM 5319 N N . SER B 1 53 ? 37.324 36.467 77.590 1.00 19.89 79 SER B N 1
ATOM 5320 C CA . SER B 1 53 ? 37.666 35.918 76.286 1.00 16.98 79 SER B CA 1
ATOM 5321 C C . SER B 1 53 ? 36.866 36.734 75.270 1.00 21.65 79 SER B C 1
ATOM 5322 O O . SER B 1 53 ? 37.190 37.904 75.061 1.00 20.63 79 SER B O 1
ATOM 5325 N N . LEU B 1 54 ? 35.807 36.177 74.651 1.00 18.91 80 LEU B N 1
ATOM 5326 C CA . LEU B 1 54 ? 35.019 37.015 73.748 1.00 19.23 80 LEU B CA 1
ATOM 5327 C C . LEU B 1 54 ? 34.307 38.116 74.506 1.00 22.66 80 LEU B C 1
ATOM 5328 O O . LEU B 1 54 ? 34.150 39.224 73.986 1.00 26.50 80 LEU B O 1
ATOM 5333 N N . ALA B 1 55 ? 33.884 37.836 75.733 1.00 22.60 81 ALA B N 1
ATOM 5334 C CA . ALA B 1 55 ? 33.284 38.849 76.592 1.00 23.27 81 ALA B CA 1
ATOM 5335 C C . ALA B 1 55 ? 34.389 39.663 77.260 1.00 21.41 81 ALA B C 1
ATOM 5336 O O . ALA B 1 55 ? 35.250 39.097 77.947 1.00 24.81 81 ALA B O 1
ATOM 5338 N N . GLU B 1 56 ? 34.383 40.986 77.061 1.00 22.28 82 GLU B N 1
ATOM 5339 C CA . GLU B 1 56 ? 35.353 41.822 77.742 1.00 23.87 82 GLU B CA 1
ATOM 5340 C C . GLU B 1 56 ? 34.859 42.243 79.113 1.00 28.63 82 GLU B C 1
ATOM 5341 O O . GLU B 1 56 ? 35.658 42.725 79.918 1.00 26.48 82 GLU B O 1
ATOM 5347 N N . ASP B 1 57 ? 33.570 42.049 79.392 1.00 27.31 83 ASP B N 1
ATOM 5348 C CA . ASP B 1 57 ? 32.975 42.381 80.678 1.00 26.68 83 ASP B CA 1
ATOM 5349 C C . ASP B 1 57 ? 31.688 41.579 80.822 1.00 27.21 83 ASP B C 1
ATOM 5350 O O . ASP B 1 57 ? 31.131 41.084 79.838 1.00 25.27 83 ASP B O 1
ATOM 5355 N N . TRP B 1 58 ? 31.228 41.460 82.065 1.00 25.62 84 TRP B N 1
ATOM 5356 C CA . TRP B 1 58 ? 30.019 40.720 82.375 1.00 28.05 84 TRP B CA 1
ATOM 5357 C C . TRP B 1 58 ? 29.499 41.191 83.723 1.00 36.26 84 TRP B C 1
ATOM 5358 O O . TRP B 1 58 ? 30.248 41.725 84.547 1.00 30.49 84 TRP B O 1
ATOM 5369 N N . THR B 1 59 ? 28.196 41.005 83.924 1.00 25.67 85 THR B N 1
ATOM 5370 C CA A THR B 1 59 ? 27.547 41.276 85.196 1.00 23.97 85 THR B CA 1
ATOM 5371 C CA B THR B 1 59 ? 27.563 41.277 85.202 0.00 26.59 85 THR B CA 1
ATOM 5372 C C . THR B 1 59 ? 26.613 40.137 85.551 1.00 25.71 85 THR B C 1
ATOM 5373 O O . THR B 1 59 ? 26.164 39.378 84.684 1.00 27.04 85 THR B O 1
ATOM 5380 N N . VAL B 1 60 ? 26.324 40.021 86.842 1.00 25.96 86 VAL B N 1
ATOM 5381 C CA . VAL B 1 60 ? 25.302 39.106 87.330 1.00 25.95 86 VAL B CA 1
ATOM 5382 C C . VAL B 1 60 ? 24.364 39.916 88.210 1.00 35.31 86 VAL B C 1
ATOM 5383 O O . VAL B 1 60 ? 24.806 40.789 88.972 1.00 34.69 86 VAL B O 1
ATOM 5387 N N . SER B 1 61 ? 23.070 39.671 88.056 1.00 25.30 87 SER B N 1
ATOM 5388 C CA . SER B 1 61 ? 22.073 40.373 88.838 1.00 25.33 87 SER B CA 1
ATOM 5389 C C . SER B 1 61 ? 22.191 39.992 90.312 1.00 28.12 87 SER B C 1
ATOM 5390 O O . SER B 1 61 ? 22.745 38.954 90.673 1.00 26.97 87 SER B O 1
ATOM 5393 N N . GLN B 1 62 ? 21.652 40.862 91.170 1.00 34.02 88 GLN B N 1
ATOM 5394 C CA . GLN B 1 62 ? 21.698 40.630 92.611 1.00 36.93 88 GLN B CA 1
ATOM 5395 C C . GLN B 1 62 ? 21.036 39.314 93.015 1.00 35.87 88 GLN B C 1
ATOM 5396 O O . GLN B 1 62 ? 21.440 38.709 94.015 1.00 40.01 88 GLN B O 1
ATOM 5402 N N . ASP B 1 63 ? 20.048 38.838 92.259 1.00 31.78 89 ASP B N 1
ATOM 5403 C CA . ASP B 1 63 ? 19.382 37.587 92.614 1.00 31.92 89 ASP B CA 1
ATOM 5404 C C . ASP B 1 63 ? 20.094 36.359 92.057 1.00 35.04 89 ASP B C 1
ATOM 5405 O O . ASP B 1 63 ? 19.651 35.231 92.306 1.00 35.24 89 ASP B O 1
ATOM 5410 N N . GLY B 1 64 ? 21.168 36.558 91.312 1.00 32.21 90 GLY B N 1
ATOM 5411 C CA . GLY B 1 64 ? 21.987 35.467 90.833 1.00 27.44 90 GLY B CA 1
ATOM 5412 C C . GLY B 1 64 ? 21.461 34.765 89.610 1.00 28.44 90 GLY B C 1
ATOM 5413 O O . GLY B 1 64 ? 22.047 33.756 89.185 1.00 24.98 90 GLY B O 1
ATOM 5414 N N . LEU B 1 65 ? 20.391 35.271 89.010 1.00 26.26 91 LEU B N 1
ATOM 5415 C CA . LEU B 1 65 ? 19.744 34.532 87.942 1.00 23.29 91 LEU B CA 1
ATOM 5416 C C . LEU B 1 65 ? 20.081 35.038 86.551 1.00 24.72 91 LEU B C 1
ATOM 5417 O O . LEU B 1 65 ? 19.919 34.286 85.578 1.00 28.51 91 LEU B O 1
ATOM 5422 N N . THR B 1 66 ? 20.528 36.283 86.423 1.00 25.67 92 THR B N 1
ATOM 5423 C CA . THR B 1 66 ? 20.721 36.900 85.117 1.00 23.01 92 THR B CA 1
ATOM 5424 C C . THR B 1 66 ? 22.190 37.252 84.902 1.00 26.38 92 THR B C 1
ATOM 5425 O O . THR B 1 66 ? 22.769 38.052 85.650 1.00 24.91 92 THR B O 1
ATOM 5429 N N . TYR B 1 67 ? 22.796 36.644 83.885 1.00 26.25 93 TYR B N 1
ATOM 5430 C CA . TYR B 1 67 ? 24.182 36.909 83.518 1.00 26.22 93 TYR B CA 1
ATOM 5431 C C . TYR B 1 67 ? 24.175 37.644 82.188 1.00 25.95 93 TYR B C 1
ATOM 5432 O O . TYR B 1 67 ? 23.556 37.185 81.231 1.00 23.89 93 TYR B O 1
ATOM 5441 N N . THR B 1 68 ? 24.848 38.786 82.136 1.00 21.99 94 THR B N 1
ATOM 5442 C CA . THR B 1 68 ? 24.887 39.626 80.948 1.00 22.96 94 THR B CA 1
ATOM 5443 C C . THR B 1 68 ? 26.335 39.794 80.530 1.00 27.09 94 THR B C 1
ATOM 5444 O O . THR B 1 68 ? 27.186 40.095 81.371 1.00 26.35 94 THR B O 1
ATOM 5448 N N . TYR B 1 69 ? 26.620 39.569 79.250 1.00 23.71 95 TYR B N 1
ATOM 5449 C CA . TYR B 1 69 ? 27.990 39.592 78.749 1.00 23.45 95 TYR B CA 1
ATOM 5450 C C . TYR B 1 69 ? 28.135 40.631 77.653 1.00 22.06 95 TYR B C 1
ATOM 5451 O O . TYR B 1 69 ? 27.305 40.705 76.744 1.00 23.21 95 TYR B O 1
ATOM 5460 N N . LYS B 1 70 ? 29.219 41.416 77.732 1.00 23.70 96 LYS B N 1
ATOM 5461 C CA . LYS B 1 70 ? 29.518 42.465 76.764 1.00 24.88 96 LYS B CA 1
ATOM 5462 C C . LYS B 1 70 ? 30.613 41.954 75.832 1.00 21.81 96 LYS B C 1
ATOM 5463 O O . LYS B 1 70 ? 31.751 41.745 76.269 1.00 26.17 96 LYS B O 1
ATOM 5469 N N . LEU B 1 71 ? 30.267 41.703 74.565 1.00 20.91 97 LEU B N 1
ATOM 5470 C CA . LEU B 1 71 ? 31.243 41.152 73.623 1.00 22.29 97 LEU B CA 1
ATOM 5471 C C . LEU B 1 71 ? 32.146 42.248 73.065 1.00 23.04 97 LEU B C 1
ATOM 5472 O O . LEU B 1 71 ? 31.668 43.322 72.686 1.00 28.33 97 LEU B O 1
ATOM 5477 N N . ARG B 1 72 ? 33.449 41.950 72.963 1.00 22.12 98 ARG B N 1
ATOM 5478 C CA . ARG B 1 72 ? 34.390 42.918 72.406 1.00 24.17 98 ARG B CA 1
ATOM 5479 C C . ARG B 1 72 ? 34.161 43.108 70.907 1.00 25.78 98 ARG B C 1
ATOM 5480 O O . ARG B 1 72 ? 33.792 42.182 70.181 1.00 28.35 98 ARG B O 1
ATOM 5488 N N . LYS B 1 73 ? 34.412 44.328 70.440 1.00 26.17 99 LYS B N 1
ATOM 5489 C CA . LYS B 1 73 ? 34.070 44.683 69.070 1.00 31.55 99 LYS B CA 1
ATOM 5490 C C . LYS B 1 73 ? 35.010 44.088 68.026 1.00 33.37 99 LYS B C 1
ATOM 5491 O O . LYS B 1 73 ? 34.604 43.940 66.866 1.00 34.43 99 LYS B O 1
ATOM 5497 N N . ASP B 1 74 ? 36.235 43.718 68.392 1.00 34.95 100 ASP B N 1
ATOM 5498 C CA . ASP B 1 74 ? 37.210 43.266 67.407 1.00 33.13 100 ASP B CA 1
ATOM 5499 C C . ASP B 1 74 ? 37.264 41.752 67.282 1.00 39.33 100 ASP B C 1
ATOM 5500 O O . ASP B 1 74 ? 38.165 41.222 66.621 1.00 42.33 100 ASP B O 1
ATOM 5505 N N . ALA B 1 75 ? 36.323 41.042 67.896 1.00 31.89 101 ALA B N 1
ATOM 5506 C CA . ALA B 1 75 ? 36.243 39.599 67.730 1.00 31.05 101 ALA B CA 1
ATOM 5507 C C . ALA B 1 75 ? 35.502 39.287 66.433 1.00 28.67 101 ALA B C 1
ATOM 5508 O O . ALA B 1 75 ? 34.380 39.757 66.218 1.00 25.23 101 ALA B O 1
ATOM 5510 N N . LYS B 1 76 ? 36.143 38.519 65.556 1.00 28.66 102 LYS B N 1
ATOM 5511 C CA . LYS B 1 76 ? 35.579 38.198 64.254 1.00 25.29 102 LYS B CA 1
ATOM 5512 C C . LYS B 1 76 ? 35.615 36.703 64.035 1.00 18.61 102 LYS B C 1
ATOM 5513 O O . LYS B 1 76 ? 36.409 35.993 64.644 1.00 19.42 102 LYS B O 1
ATOM 5519 N N . TRP B 1 77 ? 34.745 36.240 63.142 1.00 21.80 103 TRP B N 1
ATOM 5520 C CA . TRP B 1 77 ? 34.835 34.889 62.600 1.00 21.65 103 TRP B CA 1
ATOM 5521 C C . TRP B 1 77 ? 35.717 34.881 61.356 1.00 23.83 103 TRP B C 1
ATOM 5522 O O . TRP B 1 77 ? 35.605 35.757 60.500 1.00 21.86 103 TRP B O 1
ATOM 5533 N N . PHE B 1 78 ? 36.544 33.846 61.230 1.00 23.40 104 PHE B N 1
ATOM 5534 C CA . PHE B 1 78 ? 37.407 33.648 60.076 1.00 22.88 104 PHE B CA 1
ATOM 5535 C C . PHE B 1 78 ? 37.151 32.268 59.469 1.00 22.88 104 PHE B C 1
ATOM 5536 O O . PHE B 1 78 ? 36.770 31.330 60.172 1.00 20.38 104 PHE B O 1
ATOM 5544 N N . THR B 1 79 ? 37.375 32.149 58.162 1.00 23.18 105 THR B N 1
ATOM 5545 C CA . THR B 1 79 ? 37.418 30.827 57.557 1.00 18.51 105 THR B CA 1
ATOM 5546 C C . THR B 1 79 ? 38.733 30.140 57.910 1.00 18.11 105 THR B C 1
ATOM 5547 O O . THR B 1 79 ? 39.665 30.752 58.439 1.00 25.37 105 THR B O 1
ATOM 5551 N N . SER B 1 80 ? 38.812 28.848 57.579 1.00 24.55 106 SER B N 1
ATOM 5552 C CA . SER B 1 80 ? 40.032 28.104 57.865 1.00 22.17 106 SER B CA 1
ATOM 5553 C C . SER B 1 80 ? 41.221 28.632 57.079 1.00 24.06 106 SER B C 1
ATOM 5554 O O . SER B 1 80 ? 42.364 28.372 57.463 1.00 27.80 106 SER B O 1
ATOM 5557 N N . GLU B 1 81 ? 40.985 29.375 56.002 1.00 23.83 107 GLU B N 1
ATOM 5558 C CA . GLU B 1 81 ? 42.073 30.006 55.273 1.00 25.99 107 GLU B CA 1
ATOM 5559 C C . GLU B 1 81 ? 42.512 31.317 55.906 1.00 29.79 107 GLU B C 1
ATOM 5560 O O . GLU B 1 81 ? 43.562 31.855 55.530 1.00 32.66 107 GLU B O 1
ATOM 5566 N N . GLY B 1 82 ? 41.752 31.836 56.862 1.00 24.33 108 GLY B N 1
ATOM 5567 C CA . GLY B 1 82 ? 42.127 33.048 57.561 1.00 26.52 108 GLY B CA 1
ATOM 5568 C C . GLY B 1 82 ? 41.373 34.280 57.115 1.00 33.08 108 GLY B C 1
ATOM 5569 O O . GLY B 1 82 ? 41.610 35.368 57.654 1.00 30.06 108 GLY B O 1
ATOM 5570 N N . GLU B 1 83 ? 40.464 34.148 56.166 1.00 31.06 109 GLU B N 1
ATOM 5571 C CA . GLU B 1 83 ? 39.753 35.315 55.685 1.00 34.00 109 GLU B CA 1
ATOM 5572 C C . GLU B 1 83 ? 38.574 35.625 56.597 1.00 31.08 109 GLU B C 1
ATOM 5573 O O . GLU B 1 83 ? 37.884 34.723 57.078 1.00 29.60 109 GLU B O 1
ATOM 5579 N N . GLU B 1 84 ? 38.352 36.915 56.828 1.00 28.85 110 GLU B N 1
ATOM 5580 C CA . GLU B 1 84 ? 37.261 37.359 57.680 1.00 31.02 110 GLU B CA 1
ATOM 5581 C C . GLU B 1 84 ? 35.921 36.971 57.073 1.00 30.29 110 GLU B C 1
ATOM 5582 O O . GLU B 1 84 ? 35.652 37.271 55.904 1.00 28.79 110 GLU B O 1
ATOM 5588 N N . TYR B 1 85 ? 35.067 36.328 57.877 1.00 26.59 111 TYR B N 1
ATOM 5589 C CA . TYR B 1 85 ? 33.700 35.984 57.483 1.00 26.26 111 TYR B CA 1
ATOM 5590 C C . TYR B 1 85 ? 32.681 37.017 57.950 1.00 28.26 111 TYR B C 1
ATOM 5591 O O . TYR B 1 85 ? 31.857 37.472 57.152 1.00 27.74 111 TYR B O 1
ATOM 5600 N N . ALA B 1 86 ? 32.714 37.376 59.250 1.00 22.51 112 ALA B N 1
ATOM 5601 C CA . ALA B 1 86 ? 31.763 38.308 59.856 1.00 24.10 112 ALA B CA 1
ATOM 5602 C C . ALA B 1 86 ? 32.160 38.548 61.308 1.00 22.34 112 ALA B C 1
ATOM 5603 O O . ALA B 1 86 ? 32.730 37.666 61.938 1.00 24.03 112 ALA B O 1
ATOM 5605 N N . PRO B 1 87 ? 31.823 39.687 61.890 1.00 21.38 113 PRO B N 1
ATOM 5606 C CA . PRO B 1 87 ? 32.106 39.881 63.311 1.00 20.63 113 PRO B CA 1
ATOM 5607 C C . PRO B 1 87 ? 31.282 38.916 64.152 1.00 25.80 113 PRO B C 1
ATOM 5608 O O . PRO B 1 87 ? 30.204 38.474 63.755 1.00 24.52 113 PRO B O 1
ATOM 5612 N N . VAL B 1 88 ? 31.818 38.568 65.319 1.00 25.75 114 VAL B N 1
ATOM 5613 C CA . VAL B 1 88 ? 31.032 37.824 66.296 1.00 25.13 114 VAL B CA 1
ATOM 5614 C C . VAL B 1 88 ? 29.952 38.747 66.856 1.00 27.09 114 VAL B C 1
ATOM 5615 O O . VAL B 1 88 ? 30.206 39.926 67.126 1.00 29.48 114 VAL B O 1
ATOM 5619 N N . THR B 1 89 ? 28.738 38.217 67.021 1.00 21.99 115 THR B N 1
ATOM 5620 C CA . THR B 1 89 ? 27.602 38.977 67.534 1.00 26.78 115 THR B CA 1
ATOM 5621 C C . THR B 1 89 ? 26.912 38.200 68.648 1.00 23.37 115 THR B C 1
ATOM 5622 O O . THR B 1 89 ? 27.060 36.978 68.773 1.00 24.40 115 THR B O 1
ATOM 5626 N N . ALA B 1 90 ? 26.137 38.916 69.461 1.00 24.29 116 ALA B N 1
ATOM 5627 C CA . ALA B 1 90 ? 25.403 38.237 70.524 1.00 23.84 116 ALA B CA 1
ATOM 5628 C C . ALA B 1 90 ? 24.431 37.208 69.959 1.00 27.35 116 ALA B C 1
ATOM 5629 O O . ALA B 1 90 ? 24.186 36.176 70.594 1.00 23.53 116 ALA B O 1
ATOM 5631 N N . GLN B 1 91 ? 23.876 37.457 68.765 1.00 23.19 117 GLN B N 1
ATOM 5632 C CA . GLN B 1 91 ? 22.949 36.494 68.178 1.00 21.35 117 GLN B CA 1
ATOM 5633 C C . GLN B 1 91 ? 23.614 35.135 67.981 1.00 21.74 117 GLN B C 1
ATOM 5634 O O . GLN B 1 91 ? 22.917 34.112 67.969 1.00 21.74 117 GLN B O 1
ATOM 5640 N N . ASP B 1 92 ? 24.943 35.106 67.848 1.00 18.55 118 ASP B N 1
ATOM 5641 C CA . ASP B 1 92 ? 25.646 33.835 67.636 1.00 21.75 118 ASP B CA 1
ATOM 5642 C C . ASP B 1 92 ? 25.523 32.902 68.838 1.00 22.57 118 ASP B C 1
ATOM 5643 O O . ASP B 1 92 ? 25.576 31.676 68.679 1.00 16.80 118 ASP B O 1
ATOM 5648 N N . PHE B 1 93 ? 25.345 33.452 70.036 1.00 19.98 119 PHE B N 1
ATOM 5649 C CA . PHE B 1 93 ? 25.100 32.621 71.213 1.00 19.00 119 PHE B CA 1
ATOM 5650 C C . PHE B 1 93 ? 23.659 32.130 71.286 1.00 21.00 119 PHE B C 1
ATOM 5651 O O . PHE B 1 93 ? 23.397 31.037 71.809 1.00 17.86 119 PHE B O 1
ATOM 5659 N N . VAL B 1 94 ? 22.714 32.922 70.789 1.00 23.25 120 VAL B N 1
ATOM 5660 C CA . VAL B 1 94 ? 21.339 32.438 70.673 1.00 18.64 120 VAL B CA 1
ATOM 5661 C C . VAL B 1 94 ? 21.272 31.331 69.631 1.00 24.15 120 VAL B C 1
ATOM 5662 O O . VAL B 1 94 ? 20.614 30.297 69.834 1.00 28.76 120 VAL B O 1
ATOM 5666 N N . THR B 1 95 ? 21.988 31.516 68.518 1.00 20.65 121 THR B N 1
ATOM 5667 C CA . THR B 1 95 ? 22.050 30.489 67.479 1.00 21.96 121 THR B CA 1
ATOM 5668 C C . THR B 1 95 ? 22.653 29.208 68.027 1.00 18.46 121 THR B C 1
ATOM 5669 O O . THR B 1 95 ? 22.145 28.108 67.780 1.00 20.25 121 THR B O 1
ATOM 5673 N N . GLY B 1 96 ? 23.761 29.330 68.753 1.00 18.93 122 GLY B N 1
ATOM 5674 C CA . GLY B 1 96 ? 24.446 28.136 69.216 1.00 16.41 122 GLY B CA 1
ATOM 5675 C C . GLY B 1 96 ? 23.611 27.302 70.170 1.00 21.37 122 GLY B C 1
ATOM 5676 O O . GLY B 1 96 ? 23.625 26.061 70.112 1.00 18.19 122 GLY B O 1
ATOM 5677 N N . LEU B 1 97 ? 22.913 27.958 71.090 1.00 19.27 123 LEU B N 1
ATOM 5678 C CA . LEU B 1 97 ? 22.155 27.199 72.070 1.00 19.36 123 LEU B CA 1
ATOM 5679 C C . LEU B 1 97 ? 20.927 26.565 71.428 1.00 17.74 123 LEU B C 1
ATOM 5680 O O . LEU B 1 97 ? 20.579 25.432 71.769 1.00 19.38 123 LEU B O 1
ATOM 5685 N N . GLN B 1 98 ? 20.237 27.270 70.507 1.00 17.40 124 GLN B N 1
ATOM 5686 C CA . GLN B 1 98 ? 19.113 26.608 69.837 1.00 17.23 124 GLN B CA 1
ATOM 5687 C 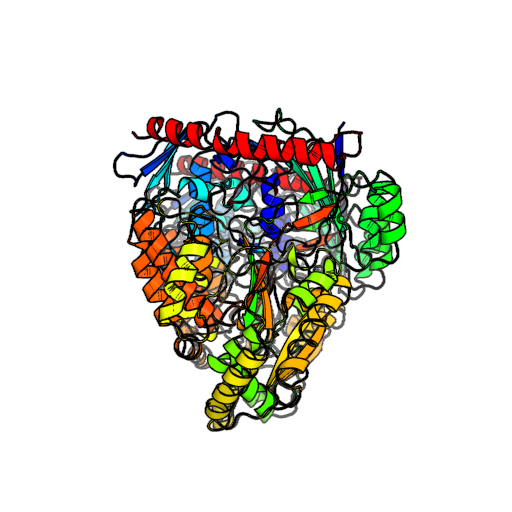C . GLN B 1 98 ? 19.603 25.433 68.990 1.00 20.41 124 GLN B C 1
ATOM 5688 O O . GLN B 1 98 ? 18.948 24.379 68.929 1.00 18.38 124 GLN B O 1
ATOM 5694 N N . TYR B 1 99 ? 20.761 25.588 68.331 1.00 17.88 125 TYR B N 1
ATOM 5695 C CA . TYR B 1 99 ? 21.322 24.483 67.545 1.00 20.70 125 TYR B CA 1
ATOM 5696 C C . TYR B 1 99 ? 21.628 23.276 68.428 1.00 19.73 125 TYR B C 1
ATOM 5697 O O . TYR B 1 99 ? 21.242 22.141 68.103 1.00 21.51 125 TYR B O 1
ATOM 5706 N N . ALA B 1 100 ? 22.289 23.510 69.566 1.00 20.73 126 ALA B N 1
ATOM 5707 C CA . ALA B 1 100 ? 22.594 22.422 70.501 1.00 15.55 126 ALA B CA 1
ATOM 5708 C C . ALA B 1 100 ? 21.317 21.745 70.988 1.00 18.75 126 ALA B C 1
ATOM 5709 O O . ALA B 1 100 ? 21.257 20.517 71.089 1.00 18.55 126 ALA B O 1
ATOM 5711 N N . ALA B 1 101 ? 20.264 22.525 71.240 1.00 16.23 127 ALA B N 1
ATOM 5712 C CA . ALA B 1 101 ? 18.979 21.949 71.639 1.00 20.62 127 ALA B CA 1
ATOM 5713 C C . ALA B 1 101 ? 18.371 21.121 70.516 1.00 19.48 127 ALA B C 1
ATOM 5714 O O . ALA B 1 101 ? 17.950 19.970 70.726 1.00 20.39 127 ALA B O 1
ATOM 5716 N N . ASP B 1 102 ? 18.307 21.695 69.310 1.00 19.28 128 ASP B N 1
ATOM 5717 C CA . ASP B 1 102 ? 17.648 21.027 68.191 1.00 16.47 128 ASP B CA 1
ATOM 5718 C C . ASP B 1 102 ? 18.411 19.803 67.719 1.00 15.70 128 ASP B C 1
ATOM 5719 O O . ASP B 1 102 ? 17.789 18.867 67.183 1.00 21.79 128 ASP B O 1
ATOM 5724 N N . LYS B 1 103 ? 19.739 19.776 67.895 1.00 18.94 129 LYS B N 1
ATOM 5725 C CA . LYS B 1 103 ? 20.509 18.603 67.511 1.00 21.18 129 LYS B CA 1
ATOM 5726 C C . LYS B 1 103 ? 20.613 17.576 68.626 1.00 21.87 129 LYS B C 1
ATOM 5727 O O . LYS B 1 103 ? 21.223 16.527 68.420 1.00 22.27 129 LYS B O 1
ATOM 5733 N N . LYS B 1 104 ? 20.057 17.867 69.795 1.00 18.34 130 LYS B N 1
ATOM 5734 C CA . LYS B 1 104 ? 20.094 16.972 70.949 1.00 17.67 130 LYS B CA 1
ATOM 5735 C C . LYS B 1 104 ? 21.531 16.704 71.376 1.00 21.25 130 LYS B C 1
ATOM 5736 O O . LYS B 1 104 ? 21.933 15.557 71.588 1.00 25.93 130 LYS B O 1
ATOM 5742 N N . SER B 1 105 ? 22.302 17.789 71.501 1.00 18.20 131 SER B N 1
ATOM 5743 C CA . SER B 1 105 ? 23.708 17.719 71.900 1.00 19.87 131 SER B CA 1
ATOM 5744 C C . SER B 1 105 ? 23.916 16.767 73.062 1.00 17.20 131 SER B C 1
ATOM 5745 O O . SER B 1 105 ? 23.162 16.769 74.035 1.00 21.07 131 SER B O 1
ATOM 5748 N N . GLU B 1 106 ? 24.983 15.978 72.959 1.00 16.22 132 GLU B N 1
ATOM 5749 C CA . GLU B 1 106 ? 25.317 15.061 74.024 1.00 19.13 132 GLU B CA 1
ATOM 5750 C C . GLU B 1 106 ? 25.759 15.781 75.290 1.00 17.29 132 GLU B C 1
ATOM 5751 O O . GLU B 1 106 ? 25.898 15.122 76.324 1.00 20.75 132 GLU B O 1
ATOM 5757 N N . ALA B 1 107 ? 25.971 17.103 75.239 1.00 16.81 133 ALA B N 1
ATOM 5758 C CA . ALA B 1 107 ? 26.366 17.872 76.414 1.00 17.31 133 ALA B CA 1
ATOM 5759 C C . ALA B 1 107 ? 25.226 18.712 76.974 1.00 18.70 133 ALA B C 1
ATOM 5760 O O . ALA B 1 107 ? 25.476 19.609 77.780 1.00 19.07 133 ALA B O 1
ATOM 5762 N N . LEU B 1 108 ? 23.982 18.436 76.571 1.00 16.54 134 LEU B N 1
ATOM 5763 C CA . LEU B 1 108 ? 22.875 19.293 77.003 1.00 18.57 134 LEU B CA 1
ATOM 5764 C C . LEU B 1 108 ? 22.727 19.341 78.525 1.00 17.84 134 LEU B C 1
ATOM 5765 O O . LEU B 1 108 ? 22.160 20.306 79.044 1.00 20.63 134 LEU B O 1
ATOM 5770 N N . TYR B 1 109 ? 23.251 18.351 79.263 1.00 17.50 135 TYR B N 1
ATOM 5771 C CA . TYR B 1 109 ? 23.078 18.378 80.717 1.00 17.95 135 TYR B CA 1
ATOM 5772 C C . TYR B 1 109 ? 23.728 19.608 81.331 1.00 19.47 135 TYR B C 1
ATOM 5773 O O . TYR B 1 109 ? 23.357 19.999 82.444 1.00 22.49 135 TYR B O 1
ATOM 5782 N N . LEU B 1 110 ? 24.677 20.237 80.618 1.00 18.29 136 LEU B N 1
ATOM 5783 C CA . LEU B 1 110 ? 25.323 21.441 81.136 1.00 17.33 136 LEU B CA 1
ATOM 5784 C C . LEU B 1 110 ? 24.371 22.619 81.241 1.00 19.27 136 LEU B C 1
ATOM 5785 O O . LEU B 1 110 ? 24.633 23.525 82.045 1.00 19.94 136 LEU B O 1
ATOM 5790 N N . VAL B 1 111 ? 23.278 22.624 80.464 1.00 18.50 137 VAL B N 1
ATOM 5791 C CA . VAL B 1 111 ? 22.431 23.807 80.334 1.00 16.72 137 VAL B CA 1
ATOM 5792 C C . VAL B 1 111 ? 20.943 23.490 80.464 1.00 20.39 137 VAL B C 1
ATOM 5793 O O . VAL B 1 111 ? 20.152 24.352 80.877 1.00 20.52 137 VAL B O 1
ATOM 5797 N N . GLN B 1 112 ? 20.544 22.260 80.112 1.00 19.67 138 GLN B N 1
ATOM 5798 C CA . GLN B 1 112 ? 19.112 21.937 80.021 1.00 19.21 138 GLN B CA 1
ATOM 5799 C C . GLN B 1 112 ? 18.364 22.232 81.319 1.00 24.32 138 GLN B C 1
ATOM 5800 O O . GLN B 1 112 ? 17.232 22.733 81.283 1.00 26.06 138 GLN B O 1
ATOM 5806 N N . ASP B 1 113 ? 18.968 21.932 82.472 1.00 21.62 139 ASP B N 1
ATOM 5807 C CA . ASP B 1 113 ? 18.319 22.149 83.762 1.00 28.81 139 ASP B CA 1
ATOM 5808 C C . ASP B 1 113 ? 18.738 23.456 84.407 1.00 30.93 139 ASP B C 1
ATOM 5809 O O . ASP B 1 113 ? 18.389 23.704 85.565 1.00 39.94 139 ASP B O 1
ATOM 5814 N N . SER B 1 114 ? 19.488 24.287 83.691 1.00 24.66 140 SER B N 1
ATOM 5815 C CA . SER B 1 114 ? 20.014 25.533 84.224 1.00 21.14 140 SER B CA 1
ATOM 5816 C C . SER B 1 114 ? 19.375 26.750 83.580 1.00 23.09 140 SER B C 1
ATOM 5817 O O . SER B 1 114 ? 18.896 27.655 84.274 1.00 26.68 140 SER B O 1
ATOM 5820 N N . VAL B 1 115 ? 19.360 26.789 82.258 1.00 22.37 141 VAL B N 1
ATOM 5821 C CA . VAL B 1 115 ? 18.816 27.926 81.525 1.00 22.41 141 VAL B CA 1
ATOM 5822 C C . VAL B 1 115 ? 17.288 27.873 81.549 1.00 22.03 141 VAL B C 1
ATOM 5823 O O . VAL B 1 115 ? 16.673 26.833 81.268 1.00 24.23 141 VAL B O 1
ATOM 5827 N N . ALA B 1 116 ? 16.658 28.983 81.937 1.00 19.95 142 ALA B N 1
ATOM 5828 C CA . ALA B 1 116 ? 15.199 29.016 82.016 1.00 20.51 142 ALA B CA 1
ATOM 5829 C C . ALA B 1 116 ? 14.548 28.571 80.709 1.00 24.67 142 ALA B C 1
ATOM 5830 O O . ALA B 1 116 ? 14.977 28.956 79.620 1.00 27.72 142 ALA B O 1
ATOM 5832 N N . GLY B 1 117 ? 13.498 27.750 80.830 1.00 20.85 143 GLY B N 1
ATOM 5833 C CA . GLY B 1 117 ? 12.744 27.257 79.686 1.00 23.08 143 GLY B CA 1
ATOM 5834 C C . GLY B 1 117 ? 13.427 26.237 78.803 1.00 20.21 143 GLY B C 1
ATOM 5835 O O . GLY B 1 117 ? 12.779 25.708 77.897 1.00 21.67 143 GLY B O 1
ATOM 5836 N N . LEU B 1 118 ? 14.714 25.943 79.009 1.00 21.51 144 LEU B N 1
ATOM 5837 C CA . LEU B 1 118 ? 15.397 25.081 78.050 1.00 18.52 144 LEU B CA 1
ATOM 5838 C C . LEU B 1 118 ? 14.916 23.639 78.155 1.00 19.93 144 LEU B C 1
ATOM 5839 O O . LEU B 1 118 ? 14.765 22.950 77.134 1.00 18.17 144 LEU B O 1
ATOM 5844 N N . ASP B 1 119 ? 14.671 23.160 79.373 1.00 21.04 145 ASP B N 1
ATOM 5845 C CA . ASP B 1 119 ? 14.163 21.798 79.505 1.00 23.69 145 ASP B CA 1
ATOM 5846 C C . ASP B 1 119 ? 12.805 21.628 78.819 1.00 19.92 145 ASP B C 1
ATOM 5847 O O . ASP B 1 119 ? 12.570 20.595 78.179 1.00 25.32 145 ASP B O 1
ATOM 5852 N N . ASP B 1 120 ? 11.884 22.613 78.951 1.00 19.86 146 ASP B N 1
ATOM 5853 C CA . ASP B 1 120 ? 10.585 22.528 78.271 1.00 20.57 146 ASP B CA 1
ATOM 5854 C C . ASP B 1 120 ? 10.779 22.475 76.760 1.00 28.16 146 ASP B C 1
ATOM 5855 O O . ASP B 1 120 ? 10.102 21.717 76.063 1.00 24.61 146 ASP B O 1
ATOM 5860 N N . TYR B 1 121 ? 11.714 23.276 76.236 1.00 21.12 147 TYR B N 1
ATOM 5861 C CA . TYR B 1 121 ? 11.903 23.324 74.792 1.00 23.78 147 TYR B CA 1
ATOM 5862 C C . TYR B 1 121 ? 12.469 22.002 74.279 1.00 24.28 147 TYR B C 1
ATOM 5863 O O . TYR B 1 121 ? 11.990 21.463 73.274 1.00 23.76 147 TYR B O 1
ATOM 5872 N N . ILE B 1 122 ? 13.426 21.436 75.004 1.00 23.03 148 ILE B N 1
ATOM 5873 C CA . ILE B 1 122 ? 14.088 20.198 74.570 1.00 22.99 148 ILE B CA 1
ATOM 5874 C C . ILE B 1 122 ? 13.120 19.022 74.609 1.00 25.04 148 ILE B C 1
ATOM 5875 O O . ILE B 1 122 ? 13.140 18.148 73.728 1.00 25.38 148 ILE B O 1
ATOM 5880 N N . THR B 1 123 ? 12.292 18.949 75.646 1.00 19.12 149 THR B N 1
ATOM 5881 C CA . THR B 1 123 ? 11.364 17.823 75.804 1.00 24.20 149 THR B CA 1
ATOM 5882 C C . THR B 1 123 ? 10.036 18.012 75.080 1.00 32.42 149 THR B C 1
ATOM 5883 O O . THR B 1 123 ? 9.139 17.162 75.212 1.00 30.20 149 THR B O 1
ATOM 5887 N N . GLY B 1 124 ? 9.877 19.089 74.316 1.00 29.66 150 GLY B N 1
ATOM 5888 C CA . GLY B 1 124 ? 8.653 19.270 73.568 1.00 26.64 150 GLY B CA 1
ATOM 5889 C C . GLY B 1 124 ? 7.465 19.811 74.345 1.00 28.30 150 GLY B C 1
ATOM 5890 O O . GLY B 1 124 ? 6.361 19.818 73.810 1.00 31.28 150 GLY B O 1
ATOM 5891 N N . LYS B 1 125 ? 7.665 20.259 75.592 1.00 24.62 151 LYS B N 1
ATOM 5892 C CA . LYS B 1 125 ? 6.601 20.942 76.323 1.00 26.68 151 LYS B CA 1
ATOM 5893 C C . LYS B 1 125 ? 6.236 22.259 75.656 1.00 28.60 151 LYS B C 1
ATOM 5894 O O . LYS B 1 125 ? 5.080 22.687 75.715 1.00 33.55 151 LYS B O 1
ATOM 5900 N N . THR B 1 126 ? 7.230 22.937 75.080 1.00 25.53 152 THR B N 1
ATOM 5901 C CA . THR B 1 126 ? 7.067 24.186 74.345 1.00 30.59 152 THR B CA 1
ATOM 5902 C C . THR B 1 126 ? 7.699 24.016 72.968 1.00 26.75 152 THR B C 1
ATOM 5903 O O . THR B 1 126 ? 8.506 23.115 72.750 1.00 28.29 152 THR B O 1
ATOM 5907 N N . SER B 1 127 ? 7.343 24.900 72.035 1.00 29.24 153 SER B N 1
ATOM 5908 C CA . SER B 1 127 ? 7.899 24.828 70.688 1.00 27.83 153 SER B CA 1
ATOM 5909 C C . SER B 1 127 ? 8.663 26.083 70.271 1.00 27.83 153 SER B C 1
ATOM 5910 O O . SER B 1 127 ? 9.209 26.118 69.170 1.00 35.29 153 SER B O 1
ATOM 5913 N N . ASP B 1 128 ? 8.723 27.113 71.105 1.00 27.41 154 ASP B N 1
ATOM 5914 C CA . ASP B 1 128 ? 9.247 28.403 70.683 1.00 24.32 154 ASP B CA 1
ATOM 5915 C C . ASP B 1 128 ? 10.520 28.686 71.461 1.00 28.21 154 ASP B C 1
ATOM 5916 O O . ASP B 1 128 ? 10.504 28.738 72.698 1.00 29.09 154 ASP B O 1
ATOM 5921 N N . PHE B 1 129 ? 11.622 28.859 70.738 1.00 27.20 155 PHE B N 1
ATOM 5922 C CA . PHE B 1 129 ? 12.887 29.103 71.436 1.00 27.96 155 PHE B CA 1
ATOM 5923 C C . PHE B 1 129 ? 12.937 30.475 72.091 1.00 29.02 155 PHE B C 1
ATOM 5924 O O . PHE B 1 129 ? 13.802 30.703 72.940 1.00 26.72 155 PHE B O 1
ATOM 5932 N N . SER B 1 130 ? 12.007 31.371 71.740 1.00 26.19 156 SER B N 1
ATOM 5933 C CA . SER B 1 130 ? 11.834 32.617 72.476 1.00 27.02 156 SER B CA 1
ATOM 5934 C C . SER B 1 130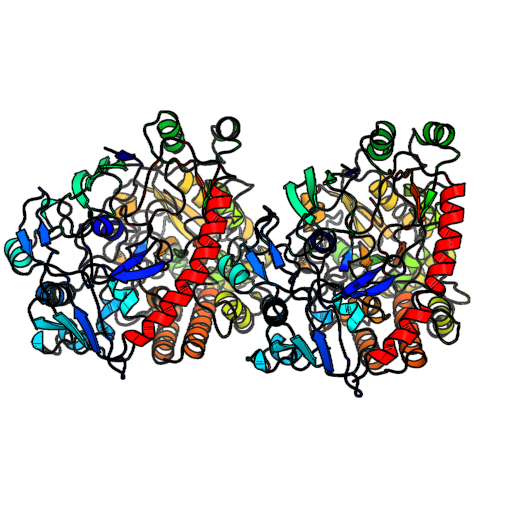 ? 11.579 32.386 73.960 1.00 27.69 156 SER B C 1
ATOM 5935 O O . SER B 1 130 ? 11.941 33.247 74.776 1.00 36.07 156 SER B O 1
ATOM 5938 N N . THR B 1 131 ? 10.977 31.253 74.342 1.00 22.47 157 THR B N 1
ATOM 5939 C CA . THR B 1 131 ? 10.749 30.986 75.760 1.00 28.31 157 THR B CA 1
ATOM 5940 C C . THR B 1 131 ? 11.993 30.498 76.511 1.00 27.18 157 THR B C 1
ATOM 5941 O O . THR B 1 131 ? 11.901 30.210 77.713 1.00 28.69 157 THR B O 1
ATOM 5945 N N . VAL B 1 132 ? 13.133 30.378 75.846 1.00 22.13 158 VAL B N 1
ATOM 5946 C CA . VAL B 1 132 ? 14.370 29.928 76.459 1.00 21.91 158 VAL B CA 1
ATOM 5947 C C . VAL B 1 132 ? 15.177 31.152 76.858 1.00 25.29 158 VAL B C 1
ATOM 5948 O O . VAL B 1 132 ? 15.272 32.119 76.087 1.00 24.63 158 VAL B O 1
ATOM 5952 N N . GLY B 1 133 ? 15.793 31.085 78.043 1.00 23.85 159 GLY B N 1
ATOM 5953 C CA . GLY B 1 133 ? 16.528 32.200 78.630 1.00 24.13 159 GLY B CA 1
ATOM 5954 C C . GLY B 1 133 ? 17.892 32.561 78.056 1.00 29.02 159 GLY B C 1
ATOM 5955 O O . GLY B 1 133 ? 18.882 32.638 78.797 1.00 26.88 159 GLY B O 1
ATOM 5956 N N . VAL B 1 134 ? 17.971 32.789 76.745 1.00 26.69 160 VAL B N 1
ATOM 5957 C CA . VAL B 1 134 ? 19.142 33.410 76.130 1.00 23.58 160 VAL B CA 1
ATOM 5958 C C . VAL B 1 134 ? 18.632 34.463 75.159 1.00 31.20 160 VAL B C 1
ATOM 5959 O O . VAL B 1 134 ? 17.641 34.241 74.455 1.00 26.58 160 VAL B O 1
ATOM 5963 N N . LYS B 1 135 ? 19.254 35.640 75.177 1.00 23.78 161 LYS B N 1
ATOM 5964 C CA . LYS B 1 135 ? 18.719 36.776 74.429 1.00 28.67 161 LYS B CA 1
ATOM 5965 C C . LYS B 1 135 ? 19.850 37.709 74.028 1.00 30.61 161 LYS B C 1
ATOM 5966 O O . LYS B 1 135 ? 20.712 38.031 74.858 1.00 26.72 161 LYS B O 1
ATOM 5972 N N . ALA B 1 136 ? 19.838 38.145 72.770 1.00 28.36 162 ALA B N 1
ATOM 5973 C CA . ALA B 1 136 ? 20.759 39.185 72.313 1.00 23.44 162 ALA B CA 1
ATOM 5974 C C . ALA B 1 136 ? 20.067 40.524 72.529 1.00 28.16 162 ALA B C 1
ATOM 5975 O O . ALA B 1 136 ? 19.105 40.854 71.827 1.00 30.56 162 ALA B O 1
ATOM 5977 N N . LEU B 1 137 ? 20.525 41.281 73.532 1.00 26.11 163 LEU B N 1
ATOM 5978 C CA . LEU B 1 137 ? 19.904 42.573 73.803 1.00 28.18 163 LEU B CA 1
ATOM 5979 C C . LEU B 1 137 ? 20.280 43.590 72.739 1.00 35.62 163 LEU B C 1
ATOM 5980 O O . LEU B 1 137 ? 19.492 44.500 72.442 1.00 29.57 163 LEU B O 1
ATOM 5985 N N . ASP B 1 138 ? 21.492 43.475 72.206 1.00 29.02 164 ASP B N 1
ATOM 5986 C CA . ASP B 1 138 ? 21.943 44.151 71.000 1.00 33.93 164 ASP B CA 1
ATOM 5987 C C . ASP B 1 138 ? 23.097 43.324 70.450 1.00 33.87 164 ASP B C 1
ATOM 5988 O O . ASP B 1 138 ? 23.379 42.226 70.944 1.00 30.23 164 ASP B O 1
ATOM 5993 N N . ASP B 1 139 ? 23.772 43.840 69.424 1.00 28.95 165 ASP B N 1
ATOM 5994 C CA . ASP B 1 139 ? 24.776 43.027 68.744 1.00 28.46 165 ASP B CA 1
ATOM 5995 C C . ASP B 1 139 ? 25.957 42.662 69.640 1.00 30.95 165 ASP B C 1
ATOM 5996 O O . ASP B 1 139 ? 26.637 41.664 69.371 1.00 29.00 165 ASP B O 1
ATOM 6001 N N . GLN B 1 140 ? 26.232 43.431 70.695 1.00 25.99 166 GLN B N 1
ATOM 6002 C CA . GLN B 1 140 ? 27.366 43.129 71.562 1.00 25.90 166 GLN B CA 1
ATOM 6003 C C . GLN B 1 140 ? 26.959 42.600 72.924 1.00 28.31 166 GLN B C 1
ATOM 6004 O O . GLN B 1 140 ? 27.822 42.438 73.786 1.00 29.51 166 GLN B O 1
ATOM 6010 N N . THR B 1 141 ? 25.678 42.361 73.169 1.00 24.14 167 THR B N 1
ATOM 6011 C CA . THR B 1 141 ? 25.237 42.051 74.523 1.00 24.12 167 THR B CA 1
ATOM 6012 C C . THR B 1 141 ? 24.352 40.817 74.520 1.00 23.66 167 THR B C 1
ATOM 6013 O O . THR B 1 141 ? 23.254 40.854 73.973 1.00 24.85 167 THR B O 1
ATOM 6017 N N . VAL B 1 142 ? 24.807 39.742 75.162 1.00 22.43 168 VAL B N 1
ATOM 6018 C CA . VAL B 1 142 ? 23.989 38.541 75.303 1.00 22.38 168 VAL B CA 1
ATOM 6019 C C . VAL B 1 142 ? 23.642 38.338 76.770 1.00 22.94 168 VAL B C 1
ATOM 6020 O O . VAL B 1 142 ? 24.467 38.556 77.658 1.00 24.96 168 VAL B O 1
ATOM 6024 N N . GLN B 1 143 ? 22.406 37.923 77.024 1.00 23.22 169 GLN B N 1
ATOM 6025 C CA . GLN B 1 143 ? 21.924 37.737 78.381 1.00 24.78 169 GLN B CA 1
ATOM 6026 C C . GLN B 1 143 ? 21.360 36.338 78.557 1.00 30.65 169 GLN B C 1
ATOM 6027 O O . GLN B 1 143 ? 20.532 35.898 77.754 1.00 26.86 169 GLN B O 1
ATOM 6033 N N . TYR B 1 144 ? 21.787 35.663 79.624 1.00 18.86 170 TYR B N 1
ATOM 6034 C CA . TYR B 1 144 ? 21.287 34.346 79.991 1.00 22.01 170 TYR B CA 1
ATOM 6035 C C . TYR B 1 144 ? 20.510 34.468 81.291 1.00 24.52 170 TYR B C 1
ATOM 6036 O O . TYR B 1 144 ? 20.959 35.131 82.225 1.00 25.11 170 TYR B O 1
ATOM 6045 N N . THR B 1 145 ? 19.366 33.790 81.362 1.00 20.60 171 THR B N 1
ATOM 6046 C CA . THR B 1 145 ? 18.542 33.772 82.560 1.00 26.95 171 THR B CA 1
ATOM 6047 C C . THR B 1 145 ? 18.459 32.339 83.058 1.00 26.45 171 THR B C 1
ATOM 6048 O O . THR B 1 145 ? 18.064 31.442 82.303 1.00 24.95 171 THR B O 1
ATOM 6052 N N . LEU B 1 146 ? 18.789 32.135 84.329 1.00 26.26 172 LEU B N 1
ATOM 6053 C CA . LEU B 1 146 ? 18.820 30.811 84.931 1.00 27.68 172 LEU B CA 1
ATOM 6054 C C . LEU B 1 146 ? 17.596 30.554 85.807 1.00 24.63 172 LEU B C 1
ATOM 6055 O O . LEU B 1 146 ? 16.899 31.470 86.250 1.00 24.91 172 LEU B O 1
ATOM 6060 N N . VAL B 1 147 ? 17.352 29.273 86.068 1.00 25.07 173 VAL B N 1
ATOM 6061 C CA . VAL B 1 147 ? 16.245 28.879 86.932 1.00 29.16 173 VAL B CA 1
ATOM 6062 C C . VAL B 1 147 ? 16.589 29.089 88.407 1.00 28.61 173 VAL B C 1
ATOM 6063 O O . VAL B 1 147 ? 15.737 29.495 89.209 1.00 31.18 173 VAL B O 1
ATOM 6067 N N . LYS B 1 148 ? 17.835 28.815 88.783 1.00 30.81 174 LYS B N 1
ATOM 6068 C CA . LYS B 1 148 ? 18.366 28.904 90.134 1.00 30.40 174 LYS B CA 1
ATOM 6069 C C . LYS B 1 148 ? 19.795 29.428 90.032 1.00 30.45 174 LYS B C 1
ATOM 6070 O O . LYS B 1 148 ? 20.465 29.190 89.022 1.00 26.23 174 LYS B O 1
ATOM 6076 N N . PRO B 1 149 ? 20.273 30.152 91.045 1.00 31.08 175 PRO B N 1
ATOM 6077 C CA . PRO B 1 149 ? 21.648 30.661 90.979 1.00 31.63 175 PRO B CA 1
ATOM 6078 C C . PRO B 1 149 ? 22.650 29.521 90.858 1.00 26.87 175 PRO B C 1
ATOM 6079 O O . PRO B 1 149 ? 22.438 28.413 91.358 1.00 28.44 175 PRO B O 1
ATOM 6083 N N . GLU B 1 150 ? 23.741 29.797 90.153 1.00 23.09 176 GLU B N 1
ATOM 6084 C CA . GLU B 1 150 ? 24.839 28.846 90.021 1.00 19.43 176 GLU B CA 1
ATOM 6085 C C . GLU B 1 150 ? 26.127 29.647 90.124 1.00 24.13 176 GLU B C 1
ATOM 6086 O O . GLU B 1 150 ? 26.500 30.353 89.181 1.00 24.01 176 GLU B O 1
ATOM 6092 N N . LEU B 1 151 ? 26.800 29.557 91.264 1.00 28.27 177 LEU B N 1
ATOM 6093 C CA . LEU B 1 151 ? 28.092 30.229 91.366 1.00 24.99 177 LEU B CA 1
ATOM 6094 C C . LEU B 1 151 ? 29.089 29.720 90.326 1.00 23.70 177 LEU B C 1
ATOM 6095 O O . LEU B 1 151 ? 30.002 30.462 89.950 1.00 28.47 177 LEU B O 1
ATOM 6100 N N . TYR B 1 152 ? 28.904 28.496 89.828 1.00 21.24 178 TYR B N 1
ATOM 6101 C CA . TYR B 1 152 ? 29.774 27.872 88.834 1.00 23.00 178 TYR B CA 1
ATOM 6102 C C . TYR B 1 152 ? 29.295 28.108 87.403 1.00 26.44 178 TYR B C 1
ATOM 6103 O O . TYR B 1 152 ? 29.850 27.518 86.472 1.00 21.37 178 TYR B O 1
ATOM 6112 N N . TRP B 1 153 ? 28.287 28.964 87.207 1.00 23.71 179 TRP B N 1
ATOM 6113 C CA . TRP B 1 153 ? 27.785 29.226 85.857 1.00 23.19 179 TRP B CA 1
ATOM 6114 C C . TRP B 1 153 ? 28.893 29.750 84.938 1.00 15.68 179 TRP B C 1
ATOM 6115 O O . TRP B 1 153 ? 29.073 29.262 83.811 1.00 18.25 179 TRP B O 1
ATOM 6126 N N . ASN B 1 154 ? 29.620 30.781 85.367 1.00 21.03 180 ASN B N 1
ATOM 6127 C CA . ASN B 1 154 ? 30.658 31.323 84.489 1.00 21.26 180 ASN B CA 1
ATOM 6128 C C . ASN B 1 154 ? 31.673 30.256 84.077 1.00 19.99 180 ASN B C 1
ATOM 6129 O O . ASN B 1 154 ? 32.149 30.253 82.938 1.00 17.75 180 ASN B O 1
ATOM 6134 N N . SER B 1 155 ? 31.993 29.322 84.976 1.00 15.64 181 SER B N 1
ATOM 6135 C CA . SER B 1 155 ? 32.927 28.265 84.595 1.00 16.84 181 SER B CA 1
ATOM 6136 C C . SER B 1 155 ? 32.357 27.379 83.497 1.00 20.19 181 SER B C 1
ATOM 6137 O O . SER B 1 155 ? 33.122 26.858 82.676 1.00 16.22 181 SER B O 1
ATOM 6140 N N . LYS B 1 156 ? 31.022 27.234 83.432 1.00 19.09 182 LYS B N 1
ATOM 6141 C CA . LYS B 1 156 ? 30.403 26.483 82.339 1.00 19.85 182 LYS B CA 1
ATOM 6142 C C . LYS B 1 156 ? 30.644 27.129 80.981 1.00 13.17 182 LYS B C 1
ATOM 6143 O O . LYS B 1 156 ? 30.551 26.438 79.954 1.00 18.57 182 LYS B O 1
ATOM 6149 N N . THR B 1 157 ? 30.942 28.435 80.933 1.00 13.87 183 THR B N 1
ATOM 6150 C CA . THR B 1 157 ? 31.121 29.062 79.624 1.00 16.12 183 THR B CA 1
ATOM 6151 C C . THR B 1 157 ? 32.419 28.648 78.956 1.00 19.96 183 THR B C 1
ATOM 6152 O O . THR B 1 157 ? 32.641 28.987 77.787 1.00 19.04 183 THR B O 1
ATOM 6156 N N . LEU B 1 158 ? 33.276 27.931 79.670 1.00 18.41 184 LEU B N 1
ATOM 6157 C CA . LEU B 1 158 ? 34.479 27.344 79.113 1.00 22.37 184 LEU B CA 1
ATOM 6158 C C . LEU B 1 158 ? 34.224 25.959 78.522 1.00 23.73 184 LEU B C 1
ATOM 6159 O O . LEU B 1 158 ? 35.177 25.303 78.098 1.00 20.80 184 LEU B O 1
ATOM 6164 N N . ALA B 1 159 ? 32.979 25.493 78.523 1.00 18.65 185 ALA B N 1
ATOM 6165 C CA . ALA B 1 159 ? 32.559 24.267 77.847 1.00 19.66 185 ALA B CA 1
ATOM 6166 C C . ALA B 1 159 ? 31.982 24.597 76.471 1.00 16.99 185 ALA B C 1
ATOM 6167 O O . ALA B 1 159 ? 31.281 25.599 76.312 1.00 17.96 185 ALA B O 1
ATOM 6169 N N . THR B 1 160 ? 32.248 23.734 75.475 1.00 13.68 186 THR B N 1
ATOM 6170 C CA . THR B 1 160 ? 31.995 24.140 74.092 1.00 15.15 186 THR B CA 1
ATOM 6171 C C . THR B 1 160 ? 30.498 24.268 73.748 1.00 15.21 186 THR B C 1
ATOM 6172 O O . THR B 1 160 ? 30.165 24.923 72.749 1.00 17.89 186 THR B O 1
ATOM 6176 N N . ILE B 1 161 ? 29.592 23.678 74.534 1.00 16.26 187 ILE B N 1
ATOM 6177 C CA . ILE B 1 161 ? 28.177 23.804 74.199 1.00 15.05 187 ILE B CA 1
ATOM 6178 C C . ILE B 1 161 ? 27.716 25.258 74.347 1.00 16.80 187 ILE B C 1
ATOM 6179 O O . ILE B 1 161 ? 26.655 25.637 73.809 1.00 17.68 187 ILE B O 1
ATOM 6184 N N . LEU B 1 162 ? 28.484 26.077 75.070 1.00 16.62 188 LEU B N 1
ATOM 6185 C CA . LEU B 1 162 ? 28.179 27.494 75.243 1.00 22.77 188 LEU B CA 1
ATOM 6186 C C . LEU B 1 162 ? 29.014 28.392 74.333 1.00 17.80 188 LEU B C 1
ATOM 6187 O O . LEU B 1 162 ? 29.061 29.602 74.548 1.00 18.83 188 LEU B O 1
ATOM 6192 N N . PHE B 1 163 ? 29.578 27.853 73.300 1.00 16.39 189 PHE B N 1
ATOM 6193 C CA . PHE B 1 163 ? 30.324 28.630 72.327 1.00 16.95 189 PHE B CA 1
ATOM 6194 C C . PHE B 1 163 ? 29.391 29.134 71.224 1.00 15.69 189 PHE B C 1
ATOM 6195 O O . PHE B 1 163 ? 28.350 28.512 70.936 1.00 18.30 189 PHE B O 1
ATOM 6203 N N . PRO B 1 164 ? 29.738 30.236 70.576 1.00 15.64 190 PRO B N 1
ATOM 6204 C CA . PRO B 1 164 ? 28.856 30.816 69.558 1.00 19.77 190 PRO B CA 1
ATOM 6205 C C . PRO B 1 164 ? 29.008 30.117 68.212 1.00 18.95 190 PRO B C 1
ATOM 6206 O O . PRO B 1 164 ? 29.961 29.373 67.976 1.00 17.68 190 PRO B O 1
ATOM 6210 N N . VAL B 1 165 ? 28.032 30.354 67.335 1.00 16.23 191 VAL B N 1
ATOM 6211 C CA . VAL B 1 165 ? 28.127 29.935 65.933 1.00 14.71 191 VAL B CA 1
ATOM 6212 C C . VAL B 1 165 ? 27.341 30.929 65.087 1.00 20.39 191 VAL B C 1
ATOM 6213 O O . VAL B 1 165 ? 26.262 31.378 65.481 1.00 23.78 191 VAL B O 1
ATOM 6217 N N . ASN B 1 166 ? 27.883 31.252 63.909 1.00 21.75 192 ASN B N 1
ATOM 6218 C CA . ASN B 1 166 ? 27.255 32.185 62.975 1.00 19.20 192 ASN B CA 1
ATOM 6219 C C . ASN B 1 166 ? 26.104 31.497 62.229 1.00 19.56 192 ASN B C 1
ATOM 6220 O O . ASN B 1 166 ? 26.311 30.488 61.553 1.00 23.99 192 ASN B O 1
ATOM 6225 N N . ALA B 1 167 ? 24.900 32.067 62.319 1.00 19.40 193 ALA B N 1
ATOM 6226 C CA . ALA B 1 167 ? 23.718 31.411 61.757 1.00 19.77 193 ALA B CA 1
ATOM 6227 C C . ALA B 1 167 ? 23.786 31.276 60.239 1.00 19.78 193 ALA B C 1
ATOM 6228 O O . ALA B 1 167 ? 23.282 30.296 59.674 1.00 20.08 193 ALA B O 1
ATOM 6230 N N . ASP B 1 168 ? 24.342 32.272 59.544 1.00 20.45 194 ASP B N 1
ATOM 6231 C CA . ASP B 1 168 ? 24.394 32.177 58.084 1.00 22.73 194 ASP B CA 1
ATOM 6232 C C . ASP B 1 168 ? 25.304 31.035 57.635 1.00 23.06 194 ASP B C 1
ATOM 6233 O O . ASP B 1 168 ? 24.947 30.276 56.718 1.00 22.36 194 ASP B O 1
ATOM 6238 N N . PHE B 1 169 ? 26.483 30.910 58.263 1.00 22.68 195 PHE B N 1
ATOM 6239 C CA . PHE B 1 169 ? 27.393 29.816 57.945 1.00 21.15 195 PHE B CA 1
ATOM 6240 C C . PHE B 1 169 ? 26.757 28.467 58.268 1.00 17.04 195 PHE B C 1
ATOM 6241 O O . PHE B 1 169 ? 26.778 27.534 57.453 1.00 18.71 195 PHE B O 1
ATOM 6249 N N . LEU B 1 170 ? 26.196 28.356 59.464 1.00 19.24 196 LEU B N 1
ATOM 6250 C CA . LEU B 1 170 ? 25.503 27.140 59.871 1.00 26.49 196 LEU B CA 1
ATOM 6251 C C . LEU B 1 170 ? 24.421 26.756 58.865 1.00 22.77 196 LEU B C 1
ATOM 6252 O O . LEU B 1 170 ? 24.350 25.605 58.415 1.00 24.49 196 LEU B O 1
ATOM 6257 N N . LYS B 1 171 ? 23.578 27.710 58.468 1.00 21.66 197 LYS B N 1
ATOM 6258 C CA . LYS B 1 171 ? 22.556 27.370 57.482 1.00 20.51 197 LYS B CA 1
ATOM 6259 C C . LYS B 1 171 ? 23.178 26.986 56.145 1.00 21.65 197 LYS B C 1
ATOM 6260 O O . LYS B 1 171 ? 22.664 26.095 55.455 1.00 24.56 197 LYS B O 1
ATOM 6266 N N . SER B 1 172 ? 24.300 27.624 55.774 1.00 19.29 198 SER B N 1
ATOM 6267 C CA . SER B 1 172 ? 24.898 27.339 54.476 1.00 21.01 198 SER B CA 1
ATOM 6268 C C . SER B 1 172 ? 25.468 25.932 54.425 1.00 21.64 198 SER B C 1
ATOM 6269 O O . SER B 1 172 ? 25.458 25.299 53.354 1.00 22.57 198 SER B O 1
ATOM 6272 N N . LYS B 1 173 ? 25.929 25.428 55.564 1.00 21.87 199 LYS B N 1
ATOM 6273 C CA . LYS B 1 173 ? 26.592 24.129 55.640 1.00 19.80 199 LYS B CA 1
ATOM 6274 C C . LYS B 1 173 ? 25.610 22.979 55.828 1.00 22.73 199 LYS B C 1
ATOM 6275 O O . LYS B 1 173 ? 25.886 21.869 55.362 1.00 25.94 199 LYS B O 1
ATOM 6281 N N . GLY B 1 174 ? 24.466 23.217 56.464 1.00 23.05 200 GLY B N 1
ATOM 6282 C CA . GLY B 1 174 ? 23.528 22.120 56.694 1.00 22.55 200 GLY B CA 1
ATOM 6283 C C . GLY B 1 174 ? 24.220 20.969 57.414 1.00 18.81 200 GLY B C 1
ATOM 6284 O O . GLY B 1 174 ? 24.975 21.165 58.372 1.00 23.37 200 GLY B O 1
ATOM 6285 N N . ASP B 1 175 ? 24.003 19.750 56.910 1.00 21.96 201 ASP B N 1
ATOM 6286 C CA . ASP B 1 175 ? 24.621 18.573 57.520 1.00 20.10 201 ASP B CA 1
ATOM 6287 C C . ASP B 1 175 ? 26.120 18.490 57.280 1.00 24.98 201 ASP B C 1
ATOM 6288 O O . ASP B 1 175 ? 26.760 17.596 57.842 1.00 29.08 201 ASP B O 1
ATOM 6293 N N . ASP B 1 176 ? 26.705 19.378 56.471 1.00 20.35 202 ASP B N 1
ATOM 6294 C CA . ASP B 1 176 ? 28.159 19.426 56.383 1.00 22.64 202 ASP B CA 1
ATOM 6295 C C . ASP B 1 176 ? 28.800 20.206 57.526 1.00 24.67 202 ASP B C 1
ATOM 6296 O O . ASP B 1 176 ? 30.035 20.189 57.649 1.00 22.13 202 ASP B O 1
ATOM 6301 N N . PHE B 1 177 ? 28.006 20.874 58.369 1.00 19.29 203 PHE B N 1
ATOM 6302 C CA . PHE B 1 177 ? 28.574 21.604 59.489 1.00 19.24 203 PHE B CA 1
ATOM 6303 C C . PHE B 1 177 ? 29.260 20.663 60.480 1.00 19.16 203 PHE B C 1
ATOM 6304 O O . PHE B 1 177 ? 28.697 19.634 60.876 1.00 21.36 203 PHE B O 1
ATOM 6312 N N . GLY B 1 178 ? 30.468 21.039 60.887 1.00 18.37 204 GLY B N 1
ATOM 6313 C CA . GLY B 1 178 ? 31.155 20.320 61.948 1.00 22.04 204 GLY B CA 1
ATOM 6314 C C . GLY B 1 178 ? 31.645 18.933 61.589 1.00 24.03 204 GLY B C 1
ATOM 6315 O O . GLY B 1 178 ? 31.960 18.159 62.488 1.00 21.99 204 GLY B O 1
ATOM 6316 N N . LYS B 1 179 ? 31.715 18.594 60.308 1.00 18.90 205 LYS B N 1
ATOM 6317 C CA . LYS B 1 179 ? 32.377 17.356 59.914 1.00 20.46 205 LYS B CA 1
ATOM 6318 C C . LYS B 1 179 ? 33.872 17.458 60.219 1.00 19.56 205 LYS B C 1
ATOM 6319 O O . LYS B 1 179 ? 34.394 18.533 60.533 1.00 23.45 205 LYS B O 1
ATOM 6325 N N . ALA B 1 180 ? 34.584 16.325 60.104 1.00 22.43 206 ALA B N 1
ATOM 6326 C CA . ALA B 1 180 ? 36.025 16.298 60.399 1.00 21.54 206 ALA B CA 1
ATOM 6327 C C . ALA B 1 180 ? 36.795 16.799 59.176 1.00 25.90 206 ALA B C 1
ATOM 6328 O O . ALA B 1 180 ? 37.433 16.050 58.437 1.00 27.12 206 ALA B O 1
ATOM 6330 N N . ASP B 1 181 ? 36.741 18.103 58.990 1.00 23.17 207 ASP B N 1
ATOM 6331 C CA . ASP B 1 181 ? 37.196 18.796 57.798 1.00 26.36 207 ASP B CA 1
ATOM 6332 C C . ASP B 1 181 ? 37.395 20.230 58.250 1.00 23.84 207 ASP B C 1
ATOM 6333 O O . ASP B 1 181 ? 36.459 20.810 58.812 1.00 25.50 207 ASP B O 1
ATOM 6338 N N . PRO B 1 182 ? 38.579 20.828 58.077 1.00 23.24 208 PRO B N 1
ATOM 6339 C CA . PRO B 1 182 ? 38.780 22.180 58.635 1.00 22.61 208 PRO B CA 1
ATOM 6340 C C . PRO B 1 182 ? 37.789 23.207 58.124 1.00 22.36 208 PRO B C 1
ATOM 6341 O O . PRO B 1 182 ? 37.545 24.203 58.816 1.00 22.23 208 PRO B O 1
ATOM 6345 N N . SER B 1 183 ? 37.237 23.006 56.927 1.00 21.87 209 SER B N 1
ATOM 6346 C CA . SER B 1 183 ? 36.306 23.961 56.331 1.00 19.37 209 SER B CA 1
ATOM 6347 C C . SER B 1 183 ? 34.881 23.831 56.857 1.00 24.53 209 SER B C 1
ATOM 6348 O O . SER B 1 183 ? 34.009 24.604 56.444 1.00 23.35 209 SER B O 1
ATOM 6351 N N . SER B 1 184 ? 34.630 22.920 57.790 1.00 21.57 210 SER B N 1
ATOM 6352 C CA . SER B 1 184 ? 33.281 22.634 58.258 1.00 22.29 210 SER B CA 1
ATOM 6353 C C . SER B 1 184 ? 32.816 23.549 59.382 1.00 16.75 210 SER B C 1
ATOM 6354 O O . SER B 1 184 ? 31.644 23.462 59.782 1.00 18.86 210 SER B O 1
ATOM 6357 N N . ILE B 1 185 ? 33.709 24.382 59.922 1.00 19.75 211 ILE B N 1
ATOM 6358 C CA . ILE B 1 185 ? 33.405 25.309 61.006 1.00 16.66 211 ILE B CA 1
ATOM 6359 C C . ILE B 1 185 ? 34.096 26.634 60.705 1.00 18.09 211 ILE B C 1
ATOM 6360 O O . ILE B 1 185 ? 34.966 26.724 59.842 1.00 17.68 211 ILE B O 1
ATOM 6365 N N . LEU B 1 186 ? 33.680 27.681 61.415 1.00 22.32 212 LEU B N 1
ATOM 6366 C CA . LEU B 1 186 ? 34.393 28.949 61.388 1.00 20.80 212 LEU B CA 1
ATOM 6367 C C . LEU B 1 186 ? 35.223 29.101 62.654 1.00 18.32 212 LEU B C 1
ATOM 6368 O O . LEU B 1 186 ? 34.995 28.435 63.672 1.00 18.40 212 LEU B O 1
ATOM 6373 N N . TYR B 1 187 ? 36.210 29.993 62.569 1.00 18.57 213 TYR B N 1
ATOM 6374 C CA . TYR B 1 187 ? 37.269 30.125 63.553 1.00 18.55 213 TYR B CA 1
ATOM 6375 C C . TYR B 1 187 ? 37.183 31.509 64.176 1.00 15.83 213 TYR B C 1
ATOM 6376 O O . TYR B 1 187 ? 37.109 32.509 63.457 1.00 19.88 213 TYR B O 1
ATOM 6385 N N . ASN B 1 188 ? 37.149 31.572 65.506 1.00 16.86 214 ASN B N 1
ATOM 6386 C CA . ASN B 1 188 ? 37.368 32.867 66.156 1.00 19.00 214 ASN B CA 1
ATOM 6387 C C . ASN B 1 188 ? 38.388 32.788 67.288 1.00 21.17 214 ASN B C 1
ATOM 6388 O O . ASN B 1 188 ? 38.514 33.744 68.068 1.00 21.68 214 ASN B O 1
ATOM 6393 N N . GLY B 1 189 ? 39.123 31.687 67.387 1.00 18.76 215 GLY B N 1
ATOM 6394 C CA . GLY B 1 189 ? 40.086 31.493 68.447 1.00 20.46 215 GLY B CA 1
ATOM 6395 C C . GLY B 1 189 ? 41.524 31.752 68.026 1.00 15.89 215 GLY B C 1
ATOM 6396 O O . GLY B 1 189 ? 41.810 32.399 67.009 1.00 18.52 215 GLY B O 1
ATOM 6397 N N . PRO B 1 190 ? 42.465 31.249 68.826 1.00 16.76 216 PRO B N 1
ATOM 6398 C CA . PRO B 1 190 ? 43.880 31.595 68.604 1.00 16.84 216 PRO B CA 1
ATOM 6399 C C . PRO B 1 190 ? 44.466 31.030 67.323 1.00 18.87 216 PRO B C 1
ATOM 6400 O O . PRO B 1 190 ? 45.418 31.614 66.782 1.00 20.90 216 PRO B O 1
ATOM 6404 N N . PHE B 1 191 ? 43.971 29.889 66.854 1.00 17.99 217 PHE B N 1
ATOM 6405 C CA . PHE B 1 191 ? 44.545 29.203 65.706 1.00 16.15 217 PHE B CA 1
ATOM 6406 C C . PHE B 1 191 ? 43.521 28.981 64.599 1.00 19.15 217 PHE B C 1
ATOM 6407 O O . PHE B 1 191 ? 42.297 28.986 64.819 1.00 21.71 217 PHE B O 1
ATOM 6415 N N . LEU B 1 192 ? 44.063 28.797 63.398 1.00 19.13 218 LEU B N 1
ATOM 6416 C CA . LEU B 1 192 ? 43.395 28.195 62.255 1.00 18.09 218 LEU B CA 1
ATOM 6417 C C . LEU B 1 192 ? 43.875 26.754 62.115 1.00 28.01 218 LEU B C 1
ATOM 6418 O O . LEU B 1 192 ? 45.032 26.448 62.400 1.00 22.69 218 LEU B O 1
ATOM 6423 N N . MET B 1 193 ? 43.005 25.865 61.654 1.00 19.71 219 MET B N 1
ATOM 6424 C CA . MET B 1 193 ? 43.422 24.484 61.441 1.00 16.29 219 MET B CA 1
ATOM 6425 C C . MET B 1 193 ? 43.753 24.300 59.969 1.00 25.66 219 MET B C 1
ATOM 6426 O O . MET B 1 193 ? 42.880 24.461 59.102 1.00 26.06 219 MET B O 1
ATOM 6431 N N . LYS B 1 194 ? 45.016 23.972 59.689 1.00 24.50 220 LYS B N 1
ATOM 6432 C CA . LYS B 1 194 ? 45.456 23.875 58.307 1.00 28.67 220 LYS B CA 1
ATOM 6433 C C . LYS B 1 194 ? 45.495 22.445 57.800 1.00 26.75 220 LYS B C 1
ATOM 6434 O O . LYS B 1 194 ? 45.481 22.241 56.581 1.00 28.82 220 LYS B O 1
ATOM 6440 N N . ALA B 1 195 ? 45.516 21.460 58.698 1.00 22.58 221 ALA B N 1
ATOM 6441 C CA . ALA B 1 195 ? 45.520 20.066 58.284 1.00 27.04 221 ALA B CA 1
ATOM 6442 C C . ALA B 1 195 ? 44.808 19.239 59.338 1.00 26.57 221 ALA B C 1
ATOM 6443 O O . ALA B 1 195 ? 45.072 19.394 60.530 1.00 23.69 221 ALA B O 1
ATOM 6445 N N . LEU B 1 196 ? 43.912 18.362 58.893 1.00 24.84 222 LEU B N 1
ATOM 6446 C CA . LEU B 1 196 ? 43.260 17.380 59.755 1.00 23.92 222 LEU B CA 1
ATOM 6447 C C . LEU B 1 196 ? 43.199 16.097 58.932 1.00 29.74 222 LEU B C 1
ATOM 6448 O O . LEU B 1 196 ? 42.298 15.932 58.105 1.00 31.09 222 LEU B O 1
ATOM 6453 N N . VAL B 1 197 ? 44.158 15.202 59.140 1.00 23.92 223 VAL B N 1
ATOM 6454 C CA . VAL B 1 197 ? 44.269 13.974 58.352 1.00 28.55 223 VAL B CA 1
ATOM 6455 C C . VAL B 1 197 ? 44.128 12.777 59.289 1.00 26.98 223 VAL B C 1
ATOM 6456 O O . VAL B 1 197 ? 44.954 12.582 60.190 1.00 22.50 223 VAL B O 1
ATOM 6460 N N . SER B 1 198 ? 43.090 11.969 59.065 1.00 23.01 224 SER B N 1
ATOM 6461 C CA . SER B 1 198 ? 42.824 10.839 59.941 1.00 25.19 224 SER B CA 1
ATOM 6462 C C . SER B 1 198 ? 44.039 9.922 60.030 1.00 27.37 224 SER B C 1
ATOM 6463 O O . SER B 1 198 ? 44.708 9.640 59.026 1.00 27.42 224 SER B O 1
ATOM 6466 N N . LYS B 1 199 ? 44.327 9.460 61.251 1.00 26.71 225 LYS B N 1
ATOM 6467 C CA . LYS B 1 199 ? 45.460 8.568 61.516 1.00 26.42 225 LYS B CA 1
ATOM 6468 C C . LYS B 1 199 ? 46.769 9.133 60.965 1.00 25.99 225 LYS B C 1
ATOM 6469 O O . LYS B 1 199 ? 47.658 8.381 60.535 1.00 27.65 225 LYS B O 1
ATOM 6475 N N . SER B 1 200 ? 46.921 10.469 60.972 1.00 24.86 226 SER B N 1
ATOM 6476 C CA . SER B 1 200 ? 48.148 11.020 60.401 1.00 24.26 226 SER B CA 1
ATOM 6477 C C . SER B 1 200 ? 48.573 12.326 61.078 1.00 22.15 226 SER B C 1
ATOM 6478 O O . SER B 1 200 ? 49.690 12.390 61.608 1.00 25.33 226 SER B O 1
ATOM 6481 N N . ALA B 1 201 ? 47.724 13.355 61.074 1.00 23.38 227 ALA B N 1
ATOM 6482 C CA . ALA B 1 201 ? 48.247 14.643 61.520 1.00 22.44 227 ALA B CA 1
ATOM 6483 C C . ALA B 1 201 ? 47.130 15.632 61.805 1.00 19.93 227 ALA B C 1
ATOM 6484 O O . ALA B 1 201 ? 46.088 15.643 61.134 1.00 23.89 227 ALA B O 1
ATOM 6486 N N . ILE B 1 202 ? 47.385 16.488 62.795 1.00 19.74 228 ILE B N 1
ATOM 6487 C CA . ILE B 1 202 ? 46.602 17.696 63.047 1.00 19.89 228 ILE B CA 1
ATOM 6488 C C . ILE B 1 202 ? 47.585 18.857 63.056 1.00 19.83 228 ILE B C 1
ATOM 6489 O O . ILE B 1 202 ? 48.604 18.795 63.752 1.00 22.88 228 ILE B O 1
ATOM 6494 N N . GLU B 1 203 ? 47.312 19.895 62.256 1.00 19.39 229 GLU B N 1
ATOM 6495 C CA . GLU B 1 203 ? 48.210 21.043 62.167 1.00 20.79 229 GLU B CA 1
ATOM 6496 C C . GLU B 1 203 ? 47.444 22.327 62.407 1.00 22.74 229 GLU B C 1
ATOM 6497 O O . GLU B 1 203 ? 46.393 22.552 61.787 1.00 20.88 229 GLU B O 1
ATOM 6503 N N . TYR B 1 204 ? 47.987 23.177 63.280 1.00 20.60 230 TYR B N 1
ATOM 6504 C CA . TYR B 1 204 ? 47.440 24.498 63.550 1.00 18.47 230 TYR B CA 1
ATOM 6505 C C . TYR B 1 204 ? 48.414 25.571 63.091 1.00 23.93 230 TYR B C 1
ATOM 6506 O O . TYR B 1 204 ? 49.632 25.392 63.168 1.00 24.55 230 TYR B O 1
ATOM 6515 N N . LYS B 1 205 ? 47.862 26.707 62.659 1.00 19.68 231 LYS B N 1
ATOM 6516 C CA . LYS B 1 205 ? 48.644 27.900 62.357 1.00 19.00 231 LYS B CA 1
ATOM 6517 C C . LYS B 1 205 ? 48.081 29.065 63.164 1.00 15.61 231 LYS B C 1
ATOM 6518 O O . LYS B 1 205 ? 46.865 29.271 63.193 1.00 22.16 231 LYS B O 1
ATOM 6524 N N . LYS B 1 206 ? 48.954 29.835 63.800 1.00 19.96 232 LYS B N 1
ATOM 6525 C CA . LYS B 1 206 ? 48.493 31.028 64.506 1.00 18.72 232 LYS B CA 1
ATOM 6526 C C . LYS B 1 206 ? 47.691 31.928 63.567 1.00 27.78 232 LYS B C 1
ATOM 6527 O O . LYS B 1 206 ? 48.099 32.182 62.426 1.00 22.87 232 LYS B O 1
ATOM 6533 N N . ASN B 1 207 ? 46.507 32.356 64.036 1.00 20.33 233 ASN B N 1
ATOM 6534 C CA . ASN B 1 207 ? 45.694 33.339 63.334 1.00 21.23 233 ASN B CA 1
ATOM 6535 C C . ASN B 1 207 ? 46.195 34.747 63.634 1.00 21.56 233 ASN B C 1
ATOM 6536 O O . ASN B 1 207 ? 45.975 35.259 64.743 1.00 24.13 233 ASN B O 1
ATOM 6541 N N . PRO B 1 208 ? 46.842 35.416 62.671 1.00 22.63 234 PRO B N 1
ATOM 6542 C CA . PRO B 1 208 ? 47.454 36.719 62.967 1.00 28.93 234 PRO B CA 1
ATOM 6543 C C . PRO B 1 208 ? 46.448 37.813 63.263 1.00 24.55 234 PRO B C 1
ATOM 6544 O O . PRO B 1 208 ? 46.848 38.846 63.815 1.00 26.16 234 PRO B O 1
ATOM 6548 N N . ASN B 1 209 ? 45.171 37.609 62.954 1.00 27.07 235 ASN B N 1
ATOM 6549 C CA . ASN B 1 209 ? 44.137 38.613 63.193 1.00 23.52 235 ASN B CA 1
ATOM 6550 C C . ASN B 1 209 ? 43.225 38.247 64.354 1.00 28.66 235 ASN B C 1
ATOM 6551 O O . ASN B 1 209 ? 42.175 38.877 64.543 1.00 29.43 235 ASN B O 1
ATOM 6556 N N . TYR B 1 210 ? 43.588 37.230 65.126 1.00 23.21 236 TYR B N 1
ATOM 6557 C CA . TYR B 1 210 ? 42.868 36.931 66.350 1.00 29.14 236 TYR B CA 1
ATOM 6558 C C . TYR B 1 210 ? 42.963 38.110 67.312 1.00 21.97 236 TYR B C 1
ATOM 6559 O O . TYR B 1 210 ? 44.015 38.753 67.435 1.00 23.30 236 TYR B O 1
ATOM 6568 N N . TRP B 1 211 ? 41.839 38.399 67.988 1.00 24.63 237 TRP B N 1
ATOM 6569 C CA . TRP B 1 211 ? 41.780 39.558 68.880 1.00 37.53 237 TRP B CA 1
ATOM 6570 C C . TRP B 1 211 ? 42.867 39.512 69.953 1.00 33.28 237 TRP B C 1
ATOM 6571 O O . TRP B 1 211 ? 43.315 40.563 70.423 1.00 31.35 237 TRP B O 1
ATOM 6582 N N . ASP B 1 212 ? 43.321 38.320 70.342 1.00 23.61 238 ASP B N 1
ATOM 6583 C CA . ASP B 1 212 ? 44.367 38.188 71.353 1.00 23.03 238 ASP B CA 1
ATOM 6584 C C . ASP B 1 212 ? 45.608 37.524 70.765 1.00 24.45 238 ASP B C 1
ATOM 6585 O O . ASP B 1 212 ? 46.291 36.750 71.434 1.00 19.91 238 ASP B O 1
ATOM 6590 N N . ALA B 1 213 ? 45.918 37.828 69.496 1.00 26.09 239 ALA B N 1
ATOM 6591 C CA . ALA B 1 213 ? 47.107 37.255 68.864 1.00 27.75 239 ALA B CA 1
ATOM 6592 C C . ALA B 1 213 ? 48.378 37.530 69.664 1.00 22.45 239 ALA B C 1
ATOM 6593 O O . ALA B 1 213 ? 49.349 36.765 69.577 1.00 21.49 239 ALA B O 1
ATOM 6595 N N . LYS B 1 214 ? 48.408 38.621 70.443 1.00 23.83 240 LYS B N 1
ATOM 6596 C CA . LYS B 1 214 ? 49.609 38.927 71.216 1.00 30.82 240 LYS B CA 1
ATOM 6597 C C . LYS B 1 214 ? 49.930 37.851 72.247 1.00 23.64 240 LYS B C 1
ATOM 6598 O O . LYS B 1 214 ? 51.077 37.765 72.690 1.00 24.82 240 LYS B O 1
ATOM 6604 N N . ASN B 1 215 ? 48.963 36.997 72.595 1.00 20.47 241 ASN B N 1
ATOM 6605 C CA . ASN B 1 215 ? 49.154 35.947 73.587 1.00 21.67 241 ASN B CA 1
ATOM 6606 C C . ASN B 1 215 ? 49.325 34.572 72.954 1.00 19.49 241 ASN B C 1
ATOM 6607 O O . ASN B 1 215 ? 49.260 33.548 73.651 1.00 19.51 241 ASN B O 1
ATOM 6612 N N . VAL B 1 216 ? 49.547 34.526 71.651 1.00 16.96 242 VAL B N 1
ATOM 6613 C CA . VAL B 1 216 ? 49.876 33.289 70.966 1.00 19.76 242 VAL B CA 1
ATOM 6614 C C . VAL B 1 216 ? 51.345 33.371 70.574 1.00 19.38 242 VAL B C 1
ATOM 6615 O O . VAL B 1 216 ? 51.749 34.244 69.790 1.00 21.69 242 VAL B O 1
ATOM 6619 N N . PHE B 1 217 ? 52.151 32.474 71.137 1.00 17.86 243 PHE B N 1
ATOM 6620 C CA . PHE B 1 217 ? 53.606 32.553 71.038 1.00 18.29 243 PHE B CA 1
ATOM 6621 C C . PHE B 1 217 ? 54.218 31.443 70.200 1.00 19.32 243 PHE B C 1
ATOM 6622 O O . PHE B 1 217 ? 55.441 31.429 70.025 1.00 27.11 243 PHE B O 1
ATOM 6630 N N . VAL B 1 218 ? 53.410 30.514 69.686 1.00 18.71 244 VAL B N 1
ATOM 6631 C CA . VAL B 1 218 ? 53.851 29.569 68.663 1.00 20.56 244 VAL B CA 1
ATOM 6632 C C . VAL B 1 218 ? 53.091 29.863 67.375 1.00 23.77 244 VAL B C 1
ATOM 6633 O O . VAL B 1 218 ? 51.869 30.084 67.394 1.00 23.11 244 VAL B O 1
ATOM 6637 N N . ASP B 1 219 ? 53.822 29.901 66.258 1.00 26.44 245 ASP B N 1
ATOM 6638 C CA . ASP B 1 219 ? 53.217 30.173 64.961 1.00 21.30 245 ASP B CA 1
ATOM 6639 C C . ASP B 1 219 ? 52.639 28.927 64.310 1.00 26.06 245 ASP B C 1
ATOM 6640 O O . ASP B 1 219 ? 51.724 29.036 63.479 1.00 24.59 245 ASP B O 1
ATOM 6645 N N . ASP B 1 220 ? 53.125 27.752 64.702 1.00 23.09 246 ASP B N 1
ATOM 6646 C CA . ASP B 1 220 ? 52.695 26.483 64.145 1.00 23.65 246 ASP B CA 1
ATOM 6647 C C . ASP B 1 220 ? 52.695 25.441 65.245 1.00 21.42 246 ASP B C 1
ATOM 6648 O O . ASP B 1 220 ? 53.583 25.433 66.097 1.00 22.85 246 ASP B O 1
ATOM 6653 N N . VAL B 1 221 ? 51.675 24.581 65.227 1.00 20.49 247 VAL B N 1
ATOM 6654 C CA . VAL B 1 221 ? 51.594 23.396 66.074 1.00 16.52 247 VAL B CA 1
ATOM 6655 C C . VAL B 1 221 ? 51.354 22.214 65.149 1.00 24.04 247 VAL B C 1
ATOM 6656 O O . VAL B 1 221 ? 50.413 22.226 64.340 1.00 21.14 247 VAL B O 1
ATOM 6660 N N . LYS B 1 222 ? 52.197 21.196 65.262 1.00 18.50 248 LYS B N 1
ATOM 6661 C CA . LYS B 1 222 ? 52.082 19.992 64.443 1.00 19.07 248 LYS B CA 1
ATOM 6662 C C . LYS B 1 222 ? 51.953 18.797 65.374 1.00 23.85 248 LYS B C 1
ATOM 6663 O O . LYS B 1 222 ? 52.817 18.585 66.223 1.00 23.87 248 LYS B O 1
ATOM 6669 N N . LEU B 1 223 ? 50.875 18.029 65.227 1.00 20.04 249 LEU B N 1
ATOM 6670 C CA . LEU B 1 223 ? 50.662 16.840 66.043 1.00 21.97 249 LEU B CA 1
ATOM 6671 C C . LEU B 1 223 ? 50.659 15.624 65.126 1.00 26.17 249 LEU B C 1
ATOM 6672 O O . LEU B 1 223 ? 49.820 15.524 64.224 1.00 24.88 249 LEU B O 1
ATOM 6677 N N . THR B 1 224 ? 51.596 14.709 65.353 1.00 21.48 250 THR B N 1
ATOM 6678 C CA . THR B 1 224 ? 51.695 13.475 64.580 1.00 24.54 250 THR B CA 1
ATOM 6679 C C . THR B 1 224 ? 50.874 12.376 65.237 1.00 18.02 250 THR B C 1
ATOM 6680 O O . THR B 1 224 ? 50.806 12.288 66.461 1.00 23.24 250 THR B O 1
ATOM 6684 N N . TYR B 1 225 ? 50.256 11.527 64.426 1.00 21.21 251 TYR B N 1
ATOM 6685 C CA . TYR B 1 225 ? 49.421 10.478 64.988 1.00 25.97 251 TYR B CA 1
ATOM 6686 C C . TYR B 1 225 ? 50.280 9.425 65.679 1.00 21.77 251 TYR B C 1
ATOM 6687 O O . TYR B 1 225 ? 51.297 8.982 65.141 1.00 28.80 251 TYR B O 1
ATOM 6696 N N . TYR B 1 226 ? 49.828 9.006 66.861 1.00 27.12 252 TYR B N 1
ATOM 6697 C CA . TYR B 1 226 ? 50.532 8.067 67.738 1.00 22.02 252 TYR B CA 1
ATOM 6698 C C . TYR B 1 226 ? 49.566 6.939 68.091 1.00 27.01 252 TYR B C 1
ATOM 6699 O O . TYR B 1 226 ? 48.577 7.173 68.792 1.00 27.71 252 TYR B O 1
ATOM 6708 N N . ASP B 1 227 ? 49.849 5.722 67.624 1.00 27.48 253 ASP B N 1
ATOM 6709 C CA . ASP B 1 227 ? 48.928 4.612 67.852 1.00 28.53 253 ASP B CA 1
ATOM 6710 C C . ASP B 1 227 ? 49.344 3.712 69.011 1.00 33.92 253 ASP B C 1
ATOM 6711 O O . ASP B 1 227 ? 48.643 2.738 69.298 1.00 29.33 253 ASP B O 1
ATOM 6716 N N . GLY B 1 228 ? 50.442 4.025 69.700 1.00 27.23 254 GLY B N 1
ATOM 6717 C CA . GLY B 1 228 ? 50.864 3.249 70.851 1.00 25.82 254 GLY B CA 1
ATOM 6718 C C . GLY B 1 228 ? 51.815 2.113 70.542 1.00 29.49 254 GLY B C 1
ATOM 6719 O O . GLY B 1 228 ? 52.284 1.442 71.476 1.00 31.22 254 GLY B O 1
ATOM 6720 N N . SER B 1 229 ? 52.147 1.895 69.269 1.00 31.62 255 SER B N 1
ATOM 6721 C CA . SER B 1 229 ? 53.010 0.788 68.888 1.00 32.17 255 SER B CA 1
ATOM 6722 C C . SER B 1 229 ? 54.490 1.120 68.956 1.00 38.36 255 SER B C 1
ATOM 6723 O O . SER B 1 229 ? 55.315 0.197 68.962 1.00 36.26 255 SER B O 1
ATOM 6726 N N . ASP B 1 230 ? 54.855 2.403 68.997 1.00 40.85 256 ASP B N 1
ATOM 6727 C CA . ASP B 1 230 ? 56.259 2.811 69.012 1.00 36.66 256 ASP B CA 1
ATOM 6728 C C . ASP B 1 230 ? 56.446 3.826 70.140 1.00 32.07 256 ASP B C 1
ATOM 6729 O O . ASP B 1 230 ? 56.712 5.002 69.893 1.00 28.99 256 ASP B O 1
ATOM 6734 N N . GLN B 1 231 ? 56.309 3.356 71.384 1.00 33.06 257 GLN B N 1
ATOM 6735 C CA . GLN B 1 231 ? 56.393 4.261 72.527 1.00 30.54 257 GLN B CA 1
ATOM 6736 C C . GLN B 1 231 ? 57.745 4.962 72.597 1.00 27.82 257 GLN B C 1
ATOM 6737 O O . GLN B 1 231 ? 57.825 6.096 73.085 1.00 30.13 257 GLN B O 1
ATOM 6743 N N . GLU B 1 232 ? 58.813 4.314 72.117 1.00 31.92 258 GLU B N 1
ATOM 6744 C CA . GLU B 1 232 ? 60.140 4.926 72.138 1.00 27.68 258 GLU B CA 1
ATOM 6745 C C . GLU B 1 232 ? 60.248 6.100 71.172 1.00 30.79 258 GLU B C 1
ATOM 6746 O O . GLU B 1 232 ? 61.178 6.905 71.299 1.00 30.31 258 GLU B O 1
ATOM 6752 N N . SER B 1 233 ? 59.306 6.230 70.229 1.00 32.25 259 SER B N 1
ATOM 6753 C CA . SER B 1 233 ? 59.400 7.301 69.241 1.00 31.91 259 SER B CA 1
ATOM 6754 C C . SER B 1 233 ? 59.271 8.675 69.879 1.00 32.20 259 SER B C 1
ATOM 6755 O O . SER B 1 233 ? 59.750 9.661 69.307 1.00 29.20 259 SER B O 1
ATOM 6758 N N . LEU B 1 234 ? 58.609 8.776 71.036 1.00 23.35 260 LEU B N 1
ATOM 6759 C CA . LEU B 1 234 ? 58.444 10.091 71.651 1.00 22.44 260 LEU B CA 1
ATOM 6760 C C . LEU B 1 234 ? 59.804 10.659 72.060 1.00 23.92 260 LEU B C 1
ATOM 6761 O O . LEU B 1 234 ? 60.193 11.745 71.613 1.00 20.92 260 LEU B O 1
ATOM 6766 N N . GLU B 1 235 ? 60.580 9.900 72.847 1.00 22.59 261 GLU B N 1
ATOM 6767 C CA . GLU B 1 235 ? 61.915 10.374 73.209 1.00 23.28 261 GLU B CA 1
ATOM 6768 C C . GLU B 1 235 ? 62.822 10.488 71.988 1.00 26.30 261 GLU B C 1
ATOM 6769 O O . GLU B 1 235 ? 63.634 11.417 71.900 1.00 23.88 261 GLU B O 1
ATOM 6775 N N . ARG B 1 236 ? 62.741 9.525 71.061 1.00 23.93 262 ARG B N 1
ATOM 6776 C CA . ARG B 1 236 ? 63.599 9.575 69.883 1.00 27.47 262 ARG B CA 1
ATOM 6777 C C . ARG B 1 236 ? 63.380 10.863 69.099 1.00 26.13 262 ARG B C 1
ATOM 6778 O O . ARG B 1 236 ? 64.348 11.523 68.686 1.00 31.39 262 ARG B O 1
ATOM 6786 N N . ASN B 1 237 ? 62.117 11.247 68.887 1.00 24.26 263 ASN B N 1
ATOM 6787 C CA . ASN B 1 237 ? 61.881 12.475 68.131 1.00 22.58 263 ASN B CA 1
ATOM 6788 C C . ASN B 1 237 ? 62.229 13.712 68.951 1.00 25.90 263 ASN B C 1
ATOM 6789 O O . ASN B 1 237 ? 62.727 14.695 68.389 1.00 28.18 263 ASN B O 1
ATOM 6794 N N . PHE B 1 238 ? 62.018 13.671 70.269 1.00 21.83 264 PHE B N 1
ATOM 6795 C CA . PHE B 1 238 ? 62.472 14.772 71.124 1.00 21.77 264 PHE B CA 1
ATOM 6796 C C . PHE B 1 238 ? 63.989 14.967 71.015 1.00 22.69 264 PHE B C 1
ATOM 6797 O O . PHE B 1 238 ? 64.471 16.085 70.790 1.00 23.97 264 PHE B O 1
ATOM 6805 N N . THR B 1 239 ? 64.762 13.889 71.183 1.00 24.22 265 THR B N 1
ATOM 6806 C CA . THR B 1 239 ? 66.216 13.999 71.120 1.00 23.82 265 THR B CA 1
ATOM 6807 C C . THR B 1 239 ? 66.693 14.489 69.760 1.00 24.47 265 THR B C 1
ATOM 6808 O O . THR B 1 239 ? 67.703 15.209 69.676 1.00 29.48 265 THR B O 1
ATOM 6812 N N . ALA B 1 240 ? 65.992 14.119 68.682 1.00 24.57 266 ALA B N 1
ATOM 6813 C CA . ALA B 1 240 ? 66.384 14.590 67.351 1.00 26.51 266 ALA B CA 1
ATOM 6814 C C . ALA B 1 240 ? 66.066 16.061 67.149 1.00 26.62 266 ALA B C 1
ATOM 6815 O O . ALA B 1 240 ? 66.486 16.642 66.135 1.00 28.02 266 ALA B O 1
ATOM 6817 N N . GLY B 1 241 ? 65.371 16.676 68.098 1.00 28.80 267 GLY B N 1
ATOM 6818 C CA . GLY B 1 241 ? 64.901 18.036 67.937 1.00 28.02 267 GLY B CA 1
ATOM 6819 C C . GLY B 1 241 ? 63.602 18.175 67.182 1.00 30.79 267 GLY B C 1
ATOM 6820 O O . GLY B 1 241 ? 63.199 19.307 66.890 1.00 35.89 267 GLY B O 1
ATOM 6821 N N . ALA B 1 242 ? 62.915 17.065 66.877 1.00 25.36 268 ALA B N 1
ATOM 6822 C CA . ALA B 1 242 ? 61.667 17.148 66.127 1.00 27.11 268 ALA B CA 1
ATOM 6823 C C . ALA B 1 242 ? 60.456 17.388 67.025 1.00 31.46 268 ALA B C 1
ATOM 6824 O O . ALA B 1 242 ? 59.534 18.096 66.617 1.00 45.65 268 ALA B O 1
ATOM 6826 N N . TYR B 1 243 ? 60.418 16.802 68.228 1.00 23.89 269 TYR B N 1
ATOM 6827 C CA . TYR B 1 243 ? 59.347 17.046 69.191 1.00 20.87 269 TYR B CA 1
ATOM 6828 C C . TYR B 1 243 ? 59.820 17.999 70.286 1.00 21.91 269 TYR B C 1
ATOM 6829 O O . TYR B 1 243 ? 60.991 17.977 70.703 1.00 23.26 269 TYR B O 1
ATOM 6838 N N . THR B 1 244 ? 58.881 18.812 70.767 1.00 21.86 270 THR B N 1
ATOM 6839 C CA . THR B 1 244 ? 59.137 19.783 71.819 1.00 17.88 270 THR B CA 1
ATOM 6840 C C . THR B 1 244 ? 59.109 19.149 73.196 1.00 20.63 270 THR B C 1
ATOM 6841 O O . THR B 1 244 ? 59.615 19.723 74.160 1.00 20.71 270 THR B O 1
ATOM 6845 N N . THR B 1 245 ? 58.516 17.977 73.318 1.00 23.75 271 THR B N 1
ATOM 6846 C CA . THR B 1 245 ? 58.415 17.326 74.608 1.00 21.47 271 THR B CA 1
ATOM 6847 C C . THR B 1 245 ? 58.371 15.831 74.328 1.00 24.88 271 THR B C 1
ATOM 6848 O O . THR B 1 245 ? 58.217 15.408 73.179 1.00 19.45 271 THR B O 1
ATOM 6852 N N . ALA B 1 246 ? 58.517 15.030 75.382 1.00 22.27 272 ALA B N 1
ATOM 6853 C CA . ALA B 1 246 ? 58.362 13.588 75.220 1.00 19.67 272 ALA B CA 1
ATOM 6854 C C . ALA B 1 246 ? 57.949 12.966 76.541 1.00 24.81 272 ALA B C 1
ATOM 6855 O O . ALA B 1 246 ? 58.598 13.212 77.558 1.00 21.56 272 ALA B O 1
ATOM 6857 N N . ARG B 1 247 ? 56.891 12.153 76.511 1.00 21.54 273 ARG B N 1
ATOM 6858 C CA A ARG B 1 247 ? 56.575 11.282 77.634 0.58 22.39 273 ARG B CA 1
ATOM 6859 C CA B ARG B 1 247 ? 56.577 11.285 77.638 0.42 22.25 273 ARG B CA 1
ATOM 6860 C C . ARG B 1 247 ? 57.537 10.102 77.663 1.00 25.21 273 ARG B C 1
ATOM 6861 O O . ARG B 1 247 ? 57.843 9.508 76.627 1.00 24.22 273 ARG B O 1
ATOM 6876 N N . LEU B 1 248 ? 58.022 9.768 78.855 1.00 21.46 274 LEU B N 1
ATOM 6877 C CA . LEU B 1 248 ? 58.992 8.698 79.024 1.00 21.02 274 LEU B CA 1
ATOM 6878 C C . LEU B 1 248 ? 58.333 7.465 79.615 1.00 25.96 274 LEU B C 1
ATOM 6879 O O . LEU B 1 248 ? 57.440 7.568 80.453 1.00 25.47 274 LEU B O 1
ATOM 6884 N N . PHE B 1 249 ? 58.817 6.293 79.204 1.00 24.62 275 PHE B N 1
ATOM 6885 C CA . PHE B 1 249 ? 58.263 5.016 79.664 1.00 29.08 275 PHE B CA 1
ATOM 6886 C C . PHE B 1 249 ? 59.333 4.199 80.369 1.00 29.54 275 PHE B C 1
ATOM 6887 O O . PHE B 1 249 ? 60.159 3.546 79.703 1.00 33.48 275 PHE B O 1
ATOM 6895 N N . PRO B 1 250 ? 59.374 4.210 81.704 1.00 30.63 276 PRO B N 1
ATOM 6896 C CA . PRO B 1 250 ? 60.507 3.578 82.406 1.00 33.52 276 PRO B CA 1
ATOM 6897 C C . PRO B 1 250 ? 60.657 2.087 82.132 1.00 31.45 276 PRO B C 1
ATOM 6898 O O . PRO B 1 250 ? 61.743 1.543 82.361 1.00 37.71 276 PRO B O 1
ATOM 6902 N N . ASN B 1 251 ? 59.629 1.415 81.613 1.00 35.58 277 ASN B N 1
ATOM 6903 C CA . ASN B 1 251 ? 59.750 -0.000 81.278 1.00 32.24 277 ASN B CA 1
ATOM 6904 C C . ASN B 1 251 ? 60.373 -0.245 79.907 1.00 45.10 277 ASN B C 1
ATOM 6905 O O . ASN B 1 251 ? 60.597 -1.405 79.548 1.00 49.52 277 ASN B O 1
ATOM 6910 N N . SER B 1 252 ? 60.644 0.803 79.133 1.00 45.02 278 SER B N 1
ATOM 6911 C CA . SER B 1 252 ? 61.290 0.647 77.839 1.00 45.45 278 SER B CA 1
ATOM 6912 C C . SER B 1 252 ? 62.690 0.074 77.992 1.00 49.62 278 SER B C 1
ATOM 6913 O O . SER B 1 252 ? 63.344 0.240 79.023 1.00 48.89 278 SER B O 1
ATOM 6916 N N . SER B 1 253 ? 63.184 -0.500 76.891 1.00 52.86 279 SER B N 1
ATOM 6917 C CA . SER B 1 253 ? 64.562 -1.049 76.841 1.00 62.31 279 SER B CA 1
ATOM 6918 C C . SER B 1 253 ? 65.559 0.112 76.725 1.00 57.65 279 SER B C 1
ATOM 6919 O O . SER B 1 253 ? 66.758 -0.118 76.977 1.00 60.68 279 SER B O 1
ATOM 6922 N N . SER B 1 254 ? 65.079 1.309 76.358 1.00 49.54 280 SER B N 1
ATOM 6923 C CA . SER B 1 254 ? 65.962 2.461 76.236 1.00 49.71 280 SER B CA 1
ATOM 6924 C C . SER B 1 254 ? 66.007 3.318 77.488 1.00 46.60 280 SER B C 1
ATOM 6925 O O . SER B 1 254 ? 66.794 4.269 77.528 1.00 45.32 280 SER B O 1
ATOM 6928 N N . TYR B 1 255 ? 65.187 3.022 78.499 1.00 46.95 281 TYR B N 1
ATOM 6929 C CA . TYR B 1 255 ? 65.073 3.946 79.621 1.00 46.65 281 TYR B CA 1
ATOM 6930 C C . TYR B 1 255 ? 66.381 4.063 80.390 1.00 47.96 281 TYR B C 1
ATOM 6931 O O . TYR B 1 255 ? 66.717 5.147 80.877 1.00 39.91 281 TYR B O 1
ATOM 6940 N N . GLU B 1 256 ? 67.145 2.977 80.499 1.00 55.69 282 GLU B N 1
ATOM 6941 C CA . GLU B 1 256 ? 68.425 3.088 81.188 1.00 56.02 282 GLU B CA 1
ATOM 6942 C C . GLU B 1 256 ? 69.356 4.053 80.455 1.00 46.46 282 GLU B C 1
ATOM 6943 O O . GLU B 1 256 ? 70.035 4.869 81.088 1.00 47.96 282 GLU B O 1
ATOM 6949 N N . GLY B 1 257 ? 69.373 4.001 79.119 1.00 40.75 283 GLY B N 1
ATOM 6950 C CA . GLY B 1 257 ? 70.165 4.962 78.361 1.00 41.80 283 GLY B CA 1
ATOM 6951 C C . GLY B 1 257 ? 69.603 6.369 78.426 1.00 40.55 283 GLY B C 1
ATOM 6952 O O . GLY B 1 257 ? 70.355 7.348 78.480 1.00 39.00 283 GLY B O 1
ATOM 6953 N N . ILE B 1 258 ? 68.276 6.488 78.407 1.00 43.24 284 ILE B N 1
ATOM 6954 C CA . ILE B 1 258 ? 67.629 7.792 78.509 1.00 37.32 284 ILE B CA 1
ATOM 6955 C C . ILE B 1 258 ? 67.878 8.400 79.879 1.00 42.72 284 ILE B C 1
ATOM 6956 O O . ILE B 1 258 ? 68.156 9.600 80.006 1.00 38.49 284 ILE B O 1
ATOM 6961 N N . LYS B 1 259 ? 67.786 7.576 80.925 1.00 44.25 285 LYS B N 1
ATOM 6962 C CA . LYS B 1 259 ? 67.934 8.067 82.286 1.00 44.61 285 LYS B CA 1
ATOM 6963 C C . LYS B 1 259 ? 69.302 8.700 82.507 1.00 44.41 285 LYS B C 1
ATOM 6964 O O . LYS B 1 259 ? 69.408 9.714 83.199 1.00 45.85 285 LYS B O 1
ATOM 6970 N N . GLU B 1 260 ? 70.365 8.128 81.922 1.00 48.10 286 GLU B N 1
ATOM 6971 C CA . GLU B 1 260 ? 71.704 8.692 82.112 1.00 40.68 286 GLU B CA 1
ATOM 6972 C C . GLU B 1 260 ? 71.884 9.986 81.323 1.00 39.04 286 GLU B C 1
ATOM 6973 O O . GLU B 1 260 ? 72.303 11.010 81.878 1.00 39.22 286 GLU B O 1
ATOM 6979 N N . LYS B 1 261 ? 71.555 9.963 80.027 1.00 34.61 287 LYS B N 1
ATOM 6980 C CA . LYS B 1 261 ? 71.663 11.157 79.192 1.00 29.43 287 LYS B CA 1
ATOM 6981 C C . LYS B 1 261 ? 70.849 12.318 79.747 1.00 34.23 287 LYS B C 1
ATOM 6982 O O . LYS B 1 261 ? 71.246 13.485 79.612 1.00 33.83 287 LYS B O 1
ATOM 6988 N N . TYR B 1 262 ? 69.718 12.020 80.374 1.00 32.59 288 TYR B N 1
ATOM 6989 C CA . TYR B 1 262 ? 68.768 13.039 80.797 1.00 27.10 288 TYR B CA 1
ATOM 6990 C C . TYR B 1 262 ? 68.583 13.032 82.312 1.00 32.16 288 TYR B C 1
ATOM 6991 O O . TYR B 1 262 ? 67.552 13.465 82.810 1.00 28.73 288 TYR B O 1
ATOM 7000 N N . LYS B 1 263 ? 69.611 12.606 83.070 1.00 37.79 289 LYS B N 1
ATOM 7001 C CA . LYS B 1 263 ? 69.416 12.415 84.509 1.00 43.88 289 LYS B CA 1
ATOM 7002 C C . LYS B 1 263 ? 69.057 13.706 85.234 1.00 39.46 289 LYS B C 1
ATOM 7003 O O . LYS B 1 263 ? 68.453 13.653 86.310 1.00 39.64 289 LYS B O 1
ATOM 7009 N N . ASN B 1 264 ? 69.372 14.859 84.664 1.00 36.25 290 ASN B N 1
ATOM 7010 C CA . ASN B 1 264 ? 68.993 16.129 85.267 1.00 36.39 290 ASN B CA 1
ATOM 7011 C C . ASN B 1 264 ? 67.835 16.803 84.548 1.00 25.45 290 ASN B C 1
ATOM 7012 O O . ASN B 1 264 ? 67.607 17.994 84.754 1.00 30.39 290 ASN B O 1
ATOM 7017 N N . ASN B 1 265 ? 67.078 16.071 83.723 1.00 23.70 291 ASN B N 1
ATOM 7018 C CA . ASN B 1 265 ? 65.999 16.686 82.966 1.00 24.19 291 ASN B CA 1
ATOM 7019 C C . ASN B 1 265 ? 64.652 15.999 83.118 1.00 23.38 291 ASN B C 1
ATOM 7020 O O . ASN B 1 265 ? 63.677 16.480 82.545 1.00 24.41 291 ASN B O 1
ATOM 7025 N N . ILE B 1 266 ? 64.561 14.884 83.834 1.00 24.69 292 ILE B N 1
ATOM 7026 C CA . ILE B 1 266 ? 63.275 14.188 83.896 1.00 22.00 292 ILE B CA 1
ATOM 7027 C C . ILE B 1 266 ? 62.345 14.963 84.819 1.00 25.67 292 ILE B C 1
ATOM 7028 O O . ILE B 1 266 ? 62.705 15.274 85.960 1.00 29.89 292 ILE B O 1
ATOM 7033 N N . ILE B 1 267 ? 61.150 15.288 84.321 1.00 22.31 293 ILE B N 1
ATOM 7034 C CA . ILE B 1 267 ? 60.179 16.107 85.037 1.00 19.81 293 ILE B CA 1
ATOM 7035 C C . ILE B 1 267 ? 58.917 15.283 85.230 1.00 22.93 293 ILE B C 1
ATOM 7036 O O . ILE B 1 267 ? 58.412 14.693 84.269 1.00 24.10 293 ILE B O 1
ATOM 7041 N N . TYR B 1 268 ? 58.402 15.256 86.456 1.00 24.57 294 TYR B N 1
ATOM 7042 C CA . TYR B 1 268 ? 57.124 14.610 86.742 1.00 25.61 294 TYR B CA 1
ATOM 7043 C C . TYR B 1 268 ? 56.026 15.664 86.885 1.00 23.77 294 TYR B C 1
ATOM 7044 O O . TYR B 1 268 ? 56.160 16.607 87.673 1.00 29.22 294 TYR B O 1
ATOM 7053 N N . SER B 1 269 ? 54.946 15.497 86.126 1.00 24.88 295 SER B N 1
ATOM 7054 C CA . SER B 1 269 ? 53.826 16.423 86.205 1.00 20.62 295 SER B CA 1
ATOM 7055 C C . SER B 1 269 ? 52.978 16.108 87.434 1.00 23.91 295 SER B C 1
ATOM 7056 O O . SER B 1 269 ? 53.068 15.032 88.011 1.00 23.65 295 SER B O 1
ATOM 7059 N N . MET B 1 270 ? 52.151 17.069 87.832 1.00 25.22 296 MET B N 1
ATOM 7060 C CA . MET B 1 270 ? 51.216 16.832 88.923 1.00 22.55 296 MET B CA 1
ATOM 7061 C C . MET B 1 270 ? 49.983 16.104 88.403 1.00 20.60 296 MET B C 1
ATOM 7062 O O . MET B 1 270 ? 49.574 16.289 87.254 1.00 23.09 296 MET B O 1
ATOM 7067 N N . GLN B 1 271 ? 49.367 15.304 89.273 1.00 20.26 297 GLN B N 1
ATOM 7068 C CA . GLN B 1 271 ? 48.072 14.719 88.911 1.00 19.81 297 GLN B CA 1
ATOM 7069 C C . GLN B 1 271 ? 47.025 15.815 88.721 1.00 22.48 297 GLN B C 1
ATOM 7070 O O . GLN B 1 271 ? 46.989 16.786 89.480 1.00 24.42 297 GLN B O 1
ATOM 7076 N N . ASN B 1 272 ? 46.154 15.657 87.720 1.00 20.81 298 ASN B N 1
ATOM 7077 C CA . ASN B 1 272 ? 45.172 16.706 87.441 1.00 16.24 298 ASN B CA 1
ATOM 7078 C C . ASN B 1 272 ? 43.752 16.185 87.655 1.00 17.50 298 ASN B C 1
ATOM 7079 O O . ASN B 1 272 ? 43.535 15.103 88.202 1.00 20.32 298 ASN B O 1
ATOM 7084 N N . SER B 1 273 ? 42.792 17.005 87.262 1.00 22.01 299 SER B N 1
ATOM 7085 C CA . SER B 1 273 ? 41.410 16.791 87.652 1.00 21.28 299 SER B CA 1
ATOM 7086 C C . SER B 1 273 ? 40.690 15.795 86.754 1.00 21.11 299 SER B C 1
ATOM 7087 O O . SER B 1 273 ? 39.523 15.496 87.013 1.00 24.81 299 SER B O 1
ATOM 7090 N N . THR B 1 274 ? 41.360 15.239 85.741 1.00 18.34 300 THR B N 1
ATOM 7091 C CA . THR B 1 274 ? 40.740 14.205 84.905 1.00 18.88 300 THR B CA 1
ATOM 7092 C C . THR B 1 274 ? 40.822 12.870 85.634 1.00 23.78 300 THR B C 1
ATOM 7093 O O . THR B 1 274 ? 41.914 12.447 86.003 1.00 20.43 300 THR B O 1
ATOM 7097 N N . SER B 1 275 ? 39.678 12.206 85.857 1.00 20.81 301 SER B N 1
ATOM 7098 C CA . SER B 1 275 ? 39.643 10.962 86.623 1.00 20.01 301 SER B CA 1
ATOM 7099 C C . SER B 1 275 ? 39.172 9.802 85.758 1.00 20.13 301 SER B C 1
ATOM 7100 O O . SER B 1 275 ? 38.157 9.903 85.063 1.00 20.10 301 SER B O 1
ATOM 7103 N N . TYR B 1 276 ? 39.924 8.704 85.815 1.00 17.91 302 TYR B N 1
ATOM 7104 C CA . TYR B 1 276 ? 39.538 7.459 85.162 1.00 22.47 302 TYR B CA 1
ATOM 7105 C C . TYR B 1 276 ? 39.043 6.439 86.180 1.00 22.88 302 TYR B C 1
ATOM 7106 O O . TYR B 1 276 ? 39.390 6.479 87.365 1.00 25.15 302 TYR B O 1
ATOM 7115 N N . PHE B 1 277 ? 38.269 5.479 85.679 1.00 18.34 303 PHE B N 1
ATOM 7116 C CA . PHE B 1 277 ? 37.716 4.424 86.513 1.00 19.41 303 PHE B CA 1
ATOM 7117 C C . PHE B 1 277 ? 37.260 3.300 85.591 1.00 21.01 303 PHE B C 1
ATOM 7118 O O . PHE B 1 277 ? 36.961 3.538 84.417 1.00 18.56 303 PHE B O 1
ATOM 7126 N N . PHE B 1 278 ? 37.224 2.076 86.119 1.00 23.27 304 PHE B N 1
ATOM 7127 C CA . PHE B 1 278 ? 36.600 0.978 85.392 1.00 22.60 304 PHE B CA 1
ATOM 7128 C C . PHE B 1 278 ? 35.113 0.960 85.698 1.00 20.83 304 PHE B C 1
ATOM 7129 O O . PHE B 1 278 ? 34.691 1.311 86.798 1.00 23.30 304 PHE B O 1
ATOM 7137 N N . ASN B 1 279 ? 34.311 0.574 84.712 1.00 22.53 305 ASN B N 1
ATOM 7138 C CA . ASN B 1 279 ? 32.894 0.317 84.992 1.00 20.80 305 ASN B CA 1
ATOM 7139 C C . ASN B 1 279 ? 32.478 -0.972 84.301 1.00 23.30 305 ASN B C 1
ATOM 7140 O O . ASN B 1 279 ? 33.200 -1.511 83.459 1.00 21.31 305 ASN B O 1
ATOM 7145 N N . PHE B 1 280 ? 31.302 -1.471 84.680 1.00 21.85 306 PHE B N 1
ATOM 7146 C CA . PHE B 1 280 ? 30.712 -2.654 84.079 1.00 26.10 306 PHE B CA 1
ATOM 7147 C C . PHE B 1 280 ? 29.637 -2.266 83.076 1.00 22.84 306 PHE B C 1
ATOM 7148 O O . PHE B 1 280 ? 29.013 -1.208 83.188 1.00 21.00 306 PHE B O 1
ATOM 7156 N N . ASN B 1 281 ? 29.444 -3.127 82.082 1.00 21.72 307 ASN B N 1
ATOM 7157 C CA . ASN B 1 281 ? 28.310 -3.003 81.164 1.00 21.76 307 ASN B CA 1
ATOM 7158 C C . ASN B 1 281 ? 27.117 -3.692 81.817 1.00 22.94 307 ASN B C 1
ATOM 7159 O O . ASN B 1 281 ? 27.118 -4.917 81.996 1.00 23.22 307 ASN B O 1
ATOM 7164 N N . LEU B 1 282 ? 26.126 -2.900 82.236 1.00 22.02 308 LEU B N 1
ATOM 7165 C CA . LEU B 1 282 ? 25.025 -3.426 83.039 1.00 22.98 308 LEU B CA 1
ATOM 7166 C C . LEU B 1 282 ? 23.907 -4.003 82.202 1.00 23.30 308 LEU B C 1
ATOM 7167 O O . LEU B 1 282 ? 22.977 -4.579 82.768 1.00 25.70 308 LEU B O 1
ATOM 7172 N N . ASP B 1 283 ? 23.944 -3.828 80.879 1.00 24.27 309 ASP B N 1
ATOM 7173 C CA . ASP B 1 283 ? 22.861 -4.306 80.027 1.00 22.64 309 ASP B CA 1
ATOM 7174 C C . ASP B 1 283 ? 23.439 -4.585 78.636 1.00 22.24 309 ASP B C 1
ATOM 7175 O O . ASP B 1 283 ? 23.114 -3.950 77.634 1.00 24.74 309 ASP B O 1
ATOM 7180 N N . ARG B 1 284 ? 24.305 -5.592 78.542 1.00 22.78 310 ARG B N 1
ATOM 7181 C CA . ARG B 1 284 ? 25.046 -5.804 77.305 1.00 22.67 310 ARG B CA 1
ATOM 7182 C C . ARG B 1 284 ? 24.180 -6.413 76.207 1.00 22.90 310 ARG B C 1
ATOM 7183 O O . ARG B 1 284 ? 23.424 -7.370 76.433 1.00 23.82 310 ARG B O 1
ATOM 7191 N N . LYS B 1 285 ? 24.308 -5.854 75.001 1.00 24.34 311 LYS B N 1
ATOM 7192 C CA . LYS B 1 285 ? 23.523 -6.286 73.844 1.00 27.37 311 LYS B CA 1
ATOM 7193 C C . LYS B 1 285 ? 24.358 -6.758 72.661 1.00 31.54 311 LYS B C 1
ATOM 7194 O O . LYS B 1 285 ? 23.843 -7.503 71.834 1.00 35.08 311 LYS B O 1
ATOM 7200 N N . SER B 1 286 ? 25.602 -6.320 72.527 1.00 26.43 312 SER B N 1
ATOM 7201 C CA A SER B 1 286 ? 26.439 -6.699 71.397 0.55 25.59 312 SER B CA 1
ATOM 7202 C CA B SER B 1 286 ? 26.443 -6.691 71.396 0.45 26.09 312 SER B CA 1
ATOM 7203 C C . SER B 1 286 ? 27.539 -7.637 71.868 1.00 34.49 312 SER B C 1
ATOM 7204 O O . SER B 1 286 ? 28.255 -7.325 72.826 1.00 28.00 312 SER B O 1
ATOM 7209 N N . TYR B 1 287 ? 27.681 -8.777 71.176 1.00 29.05 313 TYR B N 1
ATOM 7210 C CA . TYR B 1 287 ? 28.653 -9.812 71.543 1.00 34.06 313 TYR B CA 1
ATOM 7211 C C . TYR B 1 287 ? 29.548 -10.209 70.365 1.00 34.59 313 TYR B C 1
ATOM 7212 O O . TYR B 1 287 ? 29.875 -11.388 70.179 1.00 34.04 313 TYR B O 1
ATOM 7221 N N . ASN B 1 288 ? 29.979 -9.236 69.557 1.00 32.62 314 ASN B N 1
ATOM 7222 C CA . ASN B 1 288 ? 30.926 -9.547 68.486 1.00 35.00 314 ASN B CA 1
ATOM 7223 C C . ASN B 1 288 ? 32.319 -9.812 69.034 1.00 37.23 314 ASN B C 1
ATOM 7224 O O . ASN B 1 288 ? 33.123 -10.503 68.392 1.00 32.41 314 ASN B O 1
ATOM 7229 N N . TYR B 1 289 ? 32.635 -9.257 70.199 1.00 28.19 315 TYR B N 1
ATOM 7230 C CA . TYR B 1 289 ? 33.979 -9.360 70.772 1.00 26.89 315 TYR B CA 1
ATOM 7231 C C . TYR B 1 289 ? 33.869 -10.055 72.128 1.00 28.66 315 TYR B C 1
ATOM 7232 O O . TYR B 1 289 ? 33.768 -9.415 73.176 1.00 30.80 315 TYR B O 1
ATOM 7241 N N . THR B 1 290 ? 33.884 -11.384 72.110 1.00 30.34 316 THR B N 1
ATOM 7242 C CA . THR B 1 290 ? 33.667 -12.134 73.337 1.00 31.06 316 THR B CA 1
ATOM 7243 C C . THR B 1 290 ? 34.348 -13.483 73.201 1.00 32.63 316 THR B C 1
ATOM 7244 O O . THR B 1 290 ? 34.621 -13.951 72.098 1.00 38.86 316 THR B O 1
ATOM 7248 N N . SER B 1 291 ? 34.654 -14.081 74.344 1.00 30.98 317 SER B N 1
ATOM 7249 C CA . SER B 1 291 ? 35.061 -15.475 74.400 1.00 36.38 317 SER B CA 1
ATOM 7250 C C . SER B 1 291 ? 33.915 -16.369 74.840 1.00 33.68 317 SER B C 1
ATOM 7251 O O . SER B 1 291 ? 34.026 -17.599 74.761 1.00 35.33 317 SER B O 1
ATOM 7254 N N . LYS B 1 292 ? 32.817 -15.780 75.302 1.00 32.69 318 LYS B N 1
ATOM 7255 C CA . LYS B 1 292 ? 31.657 -16.570 75.682 1.00 33.47 318 LYS B CA 1
ATOM 7256 C C . LYS B 1 292 ? 30.981 -17.130 74.436 1.00 36.54 318 LYS B C 1
ATOM 7257 O O . LYS B 1 292 ? 30.868 -16.447 73.412 1.00 40.99 318 LYS B O 1
ATOM 7263 N N . THR B 1 293 ? 30.515 -18.380 74.527 1.00 35.51 319 THR B N 1
ATOM 7264 C CA . THR B 1 293 ? 29.882 -19.049 73.399 1.00 36.26 319 THR B CA 1
ATOM 7265 C C . THR B 1 293 ? 28.470 -19.541 73.685 1.00 43.13 319 THR B C 1
ATOM 7266 O O . THR B 1 293 ? 27.818 -20.040 72.761 1.00 43.34 319 THR B O 1
ATOM 7270 N N . SER B 1 294 ? 27.990 -19.444 74.924 1.00 36.53 320 SER B N 1
ATOM 7271 C CA . SER B 1 294 ? 26.716 -20.045 75.320 1.00 37.22 320 SER B CA 1
ATOM 7272 C C . SER B 1 294 ? 25.858 -19.022 76.054 1.00 35.89 320 SER B C 1
ATOM 7273 O O . SER B 1 294 ? 26.357 -18.041 76.610 1.00 34.77 320 SER B O 1
ATOM 7276 N N . ASP B 1 295 ? 24.548 -19.290 76.084 1.00 39.56 321 ASP B N 1
ATOM 7277 C CA . ASP B 1 295 ? 23.631 -18.384 76.770 1.00 41.59 321 ASP B CA 1
ATOM 7278 C C . ASP B 1 295 ? 23.898 -18.343 78.269 1.00 35.47 321 ASP B C 1
ATOM 7279 O O . ASP B 1 295 ? 23.801 -17.273 78.882 1.00 34.77 321 ASP B O 1
ATOM 7284 N N . ILE B 1 296 ? 24.225 -19.491 78.882 1.00 37.13 322 ILE B N 1
ATOM 7285 C CA . ILE B 1 296 ? 24.435 -19.515 80.330 1.00 37.70 322 ILE B CA 1
ATOM 7286 C C . ILE B 1 296 ? 25.630 -18.645 80.718 1.00 44.71 322 ILE B C 1
ATOM 7287 O O . ILE B 1 296 ? 25.595 -17.941 81.736 1.00 36.33 322 ILE B O 1
ATOM 7292 N N . GLU B 1 297 ? 26.686 -18.638 79.899 1.00 42.46 323 GLU B N 1
ATOM 7293 C CA . GLU B 1 297 ? 27.822 -17.761 80.189 1.00 35.56 323 GLU B CA 1
ATOM 7294 C C . GLU B 1 297 ? 27.422 -16.296 80.083 1.00 33.66 323 GLU B C 1
ATOM 7295 O O . GLU B 1 297 ? 27.832 -15.468 80.905 1.00 33.02 323 GLU B O 1
ATOM 7301 N N . LYS B 1 298 ? 26.632 -15.953 79.067 1.00 34.48 324 LYS B N 1
ATOM 7302 C CA . LYS B 1 298 ? 26.241 -14.552 78.901 1.00 31.17 324 LYS B CA 1
ATOM 7303 C C . LYS B 1 298 ? 25.267 -14.115 79.983 1.00 31.07 324 LYS B C 1
ATOM 7304 O O . LYS B 1 298 ? 25.388 -13.004 80.519 1.00 30.11 324 LYS B O 1
ATOM 7310 N N . LYS B 1 299 ? 24.281 -14.968 80.304 1.00 32.18 325 LYS B N 1
ATOM 7311 C CA . LYS B 1 299 ? 23.359 -14.667 81.395 1.00 32.39 325 LYS B CA 1
ATOM 7312 C C . LYS B 1 299 ? 24.094 -14.586 82.730 1.00 33.37 325 LYS B C 1
ATOM 7313 O O . LYS B 1 299 ? 23.811 -13.708 83.554 1.00 32.73 325 LYS B O 1
ATOM 7319 N N . SER B 1 300 ? 25.065 -15.473 82.953 1.00 37.11 326 SER B N 1
ATOM 7320 C CA . SER B 1 300 ? 25.792 -15.442 84.218 1.00 34.69 326 SER B CA 1
ATOM 7321 C C . SER B 1 300 ? 26.551 -14.133 84.387 1.00 33.28 326 SER B C 1
ATOM 7322 O O . SER B 1 300 ? 26.545 -13.539 85.474 1.00 33.34 326 SER B O 1
ATOM 7325 N N . THR B 1 301 ? 27.200 -13.661 83.321 1.00 32.88 327 THR B N 1
ATOM 7326 C CA . THR B 1 301 ? 27.880 -12.374 83.412 1.00 30.77 327 THR B CA 1
ATOM 7327 C C . THR B 1 301 ? 26.880 -11.236 83.583 1.00 30.12 327 THR B C 1
ATOM 7328 O O . THR B 1 301 ? 27.121 -10.316 84.372 1.00 29.24 327 THR B O 1
ATOM 7332 N N . GLN B 1 302 ? 25.748 -11.281 82.867 1.00 36.14 328 GLN B N 1
ATOM 7333 C CA . GLN B 1 302 ? 24.730 -10.242 83.034 1.00 28.57 328 GLN B CA 1
ATOM 7334 C C . GLN B 1 302 ? 24.262 -10.162 84.485 1.00 29.42 328 GLN B C 1
ATOM 7335 O O . GLN B 1 302 ? 24.062 -9.066 85.021 1.00 34.73 328 GLN B O 1
ATOM 7341 N N . GLU B 1 303 ? 24.063 -11.314 85.130 1.00 30.97 329 GLU B N 1
ATOM 7342 C CA . GLU B 1 303 ? 23.648 -11.332 86.529 1.00 32.05 329 GLU B CA 1
ATOM 7343 C C . GLU B 1 303 ? 24.762 -10.854 87.457 1.00 33.58 329 GLU B C 1
ATOM 7344 O O . GLU B 1 303 ? 24.505 -10.120 88.420 1.00 32.69 329 GLU B O 1
ATOM 7350 N N . ALA B 1 304 ? 25.996 -11.296 87.216 1.00 32.29 330 ALA B N 1
ATOM 7351 C CA . ALA B 1 304 ? 27.071 -10.981 88.152 1.00 33.22 330 ALA B CA 1
ATOM 7352 C C . ALA B 1 304 ? 27.283 -9.477 88.258 1.00 31.26 330 ALA B C 1
ATOM 7353 O O . ALA B 1 304 ? 27.457 -8.948 89.362 1.00 32.08 330 ALA B O 1
ATOM 7355 N N . VAL B 1 305 ? 27.229 -8.763 87.128 1.00 29.68 331 VAL B N 1
ATOM 7356 C CA . VAL B 1 305 ? 27.554 -7.340 87.156 1.00 28.39 331 VAL B CA 1
ATOM 7357 C C . VAL B 1 305 ? 26.500 -6.530 87.902 1.00 31.01 331 VAL B C 1
ATOM 7358 O O . VAL B 1 305 ? 26.795 -5.409 88.349 1.00 30.57 331 VAL B O 1
ATOM 7362 N N . LEU B 1 306 ? 25.278 -7.061 88.043 1.00 29.15 332 LEU B N 1
ATOM 7363 C CA . LEU B 1 306 ? 24.245 -6.409 88.838 1.00 29.48 332 LEU B CA 1
ATOM 7364 C C . LEU B 1 306 ? 24.363 -6.713 90.326 1.00 31.35 332 LEU B C 1
ATOM 7365 O O . LEU B 1 306 ? 23.626 -6.131 91.127 1.00 33.28 332 LEU B O 1
ATOM 7370 N N . ASN B 1 307 ? 25.257 -7.612 90.717 1.00 32.05 333 ASN B N 1
ATOM 7371 C CA . ASN B 1 307 ? 25.399 -7.982 92.119 1.00 33.79 333 ASN B CA 1
ATOM 7372 C C . ASN B 1 307 ? 26.452 -7.101 92.781 1.00 33.59 333 ASN B C 1
ATOM 7373 O O . ASN B 1 307 ? 27.602 -7.055 92.327 1.00 32.91 333 ASN B O 1
ATOM 7378 N N . LYS B 1 308 ? 26.060 -6.424 93.864 1.00 34.31 334 LYS B N 1
ATOM 7379 C CA . LYS B 1 308 ? 26.949 -5.464 94.512 1.00 36.91 334 LYS B CA 1
ATOM 7380 C C . LYS B 1 308 ? 28.155 -6.150 95.148 1.00 38.27 334 LYS B C 1
ATOM 7381 O O . LYS B 1 308 ? 29.273 -5.628 95.089 1.00 40.56 334 LYS B O 1
ATOM 7387 N N . ASN B 1 309 ? 27.946 -7.308 95.776 1.00 37.12 335 ASN B N 1
ATOM 7388 C CA . ASN B 1 309 ? 29.068 -8.036 96.354 1.00 38.42 335 ASN B CA 1
ATOM 7389 C C . ASN B 1 309 ? 30.044 -8.473 95.270 1.00 37.41 335 ASN B C 1
ATOM 7390 O O . ASN B 1 309 ? 31.262 -8.483 95.493 1.00 37.68 335 ASN B O 1
ATOM 7395 N N . PHE B 1 310 ? 29.529 -8.827 94.088 1.00 36.36 336 PHE B N 1
ATOM 7396 C CA . PHE B 1 310 ? 30.406 -9.230 92.996 1.00 40.69 336 PHE B CA 1
ATOM 7397 C C . PHE B 1 310 ? 31.298 -8.071 92.566 1.00 44.14 336 PHE B C 1
ATOM 7398 O O . PHE B 1 310 ? 32.518 -8.228 92.428 1.00 33.94 336 PHE B O 1
ATOM 7406 N N . ARG B 1 311 ? 30.702 -6.894 92.350 1.00 32.58 337 ARG B N 1
ATOM 7407 C CA . ARG B 1 311 ? 31.491 -5.735 91.933 1.00 31.10 337 ARG B CA 1
ATOM 7408 C C . ARG B 1 311 ? 32.482 -5.323 93.016 1.00 31.89 337 ARG B C 1
ATOM 7409 O O . ARG B 1 311 ? 33.619 -4.939 92.716 1.00 31.25 337 ARG B O 1
ATOM 7417 N N . GLN B 1 312 ? 32.059 -5.375 94.282 1.00 33.36 338 GLN B N 1
ATOM 7418 C CA . GLN B 1 312 ? 32.965 -5.038 95.373 1.00 34.36 338 GLN B CA 1
ATOM 7419 C C . GLN B 1 312 ? 34.141 -6.000 95.421 1.00 38.28 338 GLN B C 1
ATOM 7420 O O . GLN B 1 312 ? 35.262 -5.601 95.749 1.00 39.80 338 GLN B O 1
ATOM 7426 N N . ALA B 1 313 ? 33.903 -7.276 95.105 1.00 36.11 339 ALA B N 1
ATOM 7427 C CA . ALA B 1 313 ? 34.991 -8.245 95.094 1.00 37.14 339 ALA B CA 1
ATOM 7428 C C . ALA B 1 313 ? 36.001 -7.922 94.001 1.00 38.20 339 ALA B C 1
ATOM 7429 O O . ALA B 1 313 ? 37.213 -7.992 94.231 1.00 38.80 339 ALA B O 1
ATOM 7431 N N . ILE B 1 314 ? 35.517 -7.574 92.804 1.00 33.94 340 ILE B N 1
ATOM 7432 C CA . ILE B 1 314 ? 36.410 -7.139 91.739 1.00 32.53 340 ILE B CA 1
ATOM 7433 C C . ILE B 1 314 ? 37.195 -5.914 92.191 1.00 31.91 340 ILE B C 1
ATOM 7434 O O . ILE B 1 314 ? 38.407 -5.814 91.962 1.00 33.06 340 ILE B O 1
ATOM 7439 N N . ASN B 1 315 ? 36.507 -4.960 92.831 1.00 31.60 341 ASN B N 1
ATOM 7440 C CA . ASN B 1 315 ? 37.153 -3.742 93.318 1.00 31.11 341 ASN B CA 1
ATOM 7441 C C . ASN B 1 315 ? 38.325 -4.072 94.238 1.00 32.57 341 ASN B C 1
ATOM 7442 O O . ASN B 1 315 ? 39.452 -3.615 94.021 1.00 33.40 341 ASN B O 1
ATOM 7447 N N . PHE B 1 316 ? 38.075 -4.878 95.268 1.00 34.47 342 PHE B N 1
ATOM 7448 C CA . PHE B 1 316 ? 39.119 -5.200 96.235 1.00 38.52 342 PHE B CA 1
ATOM 7449 C C . PHE B 1 316 ? 40.204 -6.110 95.664 1.00 36.86 342 PHE B C 1
ATOM 7450 O O . PHE B 1 316 ? 41.285 -6.206 96.256 1.00 39.88 342 PHE B O 1
ATOM 7458 N N . ALA B 1 317 ? 39.945 -6.791 94.549 1.00 36.94 343 ALA B N 1
ATOM 7459 C CA . ALA B 1 317 ? 40.925 -7.675 93.928 1.00 36.31 343 ALA B CA 1
ATOM 7460 C C . ALA B 1 317 ? 41.780 -6.973 92.884 1.00 37.66 343 ALA B C 1
ATOM 7461 O O . ALA B 1 317 ? 42.738 -7.574 92.385 1.00 36.72 343 ALA B O 1
ATOM 7463 N N . PHE B 1 318 ? 41.460 -5.721 92.562 1.00 34.50 344 PHE B N 1
ATOM 7464 C CA . PHE B 1 318 ? 42.132 -4.962 91.510 1.00 32.65 344 PHE B CA 1
ATOM 7465 C C . PHE B 1 318 ? 43.336 -4.239 92.113 1.00 39.18 344 PHE B C 1
ATOM 7466 O O . PHE B 1 318 ? 43.179 -3.289 92.887 1.00 35.43 344 PHE B O 1
ATOM 7474 N N . ASP B 1 319 ? 44.540 -4.697 91.750 1.00 32.08 345 ASP B N 1
ATOM 7475 C CA . ASP B 1 319 ? 45.803 -4.169 92.256 1.00 32.50 345 ASP B CA 1
ATOM 7476 C C . ASP B 1 319 ? 46.202 -2.977 91.398 1.00 30.66 345 ASP B C 1
ATOM 7477 O O . ASP B 1 319 ? 46.784 -3.140 90.327 1.00 34.12 345 ASP B O 1
ATOM 7482 N N . ARG B 1 320 ? 45.896 -1.777 91.891 1.00 30.82 346 ARG B N 1
ATOM 7483 C CA . ARG B 1 320 ? 46.187 -0.553 91.156 1.00 28.34 346 ARG B CA 1
ATOM 7484 C C . ARG B 1 320 ? 47.683 -0.271 91.071 1.00 28.46 346 ARG B C 1
ATOM 7485 O O . ARG B 1 320 ? 48.130 0.357 90.099 1.00 31.27 346 ARG B O 1
ATOM 7493 N N . THR B 1 321 ? 48.466 -0.698 92.073 1.00 30.07 347 THR B N 1
ATOM 7494 C CA . THR B 1 321 ? 49.916 -0.499 92.007 1.00 30.43 347 THR B CA 1
ATOM 7495 C C . THR B 1 321 ? 50.502 -1.295 90.852 1.00 31.45 347 THR B C 1
ATOM 7496 O O . THR B 1 321 ? 51.222 -0.747 90.009 1.00 35.49 347 THR B O 1
ATOM 7500 N N . SER B 1 322 ? 50.143 -2.582 90.764 1.00 34.22 348 SER B N 1
ATOM 7501 C CA . SER B 1 322 ? 50.546 -3.407 89.630 1.00 38.50 348 SER B CA 1
ATOM 7502 C C . SER B 1 322 ? 50.129 -2.779 88.303 1.00 40.00 348 SER B C 1
ATOM 7503 O O . SER B 1 322 ? 50.919 -2.744 87.350 1.00 31.76 348 SER B O 1
ATOM 7506 N N . TYR B 1 323 ? 48.886 -2.287 88.220 1.00 32.78 349 TYR B N 1
ATOM 7507 C CA . TYR B 1 323 ? 48.411 -1.654 86.996 1.00 26.79 349 TYR B CA 1
ATOM 7508 C C . TYR B 1 323 ? 49.261 -0.440 86.643 1.00 25.83 349 TYR B C 1
ATOM 7509 O O . TYR B 1 323 ? 49.720 -0.296 85.502 1.00 27.77 349 TYR B O 1
ATOM 7518 N N . GLY B 1 324 ? 49.468 0.454 87.613 1.00 29.45 350 GLY B N 1
ATOM 7519 C CA . GLY B 1 324 ? 50.219 1.671 87.339 1.00 26.68 350 GLY B CA 1
ATOM 7520 C C . GLY B 1 324 ? 51.662 1.411 86.961 1.00 30.62 350 GLY B C 1
ATOM 7521 O O . GLY B 1 324 ? 52.262 2.192 86.214 1.00 31.62 350 GLY B O 1
ATOM 7522 N N . ALA B 1 325 ? 52.238 0.315 87.465 1.00 30.17 351 ALA B N 1
ATOM 7523 C CA . ALA B 1 325 ? 53.613 -0.041 87.143 1.00 33.36 351 ALA B CA 1
ATOM 7524 C C . ALA B 1 325 ? 53.784 -0.382 85.672 1.00 32.37 351 ALA B C 1
ATOM 7525 O O . ALA B 1 325 ? 54.892 -0.268 85.142 1.00 32.26 351 ALA B O 1
ATOM 7527 N N . GLN B 1 326 ? 52.703 -0.776 84.996 1.00 32.57 352 GLN B N 1
ATOM 7528 C CA . GLN B 1 326 ? 52.811 -1.200 83.606 1.00 31.86 352 GLN B CA 1
ATOM 7529 C C . GLN B 1 326 ? 53.224 -0.045 82.710 1.00 29.26 352 GLN B C 1
ATOM 7530 O O . GLN B 1 326 ? 53.993 -0.232 81.761 1.00 35.73 352 GLN B O 1
ATOM 7536 N N . SER B 1 327 ? 52.742 1.158 83.004 1.00 25.50 353 SER B N 1
ATOM 7537 C CA . SER B 1 327 ? 53.147 2.332 82.252 1.00 29.27 353 SER B CA 1
ATOM 7538 C C . SER B 1 327 ? 54.222 3.147 82.948 1.00 30.93 353 SER B C 1
ATOM 7539 O O . SER B 1 327 ? 55.010 3.805 82.262 1.00 28.57 353 SER B O 1
ATOM 7542 N N . GLU B 1 328 ? 54.277 3.137 84.285 1.00 26.12 354 GLU B N 1
ATOM 7543 C CA . GLU B 1 328 ? 55.164 4.055 84.993 1.00 28.30 354 GLU B CA 1
ATOM 7544 C C . GLU B 1 328 ? 56.434 3.411 85.527 1.00 33.07 354 GLU B C 1
ATOM 7545 O O . GLU B 1 328 ? 57.306 4.133 86.022 1.00 29.64 354 GLU B O 1
ATOM 7551 N N . GLY B 1 329 ? 56.573 2.098 85.431 1.00 28.23 355 GLY B N 1
ATOM 7552 C CA . GLY B 1 329 ? 57.666 1.419 86.086 1.00 31.00 355 GLY B CA 1
ATOM 7553 C C . GLY B 1 329 ? 57.379 1.197 87.560 1.00 34.93 355 GLY B C 1
ATOM 7554 O O . GLY B 1 329 ? 56.489 1.805 88.156 1.00 35.08 355 GLY B O 1
ATOM 7555 N N . LYS B 1 330 ? 58.139 0.282 88.157 1.00 36.70 356 LYS B N 1
ATOM 7556 C CA . LYS B 1 330 ? 57.861 -0.090 89.540 1.00 42.25 356 LYS B CA 1
ATOM 7557 C C . LYS B 1 330 ? 57.995 1.101 90.482 1.00 42.73 356 LYS B C 1
ATOM 7558 O O . LYS B 1 330 ? 57.251 1.207 91.463 1.00 44.96 356 LYS B O 1
ATOM 7564 N N . GLU B 1 331 ? 58.911 2.020 90.187 1.00 40.11 357 GLU B N 1
ATOM 7565 C CA . GLU B 1 331 ? 59.227 3.081 91.138 1.00 55.23 357 GLU B CA 1
ATOM 7566 C C . GLU B 1 331 ? 58.118 4.122 91.211 1.00 46.89 357 GLU B C 1
ATOM 7567 O O . GLU B 1 331 ? 57.764 4.580 92.304 1.00 49.46 357 GLU B O 1
ATOM 7573 N N . GLY B 1 332 ? 57.563 4.507 90.064 1.00 38.13 358 GLY B N 1
ATOM 7574 C CA . GLY B 1 332 ? 56.530 5.528 90.005 1.00 40.36 358 GLY B CA 1
ATOM 7575 C C . GLY B 1 332 ? 55.132 4.973 89.825 1.00 33.17 358 GLY B C 1
ATOM 7576 O O . GLY B 1 332 ? 54.208 5.704 89.458 1.00 30.83 358 GLY B O 1
ATOM 7577 N N . ALA B 1 333 ? 54.968 3.675 90.099 1.00 36.27 359 ALA B N 1
ATOM 7578 C CA . ALA B 1 333 ? 53.692 3.014 89.843 1.00 36.87 359 ALA B CA 1
ATOM 7579 C C . ALA B 1 333 ? 52.536 3.728 90.532 1.00 35.76 359 ALA B C 1
ATOM 7580 O O . ALA B 1 333 ? 51.426 3.788 89.992 1.00 34.40 359 ALA B O 1
ATOM 7582 N N . THR B 1 334 ? 52.771 4.282 91.721 1.00 29.61 360 THR B N 1
ATOM 7583 C CA . THR B 1 334 ? 51.674 4.906 92.454 1.00 35.84 360 THR B CA 1
ATOM 7584 C C . THR B 1 334 ? 51.472 6.380 92.121 1.00 29.63 360 THR B C 1
ATOM 7585 O O . THR B 1 334 ? 50.509 6.975 92.615 1.00 29.77 360 THR B O 1
ATOM 7589 N N . LYS B 1 335 ? 52.316 6.977 91.274 1.00 26.52 361 LYS B N 1
ATOM 7590 C CA . LYS B 1 335 ? 52.235 8.411 91.029 1.00 26.44 361 LYS B CA 1
ATOM 7591 C C . LYS B 1 335 ? 50.980 8.830 90.267 1.00 24.52 361 LYS B C 1
ATOM 7592 O O . LYS B 1 335 ? 50.690 10.031 90.186 1.00 24.10 361 LYS B O 1
ATOM 7598 N N . ILE B 1 336 ? 50.229 7.893 89.691 1.00 23.15 362 ILE B N 1
ATOM 7599 C CA . ILE B 1 336 ? 49.086 8.261 88.868 1.00 22.00 362 ILE B CA 1
ATOM 7600 C C . ILE B 1 336 ? 47.768 7.814 89.474 1.00 25.32 362 ILE B C 1
ATOM 7601 O O . ILE B 1 336 ? 46.728 8.008 88.847 1.00 24.95 362 ILE B O 1
ATOM 7606 N N . LEU B 1 337 ? 47.771 7.250 90.683 1.00 25.39 363 LEU B N 1
ATOM 7607 C CA . LEU B 1 337 ? 46.561 6.618 91.205 1.00 23.24 363 LEU B CA 1
ATOM 7608 C C . LEU B 1 337 ? 45.543 7.649 91.692 1.00 30.51 363 LEU B C 1
ATOM 7609 O O . LEU B 1 337 ? 45.889 8.622 92.371 1.00 26.17 363 LEU B O 1
ATOM 7614 N N . ARG B 1 338 ? 44.276 7.410 91.346 1.00 24.90 364 ARG B N 1
ATOM 7615 C CA . ARG B 1 338 ? 43.153 8.268 91.707 1.00 26.29 364 ARG B CA 1
ATOM 7616 C C . ARG B 1 338 ? 42.045 7.368 92.242 1.00 23.38 364 ARG B C 1
ATOM 7617 O O . ARG B 1 338 ? 41.696 6.367 91.607 1.00 24.05 364 ARG B O 1
ATOM 7625 N N . ASN B 1 339 ? 41.552 7.676 93.440 1.00 24.02 365 ASN B N 1
ATOM 7626 C CA . ASN B 1 339 ? 40.729 6.739 94.193 1.00 25.22 365 ASN B CA 1
ATOM 7627 C C . ASN B 1 339 ? 39.293 7.202 94.363 1.00 25.12 365 ASN B C 1
ATOM 7628 O O . ASN B 1 339 ? 38.510 6.532 95.067 1.00 28.17 365 ASN B O 1
ATOM 7633 N N . LEU B 1 340 ? 38.934 8.321 93.742 1.00 27.86 366 LEU B N 1
ATOM 7634 C CA . LEU B 1 340 ? 37.566 8.811 93.671 1.00 24.88 366 LEU B CA 1
ATOM 7635 C C . LEU B 1 340 ? 37.342 9.336 92.261 1.00 23.13 366 LEU B C 1
ATOM 7636 O O . LEU B 1 340 ? 38.292 9.508 91.496 1.00 23.63 366 LEU B O 1
ATOM 7641 N N . VAL B 1 341 ? 36.071 9.583 91.913 1.00 23.99 367 VAL B N 1
ATOM 7642 C CA . VAL B 1 341 ? 35.777 10.247 90.643 1.00 24.08 367 VAL B CA 1
ATOM 7643 C C . VAL B 1 341 ? 35.999 11.749 90.776 1.00 25.39 367 VAL B C 1
ATOM 7644 O O . VAL B 1 341 ? 36.727 12.360 89.981 1.00 21.34 367 VAL B O 1
ATOM 7648 N N . VAL B 1 342 ? 35.384 12.364 91.785 1.00 22.45 368 VAL B N 1
ATOM 7649 C CA . VAL B 1 342 ? 35.766 13.734 92.152 1.00 24.55 368 VAL B CA 1
ATOM 7650 C C . VAL B 1 342 ? 37.175 13.710 92.742 1.00 22.20 368 VAL B C 1
ATOM 7651 O O . VAL B 1 342 ? 37.407 12.983 93.722 1.00 24.44 368 VAL B O 1
ATOM 7655 N N . PRO B 1 343 ? 38.120 14.503 92.240 1.00 22.66 369 PRO B N 1
ATOM 7656 C CA . PRO B 1 343 ? 39.450 14.524 92.863 1.00 25.34 369 PRO B CA 1
ATOM 7657 C C . PRO B 1 343 ? 39.345 14.861 94.338 1.00 28.89 369 PRO B C 1
ATOM 7658 O O . PRO B 1 343 ? 38.478 15.654 94.756 1.00 24.35 369 PRO B O 1
ATOM 7662 N N . PRO B 1 344 ? 40.217 14.276 95.166 1.00 24.80 370 PRO B N 1
ATOM 7663 C CA . PRO B 1 344 ? 40.105 14.466 96.628 1.00 28.72 370 PRO B CA 1
ATOM 7664 C C . PRO B 1 344 ? 40.162 15.915 97.070 1.00 32.97 370 PRO B C 1
ATOM 7665 O O . PRO B 1 344 ? 39.538 16.260 98.083 1.00 34.54 370 PRO B O 1
ATOM 7669 N N . ASN B 1 345 ? 40.904 16.769 96.356 1.00 27.89 371 ASN B N 1
ATOM 7670 C CA . ASN B 1 345 ? 41.043 18.179 96.701 1.00 26.77 371 ASN B CA 1
ATOM 7671 C C . ASN B 1 345 ? 40.266 19.088 95.754 1.00 29.24 371 ASN B C 1
ATOM 7672 O O . ASN B 1 345 ? 40.546 20.291 95.678 1.00 25.44 371 ASN B O 1
ATOM 7677 N N . PHE B 1 346 ? 39.288 18.536 95.029 1.00 27.20 372 PHE B N 1
ATOM 7678 C CA . PHE B 1 346 ? 38.563 19.329 94.039 1.00 24.22 372 PHE B CA 1
ATOM 7679 C C . PHE B 1 346 ? 37.872 20.512 94.703 1.00 23.49 372 PHE B C 1
ATOM 7680 O O . PHE B 1 346 ? 37.817 21.609 94.140 1.00 31.11 372 PHE B O 1
ATOM 7688 N N . VAL B 1 347 ? 37.329 20.293 95.899 1.00 25.89 373 VAL B N 1
ATOM 7689 C CA . VAL B 1 347 ? 36.744 21.327 96.740 1.00 34.67 373 VAL B CA 1
ATOM 7690 C C . VAL B 1 347 ? 37.099 20.981 98.176 1.00 36.10 373 VAL B C 1
ATOM 7691 O O . VAL B 1 347 ? 37.559 19.877 98.476 1.00 34.74 373 VAL B O 1
ATOM 7695 N N . SER B 1 348 ? 36.818 21.922 99.076 1.00 31.30 374 SER B N 1
ATOM 7696 C CA . SER B 1 348 ? 37.011 21.716 100.496 1.00 32.77 374 SER B CA 1
ATOM 7697 C C . SER B 1 348 ? 35.794 22.232 101.240 1.00 33.67 374 SER B C 1
ATOM 7698 O O . SER B 1 348 ? 34.980 22.986 100.698 1.00 38.19 374 SER B O 1
ATOM 7701 N N . ILE B 1 349 ? 35.675 21.792 102.491 1.00 34.22 375 ILE B N 1
ATOM 7702 C CA . ILE B 1 349 ? 34.612 22.206 103.399 1.00 40.19 375 ILE B CA 1
ATOM 7703 C C . ILE B 1 349 ? 35.298 22.660 104.683 1.00 45.62 375 ILE B C 1
ATOM 7704 O O . ILE B 1 349 ? 35.726 21.827 105.489 1.00 48.53 375 ILE B O 1
ATOM 7709 N N . LYS B 1 350 ? 35.431 23.978 104.863 1.00 51.40 376 LYS B N 1
ATOM 7710 C CA . LYS B 1 350 ? 36.036 24.557 106.067 1.00 40.65 376 LYS B CA 1
ATOM 7711 C C . LYS B 1 350 ? 37.474 24.076 106.260 1.00 54.94 376 LYS B C 1
ATOM 7712 O O . LYS B 1 350 ? 37.905 23.780 107.376 1.00 53.83 376 LYS B O 1
ATOM 7718 N N . GLY B 1 351 ? 38.228 24.000 105.168 1.00 48.34 377 GLY B N 1
ATOM 7719 C CA . GLY B 1 351 ? 39.582 23.494 105.222 1.00 51.01 377 GLY B CA 1
ATOM 7720 C C . GLY B 1 351 ? 39.702 21.992 105.111 1.00 52.34 377 GLY B C 1
ATOM 7721 O O . GLY B 1 351 ? 40.830 21.476 105.092 1.00 50.83 377 GLY B O 1
ATOM 7722 N N . LYS B 1 352 ? 38.583 21.278 105.042 1.00 48.85 378 LYS B N 1
ATOM 7723 C CA . LYS B 1 352 ? 38.552 19.823 104.927 1.00 47.05 378 LYS B CA 1
ATOM 7724 C C . LYS B 1 352 ? 38.253 19.470 103.477 1.00 39.38 378 LYS B C 1
ATOM 7725 O O . LYS B 1 352 ? 37.131 19.664 103.001 1.00 42.41 378 LYS B O 1
ATOM 7731 N N . ASP B 1 353 ? 39.241 18.941 102.774 1.00 39.28 379 ASP B N 1
ATOM 7732 C CA . ASP B 1 353 ? 38.966 18.761 101.361 1.00 39.25 379 ASP B CA 1
ATOM 7733 C C . ASP B 1 353 ? 38.047 17.562 101.142 1.00 40.60 379 ASP B C 1
ATOM 7734 O O . ASP B 1 353 ? 37.819 16.732 102.030 1.00 36.23 379 ASP B O 1
ATOM 7739 N N . PHE B 1 354 ? 37.507 17.503 99.924 1.00 32.60 380 PHE B N 1
ATOM 7740 C CA . PHE B 1 354 ? 36.397 16.613 99.607 1.00 32.97 380 PHE B CA 1
ATOM 7741 C C . PHE B 1 354 ? 36.704 15.158 99.951 1.00 30.09 380 PHE B C 1
ATOM 7742 O O . PHE B 1 354 ? 35.858 14.453 100.514 1.00 31.17 380 PHE B O 1
ATOM 7750 N N . GLY B 1 355 ? 37.913 14.692 99.629 1.00 29.62 381 GLY B N 1
ATOM 7751 C CA . GLY B 1 355 ? 38.257 13.300 99.879 1.00 30.09 381 GLY B CA 1
ATOM 7752 C C . GLY B 1 355 ? 38.258 12.941 101.350 1.00 41.99 381 GLY B C 1
ATOM 7753 O O . GLY B 1 355 ? 37.929 11.808 101.715 1.00 41.08 381 GLY B O 1
ATOM 7754 N N . GLU B 1 356 ? 38.636 13.889 102.212 1.00 33.42 382 GLU B N 1
ATOM 7755 C CA . GLU B 1 356 ? 38.534 13.662 103.650 1.00 38.41 382 GLU B CA 1
ATOM 7756 C C . GLU B 1 356 ? 37.084 13.465 104.061 1.00 38.31 382 GLU B C 1
ATOM 7757 O O . GLU B 1 356 ? 36.765 12.573 104.859 1.00 42.51 382 GLU B O 1
ATOM 7763 N N . VAL B 1 357 ? 36.191 14.297 103.530 1.00 39.26 383 VAL B N 1
ATOM 7764 C CA . VAL B 1 357 ? 34.790 14.215 103.911 1.00 36.79 383 VAL B CA 1
ATOM 7765 C C . VAL B 1 357 ? 34.170 12.919 103.401 1.00 41.41 383 VAL B C 1
ATOM 7766 O O . VAL B 1 357 ? 33.360 12.292 104.098 1.00 37.78 383 VAL B O 1
ATOM 7770 N N . VAL B 1 358 ? 34.530 12.489 102.185 1.00 35.98 384 VAL B N 1
ATOM 7771 C CA . VAL B 1 358 ? 33.957 11.240 101.676 1.00 34.96 384 VAL B CA 1
ATOM 7772 C C . VAL B 1 358 ? 34.402 10.068 102.543 1.00 41.66 384 VAL B C 1
ATOM 7773 O O . VAL B 1 358 ? 33.631 9.138 102.805 1.00 40.69 384 VAL B O 1
ATOM 7777 N N . ALA B 1 359 ? 35.651 10.098 103.010 1.00 39.44 385 ALA B N 1
ATOM 7778 C CA . ALA B 1 359 ? 36.124 9.052 103.908 1.00 43.62 385 ALA B CA 1
ATOM 7779 C C . ALA B 1 359 ? 35.306 9.021 105.197 1.00 41.20 385 ALA B C 1
ATOM 7780 O O . ALA B 1 359 ? 35.016 7.942 105.724 1.00 44.17 385 ALA B O 1
ATOM 7782 N N . SER B 1 360 ? 34.912 10.193 105.705 1.00 40.77 386 SER B N 1
ATOM 7783 C CA . SER B 1 360 ? 34.031 10.254 106.871 1.00 43.05 386 SER B CA 1
ATOM 7784 C C . SER B 1 360 ? 32.801 9.372 106.681 1.00 49.14 386 SER B C 1
ATOM 7785 O O . SER B 1 360 ? 32.472 8.555 107.547 1.00 45.49 386 SER B O 1
ATOM 7788 N N . LYS B 1 361 ? 32.124 9.511 105.531 1.00 45.88 387 LYS B N 1
ATOM 7789 C CA . LYS B 1 361 ? 30.820 8.896 105.282 1.00 52.29 387 LYS B CA 1
ATOM 7790 C C . LYS B 1 361 ? 30.876 7.397 105.011 1.00 56.71 387 LYS B C 1
ATOM 7791 O O . LYS B 1 361 ? 29.824 6.746 105.042 1.00 53.40 387 LYS B O 1
ATOM 7797 N N . MET B 1 362 ? 32.056 6.833 104.742 1.00 59.47 388 MET B N 1
ATOM 7798 C CA . MET B 1 362 ? 32.136 5.426 104.361 1.00 64.39 388 MET B CA 1
ATOM 7799 C C . MET B 1 362 ? 31.755 4.487 105.499 1.00 65.72 388 MET B C 1
ATOM 7800 O O . MET B 1 362 ? 31.433 3.322 105.238 1.00 69.34 388 MET B O 1
ATOM 7805 N N . VAL B 1 363 ? 31.774 4.964 106.746 1.00 55.08 389 VAL B N 1
ATOM 7806 C CA . VAL B 1 363 ? 31.369 4.121 107.872 1.00 56.23 389 VAL B CA 1
ATOM 7807 C C . VAL B 1 363 ? 29.925 3.666 107.720 1.00 61.43 389 VAL B C 1
ATOM 7808 O O . VAL B 1 363 ? 29.571 2.553 108.127 1.00 71.59 389 VAL B O 1
ATOM 7812 N N . ASN B 1 364 ? 29.080 4.466 107.068 1.00 60.49 390 ASN B N 1
ATOM 7813 C CA . ASN B 1 364 ? 27.622 4.204 106.937 1.00 67.45 390 ASN B CA 1
ATOM 7814 C C . ASN B 1 364 ? 27.311 3.145 105.904 1.00 66.01 390 ASN B C 1
ATOM 7815 O O . ASN B 1 364 ? 26.153 2.703 105.835 1.00 69.08 390 ASN B O 1
ATOM 7820 N N . TYR B 1 365 ? 28.326 2.710 105.185 1.00 59.72 391 TYR B N 1
ATOM 7821 C CA . TYR B 1 365 ? 28.112 1.719 104.146 1.00 56.38 391 TYR B CA 1
ATOM 7822 C C . TYR B 1 365 ? 28.768 0.381 104.462 1.00 58.94 391 TYR B C 1
ATOM 7823 O O . TYR B 1 365 ? 28.703 -0.535 103.633 1.00 64.31 391 TYR B O 1
ATOM 7832 N N . GLY B 1 366 ? 29.394 0.245 105.635 1.00 54.50 392 GLY B N 1
ATOM 7833 C CA . GLY B 1 366 ? 29.772 -1.058 106.149 1.00 53.68 392 GLY B CA 1
ATOM 7834 C C . GLY B 1 366 ? 31.210 -1.162 106.605 1.00 59.27 392 GLY B C 1
ATOM 7835 O O . GLY B 1 366 ? 32.053 -0.357 106.198 1.00 63.31 392 GLY B O 1
ATOM 7836 N N . LYS B 1 367 ? 31.489 -2.168 107.440 1.00 60.51 393 LYS B N 1
ATOM 7837 C CA . LYS B 1 367 ? 32.851 -2.392 107.996 1.00 56.65 393 LYS B CA 1
ATOM 7838 C C . LYS B 1 367 ? 33.870 -2.563 106.862 1.00 54.23 393 LYS B C 1
ATOM 7839 O O . LYS B 1 367 ? 35.062 -2.291 107.103 1.00 50.63 393 LYS B O 1
ATOM 7845 N N . GLU B 1 368 ? 33.420 -2.993 105.678 1.00 56.78 394 GLU B N 1
ATOM 7846 C CA . GLU B 1 368 ? 34.331 -3.197 104.559 1.00 61.63 394 GLU B CA 1
ATOM 7847 C C . GLU B 1 368 ? 35.182 -1.962 104.278 1.00 65.53 394 GLU B C 1
ATOM 7848 O O . GLU B 1 368 ? 36.257 -2.088 103.682 1.00 68.76 394 GLU B O 1
ATOM 7854 N N . TRP B 1 369 ? 34.729 -0.775 104.695 1.00 65.95 395 TRP B N 1
ATOM 7855 C CA . TRP B 1 369 ? 35.373 0.489 104.353 1.00 57.85 395 TRP B CA 1
ATOM 7856 C C . TRP B 1 369 ? 36.040 1.160 105.548 1.00 51.64 395 TRP B C 1
ATOM 7857 O O . TRP B 1 369 ? 36.424 2.331 105.455 1.00 47.25 395 TRP B O 1
ATOM 7868 N N . GLN B 1 370 ? 36.126 0.449 106.658 1.00 47.31 396 GLN B N 1
ATOM 7869 C CA . GLN B 1 370 ? 36.699 1.094 107.853 1.00 58.31 396 GLN B CA 1
ATOM 7870 C C . GLN B 1 370 ? 38.106 1.648 107.608 1.00 54.33 396 GLN B C 1
ATOM 7871 O O . GLN B 1 370 ? 38.953 0.935 107.080 1.00 52.18 396 GLN B O 1
ATOM 7877 N N . GLY B 1 371 ? 38.267 2.931 107.921 1.00 55.94 397 GLY B N 1
ATOM 7878 C CA . GLY B 1 371 ? 39.556 3.592 107.847 1.00 47.41 397 GLY B CA 1
ATOM 7879 C C . GLY B 1 371 ? 40.124 3.769 106.455 1.00 47.12 397 GLY B C 1
ATOM 7880 O O . GLY B 1 371 ? 41.338 3.912 106.304 1.00 48.13 397 GLY B O 1
ATOM 7881 N N . ILE B 1 372 ? 39.282 3.765 105.425 1.00 42.88 398 ILE B N 1
ATOM 7882 C CA . ILE B 1 372 ? 39.795 3.925 104.068 1.00 44.53 398 ILE B CA 1
ATOM 7883 C C . ILE B 1 372 ? 40.270 5.362 103.860 1.00 46.40 398 ILE B C 1
ATOM 7884 O O . ILE B 1 372 ? 39.717 6.318 104.422 1.00 45.29 398 ILE B O 1
ATOM 7889 N N . ASN B 1 373 ? 41.324 5.515 103.060 1.00 43.15 399 ASN B N 1
ATOM 7890 C CA . ASN B 1 373 ? 41.910 6.811 102.741 1.00 45.31 399 ASN B CA 1
ATOM 7891 C C . ASN B 1 373 ? 41.845 7.022 101.232 1.00 38.28 399 ASN B C 1
ATOM 7892 O O . ASN B 1 373 ? 42.266 6.151 100.464 1.00 36.94 399 ASN B O 1
ATOM 7897 N N . PHE B 1 374 ? 41.324 8.171 100.803 1.00 34.96 400 PHE B N 1
ATOM 7898 C CA . PHE B 1 374 ? 41.138 8.430 99.379 1.00 30.92 400 PHE B CA 1
ATOM 7899 C C . PHE B 1 374 ? 42.199 9.370 98.798 1.00 29.76 400 PHE B C 1
ATOM 7900 O O . PHE B 1 374 ? 42.001 9.929 97.715 1.00 29.24 400 PHE B O 1
ATOM 7908 N N . ALA B 1 375 ? 43.340 9.534 99.470 1.00 31.24 401 ALA B N 1
ATOM 7909 C CA . ALA B 1 375 ? 44.365 10.419 98.935 1.00 30.24 401 ALA B CA 1
ATOM 7910 C C . ALA B 1 375 ? 44.839 9.913 97.578 1.00 28.18 401 ALA B C 1
ATOM 7911 O O . ALA B 1 375 ? 44.888 8.706 97.330 1.00 34.92 401 ALA B O 1
ATOM 7913 N N . ASP B 1 376 ? 45.181 10.852 96.693 1.00 30.49 402 ASP B N 1
ATOM 7914 C CA . ASP B 1 376 ? 45.887 10.499 95.465 1.00 30.75 402 ASP B CA 1
ATOM 7915 C C . ASP B 1 376 ? 47.182 9.756 95.791 1.00 29.99 402 ASP B C 1
ATOM 7916 O O . ASP B 1 376 ? 47.766 9.920 96.868 1.00 32.29 402 ASP B O 1
ATOM 7921 N N . GLY B 1 377 ? 47.643 8.944 94.839 1.00 26.91 403 GLY B N 1
ATOM 7922 C CA . GLY B 1 377 ? 49.003 8.433 94.883 1.00 32.95 403 GLY B CA 1
ATOM 7923 C C . GLY B 1 377 ? 49.243 7.206 95.739 1.00 37.67 403 GLY B C 1
ATOM 7924 O O . GLY B 1 377 ? 50.393 6.934 96.117 1.00 32.62 403 GLY B O 1
ATOM 7925 N N . GLN B 1 378 ? 48.199 6.453 96.062 1.00 28.84 404 GLN B N 1
ATOM 7926 C CA . GLN B 1 378 ? 48.314 5.212 96.812 1.00 31.89 404 GLN B CA 1
ATOM 7927 C C . GLN B 1 378 ? 47.123 4.329 96.452 1.00 30.38 404 GLN B C 1
ATOM 7928 O O . GLN B 1 378 ? 46.176 4.776 95.805 1.00 35.25 404 GLN B O 1
ATOM 7934 N N . ASP B 1 379 ? 47.186 3.057 96.866 1.00 31.81 405 ASP B N 1
ATOM 7935 C CA . ASP B 1 379 ? 46.113 2.108 96.573 1.00 35.67 405 ASP B CA 1
ATOM 7936 C C . ASP B 1 379 ? 45.411 1.690 97.863 1.00 35.48 405 ASP B C 1
ATOM 7937 O O . ASP B 1 379 ? 45.928 0.838 98.601 1.00 36.91 405 ASP B O 1
ATOM 7942 N N . PRO B 1 380 ? 44.239 2.255 98.176 1.00 35.56 406 PRO B N 1
ATOM 7943 C CA . PRO B 1 380 ? 43.495 1.851 99.376 1.00 41.01 406 PRO B CA 1
ATOM 7944 C C . PRO B 1 380 ? 42.490 0.736 99.152 1.00 43.36 406 PRO B C 1
ATOM 7945 O O . PRO B 1 380 ? 41.869 0.276 100.122 1.00 37.06 406 PRO B O 1
ATOM 7949 N N . TYR B 1 381 ? 42.280 0.326 97.906 1.00 39.55 407 TYR B N 1
ATOM 7950 C CA . TYR B 1 381 ? 41.250 -0.650 97.575 1.00 36.53 407 TYR B CA 1
ATOM 7951 C C . TYR B 1 381 ? 41.749 -2.085 97.690 1.00 47.43 407 TYR B C 1
ATOM 7952 O O . TYR B 1 381 ? 41.123 -2.909 98.366 1.00 47.47 407 TYR B O 1
ATOM 7961 N N . TYR B 1 382 ? 42.870 -2.389 97.038 1.00 35.31 408 TYR B N 1
ATOM 7962 C CA . TYR B 1 382 ? 43.385 -3.749 96.939 1.00 40.76 408 TYR B CA 1
ATOM 7963 C C . TYR B 1 382 ? 43.476 -4.417 98.304 1.00 43.52 408 TYR B C 1
ATOM 7964 O O . TYR B 1 382 ? 44.320 -4.057 99.129 1.00 46.13 408 TYR B O 1
ATOM 7973 N N . ASN B 1 383 ? 42.602 -5.388 98.554 1.00 40.08 409 ASN B N 1
ATOM 7974 C CA . ASN B 1 383 ? 42.635 -6.165 99.791 1.00 42.61 409 ASN B CA 1
ATOM 7975 C C . ASN B 1 383 ? 42.200 -7.585 99.454 1.00 47.58 409 ASN B C 1
ATOM 7976 O O . ASN B 1 383 ? 40.995 -7.864 99.347 1.00 43.36 409 ASN B O 1
ATOM 7981 N N . PRO B 1 384 ? 43.154 -8.504 99.263 1.00 44.57 410 PRO B N 1
ATOM 7982 C CA . PRO B 1 384 ? 42.790 -9.854 98.799 1.00 45.37 410 PRO B CA 1
ATOM 7983 C C . PRO B 1 384 ? 41.811 -10.574 99.710 1.00 50.37 410 PRO B C 1
ATOM 7984 O O . PRO B 1 384 ? 40.843 -11.177 99.227 1.00 50.03 410 PRO B O 1
ATOM 7988 N N . GLU B 1 385 ? 42.016 -10.515 101.022 1.00 49.39 411 GLU B N 1
ATOM 7989 C CA . GLU B 1 385 ? 41.108 -11.228 101.915 1.00 51.09 411 GLU B CA 1
ATOM 7990 C C . GLU B 1 385 ? 39.717 -10.601 101.899 1.00 60.56 411 GLU B C 1
ATOM 7991 O O . GLU B 1 385 ? 38.706 -11.319 101.861 1.00 50.51 411 GLU B O 1
ATOM 7997 N N . LYS B 1 386 ? 39.642 -9.265 101.899 1.00 48.40 412 LYS B N 1
ATOM 7998 C CA . LYS B 1 386 ? 38.344 -8.611 101.786 1.00 55.34 412 LYS B CA 1
ATOM 7999 C C . LYS B 1 386 ? 37.675 -8.937 100.457 1.00 52.77 412 LYS B C 1
ATOM 8000 O O . LYS B 1 386 ? 36.446 -9.078 100.399 1.00 45.33 412 LYS B O 1
ATOM 8006 N N . ALA B 1 387 ? 38.468 -9.086 99.387 1.00 45.35 413 ALA B N 1
ATOM 8007 C CA . ALA B 1 387 ? 37.914 -9.463 98.089 1.00 42.69 413 ALA B CA 1
ATOM 8008 C C . ALA B 1 387 ? 37.312 -10.868 98.116 1.00 45.45 413 ALA B C 1
ATOM 8009 O O . ALA B 1 387 ? 36.211 -11.087 97.596 1.00 48.72 413 ALA B O 1
ATOM 8011 N N . LYS B 1 388 ? 38.019 -11.843 98.706 1.00 46.31 414 LYS B N 1
ATOM 8012 C CA . LYS B 1 388 ? 37.470 -13.199 98.779 1.00 47.95 414 LYS B CA 1
ATOM 8013 C C . LYS B 1 388 ? 36.259 -13.264 99.696 1.00 50.19 414 LYS B C 1
ATOM 8014 O O . LYS B 1 388 ? 35.351 -14.072 99.470 1.00 49.61 414 LYS B O 1
ATOM 8020 N N . ALA B 1 389 ? 36.228 -12.431 100.738 1.00 49.63 415 ALA B N 1
ATOM 8021 C CA . ALA B 1 389 ? 35.066 -12.420 101.615 1.00 50.85 415 ALA B CA 1
ATOM 8022 C C . ALA B 1 389 ? 33.837 -11.939 100.856 1.00 55.82 415 ALA B C 1
ATOM 8023 O O . ALA B 1 389 ? 32.773 -12.567 100.910 1.00 49.64 415 ALA B O 1
ATOM 8025 N N . LYS B 1 390 ? 33.979 -10.836 100.114 1.00 49.10 416 LYS B N 1
ATOM 8026 C CA . LYS B 1 390 ? 32.857 -10.320 99.335 1.00 44.77 416 LYS B CA 1
ATOM 8027 C C . LYS B 1 390 ? 32.460 -11.289 98.231 1.00 45.03 416 LYS B C 1
ATOM 8028 O O . LYS B 1 390 ? 31.275 -11.403 97.893 1.00 43.96 416 LYS B O 1
ATOM 8034 N N . PHE B 1 391 ? 33.432 -11.986 97.639 1.00 44.28 417 PHE B N 1
ATOM 8035 C CA . PHE B 1 391 ? 33.081 -12.885 96.548 1.00 49.01 417 PHE B CA 1
ATOM 8036 C C . PHE B 1 391 ? 32.298 -14.083 97.055 1.00 45.86 417 PHE B C 1
ATOM 8037 O O . PHE B 1 391 ? 31.397 -14.580 96.367 1.00 45.48 417 PHE B O 1
ATOM 8045 N N . ALA B 1 392 ? 32.639 -14.565 98.252 1.00 48.11 418 ALA B N 1
ATOM 8046 C CA . ALA B 1 392 ? 31.869 -15.638 98.869 1.00 50.25 418 ALA B CA 1
ATOM 8047 C C . ALA B 1 392 ? 30.418 -15.225 99.071 1.00 49.93 418 ALA B C 1
ATOM 8048 O O . ALA B 1 392 ? 29.500 -16.013 98.819 1.00 50.50 418 ALA B O 1
ATOM 8050 N N . GLU B 1 393 ? 30.196 -14.007 99.574 1.00 49.18 419 GLU B N 1
ATOM 8051 C CA . GLU B 1 393 ? 28.833 -13.501 99.716 1.00 52.79 419 GLU B CA 1
ATOM 8052 C C . GLU B 1 393 ? 28.144 -13.421 98.362 1.00 46.76 419 GLU B C 1
ATOM 8053 O O . GLU B 1 393 ? 26.962 -13.778 98.233 1.00 47.04 419 GLU B O 1
ATOM 8059 N N . ALA B 1 394 ? 28.880 -12.970 97.340 1.00 44.81 420 ALA B N 1
ATOM 8060 C CA . ALA B 1 394 ? 28.330 -12.826 95.997 1.00 53.33 420 ALA B CA 1
ATOM 8061 C C . ALA B 1 394 ? 27.902 -14.170 95.421 1.00 48.54 420 ALA B C 1
ATOM 8062 O O . ALA B 1 394 ? 26.799 -14.301 94.881 1.00 43.21 420 ALA B O 1
ATOM 8064 N N . LYS B 1 395 ? 28.769 -15.184 95.529 1.00 49.96 421 LYS B N 1
ATOM 8065 C CA . LYS B 1 395 ? 28.463 -16.499 94.968 1.00 48.14 421 LYS B CA 1
ATOM 8066 C C . LYS B 1 395 ? 27.178 -17.079 95.562 1.00 49.52 421 LYS B C 1
ATOM 8067 O O . LYS B 1 395 ? 26.370 -17.684 94.845 1.00 47.27 421 LYS B O 1
ATOM 8073 N N . LYS B 1 396 ? 26.965 -16.901 96.872 1.00 48.88 422 LYS B N 1
ATOM 8074 C CA . LYS B 1 396 ? 25.761 -17.446 97.510 1.00 51.52 422 LYS B CA 1
ATOM 8075 C C . LYS B 1 396 ? 24.493 -16.777 97.005 1.00 52.06 422 LYS B C 1
ATOM 8076 O O . LYS B 1 396 ? 23.444 -17.428 96.903 1.00 49.81 422 LYS B O 1
ATOM 8082 N N . GLU B 1 397 ? 24.562 -15.481 96.703 1.00 47.09 423 GLU B N 1
ATOM 8083 C CA . GLU B 1 397 ? 23.412 -14.797 96.130 1.00 46.21 423 GLU B CA 1
ATOM 8084 C C . GLU B 1 397 ? 23.213 -15.170 94.670 1.00 51.57 423 GLU B C 1
ATOM 8085 O O . GLU B 1 397 ? 22.071 -15.274 94.210 1.00 49.29 423 GLU B O 1
ATOM 8091 N N . LEU B 1 398 ? 24.305 -15.407 93.942 1.00 43.53 424 LEU B N 1
ATOM 8092 C CA . LEU B 1 398 ? 24.212 -15.631 92.504 1.00 51.52 424 LEU B CA 1
ATOM 8093 C C . LEU B 1 398 ? 23.876 -17.083 92.159 1.00 43.53 424 LEU B C 1
ATOM 8094 O O . LEU B 1 398 ? 23.053 -17.320 91.271 1.00 42.95 424 LEU B O 1
ATOM 8099 N N . GLU B 1 399 ? 24.483 -18.070 92.838 1.00 45.46 425 GLU B N 1
ATOM 8100 C CA . GLU B 1 399 ? 24.278 -19.459 92.424 1.00 51.75 425 GLU B CA 1
ATOM 8101 C C . GLU B 1 399 ? 22.810 -19.859 92.530 1.00 47.53 425 GLU B C 1
ATOM 8102 O O . GLU B 1 399 ? 22.356 -20.747 91.805 1.00 47.94 425 GLU B O 1
ATOM 8108 N N . ALA B 1 400 ? 22.052 -19.209 93.415 1.00 47.77 426 ALA B N 1
ATOM 8109 C CA . ALA B 1 400 ? 20.625 -19.497 93.513 1.00 48.44 426 ALA B CA 1
ATOM 8110 C C . ALA B 1 400 ? 19.878 -19.029 92.270 1.00 50.07 426 ALA B C 1
ATOM 8111 O O . ALA B 1 400 ? 18.858 -19.615 91.888 1.00 50.76 426 ALA B O 1
ATOM 8113 N N . LYS B 1 401 ? 20.353 -17.977 91.625 1.00 44.48 427 LYS B N 1
ATOM 8114 C CA . LYS B 1 401 ? 19.745 -17.596 90.359 1.00 42.82 427 LYS B CA 1
ATOM 8115 C C . LYS B 1 401 ? 20.299 -18.391 89.180 1.00 42.53 427 LYS B C 1
ATOM 8116 O O . LYS B 1 401 ? 20.174 -17.950 88.037 1.00 42.22 427 LYS B O 1
ATOM 8122 N N . GLY B 1 402 ? 20.883 -19.562 89.438 1.00 44.14 428 GLY B N 1
ATOM 8123 C CA . GLY B 1 402 ? 21.363 -20.399 88.357 1.00 44.18 428 GLY B CA 1
ATOM 8124 C C . GLY B 1 402 ? 22.587 -19.856 87.657 1.00 52.53 428 GLY B C 1
ATOM 8125 O O . GLY B 1 402 ? 22.795 -20.145 86.475 1.00 54.53 428 GLY B O 1
ATOM 8126 N N . VAL B 1 403 ? 23.414 -19.088 88.361 1.00 45.02 429 VAL B N 1
ATOM 8127 C CA . VAL B 1 403 ? 24.588 -18.464 87.762 1.00 42.95 429 VAL B CA 1
ATOM 8128 C C . VAL B 1 403 ? 25.754 -19.448 87.783 1.00 42.32 429 VAL B C 1
ATOM 8129 O O . VAL B 1 403 ? 26.013 -20.110 88.798 1.00 44.04 429 VAL B O 1
ATOM 8133 N N . GLN B 1 404 ? 26.438 -19.558 86.646 1.00 41.86 430 GLN B N 1
ATOM 8134 C CA . GLN B 1 404 ? 27.578 -20.450 86.443 1.00 45.53 430 GLN B CA 1
ATOM 8135 C C . GLN B 1 404 ? 28.886 -19.700 86.654 1.00 45.25 430 GLN B C 1
ATOM 8136 O O . GLN B 1 404 ? 29.037 -18.568 86.200 1.00 42.85 430 GLN B O 1
ATOM 8142 N N . PHE B 1 405 ? 29.841 -20.341 87.323 1.00 43.46 431 PHE B N 1
ATOM 8143 C CA . PHE B 1 405 ? 31.149 -19.740 87.539 1.00 43.00 431 PHE B CA 1
ATOM 8144 C C . PHE B 1 405 ? 32.215 -20.604 86.871 1.00 43.93 431 PHE B C 1
ATOM 8145 O O . PHE B 1 405 ? 32.064 -21.828 86.805 1.00 45.65 431 PHE B O 1
ATOM 8153 N N . PRO B 1 406 ? 33.299 -20.006 86.356 1.00 42.94 432 PRO B N 1
ATOM 8154 C CA . PRO B 1 406 ? 33.676 -18.595 86.505 1.00 41.14 432 PRO B CA 1
ATOM 8155 C C . PRO B 1 406 ? 32.839 -17.612 85.706 1.00 45.93 432 PRO B C 1
ATOM 8156 O O . PRO B 1 406 ? 32.310 -17.955 84.646 1.00 38.71 432 PRO B O 1
ATOM 8160 N N . ILE B 1 407 ? 32.729 -16.397 86.236 1.00 41.49 433 ILE B N 1
ATOM 8161 C CA . ILE B 1 407 ? 32.145 -15.281 85.499 1.00 35.76 433 ILE B CA 1
ATOM 8162 C C . ILE B 1 407 ? 33.193 -14.786 84.514 1.00 34.70 433 ILE B C 1
ATOM 8163 O O . ILE B 1 407 ? 34.306 -14.429 84.913 1.00 34.72 433 ILE B O 1
ATOM 8168 N N . HIS B 1 408 ? 32.850 -14.764 83.231 1.00 35.81 434 HIS B N 1
ATOM 8169 C CA . HIS B 1 408 ? 33.762 -14.225 82.232 1.00 32.89 434 HIS B CA 1
ATOM 8170 C C . HIS B 1 408 ? 33.465 -12.765 81.936 1.00 30.96 434 HIS B C 1
ATOM 8171 O O . HIS B 1 408 ? 32.327 -12.408 81.607 1.00 31.86 434 HIS B O 1
ATOM 8178 N N . LEU B 1 409 ? 34.509 -11.931 81.994 1.00 30.22 435 LEU B N 1
ATOM 8179 C CA . LEU B 1 409 ? 34.384 -10.491 81.767 1.00 32.97 435 LEU B CA 1
ATOM 8180 C C . LEU B 1 409 ? 35.282 -10.082 80.606 1.00 27.76 435 LEU B C 1
ATOM 8181 O O . LEU B 1 409 ? 36.507 -10.219 80.692 1.00 29.44 435 LEU B O 1
ATOM 8186 N N . ASP B 1 410 ? 34.676 -9.556 79.538 1.00 26.73 436 ASP B N 1
ATOM 8187 C CA . ASP B 1 410 ? 35.408 -9.075 78.367 1.00 26.04 436 ASP B CA 1
ATOM 8188 C C . ASP B 1 410 ? 35.883 -7.651 78.593 1.00 28.56 436 ASP B C 1
ATOM 8189 O O . ASP B 1 410 ? 35.090 -6.778 78.973 1.00 26.44 436 ASP B O 1
ATOM 8194 N N . LYS B 1 411 ? 37.165 -7.426 78.308 1.00 27.95 437 LYS B N 1
ATOM 8195 C CA . LYS B 1 411 ? 37.819 -6.124 78.331 1.00 24.40 437 LYS B CA 1
ATOM 8196 C C . LYS B 1 411 ? 38.519 -5.941 76.994 1.00 23.61 437 LYS B C 1
ATOM 8197 O O . LYS B 1 411 ? 39.283 -6.813 76.567 1.00 25.52 437 LYS B O 1
ATOM 8203 N N . THR B 1 412 ? 38.290 -4.811 76.342 1.00 26.93 438 THR B N 1
ATOM 8204 C CA . THR B 1 412 ? 38.892 -4.621 75.034 1.00 23.23 438 THR B CA 1
ATOM 8205 C C . THR B 1 412 ? 40.196 -3.862 75.165 1.00 23.91 438 THR B C 1
ATOM 8206 O O . THR B 1 412 ? 40.459 -3.193 76.168 1.00 24.16 438 THR B O 1
ATOM 8210 N N . VAL B 1 413 ? 41.002 -3.954 74.113 1.00 22.97 439 VAL B N 1
ATOM 8211 C CA . VAL B 1 413 ? 42.227 -3.172 74.018 1.00 21.77 439 VAL B CA 1
ATOM 8212 C C . VAL B 1 413 ? 42.619 -3.077 72.549 1.00 30.20 439 VAL B C 1
ATOM 8213 O O . VAL B 1 413 ? 42.286 -3.948 71.746 1.00 25.85 439 VAL B O 1
ATOM 8217 N N . GLU B 1 414 ? 43.320 -1.998 72.192 1.00 23.86 440 GLU B N 1
ATOM 8218 C CA . GLU B 1 414 ? 43.810 -1.833 70.830 1.00 22.51 440 GLU B CA 1
ATOM 8219 C C . GLU B 1 414 ? 45.042 -2.688 70.600 1.00 29.24 440 GLU B C 1
ATOM 8220 O O . GLU B 1 414 ? 45.973 -2.665 71.405 1.00 33.37 440 GLU B O 1
ATOM 8226 N N . VAL B 1 415 ? 45.062 -3.411 69.473 1.00 27.22 441 VAL B N 1
ATOM 8227 C CA . VAL B 1 415 ? 46.169 -4.312 69.165 1.00 29.56 441 VAL B CA 1
ATOM 8228 C C . VAL B 1 415 ? 47.499 -3.560 69.080 1.00 29.96 441 VAL B C 1
ATOM 8229 O O . VAL B 1 415 ? 48.556 -4.143 69.341 1.00 35.55 441 VAL B O 1
ATOM 8233 N N . THR B 1 416 ? 47.473 -2.264 68.729 1.00 33.83 442 THR B N 1
ATOM 8234 C CA . THR B 1 416 ? 48.708 -1.481 68.613 1.00 37.31 442 THR B CA 1
ATOM 8235 C C . THR B 1 416 ? 49.185 -0.895 69.938 1.00 36.70 442 THR B C 1
ATOM 8236 O O . THR B 1 416 ? 50.335 -0.447 70.021 1.00 30.94 442 THR B O 1
ATOM 8240 N N . ASP B 1 417 ? 48.330 -0.877 70.962 1.00 30.79 443 ASP B N 1
ATOM 8241 C CA . ASP B 1 417 ? 48.603 -0.169 72.215 1.00 27.40 443 ASP B CA 1
ATOM 8242 C C . ASP B 1 417 ? 49.389 -1.089 73.145 1.00 26.40 443 ASP B C 1
ATOM 8243 O O . ASP B 1 417 ? 48.848 -1.716 74.058 1.00 32.03 443 ASP B O 1
ATOM 8248 N N . LYS B 1 418 ? 50.705 -1.157 72.908 1.00 27.38 444 LYS B N 1
ATOM 8249 C CA . LYS B 1 418 ? 51.534 -2.109 73.642 1.00 30.15 444 LYS B CA 1
ATOM 8250 C C . LYS B 1 418 ? 51.492 -1.853 75.147 1.00 29.89 444 LYS B C 1
ATOM 8251 O O . LYS B 1 418 ? 51.435 -2.802 75.944 1.00 29.10 444 LYS B O 1
ATOM 8257 N N . VAL B 1 419 ? 51.529 -0.585 75.560 1.00 25.44 445 VAL B N 1
ATOM 8258 C CA . VAL B 1 419 ? 51.495 -0.292 76.991 1.00 29.01 445 VAL B CA 1
ATOM 8259 C C . VAL B 1 419 ? 50.131 -0.654 77.577 1.00 28.83 445 VAL B C 1
ATOM 8260 O O . VAL B 1 419 ? 50.038 -1.209 78.682 1.00 28.90 445 VAL B O 1
ATOM 8264 N N . GLY B 1 420 ? 49.057 -0.360 76.842 1.00 22.44 446 GLY B N 1
ATOM 8265 C CA . GLY B 1 420 ? 47.723 -0.666 77.334 1.00 21.82 446 GLY B CA 1
ATOM 8266 C C . GLY B 1 420 ? 47.445 -2.149 77.396 1.00 28.06 446 GLY B C 1
ATOM 8267 O O . GLY B 1 420 ? 46.693 -2.609 78.261 1.00 27.53 446 GLY B O 1
ATOM 8268 N N . ILE B 1 421 ? 48.058 -2.919 76.499 1.00 29.15 447 ILE B N 1
ATOM 8269 C CA . ILE B 1 421 ? 47.941 -4.374 76.570 1.00 31.63 447 ILE B CA 1
ATOM 8270 C C . ILE B 1 421 ? 48.590 -4.895 77.849 1.00 31.77 447 ILE B C 1
ATOM 8271 O O . ILE B 1 421 ? 48.064 -5.810 78.504 1.00 35.42 447 ILE B O 1
ATOM 8276 N N . GLN B 1 422 ? 49.730 -4.311 78.231 1.00 28.83 448 GLN B N 1
ATOM 8277 C CA . GLN B 1 422 ? 50.384 -4.675 79.486 1.00 31.47 448 GLN B CA 1
ATOM 8278 C C . GLN B 1 422 ? 49.532 -4.273 80.677 1.00 26.82 448 GLN B C 1
ATOM 8279 O O . GLN B 1 422 ? 49.475 -4.996 81.682 1.00 30.56 448 GLN B O 1
ATOM 8285 N N . GLY B 1 423 ? 48.848 -3.132 80.575 1.00 29.58 449 GLY B N 1
ATOM 8286 C CA . GLY B 1 423 ? 47.936 -2.724 81.629 1.00 26.52 449 GLY B CA 1
ATOM 8287 C C . GLY B 1 423 ? 46.754 -3.669 81.787 1.00 25.50 449 GLY B C 1
ATOM 8288 O O . GLY B 1 423 ? 46.443 -4.099 82.898 1.00 29.46 449 GLY B O 1
ATOM 8289 N N . VAL B 1 424 ? 46.057 -3.982 80.684 1.00 30.33 450 VAL B N 1
ATOM 8290 C CA . VAL B 1 424 ? 44.930 -4.921 80.804 1.00 30.92 450 VAL B CA 1
ATOM 8291 C C . VAL B 1 424 ? 45.418 -6.307 81.236 1.00 29.01 450 VAL B C 1
ATOM 8292 O O . VAL B 1 424 ? 44.716 -7.012 81.975 1.00 29.53 450 VAL B O 1
ATOM 8296 N N . SER B 1 425 ? 46.634 -6.707 80.839 1.00 31.01 451 SER B N 1
ATOM 8297 C CA . SER B 1 425 ? 47.167 -7.989 81.311 1.00 34.51 451 SER B CA 1
ATOM 8298 C C . SER B 1 425 ? 47.404 -7.989 82.818 1.00 35.69 451 SER B C 1
ATOM 8299 O O . SER B 1 425 ? 47.260 -9.032 83.472 1.00 36.40 451 SER B O 1
ATOM 8302 N N . SER B 1 426 ? 47.804 -6.848 83.376 1.00 33.75 452 SER B N 1
ATOM 8303 C CA A SER B 1 426 ? 47.971 -6.746 84.821 0.34 36.60 452 SER B CA 1
ATOM 8304 C CA B SER B 1 426 ? 47.972 -6.746 84.820 0.56 36.70 452 SER B CA 1
ATOM 8305 C CA C SER B 1 426 ? 47.970 -6.746 84.821 0.09 36.52 452 SER B CA 1
ATOM 8306 C C . SER B 1 426 ? 46.636 -6.879 85.548 1.00 35.83 452 SER B C 1
ATOM 8307 O O . SER B 1 426 ? 46.556 -7.523 86.599 1.00 41.10 452 SER B O 1
ATOM 8314 N N . ILE B 1 427 ? 45.568 -6.280 85.008 1.00 34.22 453 ILE B N 1
ATOM 8315 C CA . ILE B 1 427 ? 44.279 -6.421 85.689 1.00 32.29 453 ILE B CA 1
ATOM 8316 C C . ILE B 1 427 ? 43.805 -7.864 85.627 1.00 30.60 453 ILE B C 1
ATOM 8317 O O . ILE B 1 427 ? 43.290 -8.395 86.615 1.00 35.75 453 ILE B O 1
ATOM 8322 N N . LYS B 1 428 ? 43.953 -8.512 84.469 1.00 34.36 454 LYS B N 1
ATOM 8323 C CA . LYS B 1 428 ? 43.632 -9.936 84.373 1.00 34.25 454 LYS B CA 1
ATOM 8324 C C . LYS B 1 428 ? 44.418 -10.736 85.406 1.00 33.79 454 LYS B C 1
ATOM 8325 O O . LYS B 1 428 ? 43.859 -11.566 86.131 1.00 35.02 454 LYS B O 1
ATOM 8331 N N . GLN B 1 429 ? 45.718 -10.475 85.509 1.00 34.13 455 GLN B N 1
ATOM 8332 C CA A GLN B 1 429 ? 46.555 -11.261 86.411 0.59 38.09 455 GLN B CA 1
ATOM 8333 C CA B GLN B 1 429 ? 46.553 -11.264 86.411 0.41 38.00 455 GLN B CA 1
ATOM 8334 C C . GLN B 1 429 ? 46.163 -11.038 87.869 1.00 36.91 455 GLN B C 1
ATOM 8335 O O . GLN B 1 429 ? 46.146 -11.985 88.669 1.00 38.98 455 GLN B O 1
ATOM 8346 N N . SER B 1 430 ? 45.848 -9.793 88.227 1.00 36.91 456 SER B N 1
ATOM 8347 C CA A SER B 1 430 ? 45.530 -9.451 89.610 0.96 35.76 456 SER B CA 1
ATOM 8348 C CA B SER B 1 430 ? 45.539 -9.472 89.615 0.04 40.63 456 SER B CA 1
ATOM 8349 C C . SER B 1 430 ? 44.176 -10.014 90.020 1.00 38.56 456 SER B C 1
ATOM 8350 O O . SER B 1 430 ? 44.023 -10.570 91.115 1.00 39.73 456 SER B O 1
ATOM 8355 N N . ILE B 1 431 ? 43.175 -9.861 89.151 1.00 34.90 457 ILE B N 1
ATOM 8356 C CA . ILE B 1 431 ? 41.831 -10.322 89.474 1.00 35.22 457 ILE B CA 1
ATOM 8357 C C . ILE B 1 431 ? 41.785 -11.841 89.538 1.00 45.37 457 ILE B C 1
ATOM 8358 O O . ILE B 1 431 ? 41.179 -12.422 90.448 1.00 44.92 457 ILE B O 1
ATOM 8363 N N . GLU B 1 432 ? 42.396 -12.508 88.560 1.00 37.36 458 GLU B N 1
ATOM 8364 C CA . GLU B 1 432 ? 42.338 -13.964 88.527 1.00 39.20 458 GLU B CA 1
ATOM 8365 C C . GLU B 1 432 ? 43.209 -14.609 89.601 1.00 45.74 458 GLU B C 1
ATOM 8366 O O . GLU B 1 432 ? 42.972 -15.769 89.951 1.00 43.14 458 GLU B O 1
ATOM 8372 N N . SER B 1 433 ? 44.197 -13.893 90.149 1.00 41.28 459 SER B N 1
ATOM 8373 C CA . SER B 1 433 ? 44.996 -14.502 91.208 1.00 47.13 459 SER B CA 1
ATOM 8374 C C . SER B 1 433 ? 44.320 -14.373 92.570 1.00 44.64 459 SER B C 1
ATOM 8375 O O . SER B 1 433 ? 44.324 -15.322 93.358 1.00 46.44 459 SER B O 1
ATOM 8378 N N . VAL B 1 434 ? 43.736 -13.215 92.869 1.00 42.78 460 VAL B N 1
ATOM 8379 C CA . VAL B 1 434 ? 43.094 -13.025 94.167 1.00 45.42 460 VAL B CA 1
ATOM 8380 C C . VAL B 1 434 ? 41.848 -13.895 94.274 1.00 47.25 460 VAL B C 1
ATOM 8381 O O . VAL B 1 434 ? 41.695 -14.689 95.213 1.00 50.27 460 VAL B O 1
ATOM 8385 N N . LEU B 1 435 ? 40.949 -13.773 93.304 1.00 42.89 461 LEU B N 1
ATOM 8386 C CA . LEU B 1 435 ? 39.658 -14.445 93.364 1.00 46.14 461 LEU B CA 1
ATOM 8387 C C . LEU B 1 435 ? 39.696 -15.861 92.816 1.00 45.57 461 LEU B C 1
ATOM 8388 O O . LEU B 1 435 ? 38.867 -16.691 93.219 1.00 46.03 461 LEU B O 1
ATOM 8393 N N . GLY B 1 436 ? 40.643 -16.154 91.929 1.00 44.57 462 GLY B N 1
ATOM 8394 C CA . GLY B 1 436 ? 40.773 -17.466 91.339 1.00 45.91 462 GLY B CA 1
ATOM 8395 C C . GLY B 1 436 ? 40.100 -17.544 89.992 1.00 45.26 462 GLY B C 1
ATOM 8396 O O . GLY B 1 436 ? 38.963 -17.080 89.835 1.00 44.98 462 GLY B O 1
ATOM 8397 N N . SER B 1 437 ? 40.783 -18.121 89.003 1.00 44.76 463 SER B N 1
ATOM 8398 C CA . SER B 1 437 ? 40.153 -18.262 87.696 1.00 43.66 463 SER B CA 1
ATOM 8399 C C . SER B 1 437 ? 39.007 -19.263 87.708 1.00 44.68 463 SER B C 1
ATOM 8400 O O . SER B 1 437 ? 38.274 -19.343 86.718 1.00 43.78 463 SER B O 1
ATOM 8403 N N . ASP B 1 438 ? 38.852 -20.035 88.793 1.00 46.66 464 ASP B N 1
ATOM 8404 C CA . ASP B 1 438 ? 37.647 -20.838 88.992 1.00 53.91 464 ASP B CA 1
ATOM 8405 C C . ASP B 1 438 ? 36.430 -19.964 89.266 1.00 47.27 464 ASP B C 1
ATOM 8406 O O . ASP B 1 438 ? 35.293 -20.436 89.157 1.00 46.34 464 ASP B O 1
ATOM 8411 N N . ASN B 1 439 ? 36.642 -18.704 89.593 1.00 44.59 465 ASN B N 1
ATOM 8412 C CA . ASN B 1 439 ? 35.558 -17.806 89.941 1.00 43.32 465 ASN B CA 1
ATOM 8413 C C . ASN B 1 439 ? 35.371 -16.677 88.943 1.00 44.44 465 ASN B C 1
ATOM 8414 O O . ASN B 1 439 ? 34.231 -16.349 88.612 1.00 39.87 465 ASN B O 1
ATOM 8419 N N . VAL B 1 440 ? 36.451 -16.068 88.452 1.00 39.91 466 VAL B N 1
ATOM 8420 C CA . VAL B 1 440 ? 36.355 -14.945 87.518 1.00 37.71 466 VAL B CA 1
ATOM 8421 C C . VAL B 1 440 ? 37.480 -15.055 86.497 1.00 37.38 466 VAL B C 1
ATOM 8422 O O . VAL B 1 440 ? 38.629 -15.343 86.850 1.00 38.37 466 VAL B O 1
ATOM 8426 N N . VAL B 1 441 ? 37.147 -14.825 85.231 1.00 36.14 467 VAL B N 1
ATOM 8427 C CA . VAL B 1 441 ? 38.114 -14.764 84.141 1.00 35.70 467 VAL B CA 1
ATOM 8428 C C . VAL B 1 441 ? 37.973 -13.417 83.452 1.00 33.57 467 VAL B C 1
ATOM 8429 O O . VAL B 1 441 ? 36.857 -12.995 83.134 1.00 34.38 467 VAL B O 1
ATOM 8433 N N . ILE B 1 442 ? 39.101 -12.754 83.220 1.00 35.21 468 ILE B N 1
ATOM 8434 C CA . ILE B 1 442 ? 39.166 -11.537 82.418 1.00 34.35 468 ILE B CA 1
ATOM 8435 C C . ILE B 1 442 ? 39.628 -11.949 81.027 1.00 37.94 468 ILE B C 1
ATOM 8436 O O . ILE B 1 442 ? 40.772 -12.381 80.853 1.00 41.04 468 ILE B O 1
ATOM 8441 N N . ASP B 1 443 ? 38.764 -11.791 80.033 1.00 30.40 469 ASP B N 1
ATOM 8442 C CA . ASP B 1 443 ? 39.052 -12.198 78.657 1.00 33.20 469 ASP B CA 1
ATOM 8443 C C . ASP B 1 443 ? 39.434 -10.954 77.863 1.00 30.14 469 ASP B C 1
ATOM 8444 O O . ASP B 1 443 ? 38.580 -10.106 77.565 1.00 28.99 469 ASP B O 1
ATOM 8449 N N . ILE B 1 444 ? 40.713 -10.842 77.530 1.00 32.90 470 ILE B N 1
ATOM 8450 C CA . ILE B 1 444 ? 41.211 -9.689 76.786 1.00 28.89 470 ILE B CA 1
ATOM 8451 C C . ILE B 1 444 ? 40.869 -9.874 75.314 1.00 34.94 470 ILE B C 1
ATOM 8452 O O . ILE B 1 444 ? 41.220 -10.892 74.705 1.00 37.55 470 ILE B O 1
ATOM 8457 N N . GLN B 1 445 ? 40.179 -8.896 74.745 1.00 28.50 471 GLN B N 1
ATOM 8458 C CA . GLN B 1 445 ? 39.802 -8.895 73.334 1.00 33.64 471 GLN B CA 1
ATOM 8459 C C . GLN B 1 445 ? 40.646 -7.836 72.637 1.00 31.89 471 GLN B C 1
ATOM 8460 O O . GLN B 1 445 ? 40.419 -6.636 72.811 1.00 30.93 471 GLN B O 1
ATOM 8466 N N . GLN B 1 446 ? 41.655 -8.267 71.882 1.00 28.69 472 GLN B N 1
ATOM 8467 C CA . GLN B 1 446 ? 42.510 -7.311 71.182 1.00 26.24 472 GLN B CA 1
ATOM 8468 C C . GLN B 1 446 ? 41.869 -6.948 69.852 1.00 32.26 472 GLN B C 1
ATOM 8469 O O . GLN B 1 446 ? 41.600 -7.830 69.027 1.00 35.95 472 GLN B O 1
ATOM 8475 N N . LEU B 1 447 ? 41.628 -5.651 69.639 1.00 28.91 473 LEU B N 1
ATOM 8476 C CA . LEU B 1 447 ? 40.854 -5.199 68.494 1.00 34.92 473 LEU B CA 1
ATOM 8477 C C . LEU B 1 447 ? 41.661 -4.253 67.619 1.00 26.69 473 LEU B C 1
ATOM 8478 O O . LEU B 1 447 ? 42.527 -3.513 68.103 1.00 27.23 473 LEU B O 1
ATOM 8483 N N . THR B 1 448 ? 41.325 -4.255 66.326 1.00 33.87 474 THR B N 1
ATOM 8484 C CA . THR B 1 448 ? 41.771 -3.206 65.424 1.00 33.17 474 THR B CA 1
ATOM 8485 C C . THR B 1 448 ? 41.217 -1.866 65.884 1.00 39.01 474 THR B C 1
ATOM 8486 O O . THR B 1 448 ? 40.275 -1.788 66.684 1.00 34.08 474 THR B O 1
ATOM 8490 N N . SER B 1 449 ? 41.796 -0.791 65.346 1.00 33.54 475 SER B N 1
ATOM 8491 C CA . SER B 1 449 ? 41.359 0.539 65.756 1.00 37.21 475 SER B CA 1
ATOM 8492 C C . SER B 1 449 ? 39.880 0.762 65.432 1.00 28.11 475 SER B C 1
ATOM 8493 O O . SER B 1 449 ? 39.136 1.294 66.263 1.00 28.52 475 SER B O 1
ATOM 8496 N N . ASP B 1 450 ? 39.431 0.335 64.248 1.00 34.95 476 ASP B N 1
ATOM 8497 C CA . ASP B 1 450 ? 38.030 0.519 63.869 1.00 39.40 476 ASP B CA 1
ATOM 8498 C C . ASP B 1 450 ? 37.104 -0.217 64.827 1.00 36.77 476 ASP B C 1
ATOM 8499 O O . ASP B 1 450 ? 36.103 0.342 65.294 1.00 41.45 476 ASP B O 1
ATOM 8504 N N . GLU B 1 451 ? 37.432 -1.473 65.138 1.00 35.42 477 GLU B N 1
ATOM 8505 C CA . GLU B 1 451 ? 36.617 -2.259 66.061 1.00 34.35 477 GLU B CA 1
ATOM 8506 C C . GLU B 1 451 ? 36.649 -1.674 67.465 1.00 34.06 477 GLU B C 1
ATOM 8507 O O . GLU B 1 451 ? 35.627 -1.652 68.157 1.00 29.29 477 GLU B O 1
ATOM 8513 N N . PHE B 1 452 ? 37.830 -1.246 67.916 1.00 28.14 478 PHE B N 1
ATOM 8514 C CA . PHE B 1 452 ? 37.975 -0.649 69.240 1.00 23.20 478 PHE B CA 1
ATOM 8515 C C . PHE B 1 452 ? 37.153 0.629 69.362 1.00 26.22 478 PHE B C 1
ATOM 8516 O O . PHE B 1 452 ? 36.480 0.858 70.378 1.00 25.93 478 PHE B O 1
ATOM 8524 N N . ASP B 1 453 ? 37.186 1.464 68.324 1.00 24.10 479 ASP B N 1
ATOM 8525 C CA . ASP B 1 453 ? 36.437 2.717 68.335 1.00 24.20 479 ASP B CA 1
ATOM 8526 C C . ASP B 1 453 ? 34.933 2.467 68.357 1.00 24.33 479 ASP B C 1
ATOM 8527 O O . ASP B 1 453 ? 34.211 3.064 69.161 1.00 26.28 479 ASP B O 1
ATOM 8532 N N . SER B 1 454 ? 34.435 1.606 67.466 1.00 25.74 480 SER B N 1
ATOM 8533 C CA . SER B 1 454 ? 32.991 1.462 67.329 1.00 30.61 480 SER B CA 1
ATOM 8534 C C . SER B 1 454 ? 32.374 0.640 68.447 1.00 28.08 480 SER B C 1
ATOM 8535 O O . SER B 1 454 ? 31.157 0.687 68.636 1.00 33.51 480 SER B O 1
ATOM 8538 N N . SER B 1 455 ? 33.177 -0.114 69.192 1.00 26.79 481 SER B N 1
ATOM 8539 C CA . SER B 1 455 ? 32.653 -0.906 70.293 1.00 25.03 481 SER B CA 1
ATOM 8540 C C . SER B 1 455 ? 32.766 -0.200 71.635 1.00 23.67 481 SER B C 1
ATOM 8541 O O . SER B 1 455 ? 32.203 -0.690 72.625 1.00 20.94 481 SER B O 1
ATOM 8544 N N . GLY B 1 456 ? 33.450 0.942 71.683 1.00 23.46 482 GLY B N 1
ATOM 8545 C CA . GLY B 1 456 ? 33.679 1.635 72.932 1.00 22.87 482 GLY B CA 1
ATOM 8546 C C . GLY B 1 456 ? 33.442 3.133 72.854 1.00 21.99 482 GLY B C 1
ATOM 8547 O O . GLY B 1 456 ? 32.299 3.599 72.862 1.00 21.15 482 GLY B O 1
ATOM 8548 N N . TYR B 1 457 ? 34.532 3.897 72.782 1.00 20.84 483 TYR B N 1
ATOM 8549 C CA . TYR B 1 457 ? 34.451 5.346 72.932 1.00 19.19 483 TYR B CA 1
ATOM 8550 C C . TYR B 1 457 ? 33.529 5.989 71.904 1.00 19.47 483 TYR B C 1
ATOM 8551 O O . TYR B 1 457 ? 32.804 6.938 72.231 1.00 25.63 483 TYR B O 1
ATOM 8560 N N . PHE B 1 458 ? 33.552 5.512 70.656 1.00 19.75 484 PHE B N 1
ATOM 8561 C CA . PHE B 1 458 ? 32.762 6.124 69.590 1.00 26.71 484 PHE B CA 1
ATOM 8562 C C . PHE B 1 458 ? 31.473 5.365 69.264 1.00 22.03 484 PHE B C 1
ATOM 8563 O O . PHE B 1 458 ? 30.778 5.717 68.297 1.00 26.79 484 PHE B O 1
ATOM 8571 N N . ALA B 1 459 ? 31.123 4.346 70.043 1.00 22.25 485 ALA B N 1
ATOM 8572 C CA . ALA B 1 459 ? 29.799 3.742 69.897 1.00 22.39 485 ALA B CA 1
ATOM 8573 C C . ALA B 1 459 ? 28.725 4.805 70.100 1.00 22.61 485 ALA B C 1
ATOM 8574 O O . ALA B 1 459 ? 28.837 5.652 70.989 1.00 26.34 485 ALA B O 1
ATOM 8576 N N . GLN B 1 460 ? 27.678 4.759 69.272 1.00 24.71 486 GLN B N 1
ATOM 8577 C CA . GLN B 1 460 ? 26.645 5.793 69.295 1.00 26.65 486 GLN B CA 1
ATOM 8578 C C . GLN B 1 460 ? 25.455 5.455 70.183 1.00 25.96 486 GLN B C 1
ATOM 8579 O O . GLN B 1 460 ? 24.636 6.340 70.464 1.00 29.56 486 GLN B O 1
ATOM 8585 N N . THR B 1 461 ? 25.297 4.197 70.569 1.00 20.02 487 THR B N 1
ATOM 8586 C CA . THR B 1 461 ? 24.241 3.759 71.474 1.00 19.93 487 THR B CA 1
ATOM 8587 C C . THR B 1 461 ? 24.815 2.825 72.528 1.00 21.02 487 THR B C 1
ATOM 8588 O O . THR B 1 461 ? 25.912 2.262 72.364 1.00 21.66 487 THR B O 1
ATOM 8592 N N . ALA B 1 462 ? 24.020 2.624 73.588 1.00 19.93 488 ALA B N 1
ATOM 8593 C CA . ALA B 1 462 ? 24.393 1.670 74.619 1.00 17.83 488 ALA B CA 1
ATOM 8594 C C . ALA B 1 462 ? 24.409 0.249 74.062 1.00 18.33 488 ALA B C 1
ATOM 8595 O O . ALA B 1 462 ? 25.260 -0.567 74.448 1.00 21.74 488 ALA B O 1
ATOM 8597 N N . ALA B 1 463 ? 23.491 -0.062 73.136 1.00 21.12 489 ALA B N 1
ATOM 8598 C CA . ALA B 1 463 ? 23.408 -1.407 72.589 1.00 24.96 489 ALA B CA 1
ATOM 8599 C C . ALA B 1 463 ? 24.617 -1.767 71.742 1.00 24.62 489 ALA B C 1
ATOM 8600 O O . ALA B 1 463 ? 24.859 -2.957 71.514 1.00 27.62 489 ALA B O 1
ATOM 8602 N N . GLN B 1 464 ? 25.383 -0.778 71.285 1.00 22.28 490 GLN B N 1
ATOM 8603 C CA . GLN B 1 464 ? 26.590 -1.041 70.515 1.00 26.35 490 GLN B CA 1
ATOM 8604 C C . GLN B 1 464 ? 27.808 -1.285 71.393 1.00 26.70 490 GLN B C 1
ATOM 8605 O O . GLN B 1 464 ? 28.855 -1.662 70.865 1.00 26.97 490 GLN B O 1
ATOM 8611 N N . LYS B 1 465 ? 27.700 -1.084 72.705 1.00 22.23 491 LYS B N 1
ATOM 8612 C CA . LYS B 1 465 ? 28.856 -1.296 73.572 1.00 23.15 491 LYS B CA 1
ATOM 8613 C C . LYS B 1 465 ? 29.134 -2.788 73.675 1.00 26.08 491 LYS B C 1
ATOM 8614 O O . LYS B 1 465 ? 28.243 -3.573 74.005 1.00 23.37 491 LYS B O 1
ATOM 8620 N N . ASP B 1 466 ? 30.375 -3.195 73.362 1.00 24.31 492 ASP B N 1
ATOM 8621 C CA . ASP B 1 466 ? 30.702 -4.608 73.135 1.00 25.29 492 ASP B CA 1
ATOM 8622 C C . ASP B 1 466 ? 31.862 -4.963 74.057 1.00 23.55 492 ASP B C 1
ATOM 8623 O O . ASP B 1 466 ? 33.012 -5.005 73.619 1.00 27.10 492 ASP B O 1
ATOM 8628 N N . TYR B 1 467 ? 31.548 -5.188 75.333 1.00 23.28 493 TYR B N 1
ATOM 8629 C CA . TYR B 1 467 ? 32.490 -5.460 76.419 1.00 21.87 493 TYR B CA 1
ATOM 8630 C C . TYR B 1 467 ? 31.668 -5.671 77.681 1.00 22.22 493 TYR B C 1
ATOM 8631 O O . TYR B 1 467 ? 30.493 -5.297 77.736 1.00 21.88 493 TYR B O 1
ATOM 8640 N N . ASP B 1 468 ? 32.297 -6.250 78.700 1.00 23.00 494 ASP B N 1
ATOM 8641 C CA . ASP B 1 468 ? 31.708 -6.280 80.038 1.00 23.40 494 ASP B CA 1
ATOM 8642 C C . ASP B 1 468 ? 32.369 -5.314 81.002 1.00 25.40 494 ASP B C 1
ATOM 8643 O O . ASP B 1 468 ? 31.736 -4.914 81.978 1.00 23.02 494 ASP B O 1
ATOM 8648 N N . LEU B 1 469 ? 33.642 -4.995 80.778 1.00 23.17 495 LEU B N 1
ATOM 8649 C CA . LEU B 1 469 ? 34.406 -4.035 81.561 1.00 22.26 495 LEU B CA 1
ATOM 8650 C C . LEU B 1 469 ? 34.866 -2.923 80.634 1.00 23.31 495 LEU B C 1
ATOM 8651 O O . LEU B 1 469 ? 35.269 -3.174 79.495 1.00 25.28 495 LEU B O 1
ATOM 8656 N N . TYR B 1 470 ? 34.825 -1.701 81.130 1.00 23.81 496 TYR B N 1
ATOM 8657 C CA . TYR B 1 470 ? 35.194 -0.527 80.357 1.00 21.76 496 TYR B CA 1
ATOM 8658 C C . TYR B 1 470 ? 36.116 0.317 81.209 1.00 18.99 496 TYR B C 1
ATOM 8659 O O . TYR B 1 470 ? 35.926 0.397 82.424 1.00 22.67 496 TYR B O 1
ATOM 8668 N N . HIS B 1 471 ? 37.098 0.951 80.580 1.00 19.44 497 HIS B N 1
ATOM 8669 C CA . HIS B 1 471 ? 37.995 1.869 81.287 1.00 19.24 497 HIS B CA 1
ATOM 8670 C C . HIS B 1 471 ? 37.891 3.244 80.632 1.00 23.66 497 HIS B C 1
ATOM 8671 O O . HIS B 1 471 ? 38.565 3.522 79.637 1.00 29.08 497 HIS B O 1
ATOM 8678 N N . GLY B 1 472 ? 37.046 4.106 81.186 1.00 29.91 498 GLY B N 1
ATOM 8679 C CA . GLY B 1 472 ? 36.927 5.448 80.658 1.00 29.25 498 GLY B CA 1
ATOM 8680 C C . GLY B 1 472 ? 37.215 6.504 81.702 1.00 18.46 498 GLY B C 1
ATOM 8681 O O . GLY B 1 472 ? 37.646 6.200 82.816 1.00 20.99 498 GLY B O 1
ATOM 8682 N N . GLY B 1 473 ? 36.978 7.758 81.355 1.00 21.98 499 GLY B N 1
ATOM 8683 C CA . GLY B 1 473 ? 37.301 8.815 82.292 1.00 26.11 499 GLY B CA 1
ATOM 8684 C C . GLY B 1 473 ? 36.403 10.011 82.082 1.00 21.56 499 GLY B C 1
ATOM 8685 O O . GLY B 1 473 ? 35.693 10.117 81.080 1.00 18.06 499 GLY B O 1
ATOM 8686 N N . TRP B 1 474 ? 36.450 10.923 83.043 1.00 16.15 500 TRP B N 1
ATOM 8687 C CA . TRP B 1 474 ? 35.688 12.167 82.954 1.00 16.60 500 TRP B CA 1
ATOM 8688 C C . TRP B 1 474 ? 36.616 13.350 83.181 1.00 21.06 500 TRP B C 1
ATOM 8689 O O . TRP B 1 474 ? 37.338 13.381 84.178 1.00 19.04 500 TRP B O 1
ATOM 8700 N N . GLY B 1 475 ? 36.571 14.332 82.274 1.00 17.01 501 GLY B N 1
ATOM 8701 C CA . GLY B 1 475 ? 37.190 15.618 82.551 1.00 17.44 501 GLY B CA 1
ATOM 8702 C C . GLY B 1 475 ? 36.112 16.595 82.978 1.00 18.08 501 GLY B C 1
ATOM 8703 O O . GLY B 1 475 ? 35.082 16.707 82.323 1.00 17.99 501 GLY B O 1
ATOM 8704 N N . PRO B 1 476 ? 36.314 17.299 84.089 1.00 20.06 502 PRO B N 1
ATOM 8705 C CA . PRO B 1 476 ? 35.251 18.174 84.609 1.00 20.55 502 PRO B CA 1
ATOM 8706 C C . PRO B 1 476 ? 34.931 19.305 83.647 1.00 23.12 502 PRO B C 1
ATOM 8707 O O . PRO B 1 476 ? 35.824 19.906 83.041 1.00 19.64 502 PRO B O 1
ATOM 8711 N N . ASP B 1 477 ? 33.634 19.615 83.542 1.00 20.18 503 ASP B N 1
ATOM 8712 C CA . ASP B 1 477 ? 33.163 20.687 82.672 1.00 18.95 503 ASP B CA 1
ATOM 8713 C C . ASP B 1 477 ? 32.973 22.009 83.406 1.00 21.79 503 ASP B C 1
ATOM 8714 O O . ASP B 1 477 ? 32.964 23.062 82.756 1.00 22.81 503 ASP B O 1
ATOM 8719 N N . TYR B 1 478 ? 32.820 21.990 84.731 1.00 20.16 504 TYR B N 1
ATOM 8720 C CA . TYR B 1 478 ? 32.535 23.205 85.484 1.00 20.70 504 TYR B CA 1
ATOM 8721 C C . TYR B 1 478 ? 32.849 22.946 86.952 1.00 20.76 504 TYR B C 1
ATOM 8722 O O . TYR B 1 478 ? 33.024 21.803 87.371 1.00 20.84 504 TYR B O 1
ATOM 8731 N N . GLN B 1 479 ? 33.035 24.044 87.693 1.00 21.45 505 GLN B N 1
ATOM 8732 C CA . GLN B 1 479 ? 33.525 24.022 89.100 1.00 23.17 505 GLN B CA 1
ATOM 8733 C C . GLN B 1 479 ? 32.476 23.586 90.130 1.00 21.53 505 GLN B C 1
ATOM 8734 O O . GLN B 1 479 ? 32.061 24.455 90.926 1.00 24.64 505 GLN B O 1
ATOM 8740 N N . ASP B 1 480 ? 32.112 22.297 90.143 1.00 20.23 506 ASP B N 1
ATOM 8741 C CA . ASP B 1 480 ? 31.216 21.761 91.157 1.00 21.50 506 ASP B CA 1
ATOM 8742 C C . ASP B 1 480 ? 31.293 20.242 91.119 1.00 21.42 506 ASP B C 1
ATOM 8743 O O . ASP B 1 480 ? 31.408 19.679 90.026 1.00 21.15 506 ASP B O 1
ATOM 8748 N N . PRO B 1 481 ? 31.201 19.546 92.257 1.00 25.06 507 PRO B N 1
ATOM 8749 C CA . PRO B 1 481 ? 31.264 18.076 92.236 1.00 21.91 507 PRO B CA 1
ATOM 8750 C C . PRO B 1 481 ? 30.257 17.405 91.316 1.00 29.68 507 PRO B C 1
ATOM 8751 O O . PRO B 1 481 ? 30.513 16.291 90.840 1.00 24.90 507 PRO B O 1
ATOM 8755 N N . SER B 1 482 ? 29.138 18.082 91.028 1.00 21.49 508 SER B N 1
ATOM 8756 C CA . SER B 1 482 ? 28.109 17.484 90.185 1.00 23.32 508 SER B CA 1
ATOM 8757 C C . SER B 1 482 ? 28.580 17.256 88.752 1.00 20.43 508 SER B C 1
ATOM 8758 O O . SER B 1 482 ? 27.992 16.415 88.053 1.00 23.44 508 SER B O 1
ATOM 8761 N N . THR B 1 483 ? 29.610 17.976 88.284 1.00 23.13 509 THR B N 1
ATOM 8762 C CA . THR B 1 483 ? 30.105 17.687 86.938 1.00 20.36 509 THR B CA 1
ATOM 8763 C C . THR B 1 483 ? 30.539 16.233 86.832 1.00 17.39 509 THR B C 1
ATOM 8764 O O . THR B 1 483 ? 30.305 15.581 85.801 1.00 20.03 509 THR B O 1
ATOM 8768 N N . TYR B 1 484 ? 31.117 15.690 87.902 1.00 18.02 510 TYR B N 1
ATOM 8769 C CA . TYR B 1 484 ? 31.508 14.282 87.934 1.00 21.02 510 TYR B CA 1
ATOM 8770 C C . TYR B 1 484 ? 30.340 13.390 88.321 1.00 20.93 510 TYR B C 1
ATOM 8771 O O . TYR B 1 484 ? 30.031 12.419 87.628 1.00 19.85 510 TYR B O 1
ATOM 8780 N N . LEU B 1 485 ? 29.700 13.695 89.446 1.00 20.67 511 LEU B N 1
ATOM 8781 C CA . LEU B 1 485 ? 28.750 12.749 90.020 1.00 20.72 511 LEU B CA 1
ATOM 8782 C C . LEU B 1 485 ? 27.494 12.618 89.182 1.00 23.47 511 LEU B C 1
ATOM 8783 O O . LEU B 1 485 ? 26.824 11.586 89.251 1.00 26.78 511 LEU B O 1
ATOM 8788 N N . ASP B 1 486 ? 27.141 13.647 88.411 1.00 24.22 512 ASP B N 1
ATOM 8789 C CA . ASP B 1 486 ? 25.941 13.552 87.592 1.00 24.07 512 ASP B CA 1
ATOM 8790 C C . ASP B 1 486 ? 26.063 12.532 86.458 1.00 20.81 512 ASP B C 1
ATOM 8791 O O . ASP B 1 486 ? 25.030 12.147 85.910 1.00 20.56 512 ASP B O 1
ATOM 8796 N N . ILE B 1 487 ? 27.274 12.095 86.082 1.00 19.36 513 ILE B N 1
ATOM 8797 C CA . ILE B 1 487 ? 27.398 11.344 84.825 1.00 17.36 513 ILE B CA 1
ATOM 8798 C C . ILE B 1 487 ? 26.738 9.968 84.874 1.00 19.99 513 ILE B C 1
ATOM 8799 O O . ILE B 1 487 ? 26.574 9.341 83.824 1.00 19.03 513 ILE B O 1
ATOM 8804 N N . PHE B 1 488 ? 26.358 9.477 86.045 1.00 22.83 514 PHE B N 1
ATOM 8805 C CA . PHE B 1 488 ? 25.681 8.187 86.156 1.00 24.68 514 PHE B CA 1
ATOM 8806 C C . PHE B 1 488 ? 24.194 8.314 86.437 1.00 24.98 514 PHE B C 1
ATOM 8807 O O . PHE B 1 488 ? 23.534 7.295 86.690 1.00 23.26 514 PHE B O 1
ATOM 8815 N N . ASN B 1 489 ? 23.641 9.525 86.423 1.00 25.92 515 ASN B N 1
ATOM 8816 C CA . ASN B 1 489 ? 22.230 9.663 86.775 1.00 22.19 515 ASN B CA 1
ATOM 8817 C C . ASN B 1 489 ? 21.359 9.164 85.626 1.00 20.60 515 ASN B C 1
ATOM 8818 O O . ASN B 1 489 ? 21.725 9.274 84.453 1.00 24.10 515 ASN B O 1
ATOM 8823 N N . THR B 1 490 ? 20.206 8.573 85.967 1.00 21.48 516 THR B N 1
ATOM 8824 C CA . THR B 1 490 ? 19.465 7.853 84.942 1.00 23.46 516 THR B CA 1
ATOM 8825 C C . THR B 1 490 ? 18.693 8.771 83.991 1.00 27.38 516 THR B C 1
ATOM 8826 O O . THR B 1 490 ? 18.270 8.312 82.919 1.00 25.88 516 THR B O 1
ATOM 8830 N N . ASN B 1 491 ? 18.498 10.049 84.341 1.00 26.27 517 ASN B N 1
ATOM 8831 C CA . ASN B 1 491 ? 17.735 10.936 83.465 1.00 29.77 517 ASN B CA 1
ATOM 8832 C C . ASN B 1 491 ? 18.586 11.450 82.308 1.00 25.31 517 ASN B C 1
ATOM 8833 O O . ASN B 1 491 ? 18.105 11.560 81.172 1.00 22.77 517 ASN B O 1
ATOM 8838 N N . SER B 1 492 ? 19.853 11.761 82.578 1.00 21.41 518 SER B N 1
ATOM 8839 C CA . SER B 1 492 ? 20.683 12.425 81.578 1.00 21.72 518 SER B CA 1
ATOM 8840 C C . SER B 1 492 ? 22.176 12.155 81.730 1.00 23.19 518 SER B C 1
ATOM 8841 O O . SER B 1 492 ? 22.980 12.908 81.152 1.00 21.81 518 SER B O 1
ATOM 8844 N N . GLY B 1 493 ? 22.595 11.138 82.480 1.00 22.61 519 GLY B N 1
ATOM 8845 C CA . GLY B 1 493 ? 24.018 11.020 82.751 1.00 18.86 519 GLY B CA 1
ATOM 8846 C C . GLY B 1 493 ? 24.872 10.822 81.514 1.00 19.93 519 GLY B C 1
ATOM 8847 O O . GLY B 1 493 ? 24.587 9.968 80.671 1.00 19.21 519 GLY B O 1
ATOM 8848 N N . GLY B 1 494 ? 25.955 11.590 81.403 1.00 18.64 520 GLY B N 1
ATOM 8849 C CA . GLY B 1 494 ? 26.801 11.497 80.225 1.00 18.15 520 GLY B CA 1
ATOM 8850 C C . GLY B 1 494 ? 27.540 10.181 80.093 1.00 19.46 520 GLY B C 1
ATOM 8851 O O . GLY B 1 494 ? 27.945 9.821 78.987 1.00 24.69 520 GLY B O 1
ATOM 8852 N N . PHE B 1 495 ? 27.660 9.457 81.209 1.00 19.17 521 PHE B N 1
ATOM 8853 C CA . PHE B 1 495 ? 28.374 8.154 81.223 1.00 21.05 521 PHE B CA 1
ATOM 8854 C C . PHE B 1 495 ? 27.376 6.995 81.333 1.00 20.99 521 PHE B C 1
ATOM 8855 O O . PHE B 1 495 ? 27.800 5.900 81.751 1.00 21.10 521 PHE B O 1
ATOM 8863 N N . LEU B 1 496 ? 26.103 7.213 80.976 1.00 17.66 522 LEU B N 1
ATOM 8864 C CA . LEU B 1 496 ? 25.152 6.108 81.070 1.00 19.77 522 LEU B CA 1
ATOM 8865 C C . LEU B 1 496 ? 25.380 5.066 79.978 1.00 17.14 522 LEU B C 1
ATOM 8866 O O . LEU B 1 496 ? 25.317 3.858 80.238 1.00 22.27 522 LEU B O 1
ATOM 8871 N N . GLN B 1 497 ? 25.629 5.506 78.745 1.00 16.82 523 GLN B N 1
ATOM 8872 C CA . GLN B 1 497 ? 25.770 4.532 77.657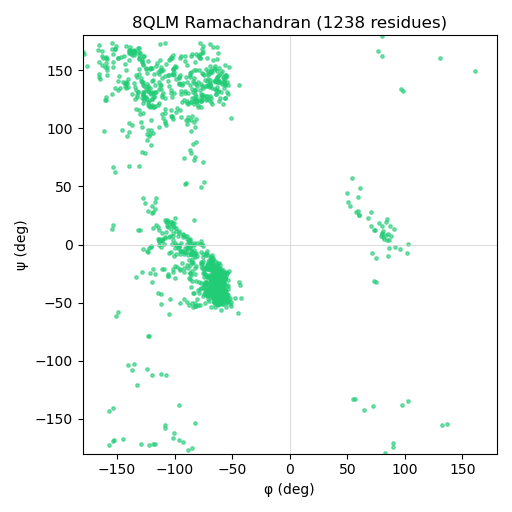 1.00 18.30 523 GLN B CA 1
ATOM 8873 C C . GLN B 1 497 ? 26.960 3.607 77.881 1.00 22.49 523 GLN B C 1
ATOM 8874 O O . GLN B 1 497 ? 26.904 2.424 77.536 1.00 21.13 523 GLN B O 1
ATOM 8880 N N . ASN B 1 498 ? 28.044 4.123 78.458 1.00 16.57 524 ASN B N 1
ATOM 8881 C CA . ASN B 1 498 ? 29.193 3.265 78.754 1.00 18.01 524 ASN B CA 1
ATOM 8882 C C . ASN B 1 498 ? 28.857 2.177 79.773 1.00 19.95 524 ASN B C 1
ATOM 8883 O O . ASN B 1 498 ? 29.591 1.173 79.872 1.00 19.44 524 ASN B O 1
ATOM 8888 N N . LEU B 1 499 ? 27.833 2.385 80.591 1.00 17.93 525 LEU B N 1
ATOM 8889 C CA . LEU B 1 499 ? 27.326 1.374 81.507 1.00 19.95 525 LEU B CA 1
ATOM 8890 C C . LEU B 1 499 ? 26.219 0.534 80.883 1.00 21.65 525 LEU B C 1
ATOM 8891 O O . LEU B 1 499 ? 25.591 -0.260 81.593 1.00 21.40 525 LEU B O 1
ATOM 8896 N N . GLY B 1 500 ? 25.962 0.700 79.584 1.00 22.61 526 GLY B N 1
ATOM 8897 C CA . GLY B 1 500 ? 24.929 -0.054 78.895 1.00 19.41 526 GLY B CA 1
ATOM 8898 C C . GLY B 1 500 ? 23.521 0.463 79.075 1.00 19.31 526 GLY B C 1
ATOM 8899 O O . GLY B 1 500 ? 22.560 -0.224 78.700 1.00 19.81 526 GLY B O 1
ATOM 8900 N N . LEU B 1 501 ? 23.361 1.658 79.628 1.00 21.11 527 LEU B N 1
ATOM 8901 C CA . LEU B 1 501 ? 22.049 2.209 79.915 1.00 24.13 527 LEU B CA 1
ATOM 8902 C C . LEU B 1 501 ? 21.793 3.412 79.020 1.00 18.54 527 LEU B C 1
ATOM 8903 O O . LEU B 1 501 ? 22.712 4.011 78.469 1.00 19.62 527 LEU B O 1
ATOM 8908 N N . GLU B 1 502 ? 20.522 3.732 78.852 1.00 24.99 528 GLU B N 1
ATOM 8909 C CA . GLU B 1 502 ? 20.181 4.891 78.048 1.00 22.18 528 GLU B CA 1
ATOM 8910 C C . GLU B 1 502 ? 19.448 5.899 78.915 1.00 25.33 528 GLU B C 1
ATOM 8911 O O . GLU B 1 502 ? 18.628 5.506 79.747 1.00 22.58 528 GLU B O 1
ATOM 8917 N N . PRO B 1 503 ? 19.705 7.191 78.741 1.00 25.01 529 PRO B N 1
ATOM 8918 C CA . PRO B 1 503 ? 18.962 8.199 79.511 1.00 31.06 529 PRO B CA 1
ATOM 8919 C C . PRO B 1 503 ? 17.456 8.070 79.304 1.00 33.34 529 PRO B C 1
ATOM 8920 O O . PRO B 1 503 ? 16.980 7.793 78.201 1.00 39.48 529 PRO B O 1
ATOM 8924 N N . GLY B 1 504 ? 16.699 8.262 80.391 1.00 28.60 530 GLY B N 1
ATOM 8925 C CA . GLY B 1 504 ? 15.263 8.091 80.394 1.00 27.75 530 GLY B CA 1
ATOM 8926 C C . GLY B 1 504 ? 14.821 7.345 81.637 1.00 33.86 530 GLY B C 1
ATOM 8927 O O . GLY B 1 504 ? 15.492 7.370 82.677 1.00 35.90 530 GLY B O 1
ATOM 8928 N N . GLU B 1 505 ? 13.680 6.675 81.529 1.00 35.21 531 GLU B N 1
ATOM 8929 C CA . GLU B 1 505 ? 13.170 5.885 82.642 1.00 36.98 531 GLU B CA 1
ATOM 8930 C C . GLU B 1 505 ? 14.159 4.784 83.011 1.00 37.05 531 GLU B C 1
ATOM 8931 O O . GLU B 1 505 ? 14.561 3.991 82.155 1.00 47.75 531 GLU B O 1
ATOM 8937 N N . ALA B 1 506 ? 14.547 4.740 84.290 1.00 33.24 532 ALA B N 1
ATOM 8938 C CA . ALA B 1 506 ? 15.494 3.733 84.766 1.00 33.85 532 ALA B CA 1
ATOM 8939 C C . ALA B 1 506 ? 14.910 2.338 84.576 1.00 32.89 532 ALA B C 1
ATOM 8940 O O . ALA B 1 506 ? 13.821 2.047 85.072 1.00 36.47 532 ALA B O 1
ATOM 8942 N N . ASN B 1 507 ? 15.619 1.469 83.854 1.00 33.14 533 ASN B N 1
ATOM 8943 C CA . ASN B 1 507 ? 15.036 0.155 83.608 1.00 31.56 533 ASN B CA 1
ATOM 8944 C C . ASN B 1 507 ? 15.335 -0.772 84.784 1.00 32.96 533 ASN B C 1
ATOM 8945 O O . ASN B 1 507 ? 15.884 -0.365 85.814 1.00 28.51 533 ASN B O 1
ATOM 8950 N N . ASP B 1 508 ? 14.947 -2.043 84.644 1.00 30.51 534 ASP B N 1
ATOM 8951 C CA . ASP B 1 508 ? 15.066 -2.947 85.775 1.00 27.85 534 ASP B CA 1
ATOM 8952 C C . ASP B 1 508 ? 16.525 -3.184 86.160 1.00 27.59 534 ASP B C 1
ATOM 8953 O O . ASP B 1 508 ? 16.805 -3.491 87.324 1.00 29.93 534 ASP B O 1
ATOM 8958 N N . LYS B 1 509 ? 17.459 -3.058 85.217 1.00 26.42 535 LYS B N 1
ATOM 8959 C CA . LYS B 1 509 ? 18.864 -3.243 85.587 1.00 31.26 535 LYS B CA 1
ATOM 8960 C C . LYS B 1 509 ? 19.405 -2.016 86.314 1.00 29.04 535 LYS B C 1
ATOM 8961 O O . LYS B 1 509 ? 20.162 -2.151 87.281 1.00 27.52 535 LYS B O 1
ATOM 8967 N N . ALA B 1 510 ? 18.986 -0.816 85.898 1.00 28.16 536 ALA B N 1
ATOM 8968 C CA . ALA B 1 510 ? 19.371 0.385 86.635 1.00 25.95 536 ALA B CA 1
ATOM 8969 C C . ALA B 1 510 ? 18.817 0.353 88.054 1.00 30.02 536 ALA B C 1
ATOM 8970 O O . ALA B 1 510 ? 19.514 0.719 89.006 1.00 29.36 536 ALA B O 1
ATOM 8972 N N . LYS B 1 511 ? 17.561 -0.077 88.216 1.00 30.22 537 LYS B N 1
ATOM 8973 C CA . LYS B 1 511 ? 16.979 -0.194 89.549 1.00 28.74 537 LYS B CA 1
ATOM 8974 C C . LYS B 1 511 ? 17.645 -1.302 90.364 1.00 36.13 537 LYS B C 1
ATOM 8975 O O . LYS B 1 511 ? 17.790 -1.168 91.583 1.00 30.87 537 LYS B O 1
ATOM 8981 N N . ALA B 1 512 ? 18.058 -2.394 89.713 1.00 31.50 538 ALA B N 1
ATOM 8982 C CA . ALA B 1 512 ? 18.698 -3.495 90.428 1.00 34.18 538 ALA B CA 1
ATOM 8983 C C . ALA B 1 512 ? 19.955 -3.030 91.151 1.00 31.71 538 ALA B C 1
ATOM 8984 O O . ALA B 1 512 ? 20.265 -3.507 92.250 1.00 34.85 538 ALA B O 1
ATOM 8986 N N . VAL B 1 513 ? 20.690 -2.091 90.555 1.00 29.12 539 VAL B N 1
ATOM 8987 C CA . VAL B 1 513 ? 21.935 -1.620 91.150 1.00 33.37 539 VAL B CA 1
ATOM 8988 C C . VAL B 1 513 ? 21.755 -0.323 91.914 1.00 30.84 539 VAL B C 1
ATOM 8989 O O . VAL B 1 513 ? 22.730 0.210 92.454 1.00 31.52 539 VAL B O 1
ATOM 8993 N N . GLY B 1 514 ? 20.551 0.223 91.949 1.00 30.70 540 GLY B N 1
ATOM 8994 C CA . GLY B 1 514 ? 20.299 1.370 92.784 1.00 31.05 540 GLY B CA 1
ATOM 8995 C C . GLY B 1 514 ? 20.521 2.705 92.128 1.00 28.47 540 GLY B C 1
ATOM 8996 O O . GLY B 1 514 ? 20.554 3.716 92.832 1.00 32.77 540 GLY B O 1
ATOM 8997 N N . LEU B 1 515 ? 20.660 2.757 90.806 1.00 27.02 541 LEU B N 1
ATOM 8998 C CA . LEU B 1 515 ? 20.932 4.045 90.185 1.00 26.83 541 LEU B CA 1
ATOM 8999 C C . LEU B 1 515 ? 19.726 4.964 90.220 1.00 26.99 541 LEU B C 1
ATOM 9000 O O . LEU B 1 515 ? 19.889 6.176 90.038 1.00 27.58 541 LEU B O 1
ATOM 9005 N N . ASP B 1 516 ? 18.523 4.427 90.461 1.00 28.24 542 ASP B N 1
ATOM 9006 C CA . ASP B 1 516 ? 17.378 5.309 90.665 1.00 27.67 542 ASP B CA 1
ATOM 9007 C C . ASP B 1 516 ? 17.485 6.014 92.010 1.00 35.15 542 ASP B C 1
ATOM 9008 O O . ASP B 1 516 ? 17.200 7.215 92.109 1.00 35.74 542 ASP B O 1
ATOM 9013 N N . VAL B 1 517 ? 17.946 5.298 93.042 1.00 33.17 543 VAL B N 1
ATOM 9014 C CA . VAL B 1 517 ? 18.179 5.920 94.345 1.00 31.15 543 VAL B CA 1
ATOM 9015 C C . VAL B 1 517 ? 19.246 7.002 94.229 1.00 34.28 543 VAL B C 1
ATOM 9016 O O . VAL B 1 517 ? 19.058 8.132 94.696 1.00 31.34 543 VAL B O 1
ATOM 9020 N N . TYR B 1 518 ? 20.383 6.654 93.605 1.00 31.12 544 TYR B N 1
ATOM 9021 C CA . TYR B 1 518 ? 21.471 7.593 93.334 1.00 27.88 544 TYR B CA 1
ATOM 9022 C C . TYR B 1 518 ? 20.976 8.851 92.625 1.00 30.34 544 TYR B C 1
ATOM 9023 O O . TYR B 1 518 ? 21.349 9.973 92.986 1.00 30.83 544 TYR B O 1
ATOM 9032 N N . THR B 1 519 ? 20.142 8.683 91.600 1.00 31.84 545 THR B N 1
ATOM 9033 C CA . THR B 1 519 ? 19.638 9.846 90.876 1.00 31.11 545 THR B CA 1
ATOM 9034 C C . THR B 1 519 ? 18.814 10.747 91.791 1.00 33.43 545 THR B C 1
ATOM 9035 O O . THR B 1 519 ? 18.930 11.976 91.728 1.00 33.26 545 THR B O 1
ATOM 9039 N N . GLN B 1 520 ? 17.998 10.153 92.662 1.00 31.97 546 GLN B N 1
ATOM 9040 C CA . GLN B 1 520 ? 17.204 10.950 93.597 1.00 36.46 546 GLN B CA 1
ATOM 9041 C C . GLN B 1 520 ? 18.095 11.723 94.562 1.00 35.75 546 GLN B C 1
ATOM 9042 O O . GLN B 1 520 ? 17.778 12.859 94.934 1.00 33.59 546 GLN B O 1
ATOM 9048 N N . MET B 1 521 ? 19.208 11.120 94.985 1.00 30.58 547 MET B N 1
ATOM 9049 C CA . MET B 1 521 ? 20.123 11.813 95.890 1.00 39.15 547 MET B CA 1
ATOM 9050 C C . MET B 1 521 ? 20.777 13.006 95.211 1.00 43.89 547 MET B C 1
ATOM 9051 O O . MET B 1 521 ? 21.002 14.042 95.851 1.00 40.67 547 MET B O 1
ATOM 9056 N N . LEU B 1 522 ? 21.132 12.862 93.928 1.00 37.93 548 LEU B N 1
ATOM 9057 C CA . LEU B 1 522 ? 21.694 13.987 93.182 1.00 27.00 548 LEU B CA 1
ATOM 9058 C C . LEU B 1 522 ? 20.686 15.117 93.069 1.00 36.00 548 LEU B C 1
ATOM 9059 O O . LEU B 1 522 ? 21.041 16.297 93.187 1.00 37.00 548 LEU B O 1
ATOM 9064 N N . GLU B 1 523 ? 19.428 14.770 92.803 1.00 32.00 549 GLU B N 1
ATOM 9065 C CA . GLU B 1 523 ? 18.388 15.787 92.668 1.00 34.41 549 GLU B CA 1
ATOM 9066 C C . GLU B 1 523 ? 18.244 16.597 93.948 1.00 36.23 549 GLU B C 1
ATOM 9067 O O . GLU B 1 523 ? 18.056 17.817 93.899 1.00 39.76 549 GLU B O 1
ATOM 9073 N N . GLU B 1 524 ? 18.344 15.934 95.105 1.00 38.69 550 GLU B N 1
ATOM 9074 C CA . GLU B 1 524 ? 18.240 16.642 96.376 1.00 43.56 550 GLU B CA 1
ATOM 9075 C C . GLU B 1 524 ? 19.473 17.493 96.630 1.00 34.75 550 GLU B C 1
ATOM 9076 O O . GLU B 1 524 ? 19.361 18.640 97.073 1.00 37.58 550 GLU B O 1
ATOM 9082 N N . ALA B 1 525 ? 20.661 16.951 96.356 1.00 36.45 551 ALA B N 1
ATOM 9083 C CA . ALA B 1 525 ? 21.890 17.687 96.631 1.00 35.62 551 ALA B CA 1
ATOM 9084 C C . ALA B 1 525 ? 21.980 18.951 95.786 1.00 30.84 551 ALA B C 1
ATOM 9085 O O . ALA B 1 525 ? 22.390 20.005 96.278 1.00 33.21 551 ALA B O 1
ATOM 9087 N N . ASN B 1 526 ? 21.567 18.873 94.522 1.00 33.06 552 ASN B N 1
ATOM 9088 C CA . ASN B 1 526 ? 21.634 20.033 93.638 1.00 31.53 552 ASN B CA 1
ATOM 9089 C C . ASN B 1 526 ? 20.783 21.206 94.140 1.00 35.59 552 ASN B C 1
ATOM 9090 O O . ASN B 1 526 ? 21.073 22.357 93.794 1.00 38.24 552 ASN B O 1
ATOM 9095 N N . LYS B 1 527 ? 19.766 20.953 94.973 1.00 35.91 553 LYS B N 1
ATOM 9096 C CA . LYS B 1 527 ? 18.943 22.045 95.484 1.00 36.91 553 LYS B CA 1
ATOM 9097 C C . LYS B 1 527 ? 19.674 22.912 96.507 1.00 38.79 553 LYS B C 1
ATOM 9098 O O . LYS B 1 527 ? 19.249 24.044 96.756 1.00 41.22 553 LYS B O 1
ATOM 9104 N N . GLU B 1 528 ? 20.749 22.413 97.107 1.00 43.89 554 GLU B N 1
ATOM 9105 C CA . GLU B 1 528 ? 21.453 23.158 98.143 1.00 41.72 554 GLU B CA 1
ATOM 9106 C C . GLU B 1 528 ? 22.417 24.162 97.523 1.00 42.87 554 GLU B C 1
ATOM 9107 O O . GLU B 1 528 ? 23.242 23.798 96.682 1.00 36.99 554 GLU B O 1
ATOM 9113 N N . GLN B 1 529 ? 22.341 25.422 97.957 1.00 44.66 555 GLN B N 1
ATOM 9114 C CA . GLN B 1 529 ? 23.183 26.457 97.369 1.00 51.05 555 GLN B CA 1
ATOM 9115 C C . GLN B 1 529 ? 24.217 27.038 98.319 1.00 57.10 555 GLN B C 1
ATOM 9116 O O . GLN B 1 529 ? 24.995 27.900 97.893 1.00 63.41 555 GLN B O 1
ATOM 9122 N N . ASP B 1 530 ? 24.277 26.589 99.575 1.00 56.40 556 ASP B N 1
ATOM 9123 C CA . ASP B 1 530 ? 25.405 26.946 100.433 1.00 55.73 556 ASP B CA 1
ATOM 9124 C C . ASP B 1 530 ? 26.557 25.974 100.203 1.00 46.31 556 ASP B C 1
ATOM 9125 O O . ASP B 1 530 ? 26.374 24.761 100.386 1.00 39.41 556 ASP B O 1
ATOM 9130 N N . PRO B 1 531 ? 27.748 26.452 99.823 1.00 46.37 557 PRO B N 1
ATOM 9131 C CA . PRO B 1 531 ? 28.823 25.524 99.420 1.00 48.79 557 PRO B CA 1
ATOM 9132 C C . PRO B 1 531 ? 29.113 24.398 100.407 1.00 50.42 557 PRO B C 1
ATOM 9133 O O . PRO B 1 531 ? 29.103 23.226 100.009 1.00 46.83 557 PRO B O 1
ATOM 9137 N N . ALA B 1 532 ? 29.363 24.711 101.683 1.00 46.29 558 ALA B N 1
ATOM 9138 C CA . ALA B 1 532 ? 29.709 23.664 102.644 1.00 42.42 558 ALA B CA 1
ATOM 9139 C C . ALA B 1 532 ? 28.626 22.597 102.711 1.00 44.32 558 ALA B C 1
ATOM 9140 O O . ALA B 1 532 ? 28.916 21.394 102.658 1.00 43.10 558 ALA B O 1
ATOM 9142 N N . LYS B 1 533 ? 27.365 23.023 102.810 1.00 42.76 559 LYS B N 1
ATOM 9143 C CA . LYS B 1 533 ? 26.258 22.080 102.867 1.00 39.46 559 LYS B CA 1
ATOM 9144 C C . LYS B 1 533 ? 26.161 21.287 101.570 1.00 43.18 559 LYS B C 1
ATOM 9145 O O . LYS B 1 533 ? 26.042 20.057 101.587 1.00 40.36 559 LYS B O 1
ATOM 9151 N N . ARG B 1 534 ? 26.206 21.990 100.435 1.00 47.25 560 ARG B N 1
ATOM 9152 C CA . ARG B 1 534 ? 26.120 21.343 99.129 1.00 41.60 560 ARG B CA 1
ATOM 9153 C C . ARG B 1 534 ? 27.203 20.285 98.973 1.00 38.19 560 ARG B C 1
ATOM 9154 O O . ARG B 1 534 ? 26.928 19.145 98.577 1.00 32.13 560 ARG B O 1
ATOM 9162 N N . TYR B 1 535 ? 28.445 20.640 99.300 1.00 32.40 561 TYR B N 1
ATOM 9163 C CA . TYR B 1 535 ? 29.545 19.707 99.094 1.00 31.50 561 TYR B CA 1
ATOM 9164 C C . TYR B 1 535 ? 29.444 18.505 100.027 1.00 32.56 561 TYR B C 1
ATOM 9165 O O . TYR B 1 535 ? 29.860 17.397 99.665 1.00 32.96 561 TYR B O 1
ATOM 9174 N N . GLU B 1 536 ? 28.883 18.699 101.220 1.00 34.58 562 GLU B N 1
ATOM 9175 C CA . GLU B 1 536 ? 28.706 17.588 102.139 1.00 35.83 562 GLU B CA 1
ATOM 9176 C C . GLU B 1 536 ? 27.706 16.579 101.588 1.00 37.27 562 GLU B C 1
ATOM 9177 O O . GLU B 1 536 ? 27.893 15.364 101.736 1.00 35.48 562 GLU B O 1
ATOM 9183 N N . LYS B 1 537 ? 26.643 17.062 100.941 1.00 34.87 563 LYS B N 1
ATOM 9184 C CA . LYS B 1 537 ? 25.684 16.145 100.331 1.00 34.36 563 LYS B CA 1
ATOM 9185 C C . LYS B 1 537 ? 26.300 15.416 99.138 1.00 34.36 563 LYS B C 1
ATOM 9186 O O . LYS B 1 537 ? 26.026 14.229 98.924 1.00 34.57 563 LYS B O 1
ATOM 9192 N N . TYR B 1 538 ? 27.130 16.099 98.346 1.00 31.22 564 TYR B N 1
ATOM 9193 C CA . TYR B 1 538 ? 27.769 15.401 97.232 1.00 28.99 564 TYR B CA 1
ATOM 9194 C C . TYR B 1 538 ? 28.840 14.437 97.732 1.00 30.17 564 TYR B C 1
ATOM 9195 O O . TYR B 1 538 ? 29.113 13.428 97.073 1.00 30.29 564 TYR B O 1
ATOM 9204 N N . ALA B 1 539 ? 29.442 14.725 98.892 1.00 32.38 565 ALA B N 1
ATOM 9205 C CA . ALA B 1 539 ? 30.359 13.782 99.525 1.00 31.26 565 ALA B CA 1
ATOM 9206 C C . ALA B 1 539 ? 29.663 12.464 99.849 1.00 37.01 565 ALA B C 1
ATOM 9207 O O . ALA B 1 539 ? 30.202 11.380 99.594 1.00 36.19 565 ALA B O 1
ATOM 9209 N N . ASP B 1 540 ? 28.468 12.532 100.433 1.00 33.41 566 ASP B N 1
ATOM 9210 C CA . ASP B 1 540 ? 27.766 11.293 100.733 1.00 34.31 566 ASP B CA 1
ATOM 9211 C C . ASP B 1 540 ? 27.364 10.565 99.456 1.00 35.52 566 ASP B C 1
ATOM 9212 O O . ASP B 1 540 ? 27.392 9.333 99.420 1.00 35.90 566 ASP B O 1
ATOM 9217 N N . ILE B 1 541 ? 27.021 11.310 98.398 1.00 36.04 567 ILE B N 1
ATOM 9218 C CA . ILE B 1 541 ? 26.703 10.710 97.100 1.00 31.11 567 ILE B CA 1
ATOM 9219 C C . ILE B 1 541 ? 27.912 9.978 96.531 1.00 36.33 567 ILE B C 1
ATOM 9220 O O . ILE B 1 541 ? 27.799 8.857 96.015 1.00 33.54 567 ILE B O 1
ATOM 9225 N N . GLN B 1 542 ? 29.081 10.629 96.562 1.00 28.11 568 GLN B N 1
ATOM 9226 C CA . GLN B 1 542 ? 30.305 9.954 96.141 1.00 27.36 568 GLN B CA 1
ATOM 9227 C C . GLN B 1 542 ? 30.563 8.723 96.996 1.00 28.72 568 GLN B C 1
ATOM 9228 O O . GLN B 1 542 ? 31.024 7.694 96.494 1.00 30.09 568 GLN B O 1
ATOM 9234 N N . ALA B 1 543 ? 30.273 8.813 98.297 1.00 30.52 569 ALA B N 1
ATOM 9235 C CA . ALA B 1 543 ? 30.465 7.661 99.174 1.00 36.55 569 ALA B CA 1
ATOM 9236 C C . ALA B 1 543 ? 29.549 6.515 98.776 1.00 37.80 569 ALA B C 1
ATOM 9237 O O . ALA B 1 543 ? 29.975 5.356 98.730 1.00 32.43 569 ALA B O 1
ATOM 9239 N N . TRP B 1 544 ? 28.285 6.825 98.479 1.00 32.78 570 TRP B N 1
ATOM 9240 C CA . TRP B 1 544 ? 27.355 5.809 97.991 1.00 32.85 570 TRP B CA 1
ATOM 9241 C C . TRP B 1 544 ? 27.918 5.106 96.766 1.00 33.26 570 TRP B C 1
ATOM 9242 O O . TRP B 1 544 ? 27.858 3.876 96.656 1.00 33.20 570 TRP B O 1
ATOM 9253 N N . LEU B 1 545 ? 28.510 5.879 95.852 1.00 29.56 571 LEU B N 1
ATOM 9254 C CA . LEU B 1 545 ? 28.959 5.330 94.577 1.00 27.31 571 LEU B CA 1
ATOM 9255 C C . LEU B 1 545 ? 30.175 4.430 94.751 1.00 34.09 571 LEU B C 1
ATOM 9256 O O . LEU B 1 545 ? 30.268 3.382 94.103 1.00 31.57 571 LEU B O 1
ATOM 9261 N N . ILE B 1 546 ? 31.127 4.828 95.606 1.00 30.73 572 ILE B N 1
ATOM 9262 C CA . ILE B 1 546 ? 32.269 3.967 95.892 1.00 30.01 572 ILE B CA 1
ATOM 9263 C C . ILE B 1 546 ? 31.790 2.639 96.461 1.00 30.36 572 ILE B C 1
ATOM 9264 O O . ILE B 1 546 ? 32.191 1.564 96.003 1.00 32.06 572 ILE B O 1
ATOM 9269 N N . ASP B 1 547 ? 30.903 2.701 97.455 1.00 31.76 573 ASP B N 1
ATOM 9270 C CA . ASP B 1 547 ? 30.403 1.481 98.079 1.00 33.38 573 ASP B CA 1
ATOM 9271 C C . ASP B 1 547 ? 29.653 0.618 97.076 1.00 32.66 573 ASP B C 1
ATOM 9272 O O . ASP B 1 547 ? 29.741 -0.616 97.115 1.00 35.56 573 ASP B O 1
ATOM 9277 N N . SER B 1 548 ? 28.921 1.254 96.155 1.00 32.71 574 SER B N 1
ATOM 9278 C CA . SER B 1 548 ? 28.215 0.494 95.130 1.00 33.20 574 SER B CA 1
ATOM 9279 C C . SER B 1 548 ? 29.192 -0.220 94.213 1.00 29.69 574 SER B C 1
ATOM 9280 O O . SER B 1 548 ? 28.865 -1.269 93.646 1.00 29.77 574 SER B O 1
ATOM 9283 N N . SER B 1 549 ? 30.386 0.342 94.047 1.00 28.97 575 SER B N 1
ATOM 9284 C CA . SER B 1 549 ? 31.419 -0.244 93.207 1.00 32.83 575 SER B CA 1
ATOM 9285 C C . SER B 1 549 ? 30.939 -0.368 91.761 1.00 29.78 575 SER B C 1
ATOM 9286 O O . SER B 1 549 ? 31.413 -1.214 90.994 1.00 27.69 575 SER B O 1
ATOM 9289 N N . LEU B 1 550 ? 29.987 0.491 91.382 1.00 26.08 576 LEU B N 1
ATOM 9290 C CA . LEU B 1 550 ? 29.642 0.639 89.975 1.00 24.69 576 LEU B CA 1
ATOM 9291 C C . LEU B 1 550 ? 30.749 1.342 89.195 1.00 26.81 576 LEU B C 1
ATOM 9292 O O . LEU B 1 550 ? 30.741 1.305 87.960 1.00 28.48 576 LEU B O 1
ATOM 9297 N N . VAL B 1 551 ? 31.688 1.992 89.889 1.00 26.38 577 VAL B N 1
ATOM 9298 C CA . VAL B 1 551 ? 32.965 2.424 89.327 1.00 23.86 577 VAL B CA 1
ATOM 9299 C C . VAL B 1 551 ? 34.076 1.852 90.193 1.00 24.09 577 VAL B C 1
ATOM 9300 O O . VAL B 1 551 ? 33.892 1.607 91.389 1.00 25.06 577 VAL B O 1
ATOM 9304 N N . LEU B 1 552 ? 35.234 1.632 89.576 1.00 24.52 578 LEU B N 1
ATOM 9305 C CA . LEU B 1 552 ? 36.434 1.180 90.285 1.00 24.91 578 LEU B CA 1
ATOM 9306 C C . LEU B 1 552 ? 37.508 2.209 89.967 1.00 26.27 578 LEU B C 1
ATOM 9307 O O . LEU B 1 552 ? 38.132 2.141 88.895 1.00 23.53 578 LEU B O 1
ATOM 9312 N N . PRO B 1 553 ? 37.712 3.210 90.822 1.00 26.03 579 PRO B N 1
ATOM 9313 C CA . PRO B 1 553 ? 38.614 4.303 90.459 1.00 26.24 579 PRO B CA 1
ATOM 9314 C C . PRO B 1 553 ? 40.021 3.765 90.225 1.00 22.87 579 PRO B C 1
ATOM 9315 O O . PRO B 1 553 ? 40.480 2.864 90.923 1.00 24.12 579 PRO B O 1
ATOM 9319 N N . SER B 1 554 ? 40.682 4.309 89.205 1.00 21.75 580 SER B N 1
ATOM 9320 C CA . SER B 1 554 ? 41.979 3.807 88.782 1.00 24.88 580 SER B CA 1
ATOM 9321 C C . SER B 1 554 ? 43.017 4.917 88.828 1.00 21.97 580 SER B C 1
ATOM 9322 O O . SER B 1 554 ? 43.819 4.985 89.768 1.00 27.76 580 SER B O 1
ATOM 9325 N N . VAL B 1 555 ? 43.015 5.783 87.815 1.00 22.94 581 VAL B N 1
ATOM 9326 C CA . VAL B 1 555 ? 44.125 6.701 87.600 1.00 26.67 581 VAL B CA 1
ATOM 9327 C C . VAL B 1 555 ? 43.613 8.082 87.197 1.00 22.90 581 VAL B C 1
ATOM 9328 O O . VAL B 1 555 ? 42.452 8.271 86.838 1.00 21.19 581 VAL B O 1
ATOM 9332 N N . SER B 1 556 ? 44.522 9.058 87.249 1.00 20.28 582 SER B N 1
ATOM 9333 C CA . SER B 1 556 ? 44.290 10.404 86.755 1.00 19.45 582 SER B CA 1
ATOM 9334 C C . SER B 1 556 ? 45.181 10.654 85.547 1.00 22.28 582 SER B C 1
ATOM 9335 O O . SER B 1 556 ? 46.056 9.850 85.216 1.00 20.85 582 SER B O 1
ATOM 9338 N N . ARG B 1 557 ? 44.966 11.793 84.898 1.00 19.66 583 ARG B N 1
ATOM 9339 C CA . ARG B 1 557 ? 46.032 12.283 84.033 1.00 21.00 583 ARG B CA 1
ATOM 9340 C C . ARG B 1 557 ? 47.120 12.944 84.889 1.00 19.21 583 ARG B C 1
ATOM 9341 O O . ARG B 1 557 ? 46.899 13.295 86.055 1.00 21.70 583 ARG B O 1
ATOM 9349 N N . GLY B 1 558 ? 48.321 13.085 84.312 1.00 22.04 584 GLY B N 1
ATOM 9350 C CA . GLY B 1 558 ? 49.435 13.631 85.065 1.00 21.43 584 GLY B CA 1
ATOM 9351 C C . GLY B 1 558 ? 50.123 12.583 85.932 1.00 23.32 584 GLY B C 1
ATOM 9352 O O . GLY B 1 558 ? 49.768 11.409 85.950 1.00 24.70 584 GLY B O 1
ATOM 9353 N N . GLY B 1 559 ? 51.144 13.030 86.660 1.00 21.43 585 GLY B N 1
ATOM 9354 C CA . GLY B 1 559 ? 51.945 12.122 87.459 1.00 22.57 585 GLY B CA 1
ATOM 9355 C C . GLY B 1 559 ? 52.942 11.314 86.671 1.00 23.79 585 GLY B C 1
ATOM 9356 O O . GLY B 1 559 ? 53.462 10.320 87.187 1.00 27.25 585 GLY B O 1
ATOM 9357 N N . THR B 1 560 ? 53.266 11.737 85.450 1.00 24.59 586 THR B N 1
ATOM 9358 C CA . THR B 1 560 ? 54.097 10.973 84.537 1.00 25.64 586 THR B CA 1
ATOM 9359 C C . THR B 1 560 ? 55.404 11.703 84.248 1.00 23.99 586 THR B C 1
ATOM 9360 O O . THR B 1 560 ? 55.468 12.934 84.348 1.00 24.20 586 THR B O 1
ATOM 9364 N N . PRO B 1 561 ? 56.450 10.978 83.849 1.00 24.82 587 PRO B N 1
ATOM 9365 C CA . PRO B 1 561 ? 57.737 11.615 83.542 1.00 19.85 587 PRO B CA 1
ATOM 9366 C C . PRO B 1 561 ? 57.806 12.098 82.102 1.00 23.49 587 PRO B C 1
ATOM 9367 O O . PRO B 1 561 ? 57.243 11.500 81.183 1.00 22.31 587 PRO B O 1
ATOM 9371 N N . SER B 1 562 ? 58.532 13.199 81.908 1.00 22.42 588 SER B N 1
ATOM 9372 C CA . SER B 1 562 ? 58.677 13.771 80.577 1.00 19.54 588 SER B CA 1
ATOM 9373 C C . SER B 1 562 ? 59.977 14.564 80.461 1.00 26.60 588 SER B C 1
ATOM 9374 O O . SER B 1 562 ? 60.636 14.888 81.452 1.00 22.25 588 SER B O 1
ATOM 9377 N N . LEU B 1 563 ? 60.354 14.829 79.214 1.00 22.44 589 LEU B N 1
ATOM 9378 C CA . LEU B 1 563 ? 61.387 15.791 78.857 1.00 18.76 589 LEU B CA 1
ATOM 9379 C C . LEU B 1 563 ? 60.714 16.964 78.155 1.00 17.85 589 LEU B C 1
ATOM 9380 O O . LEU B 1 563 ? 59.739 16.770 77.430 1.00 19.15 589 LEU B O 1
ATOM 9385 N N . ARG B 1 564 ? 61.201 18.187 78.393 1.00 19.49 590 ARG B N 1
ATOM 9386 C CA . ARG B 1 564 ? 60.480 19.364 77.934 1.00 22.36 590 ARG B CA 1
ATOM 9387 C C . ARG B 1 564 ? 61.413 20.448 77.422 1.00 17.21 590 ARG B C 1
ATOM 9388 O O . ARG B 1 564 ? 62.421 20.766 78.061 1.00 22.70 590 ARG B O 1
ATOM 9396 N N . ARG B 1 565 ? 61.003 21.069 76.312 1.00 17.91 591 ARG B N 1
ATOM 9397 C CA . ARG B 1 565 ? 61.527 22.367 75.904 1.00 16.95 591 ARG B CA 1
ATOM 9398 C C . ARG B 1 565 ? 60.436 23.435 75.907 1.00 20.35 591 ARG B C 1
ATOM 9399 O O . ARG B 1 565 ? 60.591 24.468 75.265 1.00 22.83 591 ARG B O 1
ATOM 9407 N N . THR B 1 566 ? 59.307 23.173 76.567 1.00 15.73 592 THR B N 1
ATOM 9408 C CA . THR B 1 566 ? 58.315 24.214 76.811 1.00 17.57 592 THR B CA 1
ATOM 9409 C C . THR B 1 566 ? 58.712 25.016 78.044 1.00 15.44 592 THR B C 1
ATOM 9410 O O . THR B 1 566 ? 59.317 24.490 78.976 1.00 21.93 592 THR B O 1
ATOM 9414 N N . VAL B 1 567 ? 58.330 26.286 78.062 1.00 18.88 593 VAL B N 1
ATOM 9415 C CA . VAL B 1 567 ? 58.591 27.113 79.250 1.00 16.70 593 VAL B CA 1
ATOM 9416 C C . VAL B 1 567 ? 57.659 26.681 80.380 1.00 19.42 593 VAL B C 1
ATOM 9417 O O . VAL B 1 567 ? 56.433 26.674 80.186 1.00 17.37 593 VAL B O 1
ATOM 9421 N N . PRO B 1 568 ? 58.169 26.382 81.574 1.00 22.08 594 PRO B N 1
ATOM 9422 C CA . PRO B 1 568 ? 57.295 25.947 82.668 1.00 23.06 594 PRO B CA 1
ATOM 9423 C C . PRO B 1 568 ? 56.239 26.982 83.028 1.00 23.01 594 PRO B C 1
ATOM 9424 O O . PRO B 1 568 ? 56.539 28.163 83.239 1.00 22.59 594 PRO B O 1
ATOM 9428 N N . PHE B 1 569 ? 55.004 26.504 83.122 1.00 22.35 595 PHE B N 1
ATOM 9429 C CA . PHE B 1 569 ? 53.860 27.256 83.616 1.00 21.56 595 PHE B CA 1
ATOM 9430 C C . PHE B 1 569 ? 53.570 28.498 82.789 1.00 18.36 595 PHE B C 1
ATOM 9431 O O . PHE B 1 569 ? 52.953 29.451 83.284 1.00 25.68 595 PHE B O 1
ATOM 9439 N N . ALA B 1 570 ? 53.970 28.495 81.514 1.00 16.75 596 ALA B N 1
ATOM 9440 C CA . ALA B 1 570 ? 53.566 29.578 80.621 1.00 21.59 596 ALA B CA 1
ATOM 9441 C C . ALA B 1 570 ? 52.156 29.365 80.057 1.00 18.73 596 ALA B C 1
ATOM 9442 O O . ALA B 1 570 ? 51.472 30.337 79.716 1.00 23.34 596 ALA B O 1
ATOM 9444 N N . ALA B 1 571 ? 51.704 28.124 79.978 1.00 17.76 597 ALA B N 1
ATOM 9445 C CA . ALA B 1 571 ? 50.411 27.846 79.373 1.00 16.68 597 ALA B CA 1
ATOM 9446 C C . ALA B 1 571 ? 49.261 28.212 80.310 1.00 17.78 597 ALA B C 1
ATOM 9447 O O . ALA B 1 571 ? 49.436 28.422 81.518 1.00 19.95 597 ALA B O 1
ATOM 9449 N N . ALA B 1 572 ? 48.061 28.295 79.730 1.00 20.28 598 ALA B N 1
ATOM 9450 C CA . ALA B 1 572 ? 46.870 28.440 80.557 1.00 25.51 598 ALA B CA 1
ATOM 9451 C C . ALA B 1 572 ? 46.620 27.159 81.348 1.00 19.51 598 ALA B C 1
ATOM 9452 O O . ALA B 1 572 ? 47.020 26.055 80.954 1.00 18.53 598 ALA B O 1
ATOM 9454 N N . TYR B 1 573 ? 46.034 27.335 82.521 1.00 19.87 599 TYR B N 1
ATOM 9455 C CA . TYR B 1 573 ? 45.617 26.238 83.378 1.00 25.38 599 TYR B CA 1
ATOM 9456 C C . TYR B 1 573 ? 44.153 26.443 83.764 1.00 18.43 599 TYR B C 1
ATOM 9457 O O . TYR B 1 573 ? 43.740 27.565 84.065 1.00 21.20 599 TYR B O 1
ATOM 9466 N N . GLY B 1 574 ? 43.382 25.357 83.791 1.00 19.49 600 GLY B N 1
ATOM 9467 C CA . GLY B 1 574 ? 42.082 25.408 84.420 1.00 21.69 600 GLY B CA 1
ATOM 9468 C C . GLY B 1 574 ? 41.773 24.124 85.159 1.00 18.12 600 GLY B C 1
ATOM 9469 O O . GLY B 1 574 ? 42.074 23.050 84.658 1.00 20.66 600 GLY B O 1
ATOM 9470 N N . LEU B 1 575 ? 41.154 24.235 86.343 1.00 22.84 601 LEU B N 1
ATOM 9471 C CA . LEU B 1 575 ? 40.633 23.057 87.032 1.00 19.43 601 LEU B CA 1
ATOM 9472 C C . LEU B 1 575 ? 39.538 22.370 86.226 1.00 23.48 601 LEU B C 1
ATOM 9473 O O . LEU B 1 575 ? 39.444 21.140 86.251 1.00 24.22 601 LEU B O 1
ATOM 9478 N N . THR B 1 576 ? 38.708 23.141 85.503 1.00 19.22 602 THR B N 1
ATOM 9479 C CA . THR B 1 576 ? 37.574 22.616 84.740 1.00 22.15 602 THR B CA 1
ATOM 9480 C C . THR B 1 576 ? 37.537 23.315 83.383 1.00 21.12 602 THR B C 1
ATOM 9481 O O . THR B 1 576 ? 38.129 24.385 83.206 1.00 22.32 602 THR B O 1
ATOM 9485 N N . GLY B 1 577 ? 36.801 22.729 82.430 1.00 18.13 603 GLY B N 1
ATOM 9486 C CA . GLY B 1 577 ? 36.628 23.370 81.129 1.00 22.19 603 GLY B CA 1
ATOM 9487 C C . GLY B 1 577 ? 37.695 22.975 80.124 1.00 21.91 603 GLY B C 1
ATOM 9488 O O . GLY B 1 577 ? 38.545 22.117 80.381 1.00 24.10 603 GLY B O 1
ATOM 9489 N N . THR B 1 578 ? 37.671 23.615 78.951 1.00 18.17 604 THR B N 1
ATOM 9490 C CA A THR B 1 578 ? 38.573 23.229 77.869 0.19 22.94 604 THR B CA 1
ATOM 9491 C CA B THR B 1 578 ? 38.604 23.219 77.898 0.81 17.80 604 THR B CA 1
ATOM 9492 C C . THR B 1 578 ? 39.483 24.376 77.429 1.00 20.37 604 THR B C 1
ATOM 9493 O O . THR B 1 578 ? 39.973 24.391 76.303 1.00 23.09 604 THR B O 1
ATOM 9500 N N . LYS B 1 579 ? 39.746 25.335 78.302 1.00 16.24 605 LYS B N 1
ATOM 9501 C CA . LYS B 1 579 ? 40.608 26.450 77.934 1.00 14.34 605 LYS B CA 1
ATOM 9502 C C . LYS B 1 579 ? 41.889 26.501 78.787 1.00 21.43 605 LYS B C 1
ATOM 9503 O O . LYS B 1 579 ? 42.440 27.577 79.047 1.00 22.74 605 LYS B O 1
ATOM 9509 N N . GLY B 1 580 ? 42.385 25.345 79.230 1.00 16.80 606 GLY B N 1
ATOM 9510 C CA . GLY B 1 580 ? 43.649 25.327 79.947 1.00 18.92 606 GLY B CA 1
ATOM 9511 C C . GLY B 1 580 ? 44.728 24.632 79.142 1.00 19.13 606 GLY B C 1
ATOM 9512 O O . GLY B 1 580 ? 45.129 25.105 78.075 1.00 19.58 606 GLY B O 1
ATOM 9513 N N . VAL B 1 581 ? 45.155 23.462 79.615 1.00 16.18 607 VAL B N 1
ATOM 9514 C CA . VAL B 1 581 ? 46.210 22.725 78.930 1.00 19.35 607 VAL B CA 1
ATOM 9515 C C . VAL B 1 581 ? 45.793 22.276 77.533 1.00 21.40 607 VAL B C 1
ATOM 9516 O O . VAL B 1 581 ? 46.653 22.005 76.685 1.00 19.20 607 VAL B O 1
ATOM 9520 N N . GLU B 1 582 ? 44.487 22.237 77.246 1.00 19.32 608 GLU B N 1
ATOM 9521 C CA . GLU B 1 582 ? 44.047 21.859 75.911 1.00 18.27 608 GLU B CA 1
ATOM 9522 C C . GLU B 1 582 ? 44.427 22.892 74.871 1.00 16.77 608 GLU B C 1
ATOM 9523 O O . GLU B 1 582 ? 44.572 22.554 73.694 1.00 17.49 608 GLU B O 1
ATOM 9529 N N . SER B 1 583 ? 44.605 24.132 75.288 1.00 19.42 609 SER B N 1
ATOM 9530 C CA . SER B 1 583 ? 44.856 25.240 74.390 1.00 16.30 609 SER B CA 1
ATOM 9531 C C . SER B 1 583 ? 46.357 25.484 74.261 1.00 19.04 609 SER B C 1
ATOM 9532 O O . SER B 1 583 ? 47.091 25.430 75.251 1.00 18.24 609 SER B O 1
ATOM 9535 N N . TYR B 1 584 ? 46.799 25.743 73.036 1.00 15.93 610 TYR B N 1
ATOM 9536 C CA . TYR B 1 584 ? 48.177 26.141 72.795 1.00 18.36 610 TYR B CA 1
ATOM 9537 C C . TYR B 1 584 ? 48.363 27.646 72.862 1.00 22.37 610 TYR B C 1
ATOM 9538 O O . TYR B 1 584 ? 49.489 28.141 72.663 1.00 19.56 610 TYR B O 1
ATOM 9547 N N . LYS B 1 585 ? 47.295 28.391 73.131 1.00 16.24 611 LYS B N 1
ATOM 9548 C CA . LYS B 1 585 ? 47.471 29.780 73.522 1.00 22.94 611 LYS B CA 1
ATOM 9549 C C . LYS B 1 585 ? 48.330 29.853 74.785 1.00 22.91 611 LYS B C 1
ATOM 9550 O O . LYS B 1 585 ? 48.321 28.941 75.612 1.00 18.89 611 LYS B O 1
ATOM 9556 N N . TYR B 1 586 ? 49.089 30.950 74.924 1.00 18.80 612 TYR B N 1
ATOM 9557 C CA . TYR B 1 586 ? 49.897 31.269 76.096 1.00 17.26 612 TYR B CA 1
ATOM 9558 C C . TYR B 1 586 ? 51.174 30.437 76.191 1.00 19.26 612 TYR B C 1
ATOM 9559 O O . TYR B 1 586 ? 52.177 30.938 76.702 1.00 18.10 612 TYR B O 1
ATOM 9568 N N . LEU B 1 587 ? 51.126 29.186 75.712 1.00 17.42 613 LEU B N 1
ATOM 9569 C CA . LEU B 1 587 ? 52.267 28.281 75.759 1.00 15.05 613 LEU B CA 1
ATOM 9570 C C . LEU B 1 587 ? 53.468 28.874 75.027 1.00 21.68 613 LEU B C 1
ATOM 9571 O O . LEU B 1 587 ? 53.326 29.549 73.998 1.00 18.35 613 LEU B O 1
ATOM 9576 N N . LYS B 1 588 ? 54.661 28.611 75.560 1.00 20.56 614 LYS B N 1
ATOM 9577 C CA . LYS B 1 588 ? 55.888 29.102 74.959 1.00 18.90 614 LYS B CA 1
ATOM 9578 C C . LYS B 1 588 ? 56.882 27.956 74.832 1.00 18.18 614 LYS B C 1
ATOM 9579 O O . LYS B 1 588 ? 56.940 27.061 75.680 1.00 19.67 614 LYS B O 1
ATOM 9585 N N . VAL B 1 589 ? 57.677 28.008 73.776 1.00 16.80 615 VAL B N 1
ATOM 9586 C CA A VAL B 1 589 ? 58.747 27.035 73.593 0.40 17.56 615 VAL B CA 1
ATOM 9587 C CA B VAL B 1 589 ? 58.748 27.047 73.519 0.60 15.77 615 VAL B CA 1
ATOM 9588 C C . VAL B 1 589 ? 60.081 27.757 73.733 1.00 19.33 615 VAL B C 1
ATOM 9589 O O . VAL B 1 589 ? 60.191 28.967 73.528 1.00 21.81 615 VAL B O 1
ATOM 9596 N N . GLN B 1 590 ? 61.095 27.012 74.137 1.00 19.63 616 GLN B N 1
ATOM 9597 C CA . GLN B 1 590 ? 62.418 27.606 74.314 1.00 19.80 616 GLN B CA 1
ATOM 9598 C C . GLN B 1 590 ? 63.466 26.649 73.777 1.00 21.51 616 GLN B C 1
ATOM 9599 O O . GLN B 1 590 ? 63.202 25.466 73.559 1.00 22.53 616 GLN B O 1
ATOM 9605 N N . ASP B 1 591 ? 64.687 27.158 73.592 1.00 19.17 617 ASP B N 1
ATOM 9606 C CA . ASP B 1 591 ? 65.719 26.279 73.045 1.00 22.61 617 ASP B CA 1
ATOM 9607 C C . ASP B 1 591 ? 66.283 25.309 74.081 1.00 25.47 617 ASP B C 1
ATOM 9608 O O . ASP B 1 591 ? 66.628 24.172 73.733 1.00 26.74 617 ASP B O 1
ATOM 9613 N N . LYS B 1 592 ? 66.362 25.714 75.349 1.00 25.30 618 LYS B N 1
ATOM 9614 C CA . LYS B 1 592 ? 67.016 24.898 76.362 1.00 22.58 618 LYS B CA 1
ATOM 9615 C C . LYS B 1 592 ? 66.108 23.786 76.859 1.00 21.19 618 LYS B C 1
ATOM 9616 O O . LYS B 1 592 ? 64.904 23.983 77.061 1.00 22.80 618 LYS B O 1
ATOM 9622 N N . ILE B 1 593 ? 66.695 22.608 77.069 1.00 20.21 619 ILE B N 1
ATOM 9623 C CA . ILE B 1 593 ? 65.961 21.539 77.739 1.00 23.09 619 ILE B CA 1
ATOM 9624 C C . ILE B 1 593 ? 65.826 21.885 79.217 1.00 28.14 619 ILE B C 1
ATOM 9625 O O . ILE B 1 593 ? 66.830 22.111 79.903 1.00 26.70 619 ILE B O 1
ATOM 9630 N N . VAL B 1 594 ? 64.583 21.920 79.714 1.00 25.25 620 VAL B N 1
ATOM 9631 C CA . VAL B 1 594 ? 64.345 22.323 81.098 1.00 29.24 620 VAL B CA 1
ATOM 9632 C C . VAL B 1 594 ? 64.953 21.291 82.039 1.00 25.02 620 VAL B C 1
ATOM 9633 O O . VAL B 1 594 ? 64.863 20.081 81.791 1.00 22.31 620 VAL B O 1
ATOM 9637 N N . THR B 1 595 ? 65.558 21.753 83.137 1.00 20.46 621 THR B N 1
ATOM 9638 C CA . THR B 1 595 ? 66.084 20.819 84.123 1.00 23.24 621 THR B CA 1
ATOM 9639 C C . THR B 1 595 ? 65.038 20.511 85.189 1.00 21.75 621 THR B C 1
ATOM 9640 O O . THR B 1 595 ? 64.089 21.269 85.414 1.00 25.84 621 THR B O 1
ATOM 9644 N N . THR B 1 596 ? 65.236 19.365 85.850 1.00 26.17 622 THR B N 1
ATOM 9645 C CA . THR B 1 596 ? 64.372 18.973 86.961 1.00 34.46 622 THR B CA 1
ATOM 9646 C C . THR B 1 596 ? 64.340 20.053 88.035 1.00 35.48 622 THR B C 1
ATOM 9647 O O . THR B 1 596 ? 63.265 20.411 88.540 1.00 26.48 622 THR B O 1
ATOM 9651 N N . ASP B 1 597 ? 65.509 20.603 88.373 1.00 25.18 623 ASP B N 1
ATOM 9652 C CA . ASP B 1 597 ? 65.575 21.655 89.385 1.00 28.65 623 ASP B CA 1
ATOM 9653 C C . ASP B 1 597 ? 64.862 22.925 88.931 1.00 28.24 623 ASP B C 1
ATOM 9654 O O . ASP B 1 597 ? 64.208 23.591 89.741 1.00 24.99 623 ASP B O 1
ATOM 9659 N N . GLU B 1 598 ? 65.046 23.323 87.665 1.00 21.98 624 GLU B N 1
ATOM 9660 C CA . GLU B 1 598 ? 64.385 24.524 87.155 1.00 32.53 624 GLU B CA 1
ATOM 9661 C C . GLU B 1 598 ? 62.873 24.382 87.219 1.00 30.53 624 GLU B C 1
ATOM 9662 O O . GLU B 1 598 ? 62.157 25.326 87.585 1.00 31.11 624 GLU B O 1
ATOM 9668 N N . TYR B 1 599 ? 62.368 23.213 86.831 1.00 27.21 625 TYR B N 1
ATOM 9669 C CA . TYR B 1 599 ? 60.935 22.981 86.868 1.00 25.85 625 TYR B CA 1
ATOM 9670 C C . TYR B 1 599 ? 60.409 23.020 88.297 1.00 30.59 625 TYR B C 1
ATOM 9671 O O . TYR B 1 599 ? 59.321 23.552 88.551 1.00 30.92 625 TYR B O 1
ATOM 9680 N N . ALA B 1 600 ? 61.158 22.450 89.241 1.00 30.85 626 ALA B N 1
ATOM 9681 C CA . ALA B 1 600 ? 60.675 22.409 90.618 1.00 30.70 626 ALA B CA 1
ATOM 9682 C C . ALA B 1 600 ? 60.608 23.809 91.207 1.00 35.01 626 ALA B C 1
ATOM 9683 O O . ALA B 1 600 ? 59.657 24.151 91.924 1.00 28.85 626 ALA B O 1
ATOM 9685 N N . LYS B 1 601 ? 61.600 24.639 90.893 1.00 29.30 627 LYS B N 1
ATOM 9686 C CA . LYS B 1 601 ? 61.544 26.029 91.311 1.00 23.82 627 LYS B CA 1
ATOM 9687 C C . LYS B 1 601 ? 60.332 26.710 90.707 1.00 24.59 627 LYS B C 1
ATOM 9688 O O . LYS B 1 601 ? 59.615 27.442 91.396 1.00 28.63 627 LYS B O 1
ATOM 9694 N N . ALA B 1 602 ? 60.080 26.470 89.415 1.00 21.19 628 ALA B N 1
ATOM 9695 C CA . ALA B 1 602 ? 58.949 27.103 88.757 1.00 22.93 628 ALA B CA 1
ATOM 9696 C C . ALA B 1 602 ? 57.631 26.622 89.350 1.00 21.53 628 ALA B C 1
ATOM 9697 O O . ALA B 1 602 ? 56.690 27.408 89.497 1.00 25.93 628 ALA B O 1
ATOM 9699 N N . ARG B 1 603 ? 57.555 25.335 89.701 1.00 21.73 629 ARG B N 1
ATOM 9700 C CA . ARG B 1 603 ? 56.329 24.763 90.252 1.00 27.11 629 ARG B CA 1
ATOM 9701 C C . ARG B 1 603 ? 56.020 25.351 91.620 1.00 29.31 629 ARG B C 1
ATOM 9702 O O . ARG B 1 603 ? 54.881 25.747 91.889 1.00 27.34 629 ARG B O 1
ATOM 9710 N N . GLU B 1 604 ? 57.020 25.429 92.495 1.00 29.99 630 GLU B N 1
ATOM 9711 C CA . GLU B 1 604 ? 56.783 26.029 93.804 1.00 33.13 630 GLU B CA 1
ATOM 9712 C C . GLU B 1 604 ? 56.310 27.469 93.662 1.00 34.82 630 GLU B C 1
ATOM 9713 O O . GLU B 1 604 ? 55.388 27.900 94.365 1.00 34.37 630 GLU B O 1
ATOM 9719 N N . LYS B 1 605 ? 56.928 28.227 92.754 1.00 31.26 631 LYS B N 1
ATOM 9720 C CA . LYS B 1 605 ? 56.490 29.595 92.503 1.00 34.94 631 LYS B CA 1
ATOM 9721 C C . LYS B 1 605 ? 55.060 29.635 91.945 1.00 30.25 631 LYS B C 1
ATOM 9722 O O . LYS B 1 605 ? 54.230 30.451 92.376 1.00 26.61 631 LYS B O 1
ATOM 9728 N N . TRP B 1 606 ? 54.733 28.723 91.034 1.00 25.38 632 TRP B N 1
ATOM 9729 C CA . TRP B 1 606 ? 53.414 28.759 90.417 1.00 23.29 632 TRP B CA 1
ATOM 9730 C C . TRP B 1 606 ? 52.321 28.380 91.413 1.00 26.58 632 TRP B C 1
ATOM 9731 O O . TRP B 1 606 ? 51.245 28.994 91.429 1.00 26.62 632 TRP B O 1
ATOM 9742 N N . LEU B 1 607 ? 52.581 27.371 92.246 1.00 25.21 633 LEU B N 1
ATOM 9743 C CA . LEU B 1 607 ? 51.621 26.979 93.270 1.00 26.33 633 LEU B CA 1
ATOM 9744 C C . LEU B 1 607 ? 51.304 28.142 94.202 1.00 30.69 633 LEU B C 1
ATOM 9745 O O . LEU B 1 607 ? 50.137 28.375 94.546 1.00 29.75 633 LEU B O 1
ATOM 9750 N N . LYS B 1 608 ? 52.324 28.894 94.610 1.00 25.68 634 LYS B N 1
ATOM 9751 C CA . LYS B 1 608 ? 52.076 30.008 95.516 1.00 27.70 634 LYS B CA 1
ATOM 9752 C C . LYS B 1 608 ? 51.353 31.145 94.799 1.00 27.55 634 LYS B C 1
ATOM 9753 O O . LYS B 1 608 ? 50.386 31.712 95.327 1.00 29.39 634 LYS B O 1
ATOM 9759 N N . GLU B 1 609 ? 51.801 31.485 93.586 1.00 29.85 635 GLU B N 1
ATOM 9760 C CA . GLU B 1 609 ? 51.166 32.571 92.840 1.00 30.84 635 GLU B CA 1
ATOM 9761 C C . GLU B 1 609 ? 49.712 32.254 92.523 1.00 27.85 635 GLU B C 1
ATOM 9762 O O . GLU B 1 609 ? 48.859 33.148 92.539 1.00 31.43 635 GLU B O 1
ATOM 9768 N N . LYS B 1 610 ? 49.414 30.986 92.254 1.00 22.43 636 LYS B N 1
ATOM 9769 C CA . LYS B 1 610 ? 48.048 30.571 91.986 1.00 28.01 636 LYS B CA 1
ATOM 9770 C C . LYS B 1 610 ? 47.149 30.870 93.177 1.00 29.25 636 LYS B C 1
ATOM 9771 O O . LYS B 1 610 ? 46.038 31.391 93.018 1.00 29.94 636 LYS B O 1
ATOM 9777 N N . GLU B 1 611 ? 47.620 30.562 94.391 1.00 27.21 637 GLU B N 1
ATOM 9778 C CA . GLU B 1 611 ? 46.806 30.847 95.566 1.00 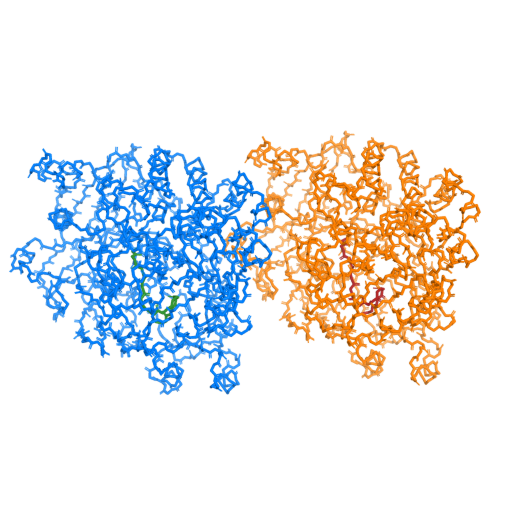27.41 637 GLU B CA 1
ATOM 9779 C C . GLU B 1 611 ? 46.604 32.348 95.733 1.00 30.62 637 GLU B C 1
ATOM 9780 O O . GLU B 1 611 ? 45.477 32.799 95.972 1.00 33.55 637 GLU B O 1
ATOM 9786 N N . GLU B 1 612 ? 47.666 33.144 95.543 1.00 31.70 638 GLU B N 1
ATOM 9787 C CA . GLU B 1 612 ? 47.517 34.595 95.669 1.00 39.23 638 GLU B CA 1
ATOM 9788 C C . GLU B 1 612 ? 46.596 35.155 94.593 1.00 31.08 638 GLU B C 1
ATOM 9789 O O . GLU B 1 612 ? 45.759 36.021 94.874 1.00 35.38 638 GLU B O 1
ATOM 9795 N N . SER B 1 613 ? 46.764 34.696 93.350 1.00 26.12 639 SER B N 1
ATOM 9796 C CA A SER B 1 613 ? 45.948 35.202 92.248 0.22 32.39 639 SER B CA 1
ATOM 9797 C CA B SER B 1 613 ? 45.946 35.212 92.253 0.78 32.88 639 SER B CA 1
ATOM 9798 C C . SER B 1 613 ? 44.488 34.791 92.394 1.00 31.79 639 SER B C 1
ATOM 9799 O O . SER B 1 613 ? 43.580 35.583 92.110 1.00 27.32 639 SER B O 1
ATOM 9804 N N . ASN B 1 614 ? 44.238 33.550 92.821 1.00 27.35 640 ASN B N 1
ATOM 9805 C CA . ASN B 1 614 ? 42.864 33.098 93.009 1.00 31.07 640 ASN B CA 1
ATOM 9806 C C . ASN B 1 614 ? 42.153 33.921 94.080 1.00 35.89 640 ASN B C 1
ATOM 9807 O O . ASN B 1 614 ? 40.949 34.189 93.965 1.00 33.87 640 ASN B O 1
ATOM 9812 N N . LYS B 1 615 ? 42.884 34.324 95.128 1.00 32.88 641 LYS B N 1
ATOM 9813 C CA . LYS B 1 615 ? 42.310 35.191 96.157 1.00 38.43 641 LYS B CA 1
ATOM 9814 C C . LYS B 1 615 ? 41.909 36.542 95.578 1.00 39.14 641 LYS B C 1
ATOM 9815 O O . LYS B 1 615 ? 40.797 37.022 95.826 1.00 36.75 641 LYS B O 1
ATOM 9821 N N . LYS B 1 616 ? 42.809 37.181 94.813 1.00 31.81 642 LYS B N 1
ATOM 9822 C CA . LYS B 1 616 ? 42.453 38.460 94.201 1.00 37.08 642 LYS B CA 1
ATOM 9823 C C . LYS B 1 616 ? 41.304 38.302 93.215 1.00 40.87 642 LYS B C 1
ATOM 9824 O O . LYS B 1 616 ? 40.437 39.183 93.125 1.00 41.39 642 LYS B O 1
ATOM 9830 N N . ALA B 1 617 ? 41.268 37.184 92.486 1.00 34.96 643 ALA B N 1
ATOM 9831 C CA . ALA B 1 617 ? 40.180 36.969 91.539 1.00 34.36 643 ALA B CA 1
ATOM 9832 C C . ALA B 1 617 ? 38.833 36.934 92.243 1.00 41.08 643 ALA B C 1
ATOM 9833 O O . ALA B 1 617 ? 37.856 37.512 91.755 1.00 43.75 643 ALA B O 1
ATOM 9835 N N . GLN B 1 618 ? 38.755 36.257 93.391 1.00 41.61 644 GLN B N 1
ATOM 9836 C CA . GLN B 1 618 ? 37.480 36.181 94.094 1.00 45.98 644 GLN B CA 1
ATOM 9837 C C . GLN B 1 618 ? 37.074 37.538 94.649 1.00 48.54 644 GLN B C 1
ATOM 9838 O O . GLN B 1 618 ? 35.877 37.822 94.771 1.00 51.26 644 GLN B O 1
ATOM 9844 N N . GLU B 1 619 ? 38.046 38.397 94.964 1.00 41.14 645 GLU B N 1
ATOM 9845 C CA . GLU B 1 619 ? 37.693 39.746 95.385 1.00 43.73 645 GLU B CA 1
ATOM 9846 C C . GLU B 1 619 ? 37.243 40.597 94.203 1.00 48.37 645 GLU B C 1
ATOM 9847 O O . GLU B 1 619 ? 36.345 41.435 94.351 1.00 57.35 645 GLU B O 1
ATOM 9853 N N . GLU B 1 620 ? 37.827 40.383 93.022 1.00 45.36 646 GLU B N 1
ATOM 9854 C CA . GLU B 1 620 ? 37.329 41.050 91.823 1.00 45.89 646 GLU B CA 1
ATOM 9855 C C . GLU B 1 620 ? 35.882 40.677 91.516 1.00 46.76 646 GLU B C 1
ATOM 9856 O O . GLU B 1 620 ? 35.189 41.444 90.841 1.00 44.89 646 GLU B O 1
ATOM 9862 N N . LEU B 1 621 ? 35.411 39.527 92.013 1.00 47.02 647 LEU B N 1
ATOM 9863 C CA . LEU B 1 621 ? 34.091 39.025 91.635 1.00 46.23 647 LEU B CA 1
ATOM 9864 C C . LEU B 1 621 ? 32.981 39.961 92.077 1.00 47.24 647 LEU B C 1
ATOM 9865 O O . LEU B 1 621 ? 31.956 40.082 91.394 1.00 39.90 647 LEU B O 1
ATOM 9870 N N . ALA B 1 622 ? 33.146 40.600 93.238 1.00 41.20 648 ALA B N 1
ATOM 9871 C CA . ALA B 1 622 ? 32.079 41.442 93.760 1.00 46.07 648 ALA B CA 1
ATOM 9872 C C . ALA B 1 622 ? 31.778 42.600 92.824 1.00 44.97 648 ALA B C 1
ATOM 9873 O O . ALA B 1 622 ? 30.622 43.019 92.713 1.00 42.27 648 ALA B O 1
ATOM 9875 N N . LYS B 1 623 ? 32.802 43.105 92.128 1.00 42.77 649 LYS B N 1
ATOM 9876 C CA . LYS B 1 623 ? 32.635 44.211 91.190 1.00 40.74 649 LYS B CA 1
ATOM 9877 C C . LYS B 1 623 ? 31.569 43.940 90.133 1.00 37.84 649 LYS B C 1
ATOM 9878 O O . LYS B 1 623 ? 31.007 44.891 89.579 1.00 35.91 649 LYS B O 1
ATOM 9884 N N . HIS B 1 624 ? 31.283 42.677 89.828 1.00 33.18 650 HIS B N 1
ATOM 9885 C CA . HIS B 1 624 ? 30.410 42.342 88.711 1.00 36.74 650 HIS B CA 1
ATOM 9886 C C . HIS B 1 624 ? 28.953 42.146 89.114 1.00 43.17 650 HIS B C 1
ATOM 9887 O O . HIS B 1 624 ? 28.124 41.840 88.255 1.00 33.19 650 HIS B O 1
ATOM 9894 N N . VAL B 1 625 ? 28.603 42.318 90.382 1.00 40.88 651 VAL B N 1
ATOM 9895 C CA . VAL B 1 625 ? 27.204 42.194 90.775 1.00 45.92 651 VAL B CA 1
ATOM 9896 C C . VAL B 1 625 ? 26.483 43.505 90.476 1.00 48.35 651 VAL B C 1
ATOM 9897 O O . VAL B 1 625 ? 26.892 44.571 90.946 1.00 49.00 651 VAL B O 1
ATOM 9901 N N . LYS B 1 626 ? 25.418 43.422 89.682 1.00 48.32 652 LYS B N 1
ATOM 9902 C CA . LYS B 1 626 ? 24.616 44.575 89.266 1.00 64.73 652 LYS B CA 1
ATOM 9903 C C . LYS B 1 626 ? 24.012 45.319 90.450 1.00 84.74 652 LYS B C 1
ATOM 9904 O O . LYS B 1 626 ? 23.937 46.551 90.465 1.00 91.31 652 LYS B O 1
ATOM 9911 N N . PRO C 2 1 ? 10.124 16.423 38.901 1.00 22.25 1 PRO C N 1
ATOM 9912 C CA . PRO C 2 1 ? 9.747 15.385 37.961 1.00 20.60 1 PRO C CA 1
ATOM 9913 C C . PRO C 2 1 ? 10.268 14.034 38.393 1.00 20.61 1 PRO C C 1
ATOM 9914 O O . PRO C 2 1 ? 10.980 13.933 39.384 1.00 20.72 1 PRO C O 1
ATOM 9918 N N . ILE C 2 2 ? 9.893 13.011 37.647 1.00 22.10 2 ILE C N 1
ATOM 9919 C CA . ILE C 2 2 ? 10.390 11.665 37.903 1.00 24.25 2 ILE C CA 1
ATOM 9920 C C . ILE C 2 2 ? 11.811 11.565 37.375 1.00 26.95 2 ILE C C 1
ATOM 9921 O O . ILE C 2 2 ? 12.078 11.899 36.216 1.00 28.11 2 ILE C O 1
ATOM 9926 N N . VAL C 2 3 ? 12.731 11.088 38.208 1.00 28.09 3 VAL C N 1
ATOM 9927 C CA . VAL C 2 3 ? 14.112 10.933 37.776 1.00 30.86 3 VAL C CA 1
ATOM 9928 C C . VAL C 2 3 ? 14.430 9.449 37.714 1.00 35.56 3 VAL C C 1
ATOM 9929 O O . VAL C 2 3 ? 14.003 8.669 38.571 1.00 33.15 3 VAL C O 1
ATOM 9933 N N . GLY C 2 4 ? 15.123 9.056 36.658 1.00 37.51 4 GLY C N 1
ATOM 9934 C CA . GLY C 2 4 ? 15.468 7.665 36.448 1.00 51.26 4 GLY C CA 1
ATOM 9935 C C . GLY C 2 4 ? 16.928 7.551 36.083 1.00 69.09 4 GLY C C 1
ATOM 9936 O O . GLY C 2 4 ? 17.794 8.000 36.843 1.00 72.25 4 GLY C O 1
ATOM 9937 N N . GLY C 2 5 ? 17.208 6.985 34.911 1.00 81.39 5 GLY C N 1
ATOM 9938 C CA . GLY C 2 5 ? 18.573 6.800 34.459 1.00 88.99 5 GLY C CA 1
ATOM 9939 C C . GLY C 2 5 ? 19.071 5.400 34.741 1.00 90.70 5 GLY C C 1
ATOM 9940 O O . GLY C 2 5 ? 18.334 4.426 34.554 1.00 101.81 5 GLY C O 1
ATOM 9941 N N . HIS C 2 6 ? 20.315 5.279 35.198 1.00 75.47 6 HIS C N 1
ATOM 9942 C CA . HIS C 2 6 ? 20.828 3.976 35.603 1.00 64.75 6 HIS C CA 1
ATOM 9943 C C . HIS C 2 6 ? 20.370 3.664 37.023 1.00 65.61 6 HIS C C 1
ATOM 9944 O O . HIS C 2 6 ? 19.328 4.166 37.465 1.00 60.96 6 HIS C O 1
ATOM 9951 N N . GLU C 2 7 ? 21.129 2.842 37.747 1.00 67.33 7 GLU C N 1
ATOM 9952 C CA . GLU C 2 7 ? 20.733 2.436 39.090 1.00 66.80 7 GLU C CA 1
ATOM 9953 C C . GLU C 2 7 ? 21.113 3.510 40.107 1.00 65.25 7 GLU C C 1
ATOM 9954 O O . GLU C 2 7 ? 22.233 4.029 40.089 1.00 67.67 7 GLU C O 1
ATOM 9960 N N . GLY C 2 8 ? 20.169 3.844 40.988 1.00 59.73 8 GLY C N 1
ATOM 9961 C CA . GLY C 2 8 ? 20.390 4.906 41.958 1.00 57.90 8 GLY C CA 1
ATOM 9962 C C . GLY C 2 8 ? 20.554 6.253 41.279 1.00 52.90 8 GLY C C 1
ATOM 9963 O O . GLY C 2 8 ? 19.885 6.563 40.284 1.00 56.09 8 GLY C O 1
ATOM 9964 N N . ALA C 2 9 ? 21.460 7.063 41.821 1.00 56.71 9 ALA C N 1
ATOM 9965 C CA . ALA C 2 9 ? 21.862 8.328 41.203 1.00 59.48 9 ALA C CA 1
ATOM 9966 C C . ALA C 2 9 ? 23.043 8.124 40.259 1.00 73.33 9 ALA C C 1
ATOM 9967 O O . ALA C 2 9 ? 24.078 8.787 40.352 1.00 71.58 9 ALA C O 1
ATOM 9969 N N . GLY C 2 10 ? 22.886 7.174 39.336 1.00 80.78 10 GLY C N 1
ATOM 9970 C CA . GLY C 2 10 ? 23.945 6.865 38.404 1.00 84.19 10 GLY C CA 1
ATOM 9971 C C . GLY C 2 10 ? 24.017 7.852 37.257 1.00 80.64 10 GLY C C 1
ATOM 9972 O O . GLY C 2 10 ? 23.075 8.596 36.974 1.00 76.66 10 GLY C O 1
ATOM 9973 N N . VAL C 2 11 ? 25.169 7.845 36.593 1.00 82.78 11 VAL C N 1
ATOM 9974 C CA . VAL C 2 11 ? 25.459 8.772 35.503 1.00 81.24 11 VAL C CA 1
ATOM 9975 C C . VAL C 2 11 ? 24.371 8.721 34.427 1.00 87.42 11 VAL C C 1
ATOM 9976 O O . VAL C 2 11 ? 24.002 9.740 33.837 1.00 86.58 11 VAL C O 1
ATOM 9981 N N . PRO D 2 1 ? 34.139 16.669 79.754 1.00 31.63 1 PRO D N 1
ATOM 9982 C CA . PRO D 2 1 ? 33.727 15.776 78.680 1.00 29.39 1 PRO D CA 1
ATOM 9983 C C . PRO D 2 1 ? 34.164 14.347 78.936 1.00 28.95 1 PRO D C 1
ATOM 9984 O O . PRO D 2 1 ? 34.895 14.099 79.895 1.00 27.40 1 PRO D O 1
ATOM 9988 N N . ILE D 2 2 ? 33.711 13.438 78.073 1.00 28.46 2 ILE D N 1
ATOM 9989 C CA . ILE D 2 2 ? 34.180 12.057 78.099 1.00 30.70 2 ILE D CA 1
ATOM 9990 C C . ILE D 2 2 ? 35.602 12.004 77.554 1.00 33.01 2 ILE D C 1
ATOM 9991 O O . ILE D 2 2 ? 35.879 12.492 76.452 1.00 33.83 2 ILE D O 1
ATOM 9996 N N . VAL D 2 3 ? 36.510 11.391 78.309 1.00 34.19 3 VAL D N 1
ATOM 9997 C CA . VAL D 2 3 ? 37.895 11.291 77.873 1.00 40.12 3 VAL D CA 1
ATOM 9998 C C . VAL D 2 3 ? 38.221 9.839 77.584 1.00 49.39 3 VAL D C 1
ATOM 9999 O O . VAL D 2 3 ? 37.647 8.916 78.168 1.00 40.55 3 VAL D O 1
ATOM 10003 N N . GLY D 2 4 ? 39.144 9.649 76.653 1.00 58.21 4 GLY D N 1
ATOM 10004 C CA . GLY D 2 4 ? 39.682 8.342 76.353 1.00 68.01 4 GLY D CA 1
ATOM 10005 C C . GLY D 2 4 ? 41.181 8.438 76.175 1.00 76.31 4 GLY D C 1
ATOM 10006 O O . GLY D 2 4 ? 41.918 8.679 77.140 1.00 70.97 4 GLY D O 1
ATOM 10007 N N . GLY D 2 5 ? 41.629 8.312 74.935 1.00 84.52 5 GLY D N 1
ATOM 10008 C CA . GLY D 2 5 ? 43.040 8.142 74.640 1.00 92.92 5 GLY D CA 1
ATOM 10009 C C . GLY D 2 5 ? 43.327 6.681 74.312 1.00 99.23 5 GLY D C 1
ATOM 10010 O O . GLY D 2 5 ? 42.585 6.058 73.554 1.00 107.75 5 GLY D O 1
ATOM 10011 N N . HIS D 2 6 ? 44.394 6.148 74.895 1.00 91.56 6 HIS D N 1
ATOM 10012 C CA . HIS D 2 6 ? 44.617 4.712 74.794 1.00 83.39 6 HIS D CA 1
ATOM 10013 C C . HIS D 2 6 ? 44.066 4.054 76.054 1.00 79.19 6 HIS D C 1
ATOM 10014 O O . HIS D 2 6 ? 42.981 4.427 76.517 1.00 73.71 6 HIS D O 1
ATOM 10021 N N . GLU D 2 7 ? 44.780 3.089 76.628 1.00 82.23 7 GLU D N 1
ATOM 10022 C CA . GLU D 2 7 ? 44.286 2.423 77.828 1.00 78.41 7 GLU D CA 1
ATOM 10023 C C . GLU D 2 7 ? 44.559 3.292 79.051 1.00 75.05 7 GLU D C 1
ATOM 10024 O O . GLU D 2 7 ? 45.716 3.579 79.375 1.00 78.38 7 GLU D O 1
ATOM 10030 N N . GLY D 2 8 ? 43.491 3.708 79.727 1.00 69.58 8 GLY D N 1
ATOM 10031 C CA . GLY D 2 8 ? 43.648 4.559 80.892 1.00 66.94 8 GLY D CA 1
ATOM 10032 C C . GLY D 2 8 ? 44.054 5.964 80.493 1.00 65.44 8 GLY D C 1
ATOM 10033 O O . GLY D 2 8 ? 43.559 6.530 79.511 1.00 61.31 8 GLY D O 1
ATOM 10034 N N . ALA D 2 9 ? 44.977 6.534 81.263 1.00 69.41 9 ALA D N 1
ATOM 10035 C CA . ALA D 2 9 ? 45.505 7.873 81.004 1.00 69.29 9 ALA D CA 1
ATOM 10036 C C . ALA D 2 9 ? 46.739 7.818 80.112 1.00 77.93 9 ALA D C 1
ATOM 10037 O O . ALA D 2 9 ? 47.790 8.377 80.429 1.00 84.74 9 ALA D O 1
ATOM 10039 N N . GLY D 2 10 ? 46.614 7.126 78.981 1.00 76.81 10 GLY D N 1
ATOM 10040 C CA . GLY D 2 10 ? 47.714 6.986 78.056 1.00 78.16 10 GLY D CA 1
ATOM 10041 C C . GLY D 2 10 ? 47.918 8.222 77.204 1.00 77.99 10 GLY D C 1
ATOM 10042 O O . GLY D 2 10 ? 47.141 9.177 77.227 1.00 72.27 10 GLY D O 1
ATOM 10043 N N . VAL D 2 11 ? 49.004 8.192 76.440 1.00 89.71 11 VAL D N 1
ATOM 10044 C CA . VAL D 2 11 ? 49.339 9.266 75.512 1.00 92.40 11 VAL D CA 1
ATOM 10045 C C . VAL D 2 11 ? 48.624 8.986 74.185 1.00 107.27 11 VAL D C 1
ATOM 10046 O O . VAL D 2 11 ? 48.478 9.830 73.294 1.00 111.24 11 VAL D O 1
#

Organism: Streptococcus pneumoniae (strain ATCC BAA-255 / R6) (NCBI:txid171101)

B-factor: mean 29.3, std 12.79, range [10.84, 113.11]

Radius of gyration: 33.63 Å; Cα contacts (8 Å, |Δi|>4): 2949; chains: 4; bounding box: 89×66×96 Å